Protein AF-0000000069858292 (afdb_homodimer)

Solvent-accessible surface area (backbone atoms only — not comparable to full-atom values): 51635 Å² total; per-residue (Å²): 132,75,70,82,75,73,60,80,64,52,21,39,35,37,36,52,39,58,29,68,84,41,36,52,58,47,51,30,44,48,51,55,44,29,73,72,59,24,36,29,40,39,49,46,26,59,63,60,42,61,64,43,40,60,60,53,51,46,33,58,73,68,63,44,52,60,44,76,43,60,45,82,69,55,29,65,83,53,72,40,57,83,78,71,71,43,58,78,78,53,87,52,68,69,56,50,53,32,47,54,51,30,57,48,64,42,48,61,64,49,53,56,51,49,69,68,40,92,68,57,70,38,30,36,40,27,22,59,84,40,41,56,53,54,57,51,22,61,74,70,70,34,51,34,31,33,31,40,74,37,40,46,58,47,46,38,50,50,47,44,39,62,76,63,45,64,55,75,86,50,87,55,44,77,48,73,38,73,51,75,87,51,95,56,96,44,73,47,25,62,59,52,34,56,70,65,59,76,50,91,85,26,59,67,59,37,51,43,32,55,50,38,63,70,66,35,64,30,37,38,30,57,26,32,45,83,80,45,49,69,36,42,53,49,37,22,62,72,73,70,35,57,64,46,31,50,6,59,40,67,72,71,65,58,63,48,53,23,34,37,32,53,47,60,55,35,89,73,50,42,62,66,37,45,30,20,49,52,50,6,49,58,69,44,73,48,33,31,37,37,32,37,32,62,54,82,71,74,63,88,76,69,58,81,62,57,56,85,65,46,64,70,76,31,55,73,39,44,36,75,42,73,31,74,70,66,54,63,50,58,49,55,24,69,40,37,39,30,35,35,33,40,29,46,49,72,58,44,53,42,36,38,48,42,23,33,23,32,38,39,48,40,37,47,42,56,9,45,45,43,38,45,43,36,41,69,72,63,44,26,43,46,76,60,72,71,86,61,62,46,52,92,82,51,51,74,87,68,42,84,65,61,49,28,67,45,48,20,50,50,49,45,50,58,69,37,85,47,69,68,24,48,51,17,39,52,47,14,42,51,42,16,53,42,38,52,38,15,53,73,73,29,52,11,27,43,42,61,70,38,63,49,49,60,44,62,48,64,52,75,80,73,80,67,76,76,66,71,78,70,69,82,74,78,81,83,77,78,82,81,125,130,74,68,82,75,74,60,79,63,52,20,39,35,38,36,51,39,60,29,67,84,39,35,52,59,46,50,30,44,46,51,53,42,28,73,73,59,24,36,29,42,38,50,45,27,59,64,58,42,62,63,42,40,60,60,54,49,47,33,58,73,69,64,43,53,59,44,77,44,58,45,82,70,56,27,64,83,52,73,40,55,83,80,70,69,44,57,78,77,54,87,52,69,68,56,50,53,34,45,54,52,29,57,48,63,41,48,62,63,49,52,55,52,49,70,69,41,91,66,58,68,37,29,35,39,27,22,58,83,40,42,56,52,54,56,50,23,61,73,70,71,35,50,34,32,34,30,41,75,38,40,45,58,46,47,38,50,50,48,43,38,62,76,65,45,66,55,75,87,50,87,56,42,77,47,74,38,76,51,74,88,50,96,56,96,45,74,48,24,62,58,51,34,55,69,65,59,76,51,89,86,26,61,68,57,38,51,44,32,56,51,38,62,69,66,35,62,28,35,37,31,58,26,31,46,85,79,44,49,69,37,43,53,50,36,22,62,71,72,70,36,57,64,46,31,51,5,59,40,67,71,73,65,56,63,48,52,24,35,36,31,53,48,60,57,35,90,72,49,42,64,68,36,44,31,20,50,52,51,8,47,58,67,45,72,48,32,30,38,37,32,38,31,61,55,84,69,72,62,89,76,68,57,81,62,57,56,86,63,45,64,70,76,30,54,73,40,44,34,75,42,73,32,76,69,68,54,64,50,56,49,54,24,68,40,38,39,31,37,34,34,40,29,47,49,70,58,43,52,42,36,37,49,43,22,33,23,31,37,38,49,42,37,47,42,55,10,46,44,42,39,45,43,36,42,68,72,66,45,26,43,45,75,60,72,72,86,60,63,45,53,93,83,52,52,74,86,68,44,85,66,62,51,29,68,45,47,19,49,49,50,45,50,58,68,37,85,46,69,70,24,48,52,17,38,52,47,14,42,50,44,17,52,43,39,51,38,16,53,72,72,31,53,11,27,42,41,64,68,63,70,45,51,66,45,61,46,62,52,74,80,73,80,69,75,73,64,70,75,66,66,76,67,73,79,83,72,78,84,87,126

Sequence (962 aa):
MNSLDDAPKPHFVLIPFMAQGHTIPMIDMAHLLAKHGAMVSFITTPVNAARIQSTIDRARELNIPIRFVPLRLPCAEVGLLDGCENVDEILEKDQVMKMTDAYGMLHKPLVLYLQEQSVPPSCIVSDLCQPWTGDVARELGIPRLMFNGFCAFASLCRYLIHQDKVFENVPDGDELVILPGFPHHLEVSKARSPGNFNSPGFEKFRAKILDEERRADSVVTNSFYELEPSYVDSYQKMIGKRVWTIGPMFLCNTDRSTIADRGAKRYQLIKSTLEEIALGLEASKRPFLWVIKSDNMPSETDKLFLPEGFEERTRGRGLIIQGWAPQALILSHPSVGGFVTHCGWNSKIEGVSAGLPMITWPHCAEQFLNEELIMNALKVGLAVGVQSITNRTMKAHEISVVKRDQIERAVVELMGDETGAEERRARAKELKEKARKAIDEGSSYNNIVLKNFRRCILRPLSKEKVGKIVGRKGTWKGNQGMNSLDDAPKPHFVLIPFMAQGHTIPMIDMAHLLAKHGAMVSFITTPVNAARIQSTIDRARELNIPIRFVPLRLPCAEVGLLDGCENVDEILEKDQVMKMTDAYGMLHKPLVLYLQEQSVPPSCIVSDLCQPWTGDVARELGIPRLMFNGFCAFASLCRYLIHQDKVFENVPDGDELVILPGFPHHLEVSKARSPGNFNSPGFEKFRAKILDEERRADSVVTNSFYELEPSYVDSYQKMIGKRVWTIGPMFLCNTDRSTIADRGAKRYQLIKSTLEEIALGLEASKRPFLWVIKSDNMPSETDKLFLPEGFEERTRGRGLIIQGWAPQALILSHPSVGGFVTHCGWNSKIEGVSAGLPMITWPHCAEQFLNEELIMNALKVGLAVGVQSITNRTMKAHEISVVKRDQIERAVVELMGDETGAEERRARAKELKEKARKAIDEGSSYNNIVLKNFRRCILRPLSKEKVGKIVGRKGTWKGNQG

pLDDT: mean 79.01, std 18.17, range [18.28, 98.25]

Organism: Oryza sativa subsp. indica (NCBI:txid39946)

Structure (mmCIF, N/CA/C/O backbone):
data_AF-0000000069858292-model_v1
#
loop_
_entity.id
_entity.type
_entity.pdbx_description
1 polymer Glycosyltransferase
#
loop_
_atom_site.group_PDB
_atom_site.id
_atom_site.type_symbol
_atom_site.label_atom_id
_atom_site.label_alt_id
_atom_site.label_comp_id
_atom_site.label_asym_id
_atom_site.label_entity_id
_atom_site.label_seq_id
_atom_site.pdbx_PDB_ins_code
_atom_site.Cartn_x
_atom_site.Cartn_y
_atom_site.Cartn_z
_atom_site.occupancy
_atom_site.B_iso_or_equiv
_atom_site.auth_seq_id
_atom_site.auth_comp_id
_atom_site.auth_asym_id
_atom_site.auth_atom_id
_atom_site.pdbx_PDB_model_num
ATOM 1 N N . MET A 1 1 ? 23.344 35.906 -19.219 1 25.48 1 MET A N 1
ATOM 2 C CA . MET A 1 1 ? 23.734 35.438 -17.891 1 25.48 1 MET A CA 1
ATOM 3 C C . MET A 1 1 ? 22.672 35.75 -16.859 1 25.48 1 MET A C 1
ATOM 5 O O . MET A 1 1 ? 22.516 36.906 -16.453 1 25.48 1 MET A O 1
ATOM 9 N N . ASN A 1 2 ? 21.453 35.188 -16.891 1 30.2 2 ASN A N 1
ATOM 10 C CA . ASN A 1 2 ? 20.156 35.656 -16.422 1 30.2 2 ASN A CA 1
ATOM 11 C C . ASN A 1 2 ? 20.156 35.906 -14.906 1 30.2 2 ASN A C 1
ATOM 13 O O . ASN A 1 2 ? 20.672 35.062 -14.148 1 30.2 2 ASN A O 1
ATOM 17 N N . SER A 1 3 ? 20.203 37.125 -14.5 1 34.78 3 SER A N 1
ATOM 18 C CA . SER A 1 3 ? 20.266 37.812 -13.227 1 34.78 3 SER A CA 1
ATOM 19 C C . SER A 1 3 ? 19.391 37.125 -12.18 1 34.78 3 SER A C 1
ATOM 21 O O . SER A 1 3 ? 19.312 37.594 -11.039 1 34.78 3 SER A O 1
ATOM 23 N N . LEU A 1 4 ? 18.422 36.469 -12.539 1 39.38 4 LEU A N 1
ATOM 24 C CA . LEU A 1 4 ? 17.547 35.781 -11.594 1 39.38 4 LEU A CA 1
ATOM 25 C C . LEU A 1 4 ? 18.328 34.781 -10.742 1 39.38 4 LEU A C 1
ATOM 27 O O . LEU A 1 4 ? 17.797 34.219 -9.789 1 39.38 4 LEU A O 1
ATOM 31 N N . ASP A 1 5 ? 19.5 34.344 -11.117 1 43.31 5 ASP A N 1
ATOM 32 C CA . ASP A 1 5 ? 20.438 33.406 -10.523 1 43.31 5 ASP A CA 1
ATOM 33 C C . ASP A 1 5 ? 21.094 34 -9.281 1 43.31 5 ASP A C 1
ATOM 35 O O . ASP A 1 5 ? 21.656 33.25 -8.469 1 43.31 5 ASP A O 1
ATOM 39 N N . ASP A 1 6 ? 21.344 35.344 -9.164 1 46.41 6 ASP A N 1
ATOM 40 C CA . ASP A 1 6 ? 22.172 36 -8.164 1 46.41 6 ASP A CA 1
ATOM 41 C C . ASP A 1 6 ? 21.344 36.375 -6.938 1 46.41 6 ASP A C 1
ATOM 43 O O . ASP A 1 6 ? 21.828 37.094 -6.055 1 46.41 6 ASP A O 1
ATOM 47 N N . ALA A 1 7 ? 20.047 36.375 -6.969 1 51.78 7 ALA A N 1
ATOM 48 C CA . ALA A 1 7 ? 19.266 36.812 -5.82 1 51.78 7 ALA A CA 1
ATOM 49 C C . ALA A 1 7 ? 19.438 35.906 -4.625 1 51.78 7 ALA A C 1
ATOM 51 O O . ALA A 1 7 ? 19.562 34.688 -4.793 1 51.78 7 ALA A O 1
ATOM 52 N N . PRO A 1 8 ? 19.844 36.469 -3.459 1 63.72 8 PRO A N 1
ATOM 53 C CA . PRO A 1 8 ? 20.047 35.656 -2.256 1 63.72 8 PRO A CA 1
ATOM 54 C C . PRO A 1 8 ? 18.922 34.656 -2.008 1 63.72 8 PRO A C 1
ATOM 56 O O . PRO A 1 8 ? 17.766 34.938 -2.334 1 63.72 8 PRO A O 1
ATOM 59 N N . LYS A 1 9 ? 19.172 33.438 -1.747 1 77.81 9 LYS A N 1
ATOM 60 C CA . LYS A 1 9 ? 18.203 32.375 -1.452 1 77.81 9 LYS A CA 1
ATOM 61 C C . LYS A 1 9 ? 17.312 32.75 -0.277 1 77.81 9 LYS A C 1
ATOM 63 O O . LYS A 1 9 ? 17.797 33.188 0.771 1 77.81 9 LYS A O 1
ATOM 68 N N . PRO A 1 10 ? 15.984 32.844 -0.57 1 87.69 10 PRO A N 1
ATOM 69 C CA . PRO A 1 10 ? 15.109 33.125 0.562 1 87.69 10 PRO A CA 1
ATOM 70 C C . PRO A 1 10 ? 15.258 32.125 1.701 1 87.69 10 PRO A C 1
ATOM 72 O O . PRO A 1 10 ? 15.508 30.938 1.456 1 87.69 10 PRO A O 1
ATOM 75 N N . HIS A 1 11 ? 15.258 32.656 2.895 1 92.38 11 HIS A N 1
ATOM 76 C CA . HIS A 1 11 ? 15.352 31.844 4.102 1 92.38 11 HIS A CA 1
ATOM 77 C C . HIS A 1 11 ? 14.023 31.812 4.848 1 92.38 11 HIS A C 1
ATOM 79 O O . HIS A 1 11 ? 13.641 32.781 5.492 1 92.38 11 HIS A O 1
ATOM 85 N N . PHE A 1 12 ? 13.32 30.688 4.766 1 94.19 12 PHE A N 1
ATOM 86 C CA . PHE A 1 12 ? 12.047 30.516 5.445 1 94.19 12 PHE A CA 1
ATOM 87 C C . PHE A 1 12 ? 12.234 29.844 6.801 1 94.19 12 PHE A C 1
ATOM 89 O O . PHE A 1 12 ? 13 28.891 6.926 1 94.19 12 PHE A O 1
ATOM 96 N N . VAL A 1 13 ? 11.586 30.422 7.773 1 96.88 13 VAL A N 1
ATOM 97 C CA . VAL A 1 13 ? 11.578 29.828 9.109 1 96.88 13 VAL A CA 1
ATOM 98 C C . VAL A 1 13 ? 10.211 29.203 9.391 1 96.88 13 VAL A C 1
ATOM 100 O O . VAL A 1 13 ? 9.203 29.922 9.484 1 96.88 13 VAL A O 1
ATOM 103 N N . LEU A 1 14 ? 10.156 27.875 9.547 1 97.81 14 LEU A N 1
ATOM 104 C CA . LEU A 1 14 ? 8.906 27.172 9.75 1 97.81 14 LEU A CA 1
ATOM 105 C C . LEU A 1 14 ? 8.75 26.734 11.203 1 97.81 14 LEU A C 1
ATOM 107 O O . LEU A 1 14 ? 9.656 26.125 11.773 1 97.81 14 LEU A O 1
ATOM 111 N N . ILE A 1 15 ? 7.609 27.078 11.812 1 98.25 15 ILE A N 1
ATOM 112 C CA . ILE A 1 15 ? 7.348 26.719 13.211 1 98.25 15 ILE A CA 1
ATOM 113 C C . ILE A 1 15 ? 6.004 26.016 13.32 1 98.25 15 ILE A C 1
ATOM 115 O O . ILE A 1 15 ? 4.957 26.656 13.445 1 98.25 15 ILE A O 1
ATOM 119 N N . PRO A 1 16 ? 6.027 24.672 13.406 1 96.88 16 PRO A N 1
ATOM 120 C CA . PRO A 1 16 ? 4.777 23.922 13.516 1 96.88 16 PRO A CA 1
ATOM 121 C C . PRO A 1 16 ? 4.223 23.906 14.938 1 96.88 16 PRO A C 1
ATOM 123 O O . PRO A 1 16 ? 4.957 24.172 15.898 1 96.88 16 PRO A O 1
ATOM 126 N N . PHE A 1 17 ? 2.83 23.766 15 1 94.56 17 PHE A N 1
ATOM 127 C CA . PHE A 1 17 ? 2.297 23.266 16.266 1 94.56 17 PHE A CA 1
ATOM 128 C C . PHE A 1 17 ? 2.779 21.844 16.531 1 94.56 17 PHE A C 1
ATOM 130 O O . PHE A 1 17 ? 2.725 20.984 15.641 1 94.56 17 PHE A O 1
ATOM 137 N N . MET A 1 18 ? 3.375 21.672 17.656 1 92.62 18 MET A N 1
ATOM 138 C CA . MET A 1 18 ? 4.094 20.422 17.875 1 92.62 18 MET A CA 1
ATOM 139 C C . MET A 1 18 ? 3.125 19.281 18.172 1 92.62 18 MET A C 1
ATOM 141 O O . MET A 1 18 ? 3.119 18.734 19.266 1 92.62 18 MET A O 1
ATOM 145 N N . ALA A 1 19 ? 2.359 18.953 17.25 1 88 19 ALA A N 1
ATOM 146 C CA . ALA A 1 19 ? 1.469 17.812 17.078 1 88 19 ALA A CA 1
ATOM 147 C C . ALA A 1 19 ? 1.664 17.156 15.719 1 88 19 ALA A C 1
ATOM 149 O O . ALA A 1 19 ? 1.962 17.828 14.734 1 88 19 ALA A O 1
ATOM 150 N N . GLN A 1 20 ? 1.508 15.938 15.664 1 81 20 GLN A N 1
ATOM 151 C CA . GLN A 1 20 ? 1.84 15.195 14.445 1 81 20 GLN A CA 1
ATOM 152 C C . GLN A 1 20 ? 1.023 15.695 13.258 1 81 20 GLN A C 1
ATOM 154 O O . GLN A 1 20 ? 1.55 15.836 12.156 1 81 20 GLN A O 1
ATOM 159 N N . GLY A 1 21 ? -0.236 15.93 13.477 1 83.25 21 GLY A N 1
ATOM 160 C CA . GLY A 1 21 ? -1.101 16.391 12.406 1 83.25 21 GLY A CA 1
ATOM 161 C C . GLY A 1 21 ? -0.678 17.734 11.836 1 83.25 21 GLY A C 1
ATOM 162 O O . GLY A 1 21 ? -0.989 18.047 10.688 1 83.25 21 GLY A O 1
ATOM 163 N N . HIS A 1 22 ? 0.044 18.453 12.602 1 90.62 22 HIS A N 1
ATOM 164 C CA . HIS A 1 22 ? 0.516 19.781 12.188 1 90.62 22 HIS A CA 1
ATOM 165 C C . HIS A 1 22 ? 1.953 19.719 11.68 1 90.62 22 HIS A C 1
ATOM 167 O O . HIS A 1 22 ? 2.326 20.453 10.766 1 90.62 22 HIS A O 1
ATOM 173 N N . THR A 1 23 ? 2.656 18.859 12.273 1 91.56 23 THR A N 1
ATOM 174 C CA . THR A 1 23 ? 4.078 18.75 11.961 1 91.56 23 THR A CA 1
ATOM 175 C C . THR A 1 23 ? 4.289 18.156 10.578 1 91.56 23 THR A C 1
ATOM 177 O O . THR A 1 23 ? 5.145 18.609 9.82 1 91.56 23 THR A O 1
ATOM 180 N N . ILE A 1 24 ? 3.467 17.25 10.195 1 84.94 24 ILE A N 1
ATOM 181 C CA . ILE A 1 24 ? 3.648 16.484 8.961 1 84.94 24 ILE A CA 1
ATOM 182 C C . ILE A 1 24 ? 3.492 17.422 7.758 1 84.94 24 ILE A C 1
ATOM 184 O O . ILE A 1 24 ? 4.383 17.484 6.906 1 84.94 24 ILE A O 1
ATOM 188 N N . PRO A 1 25 ? 2.41 18.141 7.715 1 90.44 25 PRO A N 1
ATOM 189 C CA . PRO A 1 25 ? 2.285 19.031 6.555 1 90.44 25 PRO A CA 1
ATOM 190 C C . PRO A 1 25 ? 3.373 20.109 6.512 1 90.44 25 PRO A C 1
ATOM 192 O O . PRO A 1 25 ? 3.791 20.516 5.426 1 90.44 25 PRO A O 1
ATOM 195 N N . MET A 1 26 ? 3.814 20.5 7.621 1 94.56 26 MET A N 1
ATOM 196 C CA . MET A 1 26 ? 4.863 21.516 7.625 1 94.56 26 MET A CA 1
ATOM 197 C C . MET A 1 26 ? 6.191 20.938 7.156 1 94.56 26 MET A C 1
ATOM 199 O O . MET A 1 26 ? 7.004 21.641 6.547 1 94.56 26 MET A O 1
ATOM 203 N N . ILE A 1 27 ? 6.41 19.688 7.492 1 90.88 27 ILE A N 1
ATOM 204 C CA . ILE A 1 27 ? 7.586 19.016 6.957 1 90.88 27 ILE A CA 1
ATOM 205 C C . ILE A 1 27 ? 7.496 18.953 5.434 1 90.88 27 ILE A C 1
ATOM 207 O O . ILE A 1 27 ? 8.477 19.219 4.734 1 90.88 27 ILE A O 1
ATOM 211 N N . ASP A 1 28 ? 6.34 18.609 4.961 1 87.69 28 ASP A N 1
ATOM 212 C CA . ASP A 1 28 ? 6.129 18.594 3.518 1 87.69 28 ASP A CA 1
ATOM 213 C C . ASP A 1 28 ? 6.406 19.969 2.912 1 87.69 28 ASP A C 1
ATOM 215 O O . ASP A 1 28 ? 6.977 20.078 1.823 1 87.69 28 ASP A O 1
ATOM 219 N N . MET A 1 29 ? 6 20.984 3.613 1 91.94 29 MET A N 1
ATOM 220 C CA . MET A 1 29 ? 6.23 22.344 3.156 1 91.94 29 MET A CA 1
ATOM 221 C C . MET A 1 29 ? 7.723 22.656 3.098 1 91.94 29 MET A C 1
ATOM 223 O O . MET A 1 29 ? 8.195 23.281 2.145 1 91.94 29 MET A O 1
ATOM 227 N N . ALA A 1 30 ? 8.422 22.234 4.141 1 92.94 30 ALA A N 1
ATOM 228 C CA . ALA A 1 30 ? 9.867 22.438 4.176 1 92.94 30 ALA A CA 1
ATOM 229 C C . ALA A 1 30 ? 10.539 21.844 2.945 1 92.94 30 ALA A C 1
ATOM 231 O O . ALA A 1 30 ? 11.359 22.5 2.297 1 92.94 30 ALA A O 1
ATOM 232 N N . HIS A 1 31 ? 10.117 20.672 2.627 1 86.81 31 HIS A N 1
ATOM 233 C CA . HIS A 1 31 ? 10.688 19.984 1.472 1 86.81 31 HIS A CA 1
ATOM 234 C C . HIS A 1 31 ? 10.32 20.703 0.174 1 86.81 31 HIS A C 1
ATOM 236 O O . HIS A 1 31 ? 11.148 20.828 -0.73 1 86.81 31 HIS A O 1
ATOM 242 N N . LEU A 1 32 ? 9.086 21.078 0.127 1 86.25 32 LEU A N 1
ATOM 243 C CA . LEU A 1 32 ? 8.594 21.781 -1.056 1 86.25 32 LEU A CA 1
ATOM 244 C C . LEU A 1 32 ? 9.375 23.062 -1.287 1 86.25 32 LEU A C 1
ATOM 246 O O . LEU A 1 32 ? 9.797 23.344 -2.41 1 86.25 32 LEU A O 1
ATOM 250 N N . LEU A 1 33 ? 9.578 23.859 -0.256 1 88.06 33 LEU A N 1
ATOM 251 C CA . LEU A 1 33 ? 10.297 25.125 -0.347 1 88.06 33 LEU A CA 1
ATOM 252 C C . LEU A 1 33 ? 11.758 24.906 -0.702 1 88.06 33 LEU A C 1
ATOM 254 O O . LEU A 1 33 ? 12.312 25.594 -1.553 1 88.06 33 LEU A O 1
ATOM 258 N N . ALA A 1 34 ? 12.328 23.906 -0.078 1 87.5 34 ALA A N 1
ATOM 259 C CA . ALA A 1 34 ? 13.727 23.578 -0.343 1 87.5 34 ALA A CA 1
ATOM 260 C C . ALA A 1 34 ? 13.922 23.141 -1.787 1 87.5 34 ALA A C 1
ATOM 262 O O . ALA A 1 34 ? 14.906 23.5 -2.434 1 87.5 34 ALA A O 1
ATOM 263 N N . LYS A 1 35 ? 13.016 22.359 -2.227 1 79.88 35 LYS A N 1
ATOM 264 C CA . LYS A 1 35 ? 13.062 21.859 -3.6 1 79.88 35 LYS A CA 1
ATOM 265 C C . LYS A 1 35 ? 13.055 23.016 -4.598 1 79.88 35 LYS A C 1
ATOM 267 O O . LYS A 1 35 ? 13.633 22.922 -5.68 1 79.88 35 LYS A O 1
ATOM 272 N N . HIS A 1 36 ? 12.5 24.062 -4.223 1 81.69 36 HIS A N 1
ATOM 273 C CA . HIS A 1 36 ? 12.391 25.203 -5.125 1 81.69 36 HIS A CA 1
ATOM 274 C C . HIS A 1 36 ? 13.422 26.266 -4.777 1 81.69 36 HIS A C 1
ATOM 276 O O . HIS A 1 36 ? 13.211 27.453 -5.055 1 81.69 36 HIS A O 1
ATOM 282 N N . GLY A 1 37 ? 14.453 25.938 -3.961 1 80.69 37 GLY A N 1
ATOM 283 C CA . GLY A 1 37 ? 15.656 26.766 -3.871 1 80.69 37 GLY A CA 1
ATOM 284 C C . GLY A 1 37 ? 15.719 27.594 -2.602 1 80.69 37 GLY A C 1
ATOM 285 O O . GLY A 1 37 ? 16.625 28.391 -2.428 1 80.69 37 GLY A O 1
ATOM 286 N N . ALA A 1 38 ? 14.828 27.438 -1.725 1 87.88 38 ALA A N 1
ATOM 287 C CA . ALA A 1 38 ? 14.859 28.203 -0.478 1 87.88 38 ALA A CA 1
ATOM 288 C C . ALA A 1 38 ? 15.648 27.453 0.598 1 87.88 38 ALA A C 1
ATOM 290 O O . ALA A 1 38 ? 15.812 26.234 0.532 1 87.88 38 ALA A O 1
ATOM 291 N N . MET A 1 39 ? 16.219 28.234 1.434 1 91.75 39 MET A N 1
ATOM 292 C CA . MET A 1 39 ? 16.719 27.672 2.686 1 91.75 39 MET A CA 1
ATOM 293 C C . MET A 1 39 ? 15.625 27.625 3.742 1 91.75 39 MET A C 1
ATOM 295 O O . MET A 1 39 ? 14.828 28.562 3.859 1 91.75 39 MET A O 1
ATOM 299 N N . VAL A 1 40 ? 15.594 26.547 4.48 1 94.88 40 VAL A N 1
ATOM 300 C CA . VAL A 1 40 ? 14.523 26.406 5.457 1 94.88 40 VAL A CA 1
ATOM 301 C C . VAL A 1 40 ? 15.117 26.094 6.828 1 94.88 40 VAL A C 1
ATOM 303 O O . VAL A 1 40 ? 15.992 25.234 6.953 1 94.88 40 VAL A O 1
ATOM 306 N N . SER A 1 41 ? 14.812 26.875 7.816 1 97.12 41 SER A N 1
ATOM 307 C CA . SER A 1 41 ? 14.992 26.5 9.211 1 97.12 41 SER A CA 1
ATOM 308 C C . SER A 1 41 ? 13.703 25.953 9.812 1 97.12 41 SER A C 1
ATOM 310 O O . SER A 1 41 ? 12.711 26.672 9.914 1 97.12 41 SER A O 1
ATOM 312 N N . PHE A 1 42 ? 13.68 24.703 10.125 1 97.94 42 PHE A N 1
ATOM 313 C CA . PHE A 1 42 ? 12.523 24.047 10.727 1 97.94 42 PHE A CA 1
ATOM 314 C C . PHE A 1 42 ? 12.68 23.969 12.242 1 97.94 42 PHE A C 1
ATOM 316 O O . PHE A 1 42 ? 13.477 23.172 12.75 1 97.94 42 PHE A O 1
ATOM 323 N N . ILE A 1 43 ? 11.906 24.75 12.93 1 98.25 43 ILE A N 1
ATOM 324 C CA . ILE A 1 43 ? 12.055 24.844 14.375 1 98.25 43 ILE A CA 1
ATOM 325 C C . ILE A 1 43 ? 11.297 23.703 15.055 1 98.25 43 ILE A C 1
ATOM 327 O O . ILE A 1 43 ? 10.125 23.469 14.75 1 98.25 43 ILE A O 1
ATOM 331 N N . THR A 1 44 ? 11.914 22.984 15.883 1 97.12 44 THR A N 1
ATOM 332 C CA . THR A 1 44 ? 11.352 21.875 16.641 1 97.12 44 THR A CA 1
ATOM 333 C C . THR A 1 44 ? 11.953 21.812 18.031 1 97.12 44 THR A C 1
ATOM 335 O O . THR A 1 44 ? 12.422 22.812 18.562 1 97.12 44 THR A O 1
ATOM 338 N N . THR A 1 45 ? 11.68 20.844 18.781 1 96.19 45 THR A N 1
ATOM 339 C CA . THR A 1 45 ? 12.234 20.562 20.109 1 96.19 45 THR A CA 1
ATOM 340 C C . THR A 1 45 ? 12.891 19.188 20.125 1 96.19 45 THR A C 1
ATOM 342 O O . THR A 1 45 ? 12.68 18.375 19.219 1 96.19 45 THR A O 1
ATOM 345 N N . PRO A 1 46 ? 13.695 18.922 21.109 1 93.5 46 PRO A N 1
ATOM 346 C CA . PRO A 1 46 ? 14.445 17.672 21.109 1 93.5 46 PRO A CA 1
ATOM 347 C C . PRO A 1 46 ? 13.547 16.438 21.031 1 93.5 46 PRO A C 1
ATOM 349 O O . PRO A 1 46 ? 13.797 15.539 20.219 1 93.5 46 PRO A O 1
ATOM 352 N N . VAL A 1 47 ? 12.508 16.406 21.797 1 90.19 47 VAL A N 1
ATOM 353 C CA . VAL A 1 47 ? 11.617 15.258 21.812 1 90.19 47 VAL A CA 1
ATOM 354 C C . VAL A 1 47 ? 10.914 15.133 20.469 1 90.19 47 VAL A C 1
ATOM 356 O O . VAL A 1 47 ? 10.805 14.039 19.906 1 90.19 47 VAL A O 1
ATOM 359 N N . ASN A 1 48 ? 10.453 16.234 19.969 1 91.5 48 ASN A N 1
ATOM 360 C CA . ASN A 1 48 ? 9.773 16.219 18.688 1 91.5 48 ASN A CA 1
ATOM 361 C C . ASN A 1 48 ? 10.742 15.898 17.547 1 91.5 48 ASN A C 1
ATOM 363 O O . ASN A 1 48 ? 10.359 15.242 16.562 1 91.5 48 ASN A O 1
ATOM 367 N N . ALA A 1 49 ? 11.984 16.328 17.656 1 91.19 49 ALA A N 1
ATOM 368 C CA . ALA A 1 49 ? 13.008 16 16.656 1 91.19 49 ALA A CA 1
ATOM 369 C C . ALA A 1 49 ? 13.258 14.492 16.625 1 91.19 49 ALA A C 1
ATOM 371 O O . ALA A 1 49 ? 13.445 13.914 15.547 1 91.19 49 ALA A O 1
ATOM 372 N N . ALA A 1 50 ? 13.242 13.93 17.766 1 80.69 50 ALA A N 1
ATOM 373 C CA . ALA A 1 50 ? 13.461 12.492 17.859 1 80.69 50 ALA A CA 1
ATOM 374 C C . ALA A 1 50 ? 12.352 11.727 17.141 1 80.69 50 ALA A C 1
ATOM 376 O O . ALA A 1 50 ? 12.594 10.672 16.547 1 80.69 50 ALA A O 1
ATOM 377 N N . ARG A 1 51 ? 11.211 12.281 17.141 1 75.88 51 ARG A N 1
ATOM 378 C CA . ARG A 1 51 ? 10.047 11.641 16.531 1 75.88 51 ARG A CA 1
ATOM 379 C C . ARG A 1 51 ? 10.148 11.664 15.016 1 75.88 51 ARG A C 1
ATOM 381 O O . ARG A 1 51 ? 9.555 10.82 14.336 1 75.88 51 ARG A O 1
ATOM 388 N N . ILE A 1 52 ? 10.883 12.656 14.531 1 79.88 52 ILE A N 1
ATOM 389 C CA . ILE A 1 52 ? 10.992 12.773 13.078 1 79.88 52 ILE A CA 1
ATOM 390 C C . ILE A 1 52 ? 12.445 12.586 12.656 1 79.88 52 ILE A C 1
ATOM 392 O O . ILE A 1 52 ? 12.891 13.188 11.68 1 79.88 52 ILE A O 1
ATOM 396 N N . GLN A 1 53 ? 13.172 11.852 13.375 1 77.56 53 GLN A N 1
ATOM 397 C CA . GLN A 1 53 ? 14.602 11.695 13.156 1 77.56 53 GLN A CA 1
ATOM 398 C C . GLN A 1 53 ? 14.891 11.148 11.758 1 77.56 53 GLN A C 1
ATOM 400 O O . GLN A 1 53 ? 15.859 11.562 11.117 1 77.56 53 GLN A O 1
ATOM 405 N N . SER A 1 54 ? 14.086 10.25 11.273 1 64.38 54 SER A N 1
ATOM 406 C CA . SER A 1 54 ? 14.281 9.688 9.945 1 64.38 54 SER A CA 1
ATOM 407 C C . SER A 1 54 ? 14.188 10.766 8.867 1 64.38 54 SER A C 1
ATOM 409 O O . SER A 1 54 ? 14.953 10.742 7.898 1 64.38 54 SER A O 1
ATOM 411 N N . THR A 1 55 ? 13.266 11.625 9.023 1 73.75 55 THR A N 1
ATOM 412 C CA . THR A 1 55 ? 13.102 12.742 8.102 1 73.75 55 THR A CA 1
ATOM 413 C C . THR A 1 55 ? 14.336 13.648 8.125 1 73.75 55 THR A C 1
ATOM 415 O O . THR A 1 55 ? 14.797 14.102 7.082 1 73.75 55 THR A O 1
ATOM 418 N N . ILE A 1 56 ? 14.812 13.859 9.32 1 81.25 56 ILE A N 1
ATOM 419 C CA . ILE A 1 56 ? 15.984 14.711 9.508 1 81.25 56 ILE A CA 1
ATOM 420 C C . ILE A 1 56 ? 17.203 14.078 8.844 1 81.25 56 ILE A C 1
ATOM 422 O O . ILE A 1 56 ? 17.922 14.734 8.102 1 81.25 56 ILE A O 1
ATOM 426 N N . ASP A 1 57 ? 17.328 12.867 9.078 1 73.44 57 ASP A N 1
ATOM 427 C CA . ASP A 1 57 ? 18.469 12.133 8.523 1 73.44 57 ASP A CA 1
ATOM 428 C C . ASP A 1 57 ? 18.422 12.117 6.996 1 73.44 57 ASP A C 1
ATOM 430 O O . ASP A 1 57 ? 19.438 12.297 6.336 1 73.44 57 ASP A O 1
ATOM 434 N N . ARG A 1 58 ? 17.297 11.984 6.496 1 68.31 58 ARG A N 1
ATOM 435 C CA . ARG A 1 58 ? 17.125 11.938 5.051 1 68.31 58 ARG A CA 1
ATOM 436 C C . ARG A 1 58 ? 17.469 13.281 4.414 1 68.31 58 ARG A C 1
ATOM 438 O O . ARG A 1 58 ? 18.109 13.328 3.363 1 68.31 58 ARG A O 1
ATOM 445 N N . ALA A 1 59 ? 16.969 14.25 4.977 1 78.06 59 ALA A N 1
ATOM 446 C CA . ALA A 1 59 ? 17.281 15.586 4.48 1 78.06 59 ALA A CA 1
ATOM 447 C C . ALA A 1 59 ? 18.781 15.828 4.477 1 78.06 59 ALA A C 1
ATOM 449 O O . ALA A 1 59 ? 19.328 16.422 3.541 1 78.06 59 ALA A O 1
ATOM 450 N N . ARG A 1 60 ? 19.406 15.312 5.504 1 78.88 60 ARG A N 1
ATOM 451 C CA . ARG A 1 60 ? 20.859 15.453 5.617 1 78.88 60 ARG A CA 1
ATOM 452 C C . ARG A 1 60 ? 21.578 14.633 4.547 1 78.88 60 ARG A C 1
ATOM 454 O O . ARG A 1 60 ? 22.516 15.125 3.91 1 78.88 60 ARG A O 1
ATOM 461 N N . GLU A 1 61 ? 21.094 13.461 4.395 1 65.25 61 GLU A N 1
ATOM 462 C CA . GLU A 1 61 ? 21.703 12.555 3.434 1 65.25 61 GLU A CA 1
ATOM 463 C C . GLU A 1 61 ? 21.578 13.086 2.01 1 65.25 61 GLU A C 1
ATOM 465 O O . GLU A 1 61 ? 22.5 12.945 1.208 1 65.25 61 GLU A O 1
ATOM 470 N N . LEU A 1 62 ? 20.469 13.641 1.714 1 66.81 62 LEU A N 1
ATOM 471 C CA . LEU A 1 62 ? 20.203 14.133 0.366 1 66.81 62 LEU A CA 1
ATOM 472 C C . LEU A 1 62 ? 20.672 15.578 0.216 1 66.81 62 LEU A C 1
ATOM 474 O O . LEU A 1 62 ? 20.5 16.188 -0.84 1 66.81 62 LEU A O 1
ATOM 478 N N . ASN A 1 63 ? 21.25 16.062 1.272 1 81.69 63 ASN A N 1
ATOM 479 C CA . ASN A 1 63 ? 21.766 17.438 1.293 1 81.69 63 ASN A CA 1
ATOM 480 C C . ASN A 1 63 ? 20.688 18.453 0.905 1 81.69 63 ASN A C 1
ATOM 482 O O . ASN A 1 63 ? 20.938 19.328 0.079 1 81.69 63 ASN A O 1
ATOM 486 N N . ILE A 1 64 ? 19.516 18.141 1.36 1 84.25 64 ILE A N 1
ATOM 487 C CA . ILE A 1 64 ? 18.438 19.109 1.176 1 84.25 64 ILE A CA 1
ATOM 488 C C . ILE A 1 64 ? 18.656 20.297 2.104 1 84.25 64 ILE A C 1
ATOM 490 O O . ILE A 1 64 ? 18.984 20.141 3.277 1 84.25 64 ILE A O 1
ATOM 494 N N . PRO A 1 65 ? 18.516 21.531 1.621 1 91.12 65 PRO A N 1
ATOM 495 C CA . PRO A 1 65 ? 18.797 22.703 2.432 1 91.12 65 PRO A CA 1
ATOM 496 C C . PRO A 1 65 ? 17.734 22.984 3.492 1 91.12 65 PRO A C 1
ATOM 498 O O . PRO A 1 65 ? 17.141 24.062 3.512 1 91.12 65 PRO A O 1
ATOM 501 N N . ILE A 1 66 ? 17.484 22.062 4.316 1 93.88 66 ILE A N 1
ATOM 502 C CA . ILE A 1 66 ? 16.609 22.172 5.473 1 93.88 66 ILE A CA 1
ATOM 503 C C . ILE A 1 66 ? 17.406 21.938 6.754 1 93.88 66 ILE A C 1
ATOM 505 O O . ILE A 1 66 ? 18.062 20.906 6.914 1 93.88 66 ILE A O 1
ATOM 509 N N . ARG A 1 67 ? 17.391 22.906 7.598 1 95.25 67 ARG A N 1
ATOM 510 C CA . ARG A 1 67 ? 18.016 22.781 8.906 1 95.25 67 ARG A CA 1
ATOM 511 C C . ARG A 1 67 ? 16.969 22.578 10 1 95.25 67 ARG A C 1
ATOM 513 O O . ARG A 1 67 ? 16.203 23.484 10.297 1 95.25 67 ARG A O 1
ATOM 520 N N . PHE A 1 68 ? 16.953 21.438 10.586 1 96.19 68 PHE A N 1
ATOM 521 C CA . PHE A 1 68 ? 16.078 21.188 11.734 1 96.19 68 PHE A CA 1
ATOM 522 C C . PHE A 1 68 ? 16.734 21.672 13.023 1 96.19 68 PHE A C 1
ATOM 524 O O . PHE A 1 68 ? 17.844 21.266 13.352 1 96.19 68 PHE A O 1
ATOM 531 N N . VAL A 1 69 ? 16.078 22.578 13.727 1 97.31 69 VAL A N 1
ATOM 532 C CA . VAL A 1 69 ? 16.641 23.266 14.875 1 97.31 69 VAL A CA 1
ATOM 533 C C . VAL A 1 69 ? 15.875 22.891 16.141 1 97.31 69 VAL A C 1
ATOM 535 O O . VAL A 1 69 ? 14.844 23.5 16.453 1 97.31 69 VAL A O 1
ATOM 538 N N . PRO A 1 70 ? 16.359 21.922 16.938 1 97.12 70 PRO A N 1
ATOM 539 C CA . PRO A 1 70 ? 15.703 21.562 18.203 1 97.12 70 PRO A CA 1
ATOM 540 C C . PRO A 1 70 ? 16 22.547 19.328 1 97.12 70 PRO A C 1
ATOM 542 O O . PRO A 1 70 ? 17.031 22.406 20.016 1 97.12 70 PRO A O 1
ATOM 545 N N . LEU A 1 71 ? 15.133 23.469 19.531 1 97.19 71 LEU A N 1
ATOM 546 C CA . LEU A 1 71 ? 15.273 24.406 20.656 1 97.19 71 LEU A CA 1
ATOM 547 C C . LEU A 1 71 ? 14.789 23.766 21.953 1 97.19 71 LEU A C 1
ATOM 549 O O . LEU A 1 71 ? 13.773 23.062 21.969 1 97.19 71 LEU A O 1
ATOM 553 N N . ARG A 1 72 ? 15.438 23.969 23 1 95.5 72 ARG A N 1
ATOM 554 C CA . ARG A 1 72 ? 15.07 23.391 24.297 1 95.5 72 ARG A CA 1
ATOM 555 C C . ARG A 1 72 ? 13.781 24.016 24.812 1 95.5 72 ARG A C 1
ATOM 557 O O . ARG A 1 72 ? 13.672 25.25 24.906 1 95.5 72 ARG A O 1
ATOM 564 N N . LEU A 1 73 ? 12.852 23.219 25.109 1 95.12 73 LEU A N 1
ATOM 565 C CA . LEU A 1 73 ? 11.594 23.688 25.672 1 95.12 73 LEU A CA 1
ATOM 566 C C . LEU A 1 73 ? 11.664 23.703 27.203 1 95.12 73 LEU A C 1
ATOM 568 O O . LEU A 1 73 ? 11.945 22.688 27.828 1 95.12 73 LEU A O 1
ATOM 572 N N . PRO A 1 74 ? 11.477 24.812 27.797 1 93.88 74 PRO A N 1
ATOM 573 C CA . PRO A 1 74 ? 11.57 24.891 29.266 1 93.88 74 PRO A CA 1
ATOM 574 C C . PRO A 1 74 ? 10.32 24.359 29.953 1 93.88 74 PRO A C 1
ATOM 576 O O . PRO A 1 74 ? 9.617 25.109 30.641 1 93.88 74 PRO A O 1
ATOM 579 N N . CYS A 1 75 ? 10.102 23.109 29.969 1 92.06 75 CYS A N 1
ATOM 580 C CA . CYS A 1 75 ? 8.922 22.453 30.516 1 92.06 75 CYS A CA 1
ATOM 581 C C . CYS A 1 75 ? 8.82 22.672 32.031 1 92.06 75 CYS A C 1
ATOM 583 O O . CYS A 1 75 ? 7.746 22.984 32.531 1 92.06 75 CYS A O 1
ATOM 585 N N . ALA A 1 76 ? 9.938 22.594 32.75 1 91.44 76 ALA A N 1
ATOM 586 C CA . ALA A 1 76 ? 9.961 22.688 34.219 1 91.44 76 ALA A CA 1
ATOM 587 C C . ALA A 1 76 ? 9.484 24.062 34.656 1 91.44 76 ALA A C 1
ATOM 589 O O . ALA A 1 76 ? 8.836 24.188 35.719 1 91.44 76 ALA A O 1
ATOM 590 N N . GLU A 1 77 ? 9.781 25.047 33.938 1 93.06 77 GLU A N 1
ATOM 591 C CA . GLU A 1 77 ? 9.445 26.422 34.312 1 93.06 77 GLU A CA 1
ATOM 592 C C . GLU A 1 77 ? 7.941 26.656 34.281 1 93.06 77 GLU A C 1
ATOM 594 O O . GLU A 1 77 ? 7.438 27.578 34.938 1 93.06 77 GLU A O 1
ATOM 599 N N . VAL A 1 78 ? 7.219 25.797 33.531 1 92.81 78 VAL A N 1
ATOM 600 C CA . VAL A 1 78 ? 5.777 26 33.406 1 92.81 78 VAL A CA 1
ATOM 601 C C . VAL A 1 78 ? 5.051 24.875 34.156 1 92.81 78 VAL A C 1
ATOM 603 O O . VAL A 1 78 ? 3.834 24.719 34 1 92.81 78 VAL A O 1
ATOM 606 N N . GLY A 1 79 ? 5.777 24 34.781 1 90.88 79 GLY A N 1
ATOM 607 C CA . GLY A 1 79 ? 5.172 22.953 35.594 1 90.88 79 GLY A CA 1
ATOM 608 C C . GLY A 1 79 ? 4.891 21.672 34.844 1 90.88 79 GLY A C 1
ATOM 609 O O . GLY A 1 79 ? 4.051 20.875 35.25 1 90.88 79 GLY A O 1
ATOM 610 N N . LEU A 1 80 ? 5.453 21.531 33.688 1 91.06 80 LEU A N 1
ATOM 611 C CA . LEU A 1 80 ? 5.324 20.312 32.938 1 91.06 80 LEU A CA 1
ATOM 612 C C . LEU A 1 80 ? 6.496 19.375 33.188 1 91.06 80 LEU A C 1
ATOM 614 O O . LEU A 1 80 ? 7.566 19.812 33.625 1 91.06 80 LEU A O 1
ATOM 618 N N . LEU A 1 81 ? 6.234 18.141 33.062 1 88.5 81 LEU A N 1
ATOM 619 C CA . LEU A 1 81 ? 7.297 17.156 33.219 1 88.5 81 LEU A CA 1
ATOM 620 C C . LEU A 1 81 ? 8.305 17.266 32.062 1 88.5 81 LEU A C 1
ATOM 622 O O . LEU A 1 81 ? 7.934 17.578 30.938 1 88.5 81 LEU A O 1
ATOM 626 N N . ASP A 1 82 ? 9.461 16.938 32.469 1 86.31 82 ASP A N 1
ATOM 627 C CA . ASP A 1 82 ? 10.484 16.938 31.422 1 86.31 82 ASP A CA 1
ATOM 628 C C . ASP A 1 82 ? 10.164 15.906 30.344 1 86.31 82 ASP A C 1
ATOM 630 O O . ASP A 1 82 ? 9.719 14.797 30.641 1 86.31 82 ASP A O 1
ATOM 634 N N . GLY A 1 83 ? 10.297 16.375 29.125 1 84.81 83 GLY A N 1
ATOM 635 C CA . GLY A 1 83 ? 10.039 15.461 28.031 1 84.81 83 GLY A CA 1
ATOM 636 C C . GLY A 1 83 ? 8.641 15.602 27.438 1 84.81 83 GLY A C 1
ATOM 637 O O . GLY A 1 83 ? 8.359 15.086 26.359 1 84.81 83 GLY A O 1
ATOM 638 N N . CYS A 1 84 ? 7.797 16.281 28.141 1 87.38 84 CYS A N 1
ATOM 639 C CA . CYS A 1 84 ? 6.449 16.516 27.641 1 87.38 84 CYS A CA 1
ATOM 640 C C . CYS A 1 84 ? 6.418 17.688 26.672 1 87.38 84 CYS A C 1
ATOM 642 O O . CYS A 1 84 ? 6.031 18.797 27.031 1 87.38 84 CYS A O 1
ATOM 644 N N . GLU A 1 85 ? 6.77 17.438 25.438 1 91.5 85 GLU A N 1
ATOM 645 C CA . GLU A 1 85 ? 6.961 18.516 24.484 1 91.5 85 GLU A CA 1
ATOM 646 C C . GLU A 1 85 ? 5.953 18.438 23.344 1 91.5 85 GLU A C 1
ATOM 648 O O . GLU A 1 85 ? 5.883 19.344 22.5 1 91.5 85 GLU A O 1
ATOM 653 N N . ASN A 1 86 ? 5.16 17.344 23.328 1 88.81 86 ASN A N 1
ATOM 654 C CA . ASN A 1 86 ? 4.227 17.109 22.234 1 88.81 86 ASN A CA 1
ATOM 655 C C . ASN A 1 86 ? 2.779 17.125 22.719 1 88.81 86 ASN A C 1
ATOM 657 O O . ASN A 1 86 ? 2.453 16.5 23.734 1 88.81 86 ASN A O 1
ATOM 661 N N . VAL A 1 87 ? 1.951 17.766 21.953 1 86.06 87 VAL A N 1
ATOM 662 C CA . VAL A 1 87 ? 0.567 17.984 22.359 1 86.06 87 VAL A CA 1
ATOM 663 C C . VAL A 1 87 ? -0.191 16.656 22.312 1 86.06 87 VAL A C 1
ATOM 665 O O . VAL A 1 87 ? -1.117 16.422 23.094 1 86.06 87 VAL A O 1
ATOM 668 N N . ASP A 1 88 ? 0.221 15.82 21.469 1 76.31 88 ASP A N 1
ATOM 669 C CA . ASP A 1 88 ? -0.475 14.547 21.312 1 76.31 88 ASP A CA 1
ATOM 670 C C . ASP A 1 88 ? -0.314 13.672 22.547 1 76.31 88 ASP A C 1
ATOM 672 O O . ASP A 1 88 ? -1.099 12.742 22.766 1 76.31 88 ASP A O 1
ATOM 676 N N . GLU A 1 89 ? 0.635 13.977 23.297 1 73.75 89 GLU A N 1
ATOM 677 C CA . GLU A 1 89 ? 0.948 13.133 24.453 1 73.75 89 GLU A CA 1
ATOM 678 C C . GLU A 1 89 ? 0.265 13.641 25.719 1 73.75 89 GLU A C 1
ATOM 680 O O . GLU A 1 89 ? 0.345 13.008 26.766 1 73.75 89 GLU A O 1
ATOM 685 N N . ILE A 1 90 ? -0.393 14.727 25.547 1 75.06 90 ILE A N 1
ATOM 686 C CA . ILE A 1 90 ? -0.999 15.352 26.719 1 75.06 90 ILE A CA 1
ATOM 687 C C . ILE A 1 90 ? -2.508 15.117 26.719 1 75.06 90 ILE A C 1
ATOM 689 O O . ILE A 1 90 ? -3.158 15.258 25.672 1 75.06 90 ILE A O 1
ATOM 693 N N . LEU A 1 91 ? -2.961 14.688 27.828 1 64.12 91 LEU A N 1
ATOM 694 C CA . LEU A 1 91 ? -4.379 14.344 27.906 1 64.12 91 LEU A CA 1
ATOM 695 C C . LEU A 1 91 ? -5.156 15.445 28.641 1 64.12 91 LEU A C 1
ATOM 697 O O . LEU A 1 91 ? -6.324 15.688 28.328 1 64.12 91 LEU A O 1
ATOM 701 N N . GLU A 1 92 ? -4.5 16.172 29.5 1 73.38 92 GLU A N 1
ATOM 702 C CA . GLU A 1 92 ? -5.223 17.109 30.359 1 73.38 92 GLU A CA 1
ATOM 703 C C . GLU A 1 92 ? -5.168 18.531 29.797 1 73.38 92 GLU A C 1
ATOM 705 O O . GLU A 1 92 ? -4.145 18.938 29.25 1 73.38 92 GLU A O 1
ATOM 710 N N . LYS A 1 93 ? -6.258 19.234 29.922 1 76.81 93 LYS A N 1
ATOM 711 C CA . LYS A 1 93 ? -6.406 20.594 29.422 1 76.81 93 LYS A CA 1
ATOM 712 C C . LYS A 1 93 ? -5.406 21.547 30.062 1 76.81 93 LYS A C 1
ATOM 714 O O . LYS A 1 93 ? -4.844 22.422 29.406 1 76.81 93 LYS A O 1
ATOM 719 N N . ASP A 1 94 ? -5.262 21.312 31.281 1 80.75 94 ASP A N 1
ATOM 720 C CA . ASP A 1 94 ? -4.352 22.188 32 1 80.75 94 ASP A CA 1
ATOM 721 C C . ASP A 1 94 ? -2.922 22.062 31.484 1 80.75 94 ASP A C 1
ATOM 723 O O . ASP A 1 94 ? -2.182 23.031 31.422 1 80.75 94 ASP A O 1
ATOM 727 N N . GLN A 1 95 ? -2.613 20.938 31.109 1 86.19 95 GLN A N 1
ATOM 728 C CA . GLN A 1 95 ? -1.271 20.672 30.594 1 86.19 95 GLN A CA 1
ATOM 729 C C . GLN A 1 95 ? -1.085 21.312 29.219 1 86.19 95 GLN A C 1
ATOM 731 O O . GLN A 1 95 ? 0.017 21.734 28.859 1 86.19 95 GLN A O 1
ATOM 736 N N . VAL A 1 96 ? -2.15 21.422 28.516 1 85.88 96 VAL A N 1
ATOM 737 C CA . VAL A 1 96 ? -2.078 22.047 27.203 1 85.88 96 VAL A CA 1
ATOM 738 C C . VAL A 1 96 ? -1.78 23.531 27.359 1 85.88 96 VAL A C 1
ATOM 740 O O . VAL A 1 96 ? -0.994 24.094 26.594 1 85.88 96 VAL A O 1
ATOM 743 N N . MET A 1 97 ? -2.375 24.109 28.312 1 87.31 97 MET A N 1
ATOM 744 C CA . MET A 1 97 ? -2.139 25.516 28.578 1 87.31 97 MET A CA 1
ATOM 745 C C . MET A 1 97 ? -0.683 25.766 28.953 1 87.31 97 MET A C 1
ATOM 747 O O . MET A 1 97 ? -0.066 26.719 28.469 1 87.31 97 MET A O 1
ATOM 751 N N . LYS A 1 98 ? -0.265 24.906 29.812 1 90.62 98 LYS A N 1
ATOM 752 C CA . LYS A 1 98 ? 1.132 25.016 30.219 1 90.62 98 LYS A CA 1
ATOM 753 C C . LYS A 1 98 ? 2.072 24.828 29.031 1 90.62 98 LYS A C 1
ATOM 755 O O . LYS A 1 98 ? 3.102 25.5 28.938 1 90.62 98 LYS A O 1
ATOM 760 N N . MET A 1 99 ? 1.729 24.078 28.203 1 91.62 99 MET A N 1
ATOM 761 C CA . MET A 1 99 ? 2.549 23.797 27.031 1 91.62 99 MET A CA 1
ATOM 762 C C . MET A 1 99 ? 2.592 25.016 26.094 1 91.62 99 MET A C 1
ATOM 764 O O . MET A 1 99 ? 3.645 25.344 25.547 1 91.62 99 MET A O 1
ATOM 768 N N . THR A 1 100 ? 1.441 25.625 25.922 1 91.19 100 THR A N 1
ATOM 769 C CA . THR A 1 100 ? 1.406 26.797 25.062 1 91.19 100 THR A CA 1
ATOM 770 C C . THR A 1 100 ? 2.244 27.922 25.672 1 91.19 100 THR A C 1
ATOM 772 O O . THR A 1 100 ? 2.865 28.703 24.938 1 91.19 100 THR A O 1
ATOM 775 N N . ASP A 1 101 ? 2.244 27.953 26.953 1 92.62 101 ASP A N 1
ATOM 776 C CA . ASP A 1 101 ? 3.109 28.922 27.625 1 92.62 101 ASP A CA 1
ATOM 777 C C . ASP A 1 101 ? 4.582 28.609 27.375 1 92.62 101 ASP A C 1
ATOM 779 O O . ASP A 1 101 ? 5.383 29.516 27.125 1 92.62 101 ASP A O 1
ATOM 783 N N . ALA A 1 102 ? 4.879 27.359 27.469 1 94.75 102 ALA A N 1
ATOM 784 C CA . ALA A 1 102 ? 6.254 26.938 27.219 1 94.75 102 ALA A CA 1
ATOM 785 C C . ALA A 1 102 ? 6.68 27.281 25.797 1 94.75 102 ALA A C 1
ATOM 787 O O . ALA A 1 102 ? 7.812 27.719 25.562 1 94.75 102 ALA A O 1
ATOM 788 N N . TYR A 1 103 ? 5.809 27.109 24.875 1 95.44 103 TYR A N 1
ATOM 789 C CA . TYR A 1 103 ? 6.102 27.453 23.5 1 95.44 103 TYR A CA 1
ATOM 790 C C . TYR A 1 103 ? 6.402 28.953 23.359 1 95.44 103 TYR A C 1
ATOM 792 O O . TYR A 1 103 ? 7.328 29.344 22.641 1 95.44 103 TYR A O 1
ATOM 800 N N . GLY A 1 104 ? 5.617 29.766 24.047 1 95.06 104 GLY A N 1
ATOM 801 C CA . GLY A 1 104 ? 5.852 31.203 24.031 1 95.06 104 GLY A CA 1
ATOM 802 C C . GLY A 1 104 ? 7.23 31.578 24.531 1 95.06 104 GLY A C 1
ATOM 803 O O . GLY A 1 104 ? 7.785 32.594 24.094 1 95.06 104 GLY A O 1
ATOM 804 N N . MET A 1 105 ? 7.781 30.734 25.359 1 96.38 105 MET A N 1
ATOM 805 C CA . MET A 1 105 ? 9.086 31.016 25.969 1 96.38 105 MET A CA 1
ATOM 806 C C . MET A 1 105 ? 10.211 30.734 24.969 1 96.38 105 MET A C 1
ATOM 808 O O . MET A 1 105 ? 11.359 31.094 25.219 1 96.38 105 MET A O 1
ATOM 812 N N . LEU A 1 106 ? 9.922 30.219 23.828 1 97.38 106 LEU A N 1
ATOM 813 C CA . LEU A 1 106 ? 10.922 29.969 22.797 1 97.38 106 LEU A CA 1
ATOM 814 C C . LEU A 1 106 ? 11.242 31.25 22.031 1 97.38 106 LEU A C 1
ATOM 816 O O . LEU A 1 106 ? 12.133 31.25 21.188 1 97.38 106 LEU A O 1
ATOM 820 N N . HIS A 1 107 ? 10.57 32.312 22.359 1 97.5 107 HIS A N 1
ATOM 821 C CA . HIS A 1 107 ? 10.742 33.594 21.688 1 97.5 107 HIS A CA 1
ATOM 822 C C . HIS A 1 107 ? 12.211 34.031 21.672 1 97.5 107 HIS A C 1
ATOM 824 O O . HIS A 1 107 ? 12.805 34.156 20.609 1 97.5 107 HIS A O 1
ATOM 830 N N . LYS A 1 108 ? 12.836 34.125 22.781 1 96.69 108 LYS A N 1
ATOM 831 C CA . LYS A 1 108 ? 14.203 34.625 22.891 1 96.69 108 LYS A CA 1
ATOM 832 C C . LYS A 1 108 ? 15.195 33.656 22.25 1 96.69 108 LYS A C 1
ATOM 834 O O . LYS A 1 108 ? 16.047 34.094 21.453 1 96.69 108 LYS A O 1
ATOM 839 N N . PRO A 1 109 ? 15.109 32.375 22.609 1 97.31 109 PRO A N 1
ATOM 840 C CA . PRO A 1 109 ? 16.031 31.422 21.953 1 97.31 109 PRO A CA 1
ATOM 841 C C . PRO A 1 109 ? 15.945 31.469 20.438 1 97.31 109 PRO A C 1
ATOM 843 O O . PRO A 1 109 ? 16.969 31.328 19.75 1 97.31 109 PRO A O 1
ATOM 846 N N . LEU A 1 110 ? 14.75 31.609 19.875 1 98 110 LEU A N 1
ATOM 847 C CA . LEU A 1 110 ? 14.57 31.641 18.422 1 98 110 LEU A CA 1
ATOM 848 C C . LEU A 1 110 ? 15.211 32.875 17.812 1 98 110 LEU A C 1
ATOM 850 O O . LEU A 1 110 ? 15.906 32.812 16.812 1 98 110 LEU A O 1
ATOM 854 N N . VAL A 1 111 ? 14.969 34.031 18.453 1 97.56 111 VAL A N 1
ATOM 855 C CA . VAL A 1 111 ? 15.531 35.281 17.953 1 97.56 111 VAL A CA 1
ATOM 856 C C . VAL A 1 111 ? 17.047 35.219 17.953 1 97.56 111 VAL A C 1
ATOM 858 O O . VAL A 1 111 ? 17.703 35.594 16.969 1 97.56 111 VAL A O 1
ATOM 861 N N . LEU A 1 112 ? 17.609 34.688 19.031 1 96.5 112 LEU A N 1
ATOM 862 C CA . LEU A 1 112 ? 19.062 34.531 19.141 1 96.5 112 LEU A CA 1
ATOM 863 C C . LEU A 1 112 ? 19.609 33.625 18.047 1 96.5 112 LEU A C 1
ATOM 865 O O . LEU A 1 112 ? 20.609 33.938 17.406 1 96.5 112 LEU A O 1
ATOM 869 N N . TYR A 1 113 ? 18.953 32.594 17.781 1 96.88 113 TYR A N 1
ATOM 870 C CA . TYR A 1 113 ? 19.375 31.641 16.75 1 96.88 113 TYR A CA 1
ATOM 871 C C . TYR A 1 113 ? 19.359 32.281 15.375 1 96.88 113 TYR A C 1
ATOM 873 O O . TYR A 1 113 ? 20.312 32.156 14.602 1 96.88 113 TYR A O 1
ATOM 881 N N . LEU A 1 114 ? 18.234 32.938 15.055 1 96.44 114 LEU A N 1
ATOM 882 C CA . LEU A 1 114 ? 18.047 33.5 13.719 1 96.44 114 LEU A CA 1
ATOM 883 C C . LEU A 1 114 ? 19.031 34.625 13.469 1 96.44 114 LEU A C 1
ATOM 885 O O . LEU A 1 114 ? 19.484 34.812 12.344 1 96.44 114 LEU A O 1
ATOM 889 N N . GLN A 1 115 ? 19.422 35.344 14.531 1 94.31 115 GLN A N 1
ATOM 890 C CA . GLN A 1 115 ? 20.375 36.469 14.406 1 94.31 115 GLN A CA 1
ATOM 891 C C . GLN A 1 115 ? 21.781 35.938 14.141 1 94.31 115 GLN A C 1
ATOM 893 O O . GLN A 1 115 ? 22.609 36.625 13.555 1 94.31 115 GLN A O 1
ATOM 898 N N . GLU A 1 116 ? 22.031 34.688 14.508 1 93.62 116 GLU A N 1
ATOM 899 C CA . GLU A 1 116 ? 23.359 34.094 14.359 1 93.62 116 GLU A CA 1
ATOM 900 C C . GLU A 1 116 ? 23.516 33.438 12.992 1 93.62 116 GLU A C 1
ATOM 902 O O . GLU A 1 116 ? 24.609 33.031 12.625 1 93.62 116 GLU A O 1
ATOM 907 N N . GLN A 1 117 ? 22.469 33.406 12.227 1 91.62 117 GLN A N 1
ATOM 908 C CA . GLN A 1 117 ? 22.531 32.719 10.938 1 91.62 117 GLN A CA 1
ATOM 909 C C . GLN A 1 117 ? 23.234 33.562 9.891 1 91.62 117 GLN A C 1
ATOM 911 O O . GLN A 1 117 ? 23.109 34.781 9.883 1 91.62 117 GLN A O 1
ATOM 916 N N . SER A 1 118 ? 24 32.938 9.016 1 89.12 118 SER A N 1
ATOM 917 C CA . SER A 1 118 ? 24.688 33.625 7.93 1 89.12 118 SER A CA 1
ATOM 918 C C . SER A 1 118 ? 23.703 34.188 6.918 1 89.12 118 SER A C 1
ATOM 920 O O . SER A 1 118 ? 23.906 35.281 6.379 1 89.12 118 SER A O 1
ATOM 922 N N . VAL A 1 119 ? 22.703 33.406 6.711 1 89.56 119 VAL A N 1
ATOM 923 C CA . VAL A 1 119 ? 21.625 33.875 5.859 1 89.56 119 VAL A CA 1
ATOM 924 C C . VAL A 1 119 ? 20.453 34.375 6.723 1 89.56 119 VAL A C 1
ATOM 926 O O . VAL A 1 119 ? 19.844 33.562 7.441 1 89.56 119 VAL A O 1
ATOM 929 N N . PRO A 1 120 ? 20.188 35.625 6.668 1 90.69 120 PRO A N 1
ATOM 930 C CA . PRO A 1 120 ? 19.094 36.156 7.5 1 90.69 120 PRO A CA 1
ATOM 931 C C . PRO A 1 120 ? 17.734 35.594 7.102 1 90.69 120 PRO A C 1
ATOM 933 O O . PRO A 1 120 ? 17.5 35.312 5.922 1 90.69 120 PRO A O 1
ATOM 936 N N . PRO A 1 121 ? 16.859 35.5 8.07 1 93.31 121 PRO A N 1
ATOM 937 C CA . PRO A 1 121 ? 15.516 35.031 7.742 1 93.31 121 PRO A CA 1
ATOM 938 C C . PRO A 1 121 ? 14.734 36 6.879 1 93.31 121 PRO A C 1
ATOM 940 O O . PRO A 1 121 ? 14.828 37.219 7.094 1 93.31 121 PRO A O 1
ATOM 943 N N . SER A 1 122 ? 14.07 35.469 5.93 1 90.56 122 SER A N 1
ATOM 944 C CA . SER A 1 122 ? 13.273 36.281 5.02 1 90.56 122 SER A CA 1
ATOM 945 C C . SER A 1 122 ? 11.812 36.312 5.441 1 90.56 122 SER A C 1
ATOM 947 O O . SER A 1 122 ? 11.109 37.312 5.195 1 90.56 122 SER A O 1
ATOM 949 N N . CYS A 1 123 ? 11.352 35.219 6.035 1 93.25 123 CYS A N 1
ATOM 950 C CA . CYS A 1 123 ? 9.938 35.062 6.359 1 93.25 123 CYS A CA 1
ATOM 951 C C . CYS A 1 123 ? 9.727 33.969 7.402 1 93.25 123 CYS A C 1
ATOM 953 O O . CYS A 1 123 ? 10.453 32.969 7.422 1 93.25 123 CYS A O 1
ATOM 955 N N . ILE A 1 124 ? 8.758 34.25 8.234 1 95.69 124 ILE A N 1
ATOM 956 C CA . ILE A 1 124 ? 8.344 33.219 9.188 1 95.69 124 ILE A CA 1
ATOM 957 C C . ILE A 1 124 ? 6.992 32.656 8.766 1 95.69 124 ILE A C 1
ATOM 959 O O . ILE A 1 124 ? 6.062 33.375 8.445 1 95.69 124 ILE A O 1
ATOM 963 N N . VAL A 1 125 ? 6.918 31.344 8.641 1 95.94 125 VAL A N 1
ATOM 964 C CA . VAL A 1 125 ? 5.652 30.641 8.461 1 95.94 125 VAL A CA 1
ATOM 965 C C . VAL A 1 125 ? 5.348 29.812 9.711 1 95.94 125 VAL A C 1
ATOM 967 O O . VAL A 1 125 ? 6.055 28.859 10.016 1 95.94 125 VAL A O 1
ATOM 970 N N . SER A 1 126 ? 4.387 30.172 10.391 1 97.56 126 SER A N 1
ATOM 971 C CA . SER A 1 126 ? 4.117 29.5 11.648 1 97.56 126 SER A CA 1
ATOM 972 C C . SER A 1 126 ? 2.656 29.062 11.742 1 97.56 126 SER A C 1
ATOM 974 O O . SER A 1 126 ? 1.781 29.672 11.125 1 97.56 126 SER A O 1
ATOM 976 N N . ASP A 1 127 ? 2.467 28.031 12.438 1 96.5 127 ASP A N 1
ATOM 977 C CA . ASP A 1 127 ? 1.139 27.484 12.68 1 96.5 127 ASP A CA 1
ATOM 978 C C . ASP A 1 127 ? 0.255 28.484 13.43 1 96.5 127 ASP A C 1
ATOM 980 O O . ASP A 1 127 ? 0.748 29.266 14.234 1 96.5 127 ASP A O 1
ATOM 984 N N . LEU A 1 128 ? -1.017 28.391 13.203 1 93 128 LEU A N 1
ATOM 985 C CA . LEU A 1 128 ? -2.012 29.234 13.852 1 93 128 LEU A CA 1
ATOM 986 C C . LEU A 1 128 ? -1.877 29.172 15.367 1 93 128 LEU A C 1
ATOM 988 O O . LEU A 1 128 ? -2.057 30.172 16.062 1 93 128 LEU A O 1
ATOM 992 N N . CYS A 1 129 ? -1.463 28.031 15.906 1 93 129 CYS A N 1
ATOM 993 C CA . CYS A 1 129 ? -1.409 27.797 17.344 1 93 129 CYS A CA 1
ATOM 994 C C . CYS A 1 129 ? -0.068 28.234 17.922 1 93 129 CYS A C 1
ATOM 996 O O . CYS A 1 129 ? 0.271 27.891 19.047 1 93 129 CYS A O 1
ATOM 998 N N . GLN A 1 130 ? 0.641 28.938 17.109 1 96.38 130 GLN A N 1
ATOM 999 C CA . GLN A 1 130 ? 1.896 29.531 17.578 1 96.38 130 GLN A CA 1
ATOM 1000 C C . GLN A 1 130 ? 1.88 31.047 17.438 1 96.38 130 GLN A C 1
ATOM 1002 O O . GLN A 1 130 ? 2.686 31.609 16.703 1 96.38 130 GLN A O 1
ATOM 1007 N N . PRO A 1 131 ? 1.044 31.688 18.234 1 95.06 131 PRO A N 1
ATOM 1008 C CA . PRO A 1 131 ? 0.861 33.125 18.047 1 95.06 131 PRO A CA 1
ATOM 1009 C C . PRO A 1 131 ? 2.072 33.938 18.484 1 95.06 131 PRO A C 1
ATOM 1011 O O . PRO A 1 131 ? 2.275 35.062 18.031 1 95.06 131 PRO A O 1
ATOM 1014 N N . TRP A 1 132 ? 2.938 33.438 19.328 1 96.75 132 TRP A N 1
ATOM 1015 C CA . TRP A 1 132 ? 4.113 34.125 19.828 1 96.75 132 TRP A CA 1
ATOM 1016 C C . TRP A 1 132 ? 5.082 34.469 18.703 1 96.75 132 TRP A C 1
ATOM 1018 O O . TRP A 1 132 ? 5.922 35.344 18.828 1 96.75 132 TRP A O 1
ATOM 1028 N N . THR A 1 133 ? 4.953 33.781 17.594 1 98.06 133 THR A N 1
ATOM 1029 C CA . THR A 1 133 ? 5.867 34 16.469 1 98.06 133 THR A CA 1
ATOM 1030 C C . THR A 1 133 ? 5.605 35.312 15.781 1 98.06 133 THR A C 1
ATOM 1032 O O . THR A 1 133 ? 6.457 35.844 15.047 1 98.06 133 THR A O 1
ATOM 1035 N N . GLY A 1 134 ? 4.359 35.844 15.969 1 97.06 134 GLY A N 1
ATOM 1036 C CA . GLY A 1 134 ? 4.09 37.188 15.492 1 97.06 134 GLY A CA 1
ATOM 1037 C C . GLY A 1 134 ? 5.012 38.25 16.094 1 97.06 134 GLY A C 1
ATOM 1038 O O . GLY A 1 134 ? 5.504 39.125 15.391 1 97.06 134 GLY A O 1
ATOM 1039 N N . ASP A 1 135 ? 5.262 38.125 17.375 1 97.19 135 ASP A N 1
ATOM 1040 C CA . ASP A 1 135 ? 6.168 39.031 18.078 1 97.19 135 ASP A CA 1
ATOM 1041 C C . ASP A 1 135 ? 7.594 38.875 17.547 1 97.19 135 ASP A C 1
ATOM 1043 O O . ASP A 1 135 ? 8.305 39.875 17.391 1 97.19 135 ASP A O 1
ATOM 1047 N N . VAL A 1 136 ? 7.992 37.688 17.25 1 97.38 136 VAL A N 1
ATOM 1048 C CA . VAL A 1 136 ? 9.328 37.406 16.734 1 97.38 136 VAL A CA 1
ATOM 1049 C C . VAL A 1 136 ? 9.484 38.094 15.359 1 97.38 136 VAL A C 1
ATOM 1051 O O . VAL A 1 136 ? 10.5 38.719 15.086 1 97.38 136 VAL A O 1
ATOM 1054 N N . ALA A 1 137 ? 8.508 37.875 14.57 1 96.25 137 ALA A N 1
ATOM 1055 C CA . ALA A 1 137 ? 8.539 38.469 13.227 1 96.25 137 ALA A CA 1
ATOM 1056 C C . ALA A 1 137 ? 8.641 39.969 13.281 1 96.25 137 ALA A C 1
ATOM 1058 O O . ALA A 1 137 ? 9.422 40.594 12.539 1 96.25 137 ALA A O 1
ATOM 1059 N N . ARG A 1 138 ? 7.883 40.594 14.156 1 95.69 138 ARG A N 1
ATOM 1060 C CA . ARG A 1 138 ? 7.902 42.062 14.305 1 95.69 138 ARG A CA 1
ATOM 1061 C C . ARG A 1 138 ? 9.258 42.531 14.828 1 95.69 138 ARG A C 1
ATOM 1063 O O . ARG A 1 138 ? 9.773 43.562 14.367 1 95.69 138 ARG A O 1
ATOM 1070 N N . GLU A 1 139 ? 9.766 41.75 15.727 1 95.81 139 GLU A N 1
ATOM 1071 C CA . GLU A 1 139 ? 11.07 42.094 16.281 1 95.81 139 GLU A CA 1
ATOM 1072 C C . GLU A 1 139 ? 12.156 42.031 15.219 1 95.81 139 GLU A C 1
ATOM 1074 O O . GLU A 1 139 ? 13.078 42.875 15.211 1 95.81 139 GLU A O 1
ATOM 1079 N N . LEU A 1 140 ? 12.109 41.125 14.281 1 94.69 140 LEU A N 1
ATOM 1080 C CA . LEU A 1 140 ? 13.125 40.906 13.25 1 94.69 140 LEU A CA 1
ATOM 1081 C C . LEU A 1 140 ? 12.797 41.719 12 1 94.69 140 LEU A C 1
ATOM 1083 O O . LEU A 1 140 ? 13.617 41.812 11.078 1 94.69 140 LEU A O 1
ATOM 1087 N N . GLY A 1 141 ? 11.594 42.312 11.938 1 92.5 141 GLY A N 1
ATOM 1088 C CA . GLY A 1 141 ? 11.188 43.125 10.797 1 92.5 141 GLY A CA 1
ATOM 1089 C C . GLY A 1 141 ? 10.938 42.281 9.547 1 92.5 141 GLY A C 1
ATOM 1090 O O . GLY A 1 141 ? 11.312 42.688 8.445 1 92.5 141 GLY A O 1
ATOM 1091 N N . ILE A 1 142 ? 10.523 41.156 9.68 1 92.19 142 ILE A N 1
ATOM 1092 C CA . ILE A 1 142 ? 10.242 40.281 8.539 1 92.19 142 ILE A CA 1
ATOM 1093 C C . ILE A 1 142 ? 8.773 39.875 8.562 1 92.19 142 ILE A C 1
ATOM 1095 O O . ILE A 1 142 ? 8.117 39.938 9.602 1 92.19 142 ILE A O 1
ATOM 1099 N N . PRO A 1 143 ? 8.188 39.438 7.438 1 93.12 143 PRO A N 1
ATOM 1100 C CA . PRO A 1 143 ? 6.781 39.031 7.398 1 93.12 143 PRO A CA 1
ATOM 1101 C C . PRO A 1 143 ? 6.527 37.688 8.086 1 93.12 143 PRO A C 1
ATOM 1103 O O . PRO A 1 143 ? 7.43 36.844 8.164 1 93.12 143 PRO A O 1
ATOM 1106 N N . ARG A 1 144 ? 5.316 37.562 8.539 1 95.12 144 ARG A N 1
ATOM 1107 C CA . ARG A 1 144 ? 4.844 36.281 9.086 1 95.12 144 ARG A CA 1
ATOM 1108 C C . ARG A 1 144 ? 3.635 35.781 8.312 1 95.12 144 ARG A C 1
ATOM 1110 O O . ARG A 1 144 ? 2.646 36.5 8.141 1 95.12 144 ARG A O 1
ATOM 1117 N N . LEU A 1 145 ? 3.756 34.656 7.84 1 94.56 145 LEU A N 1
ATOM 1118 C CA . LEU A 1 145 ? 2.633 33.938 7.227 1 94.56 145 LEU A CA 1
ATOM 1119 C C . LEU A 1 145 ? 2.043 32.938 8.188 1 94.56 145 LEU A C 1
ATOM 1121 O O . LEU A 1 145 ? 2.779 32.156 8.812 1 94.56 145 LEU A O 1
ATOM 1125 N N . MET A 1 146 ? 0.779 32.969 8.266 1 95.56 146 MET A N 1
ATOM 1126 C CA . MET A 1 146 ? 0.108 32 9.133 1 95.56 146 MET A CA 1
ATOM 1127 C C . MET A 1 146 ? -0.249 30.734 8.367 1 95.56 146 MET A C 1
ATOM 1129 O O . MET A 1 146 ? -0.828 30.812 7.281 1 95.56 146 MET A O 1
ATOM 1133 N N . PHE A 1 147 ? 0.159 29.656 8.93 1 95.12 147 PHE A N 1
ATOM 1134 C CA . PHE A 1 147 ? -0.183 28.375 8.336 1 95.12 147 PHE A CA 1
ATOM 1135 C C . PHE A 1 147 ? -1.37 27.734 9.055 1 95.12 147 PHE A C 1
ATOM 1137 O O . PHE A 1 147 ? -1.392 27.672 10.281 1 95.12 147 PHE A O 1
ATOM 1144 N N . ASN A 1 148 ? -2.273 27.375 8.227 1 85.5 148 ASN A N 1
ATOM 1145 C CA . ASN A 1 148 ? -3.426 26.594 8.688 1 85.5 148 ASN A CA 1
ATOM 1146 C C . ASN A 1 148 ? -3.512 25.25 7.98 1 85.5 148 ASN A C 1
ATOM 1148 O O . ASN A 1 148 ? -3.799 25.188 6.785 1 85.5 148 ASN A O 1
ATOM 1152 N N . GLY A 1 149 ? -3.283 24.219 8.711 1 83.12 149 GLY A N 1
ATOM 1153 C CA . GLY A 1 149 ? -3.266 22.891 8.125 1 83.12 149 GLY A CA 1
ATOM 1154 C C . GLY A 1 149 ? -4.629 22.438 7.645 1 83.12 149 GLY A C 1
ATOM 1155 O O . GLY A 1 149 ? -4.801 21.281 7.254 1 83.12 149 GLY A O 1
ATOM 1156 N N . PHE A 1 150 ? -5.621 23.375 7.598 1 85.62 150 PHE A N 1
ATOM 1157 C CA . PHE A 1 150 ? -6.969 23.078 7.121 1 85.62 150 PHE A CA 1
ATOM 1158 C C . PHE A 1 150 ? -7.129 23.5 5.664 1 85.62 150 PHE A C 1
ATOM 1160 O O . PHE A 1 150 ? -6.195 24.016 5.059 1 85.62 150 PHE A O 1
ATOM 1167 N N . CYS A 1 151 ? -8.266 23.188 5.164 1 90.94 151 CYS A N 1
ATOM 1168 C CA . CYS A 1 151 ? -8.641 23.703 3.85 1 90.94 151 CYS A CA 1
ATOM 1169 C C . CYS A 1 151 ? -9.258 25.094 3.959 1 90.94 151 CYS A C 1
ATOM 1171 O O . CYS A 1 151 ? -9.438 25.609 5.062 1 90.94 151 CYS A O 1
ATOM 1173 N N . ALA A 1 152 ? -9.445 25.719 2.855 1 92.19 152 ALA A N 1
ATOM 1174 C CA . ALA A 1 152 ? -10.008 27.062 2.836 1 92.19 152 ALA A CA 1
ATOM 1175 C C . ALA A 1 152 ? -11.43 27.078 3.398 1 92.19 152 ALA A C 1
ATOM 1177 O O . ALA A 1 152 ? -11.828 28.016 4.09 1 92.19 152 ALA A O 1
ATOM 1178 N N . PHE A 1 153 ? -12.148 26.062 3.154 1 92.25 153 PHE A N 1
ATOM 1179 C CA . PHE A 1 153 ? -13.516 25.953 3.654 1 92.25 153 PHE A CA 1
ATOM 1180 C C . PHE A 1 153 ? -13.539 26.016 5.176 1 92.25 153 PHE A C 1
ATOM 1182 O O . PHE A 1 153 ? -14.234 26.859 5.754 1 92.25 153 PHE A O 1
ATOM 1189 N N . ALA A 1 154 ? -12.812 25.125 5.73 1 90.81 154 ALA A N 1
ATOM 1190 C CA . ALA A 1 154 ? -12.781 25.062 7.188 1 90.81 154 ALA A CA 1
ATOM 1191 C C . ALA A 1 154 ? -12.172 26.312 7.789 1 90.81 154 ALA A C 1
ATOM 1193 O O . ALA A 1 154 ? -12.617 26.797 8.836 1 90.81 154 ALA A O 1
ATOM 1194 N N . SER A 1 155 ? -11.125 26.844 7.168 1 92.19 155 SER A N 1
ATOM 1195 C CA . SER A 1 155 ? -10.469 28.062 7.648 1 92.19 155 SER A CA 1
ATOM 1196 C C . SER A 1 155 ? -11.422 29.25 7.609 1 92.19 155 SER A C 1
ATOM 1198 O O . SER A 1 155 ? -11.445 30.062 8.539 1 92.19 155 SER A O 1
ATOM 1200 N N . LEU A 1 156 ? -12.141 29.375 6.562 1 92.19 156 LEU A N 1
ATOM 1201 C CA . LEU A 1 156 ? -13.125 30.453 6.438 1 92.19 156 LEU A CA 1
ATOM 1202 C C . LEU A 1 156 ? -14.195 30.328 7.52 1 92.19 156 LEU A C 1
ATOM 1204 O O . LEU A 1 156 ? -14.539 31.312 8.172 1 92.19 156 LEU A O 1
ATOM 1208 N N . CYS A 1 157 ? -14.672 29.125 7.711 1 91 157 CYS A N 1
ATOM 1209 C CA . CYS A 1 157 ? -15.68 28.906 8.742 1 91 157 CYS A CA 1
ATOM 1210 C C . CYS A 1 157 ? -15.141 29.312 10.117 1 91 157 CYS A C 1
ATOM 1212 O O . CYS A 1 157 ? -15.812 30.016 10.859 1 91 157 CYS A O 1
ATOM 1214 N N . ARG A 1 158 ? -14.008 28.797 10.383 1 89.44 158 ARG A N 1
ATOM 1215 C CA . ARG A 1 158 ? -13.398 29.109 11.672 1 89.44 158 ARG A CA 1
ATOM 1216 C C . ARG A 1 158 ? -13.25 30.609 11.859 1 89.44 158 ARG A C 1
ATOM 1218 O O . ARG A 1 158 ? -13.547 31.141 12.938 1 89.44 158 ARG A O 1
ATOM 1225 N N . TYR A 1 159 ? -12.711 31.281 10.867 1 90.56 159 TYR A N 1
ATOM 1226 C CA . TYR A 1 159 ? -12.508 32.719 10.922 1 90.56 159 TYR A CA 1
ATOM 1227 C C . TYR A 1 159 ? -13.82 33.438 11.227 1 90.56 159 TYR A C 1
ATOM 1229 O O . TYR A 1 159 ? -13.875 34.281 12.117 1 90.56 159 TYR A O 1
ATOM 1237 N N . LEU A 1 160 ? -14.891 33.062 10.547 1 89.88 160 LEU A N 1
ATOM 1238 C CA . LEU A 1 160 ? -16.188 33.688 10.711 1 89.88 160 LEU A CA 1
ATOM 1239 C C . LEU A 1 160 ? -16.766 33.406 12.102 1 89.88 160 LEU A C 1
ATOM 1241 O O . LEU A 1 160 ? -17.328 34.312 12.734 1 89.88 160 LEU A O 1
ATOM 1245 N N . ILE A 1 161 ? -16.594 32.25 12.531 1 88.44 161 ILE A N 1
ATOM 1246 C CA . ILE A 1 161 ? -17.156 31.828 13.812 1 88.44 161 ILE A CA 1
ATOM 1247 C C . ILE A 1 161 ? -16.469 32.594 14.945 1 88.44 161 ILE A C 1
ATOM 1249 O O . ILE A 1 161 ? -17.141 33.125 15.836 1 88.44 161 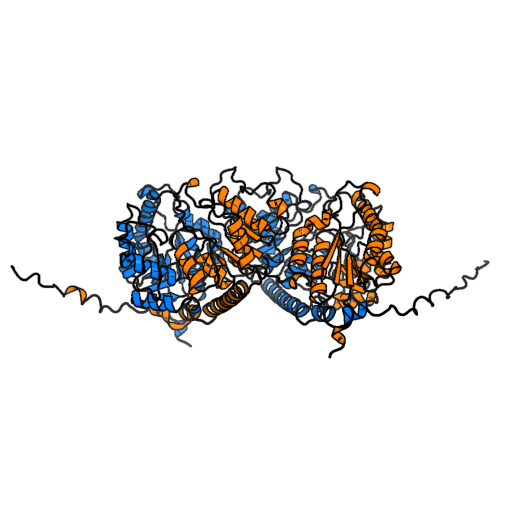ILE A O 1
ATOM 1253 N N . HIS A 1 162 ? -15.18 32.688 14.859 1 87.19 162 HIS A N 1
ATOM 1254 C CA . HIS A 1 162 ? -14.453 33.188 16.031 1 87.19 162 HIS A CA 1
ATOM 1255 C C . HIS A 1 162 ? -14.211 34.688 15.938 1 87.19 162 HIS A C 1
ATOM 1257 O O . HIS A 1 162 ? -14.25 35.375 16.953 1 87.19 162 HIS A O 1
ATOM 1263 N N . GLN A 1 163 ? -13.93 35.188 14.781 1 84.38 163 GLN A N 1
ATOM 1264 C CA . GLN A 1 163 ? -13.703 36.625 14.641 1 84.38 163 GLN A CA 1
ATOM 1265 C C . GLN A 1 163 ? -15.008 37.406 14.812 1 84.38 163 GLN A C 1
ATOM 1267 O O . GLN A 1 163 ? -15.016 38.5 15.398 1 84.38 163 GLN A O 1
ATOM 1272 N N . ASP A 1 164 ? -16.094 36.781 14.352 1 82.81 164 ASP A N 1
ATOM 1273 C CA . ASP A 1 164 ? -17.375 37.469 14.453 1 82.81 164 ASP A CA 1
ATOM 1274 C C . ASP A 1 164 ? -18.172 36.969 15.656 1 82.81 164 ASP A C 1
ATOM 1276 O O . ASP A 1 164 ? -19.328 37.344 15.844 1 82.81 164 ASP A O 1
ATOM 1280 N N . LYS A 1 165 ? -17.625 36.062 16.469 1 82.81 165 LYS A N 1
ATOM 1281 C CA . LYS A 1 165 ? -18.203 35.562 17.688 1 82.81 165 LYS A CA 1
ATOM 1282 C C . LYS A 1 165 ? -19.625 35.062 17.453 1 82.81 165 LYS A C 1
ATOM 1284 O O . LYS A 1 165 ? -20.547 35.469 18.172 1 82.81 165 LYS A O 1
ATOM 1289 N N . VAL A 1 166 ? -19.797 34.25 16.531 1 84.5 166 VAL A N 1
ATOM 1290 C CA . VAL A 1 166 ? -21.109 33.812 16.047 1 84.5 166 VAL A CA 1
ATOM 1291 C C . VAL A 1 166 ? -21.844 33.062 17.141 1 84.5 166 VAL A C 1
ATOM 1293 O O . VAL A 1 166 ? -23.062 33.156 17.25 1 84.5 166 VAL A O 1
ATOM 1296 N N . PHE A 1 167 ? -21.141 32.406 18.047 1 84.12 167 PHE A N 1
ATOM 1297 C CA . PHE A 1 167 ? -21.781 31.531 19.016 1 84.12 167 PHE A CA 1
ATOM 1298 C C . PHE A 1 167 ? -21.875 32.219 20.375 1 84.12 167 PHE A C 1
ATOM 1300 O O . PHE A 1 167 ? -22.234 31.594 21.375 1 84.12 167 PHE A O 1
ATOM 1307 N N . GLU A 1 168 ? -21.438 33.375 20.531 1 81.88 168 GLU A N 1
ATOM 1308 C CA . GLU A 1 168 ? -21.391 34.094 21.812 1 81.88 168 GLU A CA 1
ATOM 1309 C C . GLU A 1 168 ? -22.75 34.094 22.484 1 81.88 168 GLU A C 1
ATOM 1311 O O . GLU A 1 168 ? -22.844 33.938 23.703 1 81.88 168 GLU A O 1
ATOM 1316 N N . ASN A 1 169 ? -23.812 34.156 21.719 1 81.56 169 ASN A N 1
ATOM 1317 C CA . ASN A 1 169 ? -25.141 34.25 22.312 1 81.56 169 ASN A CA 1
ATOM 1318 C C . ASN A 1 169 ? -25.953 33 22.031 1 81.56 169 ASN A C 1
ATOM 1320 O O . ASN A 1 169 ? -27.188 33.062 22.031 1 81.56 169 ASN A O 1
ATOM 1324 N N . VAL A 1 170 ? -25.25 31.938 21.828 1 86.25 170 VAL A N 1
ATOM 1325 C CA . VAL A 1 170 ? -25.938 30.688 21.562 1 86.25 170 VAL A CA 1
ATOM 1326 C C . VAL A 1 170 ? -25.734 29.719 22.719 1 86.25 170 VAL A C 1
ATOM 1328 O O . VAL A 1 170 ? -24.672 29.109 22.844 1 86.25 170 VAL A O 1
ATOM 1331 N N . PRO A 1 171 ? -26.703 29.594 23.594 1 82.19 171 PRO A N 1
ATOM 1332 C CA . PRO A 1 171 ? -26.516 28.766 24.781 1 82.19 171 PRO A CA 1
ATOM 1333 C C . PRO A 1 171 ? -26.5 27.266 24.469 1 82.19 171 PRO A C 1
ATOM 1335 O O . PRO A 1 171 ? -25.719 26.516 25.047 1 82.19 171 PRO A O 1
ATOM 1338 N N . ASP A 1 172 ? -27.375 26.828 23.531 1 79.38 172 ASP A N 1
ATOM 1339 C CA . ASP A 1 172 ? -27.469 25.406 23.172 1 79.38 172 ASP A CA 1
ATOM 1340 C C . ASP A 1 172 ? -26.359 25.016 22.188 1 79.38 172 ASP A C 1
ATOM 1342 O O . ASP A 1 172 ? -26.312 25.531 21.062 1 79.38 172 ASP A O 1
ATOM 1346 N N . GLY A 1 173 ? -25.547 24.156 22.578 1 79.94 173 GLY A N 1
ATOM 1347 C CA . GLY A 1 173 ? -24.422 23.734 21.766 1 79.94 173 GLY A CA 1
ATOM 1348 C C . GLY A 1 173 ? -24.844 23.031 20.484 1 79.94 173 GLY A C 1
ATOM 1349 O O . GLY A 1 173 ? -24.109 23.047 19.5 1 79.94 173 GLY A O 1
ATOM 1350 N N . ASP A 1 174 ? -26.047 22.578 20.438 1 81.75 174 ASP A N 1
ATOM 1351 C CA . ASP A 1 174 ? -26.5 21.797 19.297 1 81.75 174 ASP A CA 1
ATOM 1352 C C . ASP A 1 174 ? -27.391 22.656 18.375 1 81.75 174 ASP A C 1
ATOM 1354 O O . ASP A 1 174 ? -27.781 22.219 17.297 1 81.75 174 ASP A O 1
ATOM 1358 N N . GLU A 1 175 ? -27.609 23.812 18.797 1 86.62 175 GLU A N 1
ATOM 1359 C CA . GLU A 1 175 ? -28.438 24.703 18 1 86.62 175 GLU A CA 1
ATOM 1360 C C . GLU A 1 175 ? -27.734 25.078 16.688 1 86.62 175 GLU A C 1
ATOM 1362 O O . GLU A 1 175 ? -26.547 25.375 16.688 1 86.62 175 GLU A O 1
ATOM 1367 N N . LEU A 1 176 ? -28.484 24.922 15.656 1 88.5 176 LEU A N 1
ATOM 1368 C CA . LEU A 1 176 ? -27.922 25.266 14.344 1 88.5 176 LEU A CA 1
ATOM 1369 C C . LEU A 1 176 ? -28.062 26.75 14.07 1 88.5 176 LEU A C 1
ATOM 1371 O O . LEU A 1 176 ? -29.125 27.344 14.312 1 88.5 176 LEU A O 1
ATOM 1375 N N . VAL A 1 177 ? -26.969 27.328 13.695 1 90.06 177 VAL A N 1
ATOM 1376 C CA . VAL A 1 177 ? -26.938 28.734 13.352 1 90.06 177 VAL A CA 1
ATOM 1377 C C . VAL A 1 177 ? -26.422 28.906 11.93 1 90.06 177 VAL A C 1
ATOM 1379 O O . VAL A 1 177 ? -25.5 28.203 11.5 1 90.06 177 VAL A O 1
ATOM 1382 N N . ILE A 1 178 ? -27.062 29.781 11.25 1 91.12 178 ILE A N 1
ATOM 1383 C CA . ILE A 1 178 ? -26.578 30.109 9.914 1 91.12 178 ILE A CA 1
ATOM 1384 C C . ILE A 1 178 ? -25.297 30.938 10.008 1 91.12 178 ILE A C 1
ATOM 1386 O O . ILE A 1 178 ? -25.25 31.922 10.75 1 91.12 178 ILE A O 1
ATOM 1390 N N . LEU A 1 179 ? -24.281 30.562 9.328 1 90.31 179 LEU A N 1
ATOM 1391 C CA . LEU A 1 179 ? -23 31.266 9.375 1 90.31 179 LEU A CA 1
ATOM 1392 C C . LEU A 1 179 ? -23.031 32.5 8.484 1 90.31 179 LEU A C 1
ATOM 1394 O O . LEU A 1 179 ? -23 32.375 7.254 1 90.31 179 LEU A O 1
ATOM 1398 N N . PRO A 1 180 ? -23 33.594 9.078 1 89.56 180 PRO A N 1
ATOM 1399 C CA . PRO A 1 180 ? -23.047 34.844 8.273 1 89.56 180 PRO A CA 1
ATOM 1400 C C . PRO A 1 180 ? -21.75 35.062 7.484 1 89.56 180 PRO A C 1
ATOM 1402 O O . PRO A 1 180 ? -20.656 34.812 7.988 1 89.56 180 PRO A O 1
ATOM 1405 N N . GLY A 1 181 ? -21.859 35.562 6.258 1 87.75 181 GLY A N 1
ATOM 1406 C CA . GLY A 1 181 ? -20.688 35.906 5.461 1 87.75 181 GLY A CA 1
ATOM 1407 C C . GLY A 1 181 ? -20.172 34.75 4.629 1 87.75 181 GLY A C 1
ATOM 1408 O O . GLY A 1 181 ? -19.281 34.938 3.793 1 87.75 181 GLY A O 1
ATOM 1409 N N . PHE A 1 182 ? -20.688 33.562 4.977 1 91.81 182 PHE A N 1
ATOM 1410 C CA . PHE A 1 182 ? -20.297 32.406 4.184 1 91.81 182 PHE A CA 1
ATOM 1411 C C . PHE A 1 182 ? -20.875 32.469 2.775 1 91.81 182 PHE A C 1
ATOM 1413 O O . PHE A 1 182 ? -21.953 33.062 2.572 1 91.81 182 PHE A O 1
ATOM 1420 N N . PRO A 1 183 ? -20.156 31.953 1.778 1 90.38 183 PRO A N 1
ATOM 1421 C CA . PRO A 1 183 ? -20.547 32.156 0.381 1 90.38 183 PRO A CA 1
ATOM 1422 C C . PRO A 1 183 ? -21.906 31.547 0.055 1 90.38 183 PRO A C 1
ATOM 1424 O O . PRO A 1 183 ? -22.562 31.984 -0.9 1 90.38 183 PRO A O 1
ATOM 1427 N N . HIS A 1 184 ? -22.359 30.531 0.715 1 90.81 184 HIS A N 1
ATOM 1428 C CA . HIS A 1 184 ? -23.672 29.906 0.543 1 90.81 184 HIS A CA 1
ATOM 1429 C C . HIS A 1 184 ? -24.266 29.516 1.888 1 90.81 184 HIS A C 1
ATOM 1431 O O . HIS A 1 184 ? -23.625 29.672 2.932 1 90.81 184 HIS A O 1
ATOM 1437 N N . HIS A 1 185 ? -25.5 29.047 1.78 1 90.56 185 HIS A N 1
ATOM 1438 C CA . HIS A 1 185 ? -26.203 28.672 2.998 1 90.56 185 HIS A CA 1
ATOM 1439 C C . HIS A 1 185 ? -25.5 27.516 3.707 1 90.56 185 HIS A C 1
ATOM 1441 O O . HIS A 1 185 ? -25.281 26.453 3.113 1 90.56 185 HIS A O 1
ATOM 1447 N N . LEU A 1 186 ? -25 27.859 4.93 1 90.69 186 LEU A N 1
ATOM 1448 C CA . LEU A 1 186 ? -24.344 26.844 5.75 1 90.69 186 LEU A CA 1
ATOM 1449 C C . LEU A 1 186 ? -24.781 26.969 7.207 1 90.69 186 LEU A C 1
ATOM 1451 O O . LEU A 1 186 ? -24.734 28.062 7.785 1 90.69 186 LEU A O 1
ATOM 1455 N N . GLU A 1 187 ? -25.234 25.875 7.727 1 89.06 187 GLU A N 1
ATOM 1456 C CA . GLU A 1 187 ? -25.609 25.812 9.141 1 89.06 187 GLU A CA 1
ATOM 1457 C C . GLU A 1 187 ? -24.562 25.062 9.953 1 89.06 187 GLU A C 1
ATOM 1459 O O . GLU A 1 187 ? -24.078 24 9.547 1 89.06 187 GLU A O 1
ATOM 1464 N N . VAL A 1 188 ? -24.203 25.719 11.047 1 86.94 188 VAL A N 1
ATOM 1465 C CA . VAL A 1 188 ? -23.219 25.109 11.922 1 86.94 188 VAL A CA 1
ATOM 1466 C C . VAL A 1 188 ? -23.703 25.172 13.375 1 86.94 188 VAL A C 1
ATOM 1468 O O . VAL A 1 188 ? -24.531 26.016 13.719 1 86.94 188 VAL A O 1
ATOM 1471 N N . SER A 1 189 ? -23.266 24.266 14.141 1 85.44 189 SER A N 1
ATOM 1472 C CA . SER A 1 189 ? -23.531 24.281 15.578 1 85.44 189 SER A CA 1
ATOM 1473 C C . SER A 1 189 ? -22.25 24.438 16.375 1 85.44 189 SER A C 1
ATOM 1475 O O . SER A 1 189 ? -21.156 24.109 15.898 1 85.44 189 SER A O 1
ATOM 1477 N N . LYS A 1 190 ? -22.406 25 17.547 1 82.25 190 LYS A N 1
ATOM 1478 C CA . LYS A 1 190 ? -21.25 25.203 18.422 1 82.25 190 LYS A CA 1
ATOM 1479 C C . LYS A 1 190 ? -20.578 23.875 18.75 1 82.25 190 LYS A C 1
ATOM 1481 O O . LYS A 1 190 ? -19.359 23.781 18.781 1 82.25 190 LYS A O 1
ATOM 1486 N N . ALA A 1 191 ? -21.312 22.859 18.859 1 77 191 ALA A N 1
ATOM 1487 C CA . ALA A 1 191 ? -20.828 21.547 19.25 1 77 191 ALA A CA 1
ATOM 1488 C C . ALA A 1 191 ? -20.016 20.906 18.109 1 77 191 ALA A C 1
ATOM 1490 O O . ALA A 1 191 ? -19.078 20.156 18.375 1 77 191 ALA A O 1
ATOM 1491 N N . ARG A 1 192 ? -20.312 21.297 16.906 1 79.06 192 ARG A N 1
ATOM 1492 C CA . ARG A 1 192 ? -19.688 20.656 15.766 1 79.06 192 ARG A CA 1
ATOM 1493 C C . ARG A 1 192 ? -18.688 21.594 15.078 1 79.06 192 ARG A C 1
ATOM 1495 O O . ARG A 1 192 ? -18.328 21.375 13.922 1 79.06 192 ARG A O 1
ATOM 1502 N N . SER A 1 193 ? -18.453 22.562 15.734 1 80.19 193 SER A N 1
ATOM 1503 C CA . SER A 1 193 ? -17.5 23.516 15.188 1 80.19 193 SER A CA 1
ATOM 1504 C C . SER A 1 193 ? -16.188 23.5 15.961 1 80.19 193 SER A C 1
ATOM 1506 O O . SER A 1 193 ? -16.156 23.094 17.125 1 80.19 193 SER A O 1
ATOM 1508 N N . PRO A 1 194 ? -15.148 23.734 15.109 1 72.06 194 PRO A N 1
ATOM 1509 C CA . PRO A 1 194 ? -13.852 23.703 15.789 1 72.06 194 PRO A CA 1
ATOM 1510 C C . PRO A 1 194 ? -13.797 24.641 16.984 1 72.06 194 PRO A C 1
ATOM 1512 O O . PRO A 1 194 ? -14.305 25.766 16.922 1 72.06 194 PRO A O 1
ATOM 1515 N N . GLY A 1 195 ? -13.383 24 18.062 1 65.06 195 GLY A N 1
ATOM 1516 C CA . GLY A 1 195 ? -13.125 24.859 19.188 1 65.06 195 GLY A CA 1
ATOM 1517 C C . GLY A 1 195 ? -11.883 25.719 19.031 1 65.06 195 GLY A C 1
ATOM 1518 O O . GLY A 1 195 ? -11.094 25.5 18.109 1 65.06 195 GLY A O 1
ATOM 1519 N N . ASN A 1 196 ? -11.891 26.766 19.5 1 60.28 196 ASN A N 1
ATOM 1520 C CA . ASN A 1 196 ? -10.727 27.641 19.594 1 60.28 196 ASN A CA 1
ATOM 1521 C C . ASN A 1 196 ? -10.266 27.812 21.047 1 60.28 196 ASN A C 1
ATOM 1523 O O . ASN A 1 196 ? -10.117 28.938 21.516 1 60.28 196 ASN A O 1
ATOM 1527 N N . PHE A 1 197 ? -9.938 26.578 21.625 1 64.44 197 PHE A N 1
ATOM 1528 C CA . PHE A 1 197 ? -9.445 26.625 23 1 64.44 197 PHE A CA 1
ATOM 1529 C C . PHE A 1 197 ? -10.453 27.328 23.906 1 64.44 197 PHE A C 1
ATOM 1531 O O . PHE A 1 197 ? -10.094 28.234 24.656 1 64.44 197 PHE A O 1
ATOM 1538 N N . ASN A 1 198 ? -11.703 26.938 23.766 1 66.31 198 ASN A N 1
ATOM 1539 C CA . ASN A 1 198 ? -12.805 27.594 24.453 1 66.31 198 ASN A CA 1
ATOM 1540 C C . ASN A 1 198 ? -12.883 27.172 25.922 1 66.31 198 ASN A C 1
ATOM 1542 O O . ASN A 1 198 ? -13.664 27.734 26.688 1 66.31 198 ASN A O 1
ATOM 1546 N N . SER A 1 199 ? -12.047 26.359 26.234 1 71.38 199 SER A N 1
ATOM 1547 C CA . SER A 1 199 ? -12.055 25.938 27.641 1 71.38 199 SER A CA 1
ATOM 1548 C C . SER A 1 199 ? -11.586 27.062 28.562 1 71.38 199 SER A C 1
ATOM 1550 O O . SER A 1 199 ? -10.781 27.891 28.172 1 71.38 199 SER A O 1
ATOM 1552 N N . PRO A 1 200 ? -12.211 27.016 29.734 1 75.06 200 PRO A N 1
ATOM 1553 C CA . PRO A 1 200 ? -11.781 28.047 30.688 1 75.06 200 PRO A CA 1
ATOM 1554 C C . PRO A 1 200 ? -10.266 28.031 30.922 1 75.06 200 PRO A C 1
ATOM 1556 O O . PRO A 1 200 ? -9.656 26.969 31 1 75.06 200 PRO A O 1
ATOM 1559 N N . GLY A 1 201 ? -9.68 29.172 30.906 1 77.88 201 GLY A N 1
ATOM 1560 C CA . GLY A 1 201 ? -8.25 29.297 31.125 1 77.88 201 GLY A CA 1
ATOM 1561 C C . GLY A 1 201 ? -7.488 29.625 29.859 1 77.88 201 GLY A C 1
ATOM 1562 O O . GLY A 1 201 ? -6.352 30.109 29.906 1 77.88 201 GLY A O 1
ATOM 1563 N N . PHE A 1 202 ? -8.25 29.484 28.781 1 84.25 202 PHE A N 1
ATOM 1564 C CA . PHE A 1 202 ? -7.59 29.703 27.5 1 84.25 202 PHE A CA 1
ATOM 1565 C C . PHE A 1 202 ? -7.93 31.062 26.922 1 84.25 202 PHE A C 1
ATOM 1567 O O . PHE A 1 202 ? -7.637 31.344 25.766 1 84.25 202 PHE A O 1
ATOM 1574 N N . GLU A 1 203 ? -8.453 31.891 27.719 1 83.5 203 GLU A N 1
ATOM 1575 C CA . GLU A 1 203 ? -8.977 33.156 27.219 1 83.5 203 GLU A CA 1
ATOM 1576 C C . GLU A 1 203 ? -7.867 34.031 26.641 1 83.5 203 GLU A C 1
ATOM 1578 O O . GLU A 1 203 ? -8.008 34.562 25.531 1 83.5 203 GLU A O 1
ATOM 1583 N N . LYS A 1 204 ? -6.797 34.156 27.391 1 86.19 204 LYS A N 1
ATOM 1584 C CA . LYS A 1 204 ? -5.688 34.969 26.906 1 86.19 204 LYS A CA 1
ATOM 1585 C C . LYS A 1 204 ? -5.066 34.406 25.641 1 86.19 204 LYS A C 1
ATOM 1587 O O . LYS A 1 204 ? -4.734 35.125 24.719 1 86.19 204 LYS A O 1
ATOM 1592 N N . PHE A 1 205 ? -4.938 33.188 25.672 1 89.69 205 PHE A N 1
ATOM 1593 C CA . PHE A 1 205 ? -4.359 32.5 24.531 1 89.69 205 PHE A CA 1
ATOM 1594 C C . PHE A 1 205 ? -5.25 32.656 23.297 1 89.69 205 PHE A C 1
ATOM 1596 O O . PHE A 1 205 ? -4.762 32.969 22.203 1 89.69 205 PHE A O 1
ATOM 1603 N N . ARG A 1 206 ? -6.461 32.469 23.547 1 88.62 206 ARG A N 1
ATOM 1604 C CA . ARG A 1 206 ? -7.438 32.625 22.469 1 88.62 206 ARG A CA 1
ATOM 1605 C C . ARG A 1 206 ? -7.402 34.031 21.891 1 88.62 206 ARG A C 1
ATOM 1607 O O . ARG A 1 206 ? -7.434 34.219 20.672 1 88.62 206 ARG A O 1
ATOM 1614 N N . ALA A 1 207 ? -7.348 34.969 22.719 1 90.12 207 ALA A N 1
ATOM 1615 C CA . ALA A 1 207 ? -7.297 36.344 22.281 1 90.12 207 ALA A CA 1
ATOM 1616 C C . ALA A 1 207 ? -6.043 36.625 21.453 1 90.12 207 ALA A C 1
ATOM 1618 O O . ALA A 1 207 ? -6.098 37.344 20.438 1 90.12 207 ALA A O 1
ATOM 1619 N N . LYS A 1 208 ? -5.004 36.062 21.875 1 92.69 208 LYS A N 1
ATOM 1620 C CA . LYS A 1 208 ? -3.746 36.281 21.172 1 92.69 208 LYS A CA 1
ATOM 1621 C C . LYS A 1 208 ? -3.785 35.625 19.797 1 92.69 208 LYS A C 1
ATOM 1623 O O . LYS A 1 208 ? -3.268 36.188 18.812 1 92.69 208 LYS A O 1
ATOM 1628 N N . ILE A 1 209 ? -4.359 34.438 19.719 1 92.31 209 ILE A N 1
ATOM 1629 C CA . ILE A 1 209 ? -4.496 33.75 18.453 1 92.31 209 ILE A CA 1
ATOM 1630 C C . ILE A 1 209 ? -5.305 34.594 17.469 1 92.31 209 ILE A C 1
ATOM 1632 O O . ILE A 1 209 ? -4.902 34.781 16.328 1 92.31 209 ILE A O 1
ATOM 1636 N N . LEU A 1 210 ? -6.375 35.125 17.953 1 91.44 210 LEU A N 1
ATOM 1637 C CA . LEU A 1 210 ? -7.254 35.938 17.109 1 91.44 210 LEU A CA 1
ATOM 1638 C C . LEU A 1 210 ? -6.559 37.219 16.656 1 91.44 210 LEU A C 1
ATOM 1640 O O . LEU A 1 210 ? -6.668 37.594 15.492 1 91.44 210 LEU A O 1
ATOM 1644 N N . ASP A 1 211 ? -5.844 37.812 17.562 1 94.19 211 ASP A N 1
ATOM 1645 C CA . ASP A 1 211 ? -5.117 39.031 17.234 1 94.19 211 ASP A CA 1
ATOM 1646 C C . ASP A 1 211 ? -4.043 38.781 16.188 1 94.19 211 ASP A C 1
ATOM 1648 O O . ASP A 1 211 ? -3.934 39.5 15.203 1 94.19 211 ASP A O 1
ATOM 1652 N N . GLU A 1 212 ? -3.334 37.719 16.391 1 94.19 212 GLU A N 1
ATOM 1653 C CA . GLU A 1 212 ? -2.221 37.406 15.492 1 94.19 212 GLU A CA 1
ATOM 1654 C C . GLU A 1 212 ? -2.719 36.906 14.141 1 94.19 212 GLU A C 1
ATOM 1656 O O . GLU A 1 212 ? -2.041 37.062 13.125 1 94.19 212 GLU A O 1
ATOM 1661 N N . GLU A 1 213 ? -3.838 36.281 14.18 1 92.25 213 GLU A N 1
ATOM 1662 C CA . GLU A 1 213 ? -4.469 35.875 12.922 1 92.25 213 GLU A CA 1
ATOM 1663 C C . GLU A 1 213 ? -4.805 37.094 12.07 1 92.25 213 GLU A C 1
ATOM 1665 O O . GLU A 1 213 ? -4.625 37.094 10.852 1 92.25 213 GLU A O 1
ATOM 1670 N N . ARG A 1 214 ? -5.203 38.156 12.688 1 92.56 214 ARG A N 1
ATOM 1671 C CA . ARG A 1 214 ? -5.531 39.375 11.992 1 92.56 214 ARG A CA 1
ATOM 1672 C C . ARG A 1 214 ? -4.27 40.094 11.539 1 92.56 214 ARG A C 1
ATOM 1674 O O . ARG A 1 214 ? -4.258 40.75 10.484 1 92.56 214 ARG A O 1
ATOM 1681 N N . ARG A 1 215 ? -3.24 39.969 12.281 1 93.75 215 ARG A N 1
ATOM 1682 C CA . ARG A 1 215 ? -2.021 40.719 12.031 1 93.75 215 ARG A CA 1
ATOM 1683 C C . ARG A 1 215 ? -1.14 40.031 11 1 93.75 215 ARG A C 1
ATOM 1685 O O . ARG A 1 215 ? -0.245 40.656 10.422 1 93.75 215 ARG A O 1
ATOM 1692 N N . ALA A 1 216 ? -1.319 38.656 10.797 1 93.38 216 ALA A N 1
ATOM 1693 C CA . ALA A 1 216 ? -0.491 37.906 9.852 1 93.38 216 ALA A CA 1
ATOM 1694 C C . ALA A 1 216 ? -0.51 38.562 8.477 1 93.38 216 ALA A C 1
ATOM 1696 O O . ALA A 1 216 ? -1.53 39.125 8.055 1 93.38 216 ALA A O 1
ATOM 1697 N N . ASP A 1 217 ? 0.589 38.531 7.754 1 92.38 217 ASP A N 1
ATOM 1698 C CA . ASP A 1 217 ? 0.707 39.156 6.441 1 92.38 217 ASP A CA 1
ATOM 1699 C C . ASP A 1 217 ? -0.105 38.406 5.391 1 92.38 217 ASP A C 1
ATOM 1701 O O . ASP A 1 217 ? -0.62 39 4.445 1 92.38 217 ASP A O 1
ATOM 1705 N N . SER A 1 218 ? -0.127 37.156 5.496 1 92.44 218 SER A N 1
ATOM 1706 C CA . SER A 1 218 ? -0.911 36.312 4.625 1 92.44 218 SER A CA 1
ATOM 1707 C C . SER A 1 218 ? -1.138 34.938 5.262 1 92.44 218 SER A C 1
ATOM 1709 O O . SER A 1 218 ? -0.703 34.688 6.391 1 92.44 218 SER A O 1
ATOM 1711 N N . VAL A 1 219 ? -1.902 34.156 4.543 1 93.75 219 VAL A N 1
ATOM 1712 C CA . VAL A 1 219 ? -2.23 32.812 5.055 1 93.75 219 VAL A CA 1
ATOM 1713 C C . VAL A 1 219 ? -1.784 31.75 4.051 1 93.75 219 VAL A C 1
ATOM 1715 O O . VAL A 1 219 ? -1.916 31.938 2.84 1 93.75 219 VAL A O 1
ATOM 1718 N N . VAL A 1 220 ? -1.172 30.672 4.539 1 93.19 220 VAL A N 1
ATOM 1719 C CA . VAL A 1 220 ? -0.775 29.531 3.73 1 93.19 220 VAL A CA 1
ATOM 1720 C C . VAL A 1 220 ? -1.636 28.312 4.09 1 93.19 220 VAL A C 1
ATOM 1722 O O . VAL A 1 220 ? -1.858 28.031 5.27 1 93.19 220 VAL A O 1
ATOM 1725 N N . THR A 1 221 ? -2.164 27.625 3.123 1 93.06 221 THR A N 1
ATOM 1726 C CA . THR A 1 221 ? -3.014 26.469 3.381 1 93.06 221 THR A CA 1
ATOM 1727 C C . THR A 1 221 ? -2.5 25.25 2.629 1 93.06 221 THR A C 1
ATOM 1729 O O . THR A 1 221 ? -1.881 25.375 1.571 1 93.06 221 THR A O 1
ATOM 1732 N N . ASN A 1 222 ? -2.729 24.062 3.254 1 91.94 222 ASN A N 1
ATOM 1733 C CA . ASN A 1 222 ? -2.436 22.797 2.596 1 91.94 222 ASN A CA 1
ATOM 1734 C C . ASN A 1 222 ? -3.605 22.328 1.734 1 91.94 222 ASN A C 1
ATOM 1736 O O . ASN A 1 222 ? -4.148 21.25 1.95 1 91.94 222 ASN A O 1
ATOM 1740 N N . SER A 1 223 ? -4.074 23.109 0.89 1 93.44 223 SER A N 1
ATOM 1741 C CA . SER A 1 223 ? -5.125 22.875 -0.097 1 93.44 223 SER A CA 1
ATOM 1742 C C . SER A 1 223 ? -4.73 23.438 -1.461 1 93.44 223 SER A C 1
ATOM 1744 O O . SER A 1 223 ? -3.574 23.812 -1.672 1 93.44 223 SER A O 1
ATOM 1746 N N . PHE A 1 224 ? -5.508 23.328 -2.465 1 91.88 224 PHE A N 1
ATOM 1747 C CA . PHE A 1 224 ? -5.215 23.875 -3.787 1 91.88 224 PHE A CA 1
ATOM 1748 C C . PHE A 1 224 ? -6.445 24.547 -4.379 1 91.88 224 PHE A C 1
ATOM 1750 O O . PHE A 1 224 ? -7.578 24.172 -4.07 1 91.88 224 PHE A O 1
ATOM 1757 N N . TYR A 1 225 ? -6.195 25.516 -5.094 1 92.12 225 TYR A N 1
ATOM 1758 C CA . TYR A 1 225 ? -7.25 26.391 -5.578 1 92.12 225 TYR A CA 1
ATOM 1759 C C . TYR A 1 225 ? -8.281 25.625 -6.387 1 92.12 225 TYR A C 1
ATOM 1761 O O . TYR A 1 225 ? -9.484 25.844 -6.246 1 92.12 225 TYR A O 1
ATOM 1769 N N . GLU A 1 226 ? -7.887 24.688 -7.188 1 90.06 226 GLU A N 1
ATOM 1770 C CA . GLU A 1 226 ? -8.766 23.938 -8.07 1 90.06 226 GLU A CA 1
ATOM 1771 C C . GLU A 1 226 ? -9.773 23.109 -7.277 1 90.06 226 GLU A C 1
ATOM 1773 O O . GLU A 1 226 ? -10.812 22.703 -7.805 1 90.06 226 GLU A O 1
ATOM 1778 N N . LEU A 1 227 ? -9.438 22.797 -6.039 1 91.25 227 LEU A N 1
ATOM 1779 C CA . LEU A 1 227 ? -10.312 22 -5.188 1 91.25 227 LEU A CA 1
ATOM 1780 C C . LEU A 1 227 ? -11.484 22.844 -4.68 1 91.25 227 LEU A C 1
ATOM 1782 O O . LEU A 1 227 ? -12.617 22.359 -4.621 1 91.25 227 LEU A O 1
ATOM 1786 N N . GLU A 1 228 ? -11.227 24.062 -4.246 1 92.69 228 GLU A N 1
ATOM 1787 C CA . GLU A 1 228 ? -12.234 24.875 -3.574 1 92.69 228 GLU A CA 1
ATOM 1788 C C . GLU A 1 228 ? -12.062 26.359 -3.9 1 92.69 228 GLU A C 1
ATOM 1790 O O . GLU A 1 228 ? -11.93 27.188 -2.998 1 92.69 228 GLU A O 1
ATOM 1795 N N . PRO A 1 229 ? -12.203 26.75 -5.129 1 91.88 229 PRO A N 1
ATOM 1796 C CA . PRO A 1 229 ? -11.922 28.125 -5.559 1 91.88 229 PRO A CA 1
ATOM 1797 C C . PRO A 1 229 ? -12.805 29.156 -4.852 1 91.88 229 PRO A C 1
ATOM 1799 O O . PRO A 1 229 ? -12.305 30.188 -4.406 1 91.88 229 PRO A O 1
ATOM 1802 N N . SER A 1 230 ? -14.094 28.891 -4.715 1 92.56 230 SER A N 1
ATOM 1803 C CA . SER A 1 230 ? -15.023 29.844 -4.129 1 92.56 230 SER A CA 1
ATOM 1804 C C . SER A 1 230 ? -14.672 30.141 -2.676 1 92.56 230 SER A C 1
ATOM 1806 O O . SER A 1 230 ? -14.805 31.281 -2.219 1 92.56 230 SER A O 1
ATOM 1808 N N . TYR A 1 231 ? -14.25 29.156 -2 1 94.62 231 TYR A N 1
ATOM 1809 C CA . TYR A 1 231 ? -13.938 29.344 -0.587 1 94.62 231 TYR A CA 1
ATOM 1810 C C . TYR A 1 231 ? -12.609 30.062 -0.409 1 94.62 231 TYR A C 1
ATOM 1812 O O . TYR A 1 231 ? -12.453 30.875 0.515 1 94.62 231 TYR A O 1
ATOM 1820 N N . VAL A 1 232 ? -11.625 29.766 -1.307 1 94.25 232 VAL A N 1
ATOM 1821 C CA . VAL A 1 232 ? -10.352 30.469 -1.272 1 94.25 232 VAL A CA 1
ATOM 1822 C C . VAL A 1 232 ? -10.586 31.953 -1.532 1 94.25 232 VAL A C 1
ATOM 1824 O O . VAL A 1 232 ? -10.086 32.812 -0.792 1 94.25 232 VAL A O 1
ATOM 1827 N N . ASP A 1 233 ? -11.391 32.25 -2.516 1 95.06 233 ASP A N 1
ATOM 1828 C CA . ASP A 1 233 ? -11.68 33.625 -2.883 1 95.06 233 ASP A CA 1
ATOM 1829 C C . ASP A 1 233 ? -12.414 34.344 -1.756 1 95.06 233 ASP A C 1
ATOM 1831 O O . ASP A 1 233 ? -12.094 35.5 -1.437 1 95.06 233 ASP A O 1
ATOM 1835 N N . SER A 1 234 ? -13.367 33.688 -1.202 1 95.31 234 SER A N 1
ATOM 1836 C CA . SER A 1 234 ? -14.148 34.281 -0.121 1 95.31 234 SER A CA 1
ATOM 1837 C C . SER A 1 234 ? -13.281 34.531 1.11 1 95.31 234 SER A C 1
ATOM 1839 O O . SER A 1 234 ? -13.43 35.531 1.789 1 95.31 234 SER A O 1
ATOM 1841 N N . TYR A 1 235 ? -12.477 33.594 1.393 1 94.69 235 TYR A N 1
ATOM 1842 C CA . TYR A 1 235 ? -11.57 33.719 2.533 1 94.69 235 TYR A CA 1
ATOM 1843 C C . TYR A 1 235 ? -10.625 34.906 2.334 1 94.69 235 TYR A C 1
ATOM 1845 O O . TYR A 1 235 ? -10.43 35.719 3.242 1 94.69 235 TYR A O 1
ATOM 1853 N N . GLN A 1 236 ? -10.07 35.062 1.177 1 94.19 236 GLN A N 1
ATOM 1854 C CA . GLN A 1 236 ? -9.188 36.188 0.836 1 94.19 236 GLN A CA 1
ATOM 1855 C C . GLN A 1 236 ? -9.906 37.5 0.995 1 94.19 236 GLN A C 1
ATOM 1857 O O . GLN A 1 236 ? -9.344 38.469 1.541 1 94.19 236 GLN A O 1
ATOM 1862 N N . LYS A 1 237 ? -11.047 37.531 0.509 1 93.88 237 LYS A N 1
ATOM 1863 C CA . LYS A 1 237 ? -11.836 38.75 0.604 1 93.88 237 LYS A CA 1
ATOM 1864 C C . LYS A 1 237 ? -12.117 39.125 2.059 1 93.88 237 LYS A C 1
ATOM 1866 O O . LYS A 1 237 ? -12.039 40.312 2.438 1 93.88 237 LYS A O 1
ATOM 1871 N N . MET A 1 238 ? -12.43 38.188 2.791 1 92.19 238 MET A N 1
ATOM 1872 C CA . MET A 1 238 ? -12.812 38.406 4.184 1 92.19 238 MET A CA 1
ATOM 1873 C C . MET A 1 238 ? -11.617 38.906 4.996 1 92.19 238 MET A C 1
ATOM 1875 O O . MET A 1 238 ? -11.766 39.812 5.832 1 92.19 238 MET A O 1
ATOM 1879 N N . ILE A 1 239 ? -10.469 38.281 4.852 1 92.19 239 ILE A N 1
ATOM 1880 C CA . ILE A 1 239 ? -9.32 38.625 5.68 1 92.19 239 ILE A CA 1
ATOM 1881 C C . ILE A 1 239 ? -8.57 39.812 5.055 1 92.19 239 ILE A C 1
ATOM 1883 O O . ILE A 1 239 ? -7.738 40.438 5.707 1 92.19 239 ILE A O 1
ATOM 1887 N N . GLY A 1 240 ? -8.789 40.062 3.779 1 91.81 240 GLY A N 1
ATOM 1888 C CA . GLY A 1 240 ? -8.156 41.188 3.082 1 91.81 240 GLY A CA 1
ATOM 1889 C C . GLY A 1 240 ? -6.699 40.906 2.754 1 91.81 240 GLY A C 1
ATOM 1890 O O . GLY A 1 240 ? -5.918 41.875 2.615 1 91.81 240 GLY A O 1
ATOM 1891 N N . LYS A 1 241 ? -6.285 39.75 2.85 1 92 241 LYS A N 1
ATOM 1892 C CA . LYS A 1 241 ? -4.918 39.312 2.572 1 92 241 LYS A CA 1
ATOM 1893 C C . LYS A 1 241 ? -4.902 38.094 1.635 1 92 241 LYS A C 1
ATOM 1895 O O . LYS A 1 241 ? -5.941 37.5 1.374 1 92 241 LYS A O 1
ATOM 1900 N N . ARG A 1 242 ? -3.758 37.781 1.144 1 89.75 242 ARG A N 1
ATOM 1901 C CA . ARG A 1 242 ? -3.619 36.656 0.224 1 89.75 242 ARG A CA 1
AT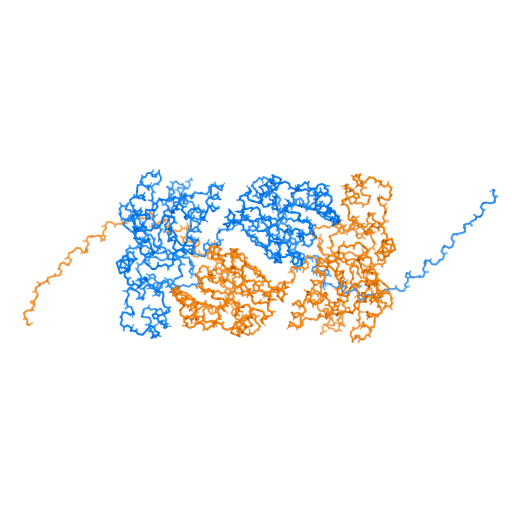OM 1902 C C . ARG A 1 242 ? -3.697 35.344 0.968 1 89.75 242 ARG A C 1
ATOM 1904 O O . ARG A 1 242 ? -3.158 35.219 2.068 1 89.75 242 ARG A O 1
ATOM 1911 N N . VAL A 1 243 ? -4.398 34.406 0.352 1 92.12 243 VAL A N 1
ATOM 1912 C CA . VAL A 1 243 ? -4.41 33.031 0.804 1 92.12 243 VAL A CA 1
ATOM 1913 C C . VAL A 1 243 ? -3.623 32.156 -0.176 1 92.12 243 VAL A C 1
ATOM 1915 O O . VAL A 1 243 ? -4.074 31.906 -1.296 1 92.12 243 VAL A O 1
ATOM 1918 N N . TRP A 1 244 ? -2.486 31.688 0.224 1 90.81 244 TRP A N 1
ATOM 1919 C CA . TRP A 1 244 ? -1.616 30.875 -0.61 1 90.81 244 TRP A CA 1
ATOM 1920 C C . TRP A 1 244 ? -1.99 29.391 -0.501 1 90.81 244 TRP A C 1
ATOM 1922 O O . TRP A 1 244 ? -1.775 28.766 0.539 1 90.81 244 TRP A O 1
ATOM 1932 N N . THR A 1 245 ? -2.557 28.875 -1.593 1 91.69 245 THR A N 1
ATOM 1933 C CA . THR A 1 245 ? -2.783 27.438 -1.66 1 91.69 245 THR A CA 1
ATOM 1934 C C . THR A 1 245 ? -1.577 26.734 -2.268 1 91.69 245 THR A C 1
ATOM 1936 O O . THR A 1 245 ? -1.219 26.984 -3.42 1 91.69 245 THR A O 1
ATOM 1939 N N . ILE A 1 246 ? -0.963 25.828 -1.518 1 89.5 246 ILE A N 1
ATOM 1940 C CA . ILE A 1 246 ? 0.25 25.203 -2.027 1 89.5 246 ILE A CA 1
ATOM 1941 C C . ILE A 1 246 ? 0.135 23.688 -1.9 1 89.5 246 ILE A C 1
ATOM 1943 O O . ILE A 1 246 ? 1.124 22.969 -2.061 1 89.5 246 ILE A O 1
ATOM 1947 N N . GLY A 1 247 ? -1.023 23.141 -1.534 1 89.5 247 GLY A N 1
ATOM 1948 C CA . GLY A 1 247 ? -1.25 21.719 -1.428 1 89.5 247 GLY A CA 1
ATOM 1949 C C . GLY A 1 247 ? -1.66 21.078 -2.74 1 89.5 247 GLY A C 1
ATOM 1950 O O . GLY A 1 247 ? -1.85 21.766 -3.742 1 89.5 247 GLY A O 1
ATOM 1951 N N . PRO A 1 248 ? -1.771 19.781 -2.781 1 89.19 248 PRO A N 1
ATOM 1952 C CA . PRO A 1 248 ? -1.402 18.875 -1.701 1 89.19 248 PRO A CA 1
ATOM 1953 C C . PRO A 1 248 ? 0.107 18.672 -1.585 1 89.19 248 PRO A C 1
ATOM 1955 O O . PRO A 1 248 ? 0.719 18.047 -2.453 1 89.19 248 PRO A O 1
ATOM 1958 N N . MET A 1 249 ? 0.646 19.062 -0.472 1 86.44 249 MET A N 1
ATOM 1959 C CA . MET A 1 249 ? 2.096 19.172 -0.364 1 86.44 249 MET A CA 1
ATOM 1960 C C . MET A 1 249 ? 2.752 17.797 -0.294 1 86.44 249 MET A C 1
ATOM 1962 O O . MET A 1 249 ? 3.902 17.641 -0.703 1 86.44 249 MET A O 1
ATOM 1966 N N . PHE A 1 250 ? 2.021 16.781 0.176 1 79.88 250 PHE A N 1
ATOM 1967 C CA . PHE A 1 250 ? 2.604 15.453 0.341 1 79.88 250 PHE A CA 1
ATOM 1968 C C . PHE A 1 250 ? 2.943 14.844 -1.013 1 79.88 250 PHE A C 1
ATOM 1970 O O . PHE A 1 250 ? 3.785 13.945 -1.1 1 79.88 250 PHE A O 1
ATOM 1977 N N . LEU A 1 251 ? 2.291 15.258 -2.059 1 74.12 251 LEU A N 1
ATOM 1978 C CA . LEU A 1 251 ? 2.502 14.711 -3.395 1 74.12 251 LEU A CA 1
ATOM 1979 C C . LEU A 1 251 ? 3.879 15.094 -3.926 1 74.12 251 LEU A C 1
ATOM 1981 O O . LEU A 1 251 ? 4.375 14.484 -4.875 1 74.12 251 LEU A O 1
ATOM 1985 N N . CYS A 1 252 ? 4.414 16.016 -3.365 1 66.25 252 CYS A N 1
ATOM 1986 C CA . CYS A 1 252 ? 5.707 16.484 -3.855 1 66.25 252 CYS A CA 1
ATOM 1987 C C . CYS A 1 252 ? 6.844 15.664 -3.262 1 66.25 252 CYS A C 1
ATOM 1989 O O . CYS A 1 252 ? 7.996 15.797 -3.678 1 66.25 252 CYS A O 1
ATOM 1991 N N . ASN A 1 253 ? 6.477 14.883 -2.279 1 59.06 253 ASN A N 1
ATOM 1992 C CA . ASN A 1 253 ? 7.508 14.078 -1.633 1 59.06 253 ASN A CA 1
ATOM 1993 C C . ASN A 1 253 ? 7.723 12.758 -2.363 1 59.06 253 ASN A C 1
ATOM 1995 O O . ASN A 1 253 ? 7.18 11.727 -1.964 1 59.06 253 ASN A O 1
ATOM 1999 N N . THR A 1 254 ? 7.785 12.656 -3.662 1 52.84 254 THR A N 1
ATOM 2000 C CA . THR A 1 254 ? 7.887 11.484 -4.527 1 52.84 254 THR A CA 1
ATOM 2001 C C . THR A 1 254 ? 9.195 10.742 -4.285 1 52.84 254 THR A C 1
ATOM 2003 O O . THR A 1 254 ? 9.539 9.812 -5.023 1 52.84 254 THR A O 1
ATOM 2006 N N . ASP A 1 255 ? 9.852 10.984 -3.277 1 53.12 255 ASP A N 1
ATOM 2007 C CA . ASP A 1 255 ? 11.148 10.32 -3.258 1 53.12 255 ASP A CA 1
ATOM 2008 C C . ASP A 1 255 ? 10.992 8.82 -3.035 1 53.12 255 ASP A C 1
ATOM 2010 O O . ASP A 1 255 ? 10.312 8.391 -2.096 1 53.12 255 ASP A O 1
ATOM 2014 N N . ARG A 1 256 ? 11.227 8.016 -4.125 1 52.22 256 ARG A N 1
ATOM 2015 C CA . ARG A 1 256 ? 11.266 6.559 -4.168 1 52.22 256 ARG A CA 1
ATOM 2016 C C . ARG A 1 256 ? 12.203 6.004 -3.102 1 52.22 256 ARG A C 1
ATOM 2018 O O . ARG A 1 256 ? 13.32 5.59 -3.406 1 52.22 256 ARG A O 1
ATOM 2025 N N . SER A 1 257 ? 11.695 6.102 -1.731 1 58.03 257 SER A N 1
ATOM 2026 C CA . SER A 1 257 ? 12.703 5.844 -0.709 1 58.03 257 SER A CA 1
ATOM 2027 C C . SER A 1 257 ? 12.383 4.578 0.079 1 58.03 257 SER A C 1
ATOM 2029 O O . SER A 1 257 ? 13.18 4.141 0.909 1 58.03 257 SER A O 1
ATOM 2031 N N . THR A 1 258 ? 11.32 3.891 -0.421 1 55.91 258 THR A N 1
ATOM 2032 C CA . THR A 1 258 ? 10.922 2.797 0.458 1 55.91 258 THR A CA 1
ATOM 2033 C C . THR A 1 258 ? 11.305 1.449 -0.149 1 55.91 258 THR A C 1
ATOM 2035 O O . THR A 1 258 ? 11.133 1.233 -1.351 1 55.91 258 THR A O 1
ATOM 2038 N N . ILE A 1 259 ? 12.008 0.602 0.645 1 65.38 259 ILE A N 1
ATOM 2039 C CA . ILE A 1 259 ? 12.289 -0.771 0.239 1 65.38 259 ILE A CA 1
ATOM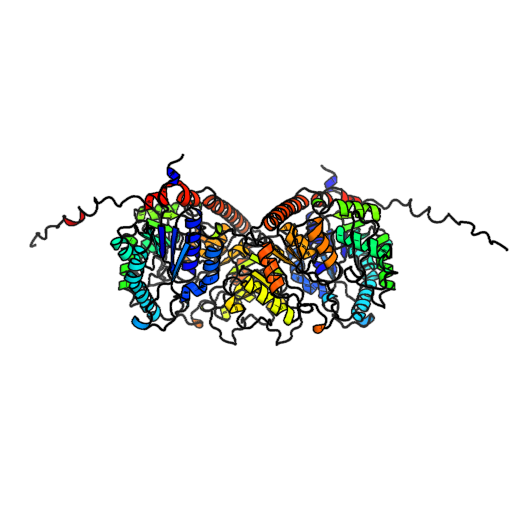 2040 C C . ILE A 1 259 ? 11.203 -1.702 0.765 1 65.38 259 ILE A C 1
ATOM 2042 O O . ILE A 1 259 ? 10.797 -1.604 1.927 1 65.38 259 ILE A O 1
ATOM 2046 N N . ALA A 1 260 ? 10.555 -2.332 -0.116 1 65.5 260 ALA A N 1
ATOM 2047 C CA . ALA A 1 260 ? 9.594 -3.354 0.278 1 65.5 260 ALA A CA 1
ATOM 2048 C C . ALA A 1 260 ? 10.242 -4.73 0.343 1 65.5 260 ALA A C 1
ATOM 2050 O O . ALA A 1 260 ? 11.047 -5.086 -0.52 1 65.5 260 ALA A O 1
ATOM 2051 N N . ASP A 1 261 ? 10.094 -5.422 1.437 1 69.81 261 ASP A N 1
ATOM 2052 C CA . ASP A 1 261 ? 10.68 -6.742 1.635 1 69.81 261 ASP A CA 1
ATOM 2053 C C . ASP A 1 261 ? 9.602 -7.797 1.859 1 69.81 261 ASP A C 1
ATOM 2055 O O . ASP A 1 261 ? 8.789 -7.676 2.777 1 69.81 261 ASP A O 1
ATOM 2059 N N . ARG A 1 262 ? 9.453 -8.578 0.928 1 61.69 262 ARG A N 1
ATOM 2060 C CA . ARG A 1 262 ? 8.578 -9.727 1.126 1 61.69 262 ARG A CA 1
ATOM 2061 C C . ARG A 1 262 ? 9.32 -10.883 1.778 1 61.69 262 ARG A C 1
ATOM 2063 O O . ARG A 1 262 ? 10.266 -11.43 1.196 1 61.69 262 ARG A O 1
ATOM 2070 N N . GLY A 1 263 ? 9.086 -11.008 3.172 1 57.88 263 GLY A N 1
ATOM 2071 C CA . GLY A 1 263 ? 9.727 -12.109 3.877 1 57.88 263 GLY A CA 1
ATOM 2072 C C . GLY A 1 263 ? 9.164 -13.469 3.494 1 57.88 263 GLY A C 1
ATOM 2073 O O . GLY A 1 263 ? 8.07 -13.555 2.939 1 57.88 263 GLY A O 1
ATOM 2074 N N . ALA A 1 264 ? 10.086 -14.422 3.396 1 53.47 264 ALA A N 1
ATOM 2075 C CA . ALA A 1 264 ? 9.773 -15.828 3.166 1 53.47 264 ALA A CA 1
ATOM 2076 C C . ALA A 1 264 ? 8.781 -16.344 4.207 1 53.47 264 ALA A C 1
ATOM 2078 O O . ALA A 1 264 ? 8.547 -15.695 5.227 1 53.47 264 ALA A O 1
ATOM 2079 N N . LYS A 1 265 ? 8.023 -17.359 3.811 1 52.25 265 LYS A N 1
ATOM 2080 C CA . LYS A 1 265 ? 7.195 -18.078 4.781 1 52.25 265 LYS A CA 1
ATOM 2081 C C . LYS A 1 265 ? 7.98 -18.375 6.059 1 52.25 265 LYS A C 1
ATOM 2083 O O . LYS A 1 265 ? 9.188 -18.625 6.008 1 52.25 265 LYS A O 1
ATOM 2088 N N . ARG A 1 266 ? 7.5 -17.969 7.27 1 47.91 266 ARG A N 1
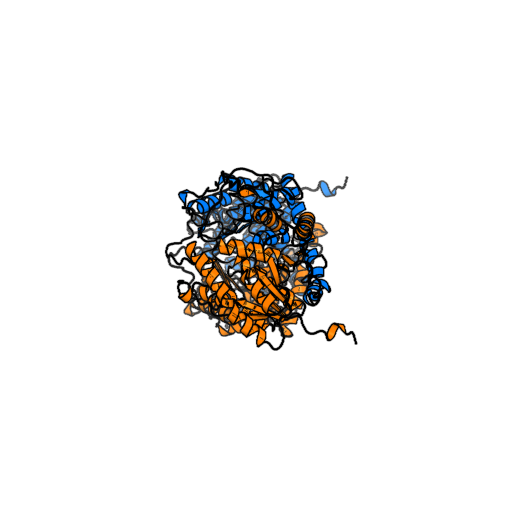ATOM 2089 C CA . ARG A 1 266 ? 8.094 -18.078 8.594 1 47.91 266 ARG A CA 1
ATOM 2090 C C . ARG A 1 266 ? 8.945 -19.344 8.703 1 47.91 266 ARG A C 1
ATOM 2092 O O . ARG A 1 266 ? 9.992 -19.344 9.359 1 47.91 266 ARG A O 1
ATOM 2099 N N . TYR A 1 267 ? 8.367 -20.453 8.211 1 45.34 267 TYR A N 1
ATOM 2100 C CA . TYR A 1 267 ? 9.086 -21.703 8.445 1 45.34 267 TYR A CA 1
ATOM 2101 C C . TYR A 1 267 ? 10.516 -21.609 7.922 1 45.34 267 TYR A C 1
ATOM 2103 O O . TYR A 1 267 ? 11.414 -22.297 8.414 1 45.34 267 TYR A O 1
ATOM 2111 N N . GLN A 1 268 ? 10.648 -20.656 6.984 1 52.44 268 GLN A N 1
ATOM 2112 C CA . GLN A 1 268 ? 11.969 -20.609 6.367 1 52.44 268 GLN A CA 1
ATOM 2113 C C . GLN A 1 268 ? 12.867 -19.609 7.074 1 52.44 268 GLN A C 1
ATOM 2115 O O . GLN A 1 268 ? 14.094 -19.719 7.023 1 52.44 268 GLN A O 1
ATOM 2120 N N . LEU A 1 269 ? 12.102 -18.75 7.836 1 54.59 269 LEU A N 1
ATOM 2121 C CA . LEU A 1 269 ? 12.969 -17.75 8.461 1 54.59 269 LEU A CA 1
ATOM 2122 C C . LEU A 1 269 ? 13.203 -18.078 9.93 1 54.59 269 LEU A C 1
ATOM 2124 O O . LEU A 1 269 ? 12.25 -18.266 10.688 1 54.59 269 LEU A O 1
ATOM 2128 N N . ILE A 1 270 ? 14.43 -18.609 10.148 1 61.59 270 ILE A N 1
ATOM 2129 C CA . ILE A 1 270 ? 14.875 -18.844 11.523 1 61.59 270 ILE A CA 1
ATOM 2130 C C . ILE A 1 270 ? 15.023 -17.5 12.242 1 61.59 270 ILE A C 1
ATOM 2132 O O . ILE A 1 270 ? 15.195 -16.453 11.602 1 61.59 270 ILE A O 1
ATOM 2136 N N . LYS A 1 271 ? 14.781 -17.578 13.508 1 69.19 271 LYS A N 1
ATOM 2137 C CA . LYS A 1 271 ? 14.891 -16.422 14.383 1 69.19 271 LYS A CA 1
ATOM 2138 C C . LYS A 1 271 ? 16.141 -15.602 14.055 1 69.19 271 LYS A C 1
ATOM 2140 O O . LYS A 1 271 ? 16.078 -14.375 13.969 1 69.19 271 LYS A O 1
ATOM 2145 N N . SER A 1 272 ? 17.156 -16.328 13.789 1 73.12 272 SER A N 1
ATOM 2146 C CA . SER A 1 272 ? 18.422 -15.656 13.531 1 73.12 272 SER A CA 1
ATOM 2147 C C . SER A 1 272 ? 18.375 -14.867 12.227 1 73.12 272 SER A C 1
ATOM 2149 O O . SER A 1 272 ? 18.922 -13.766 12.141 1 73.12 272 SER A O 1
ATOM 2151 N N . THR A 1 273 ? 17.703 -15.398 11.273 1 74.69 273 THR A N 1
ATOM 2152 C CA . THR A 1 273 ? 17.594 -14.734 9.977 1 74.69 273 THR A CA 1
ATOM 2153 C C . THR A 1 273 ? 16.75 -13.469 10.094 1 74.69 273 THR A C 1
ATOM 2155 O O . THR A 1 273 ? 17.094 -12.43 9.531 1 74.69 273 THR A O 1
ATOM 2158 N N . LEU A 1 274 ? 15.75 -13.578 10.875 1 76.5 274 LEU A N 1
ATOM 2159 C CA . LEU A 1 274 ? 14.859 -12.43 11.055 1 76.5 274 LEU A CA 1
ATOM 2160 C C . LEU A 1 274 ? 15.586 -11.289 11.766 1 76.5 274 LEU A C 1
ATOM 2162 O O . LEU A 1 274 ? 15.398 -10.125 11.422 1 76.5 274 LEU A O 1
ATOM 2166 N N . GLU A 1 275 ? 16.344 -11.727 12.648 1 81.88 275 GLU A N 1
ATOM 2167 C CA . GLU A 1 275 ? 17.125 -10.734 13.391 1 81.88 275 GLU A CA 1
ATOM 2168 C C . GLU A 1 275 ? 18.109 -10.008 12.477 1 81.88 275 GLU A C 1
ATOM 2170 O O . GLU A 1 275 ? 18.25 -8.789 12.547 1 81.88 275 GLU A O 1
ATOM 2175 N N . GLU A 1 276 ? 18.734 -10.797 11.656 1 82 276 GLU A N 1
ATOM 2176 C CA . GLU A 1 276 ? 19.719 -10.211 10.742 1 82 276 GLU A CA 1
ATOM 2177 C C . GLU A 1 276 ? 19.047 -9.281 9.734 1 82 276 GLU A C 1
ATOM 2179 O O . GLU A 1 276 ? 19.594 -8.219 9.406 1 82 276 GLU A O 1
ATOM 2184 N N . ILE A 1 277 ? 17.953 -9.641 9.328 1 80.69 277 ILE A N 1
ATOM 2185 C CA . ILE A 1 277 ? 17.219 -8.812 8.375 1 80.69 277 ILE A CA 1
ATOM 2186 C C . ILE A 1 277 ? 16.797 -7.504 9.047 1 80.69 277 ILE A C 1
ATOM 2188 O O . ILE A 1 277 ? 16.984 -6.426 8.477 1 80.69 277 ILE A O 1
ATOM 2192 N N . ALA A 1 278 ? 16.312 -7.664 10.227 1 83.75 278 ALA A N 1
ATOM 2193 C CA . ALA A 1 278 ? 15.875 -6.492 10.977 1 83.75 278 ALA A CA 1
ATOM 2194 C C . ALA A 1 278 ? 17.016 -5.504 11.18 1 83.75 278 ALA A C 1
ATOM 2196 O O . ALA A 1 278 ? 16.875 -4.312 10.898 1 83.75 278 ALA A O 1
ATOM 2197 N N . LEU A 1 279 ? 18.094 -6.047 11.562 1 87.12 279 LEU A N 1
ATOM 2198 C CA . LEU A 1 279 ? 19.25 -5.207 11.859 1 87.12 279 LEU A CA 1
ATOM 2199 C C . LEU A 1 279 ? 19.812 -4.59 10.578 1 87.12 279 LEU A C 1
ATOM 2201 O O . LEU A 1 279 ? 20.266 -3.445 10.586 1 87.12 279 LEU A O 1
ATOM 2205 N N . GLY A 1 280 ? 19.828 -5.359 9.547 1 86.81 280 GLY A N 1
ATOM 2206 C CA . GLY A 1 280 ? 20.281 -4.828 8.266 1 86.81 280 GLY A CA 1
ATOM 2207 C C . GLY A 1 280 ? 19.406 -3.707 7.746 1 86.81 280 GLY A C 1
ATOM 2208 O O . GLY A 1 280 ? 19.906 -2.695 7.254 1 86.81 280 GLY A O 1
ATOM 2209 N N . LEU A 1 281 ? 18.109 -3.865 7.887 1 83.44 281 LEU A N 1
ATOM 2210 C CA . LEU A 1 281 ? 17.156 -2.838 7.469 1 83.44 281 LEU A CA 1
ATOM 2211 C C . LEU A 1 281 ? 17.328 -1.577 8.312 1 83.44 281 LEU A C 1
ATOM 2213 O O . LEU A 1 281 ? 17.281 -0.463 7.781 1 83.44 281 LEU A O 1
ATOM 2217 N N . GLU A 1 282 ? 17.469 -1.844 9.555 1 83.81 282 GLU A N 1
ATOM 2218 C CA . GLU A 1 282 ? 17.688 -0.718 10.453 1 83.81 282 GLU A CA 1
ATOM 2219 C C . GLU A 1 282 ? 18.953 0.044 10.078 1 83.81 282 GLU A C 1
ATOM 2221 O O . GLU A 1 282 ? 18.953 1.275 10.023 1 83.81 282 GLU A O 1
ATOM 2226 N N . ALA A 1 283 ? 19.984 -0.74 9.836 1 84.44 283 ALA A N 1
ATOM 2227 C CA . ALA A 1 283 ? 21.297 -0.154 9.547 1 84.44 283 ALA A CA 1
ATOM 2228 C C . ALA A 1 283 ? 21.281 0.592 8.219 1 84.44 283 ALA A C 1
ATOM 2230 O O . ALA A 1 283 ? 22.047 1.532 8.023 1 84.44 283 ALA A O 1
ATOM 2231 N N . SER A 1 284 ? 20.453 0.214 7.312 1 83.38 284 SER A N 1
ATOM 2232 C CA . SER A 1 284 ? 20.391 0.848 6 1 83.38 284 SER A CA 1
ATOM 2233 C C . SER A 1 284 ? 19.891 2.283 6.102 1 83.38 284 SER A C 1
ATOM 2235 O O . SER A 1 284 ? 20.078 3.084 5.188 1 83.38 284 SER A O 1
ATOM 2237 N N . LYS A 1 285 ? 19.141 2.57 7.117 1 76.12 285 LYS A N 1
ATOM 2238 C CA . LYS A 1 285 ? 18.562 3.883 7.406 1 76.12 285 LYS A CA 1
ATOM 2239 C C . LYS A 1 285 ? 17.578 4.301 6.324 1 76.12 285 LYS A C 1
ATOM 2241 O O . LYS A 1 285 ? 17.266 5.484 6.18 1 76.12 285 LYS A O 1
ATOM 2246 N N . ARG A 1 286 ? 17.203 3.361 5.527 1 76.56 286 ARG A N 1
ATOM 2247 C CA . ARG A 1 286 ? 16.172 3.604 4.516 1 76.56 286 ARG A CA 1
ATOM 2248 C C . ARG A 1 286 ? 14.805 3.193 5.027 1 76.56 286 ARG A C 1
ATOM 2250 O O . ARG A 1 286 ? 14.68 2.246 5.805 1 76.56 286 ARG A O 1
ATOM 2257 N N . PRO A 1 287 ? 13.797 3.953 4.605 1 76.44 287 PRO A N 1
ATOM 2258 C CA . PRO A 1 287 ? 12.461 3.477 4.941 1 76.44 287 PRO A CA 1
ATOM 2259 C C . PRO A 1 287 ? 12.156 2.096 4.359 1 76.44 287 PRO A C 1
ATOM 2261 O O . PRO A 1 287 ? 12.586 1.785 3.246 1 76.44 287 PRO A O 1
ATOM 2264 N N . PHE A 1 288 ? 11.477 1.307 5.176 1 80.19 288 PHE A N 1
ATOM 2265 C CA . PHE A 1 288 ? 11.227 -0.04 4.68 1 80.19 288 PHE A CA 1
ATOM 2266 C C . PHE A 1 288 ? 9.828 -0.511 5.082 1 80.19 288 PHE A C 1
ATOM 2268 O O . PHE A 1 288 ? 9.266 -0.024 6.062 1 80.19 288 PHE A O 1
ATOM 2275 N N . LEU A 1 289 ? 9.289 -1.249 4.25 1 77.69 289 LEU A N 1
ATOM 2276 C CA . LEU A 1 289 ? 8.102 -2.055 4.52 1 77.69 289 LEU A CA 1
ATOM 2277 C C . LEU A 1 289 ? 8.438 -3.541 4.508 1 77.69 289 LEU A C 1
ATOM 2279 O O . LEU A 1 289 ? 8.93 -4.062 3.502 1 77.69 289 LEU A O 1
ATOM 2283 N N . TRP A 1 290 ? 8.305 -4.156 5.641 1 79.56 290 TRP A N 1
ATOM 2284 C CA . TRP A 1 290 ? 8.695 -5.551 5.801 1 79.56 290 TRP A CA 1
ATOM 2285 C C . TRP A 1 290 ? 7.477 -6.43 6.078 1 79.56 290 TRP A C 1
ATOM 2287 O O . TRP A 1 290 ? 6.812 -6.27 7.105 1 79.56 290 TRP A O 1
ATOM 2297 N N . VAL A 1 291 ? 7.211 -7.297 5.121 1 75.69 291 VAL A N 1
ATOM 2298 C CA . VAL A 1 291 ? 6.086 -8.219 5.262 1 75.69 291 VAL A CA 1
ATOM 2299 C C . VAL A 1 291 ? 6.582 -9.57 5.758 1 75.69 291 VAL A C 1
ATOM 2301 O O . VAL A 1 291 ? 7.422 -10.203 5.113 1 75.69 291 VAL A O 1
ATOM 2304 N N . ILE A 1 292 ? 6.125 -9.922 6.898 1 69.75 292 ILE A N 1
ATOM 2305 C CA . ILE A 1 292 ? 6.477 -11.211 7.469 1 69.75 292 ILE A CA 1
ATOM 2306 C C . ILE A 1 292 ? 5.273 -12.148 7.402 1 69.75 292 ILE A C 1
ATOM 2308 O O . ILE A 1 292 ? 4.23 -11.875 8 1 69.75 292 ILE A O 1
ATOM 2312 N N . LYS A 1 293 ? 5.336 -13.109 6.512 1 60.69 293 LYS A N 1
ATOM 2313 C CA . LYS A 1 293 ? 4.23 -14.047 6.363 1 60.69 293 LYS A CA 1
ATOM 2314 C C . LYS A 1 293 ? 4.129 -14.969 7.574 1 60.69 293 LYS A C 1
ATOM 2316 O O . LYS A 1 293 ? 5.145 -15.453 8.086 1 60.69 293 LYS A O 1
ATOM 2321 N N . SER A 1 294 ? 2.99 -14.781 8.422 1 50.78 294 SER A N 1
ATOM 2322 C CA . SER A 1 294 ? 2.77 -15.656 9.562 1 50.78 294 SER A CA 1
ATOM 2323 C C . SER A 1 294 ? 2.305 -17.047 9.109 1 50.78 294 SER A C 1
ATOM 2325 O O . SER A 1 294 ? 1.416 -17.156 8.266 1 50.78 294 SER A O 1
ATOM 2327 N N . ASP A 1 295 ? 3.082 -17.953 9.023 1 47.47 295 ASP A N 1
ATOM 2328 C CA . ASP A 1 295 ? 2.535 -19.297 8.867 1 47.47 295 ASP A CA 1
ATOM 2329 C C . ASP A 1 295 ? 1.556 -19.625 9.992 1 47.47 295 ASP A C 1
ATOM 2331 O O . ASP A 1 295 ? 1.598 -19.016 11.055 1 47.47 295 ASP A O 1
ATOM 2335 N N . ASN A 1 296 ? 0.354 -20.281 9.648 1 41.62 296 ASN A N 1
ATOM 2336 C CA . ASN A 1 296 ? -0.666 -20.844 10.531 1 41.62 296 ASN A CA 1
ATOM 2337 C C . ASN A 1 296 ? -0.068 -21.312 11.859 1 41.62 296 ASN A C 1
ATOM 2339 O O . ASN A 1 296 ? -0.701 -22.062 12.602 1 41.62 296 ASN A O 1
ATOM 2343 N N . MET A 1 297 ? 1.164 -21.609 11.992 1 38.19 297 MET A N 1
ATOM 2344 C CA . MET A 1 297 ? 1.28 -22.281 13.281 1 38.19 297 MET A CA 1
ATOM 2345 C C . MET A 1 297 ? 0.945 -21.328 14.422 1 38.19 297 MET A C 1
ATOM 2347 O O . MET A 1 297 ? 1.539 -20.25 14.531 1 38.19 297 MET A O 1
ATOM 2351 N N . PRO A 1 298 ? -0.26 -21.453 14.93 1 37 298 PRO A N 1
ATOM 2352 C CA . PRO A 1 298 ? -0.824 -20.812 16.125 1 37 298 PRO A CA 1
ATOM 2353 C C . PRO A 1 298 ? 0.224 -20.547 17.203 1 37 298 PRO A C 1
ATOM 2355 O O . PRO A 1 298 ? -0.119 -20.406 18.375 1 37 298 PRO A O 1
ATOM 2358 N N . SER A 1 299 ? 1.444 -21.094 17.266 1 37.22 299 SER A N 1
ATOM 2359 C CA . SER A 1 299 ? 1.914 -21.109 18.641 1 37.22 299 SER A CA 1
ATOM 2360 C C . SER A 1 299 ? 1.946 -19.719 19.25 1 37.22 299 SER A C 1
ATOM 2362 O O . SER A 1 299 ? 2.17 -18.734 18.531 1 37.22 299 SER A O 1
ATOM 2364 N N . GLU A 1 300 ? 1.29 -19.594 20.375 1 37.47 300 GLU A N 1
ATOM 2365 C CA . GLU A 1 300 ? 1.195 -18.578 21.422 1 37.47 300 GLU A CA 1
ATOM 2366 C C . GLU A 1 300 ? 2.33 -17.562 21.297 1 37.47 300 GLU A C 1
ATOM 2368 O O . GLU A 1 300 ? 2.15 -16.391 21.609 1 37.47 300 GLU A O 1
ATOM 2373 N N . THR A 1 301 ? 3.553 -18.109 21.391 1 37.34 301 THR A N 1
ATOM 2374 C CA . THR A 1 301 ? 4.785 -17.391 21.672 1 37.34 301 THR A CA 1
ATOM 2375 C C . THR A 1 301 ? 5.277 -16.641 20.453 1 37.34 301 THR A C 1
ATOM 2377 O O . THR A 1 301 ? 6.418 -16.172 20.422 1 37.34 301 THR A O 1
ATOM 2380 N N . ASP A 1 302 ? 4.715 -16.766 19.359 1 42.81 302 ASP A N 1
ATOM 2381 C CA . ASP A 1 302 ? 5.391 -16.406 18.109 1 42.81 302 ASP A CA 1
ATOM 2382 C C . ASP A 1 302 ? 5.414 -14.891 17.938 1 42.81 302 ASP A C 1
ATOM 2384 O O . ASP A 1 302 ? 4.625 -14.336 17.156 1 42.81 302 ASP A O 1
ATOM 2388 N N . LYS A 1 303 ? 5.531 -14.305 18.953 1 47.53 303 LYS A N 1
ATOM 2389 C CA . LYS A 1 303 ? 5.957 -12.906 18.938 1 47.53 303 LYS A CA 1
ATOM 2390 C C . LYS A 1 303 ? 7.047 -12.672 17.891 1 47.53 303 LYS A C 1
ATOM 2392 O O . LYS A 1 303 ? 7.957 -13.492 17.75 1 47.53 303 LYS A O 1
ATOM 2397 N N . LEU A 1 304 ? 6.758 -12.039 16.844 1 54.47 304 LEU A N 1
ATOM 2398 C CA . LEU A 1 304 ? 7.809 -11.617 15.914 1 54.47 304 LEU A CA 1
ATOM 2399 C C . LEU A 1 304 ? 9.125 -11.391 16.656 1 54.47 304 LEU A C 1
ATOM 2401 O O . LEU A 1 304 ? 9.172 -10.625 17.625 1 54.47 304 LEU A O 1
ATOM 2405 N N . PHE A 1 305 ? 10.055 -12.398 16.688 1 61.31 305 PHE A N 1
ATOM 2406 C CA . PHE A 1 305 ? 11.359 -12.242 17.312 1 61.31 305 PHE A CA 1
ATOM 2407 C C . PHE A 1 305 ? 12.164 -11.141 16.641 1 61.31 305 PHE A C 1
ATOM 2409 O O . PHE A 1 305 ? 12.984 -11.414 15.766 1 61.31 305 PHE A O 1
ATOM 2416 N N . LEU A 1 306 ? 11.656 -10.023 16.766 1 73.88 306 LEU A N 1
ATOM 2417 C CA . LEU A 1 306 ? 12.461 -8.891 16.328 1 73.88 306 LEU A CA 1
ATOM 2418 C C . LEU A 1 306 ? 13.398 -8.422 17.438 1 73.88 306 LEU A C 1
ATOM 2420 O O . LEU A 1 306 ? 13.125 -8.641 18.625 1 73.88 306 LEU A O 1
ATOM 2424 N N . PRO A 1 307 ? 14.617 -8.039 17.016 1 79.81 307 PRO A N 1
ATOM 2425 C CA . PRO A 1 307 ? 15.531 -7.535 18.047 1 79.81 307 PRO A CA 1
ATOM 2426 C C . PRO A 1 307 ? 14.859 -6.547 18.984 1 79.81 307 PRO A C 1
ATOM 2428 O O . PRO A 1 307 ? 13.977 -5.793 18.578 1 79.81 307 PRO A O 1
ATOM 2431 N N . GLU A 1 308 ? 15.227 -6.625 20.156 1 77.62 308 GLU A N 1
ATOM 2432 C CA . GLU A 1 308 ? 14.664 -5.754 21.172 1 77.62 308 GLU A CA 1
ATOM 2433 C C . GLU A 1 308 ? 14.75 -4.285 20.781 1 77.62 308 GLU A C 1
ATOM 2435 O O . GLU A 1 308 ? 15.812 -3.816 20.359 1 77.62 308 GLU A O 1
ATOM 2440 N N . GLY A 1 309 ? 13.648 -3.541 20.875 1 74 309 GLY A N 1
ATOM 2441 C CA . GLY A 1 309 ? 13.609 -2.111 20.625 1 74 309 GLY A CA 1
ATOM 2442 C C . GLY A 1 309 ? 13.609 -1.772 19.141 1 74 309 GLY A C 1
ATOM 2443 O O . GLY A 1 309 ? 13.617 -0.598 18.766 1 74 309 GLY A O 1
ATOM 2444 N N . PHE A 1 310 ? 13.625 -2.787 18.328 1 81.56 310 PHE A N 1
ATOM 2445 C CA . PHE A 1 310 ? 13.719 -2.584 16.891 1 81.56 310 PHE A CA 1
ATOM 2446 C C . PHE A 1 310 ? 12.547 -1.747 16.391 1 81.56 310 PHE A C 1
ATOM 2448 O O . PHE A 1 310 ? 12.742 -0.769 15.664 1 81.56 310 PHE A O 1
ATOM 2455 N N . GLU A 1 311 ? 11.406 -2.102 16.828 1 71 311 GLU A N 1
ATOM 2456 C CA . GLU A 1 311 ? 10.211 -1.412 16.344 1 71 311 GLU A CA 1
ATOM 2457 C C . GLU A 1 311 ? 10.195 0.044 16.797 1 71 311 GLU A C 1
ATOM 2459 O O . GLU A 1 311 ? 9.797 0.932 16.047 1 71 311 GLU A O 1
ATOM 2464 N N . GLU A 1 312 ? 10.664 0.216 17.922 1 65.5 312 GLU A N 1
ATOM 2465 C CA . GLU A 1 312 ? 10.711 1.575 18.453 1 65.5 312 GLU A CA 1
ATOM 2466 C C . GLU A 1 312 ? 11.742 2.418 17.719 1 65.5 312 GLU A C 1
ATOM 2468 O O . GLU A 1 312 ? 11.477 3.572 17.375 1 65.5 312 GLU A O 1
ATOM 2473 N N . ARG A 1 313 ? 12.867 1.78 17.484 1 70.75 313 ARG A N 1
ATOM 2474 C CA . ARG A 1 313 ? 13.961 2.496 16.844 1 70.75 313 ARG A CA 1
ATOM 2475 C C . ARG A 1 313 ? 13.633 2.795 15.383 1 70.75 313 ARG A C 1
ATOM 2477 O O . ARG A 1 313 ? 14.172 3.736 14.797 1 70.75 313 ARG A O 1
ATOM 2484 N N . THR A 1 314 ? 12.656 1.993 14.812 1 71.88 314 THR A N 1
ATOM 2485 C CA . THR A 1 314 ? 12.383 2.148 13.391 1 71.88 314 THR A CA 1
ATOM 2486 C C . THR A 1 314 ? 10.969 2.695 13.172 1 71.88 314 THR A C 1
ATOM 2488 O O . THR A 1 314 ? 10.477 2.719 12.039 1 71.88 314 THR A O 1
ATOM 2491 N N . ARG A 1 315 ? 10.25 2.977 14.133 1 59.56 315 ARG A N 1
ATOM 2492 C CA . ARG A 1 315 ? 8.852 3.395 14.102 1 59.56 315 ARG A CA 1
ATOM 2493 C C . ARG A 1 315 ? 8.633 4.488 13.062 1 59.56 315 ARG A C 1
ATOM 2495 O O . ARG A 1 315 ? 7.609 4.504 12.375 1 59.56 315 ARG A O 1
ATOM 2502 N N . GLY A 1 316 ? 9.484 5.352 12.742 1 54.38 316 GLY A N 1
ATOM 2503 C CA . GLY A 1 316 ? 9.305 6.465 11.828 1 54.38 316 GLY A CA 1
ATOM 2504 C C . GLY A 1 316 ? 9.68 6.121 10.398 1 54.38 316 GLY A C 1
ATOM 2505 O O . GLY A 1 316 ? 9.391 6.883 9.469 1 54.38 316 GLY A O 1
ATOM 2506 N N . ARG A 1 317 ? 10.18 4.941 10.219 1 66 317 ARG A N 1
ATOM 2507 C CA . ARG A 1 317 ? 10.664 4.676 8.867 1 66 317 ARG A CA 1
ATOM 2508 C C . ARG A 1 317 ? 10.352 3.244 8.438 1 66 317 ARG A C 1
ATOM 2510 O O . ARG A 1 317 ? 10.516 2.887 7.273 1 66 317 ARG A O 1
ATOM 2517 N N . GLY A 1 318 ? 9.984 2.461 9.391 1 70.31 318 GLY A N 1
ATOM 2518 C CA . GLY A 1 318 ? 9.75 1.065 9.047 1 70.31 318 GLY A CA 1
ATOM 2519 C C . GLY A 1 318 ? 8.344 0.6 9.375 1 70.31 318 GLY A C 1
ATOM 2520 O O . GLY A 1 318 ? 7.766 1.011 10.383 1 70.31 318 GLY A O 1
ATOM 2521 N N . LEU A 1 319 ? 7.777 -0.111 8.469 1 69.62 319 LEU A N 1
ATOM 2522 C CA . LEU A 1 319 ? 6.496 -0.774 8.688 1 69.62 319 LEU A CA 1
ATOM 2523 C C . LEU A 1 319 ? 6.641 -2.287 8.57 1 69.62 319 LEU A C 1
ATOM 2525 O O . LEU A 1 319 ? 7.215 -2.791 7.605 1 69.62 319 LEU A O 1
ATOM 2529 N N . ILE A 1 320 ? 6.219 -2.908 9.648 1 72.06 320 ILE A N 1
ATOM 2530 C CA . ILE A 1 320 ? 6.238 -4.367 9.633 1 72.06 320 ILE A CA 1
ATOM 2531 C C . ILE A 1 320 ? 4.812 -4.906 9.562 1 72.06 320 ILE A C 1
ATOM 2533 O O . ILE A 1 320 ? 3.963 -4.547 10.375 1 72.06 320 ILE A O 1
ATOM 2537 N N . ILE A 1 321 ? 4.598 -5.598 8.508 1 66.81 321 ILE A N 1
ATOM 2538 C CA . ILE A 1 321 ? 3.293 -6.23 8.336 1 66.81 321 ILE A CA 1
ATOM 2539 C C . ILE A 1 321 ? 3.406 -7.727 8.617 1 66.81 321 ILE A C 1
ATOM 2541 O O . ILE A 1 321 ? 4.242 -8.414 8.031 1 66.81 321 ILE A O 1
ATOM 2545 N N . GLN A 1 322 ? 2.646 -8.109 9.578 1 63 322 GLN A N 1
ATOM 2546 C CA . GLN A 1 322 ? 2.594 -9.547 9.852 1 63 322 GLN A CA 1
ATOM 2547 C C . GLN A 1 322 ? 1.376 -10.188 9.195 1 63 322 GLN A C 1
ATOM 2549 O O . GLN A 1 322 ? 0.264 -9.664 9.289 1 63 322 GLN A O 1
ATOM 2554 N N . GLY A 1 323 ? 1.723 -11.234 8.461 1 60.31 323 GLY A N 1
ATOM 2555 C CA . GLY A 1 323 ? 0.63 -11.93 7.793 1 60.31 323 GLY A CA 1
ATOM 2556 C C . GLY A 1 323 ? 0.511 -11.578 6.324 1 60.31 323 GLY A C 1
ATOM 2557 O O . GLY A 1 323 ? 1.52 -11.461 5.625 1 60.31 323 GLY A O 1
ATOM 2558 N N . TRP A 1 324 ? -0.674 -11.539 5.953 1 61 324 TRP A N 1
ATOM 2559 C CA . TRP A 1 324 ? -0.925 -11.273 4.539 1 61 324 TRP A CA 1
ATOM 2560 C C . TRP A 1 324 ? -0.825 -9.781 4.238 1 61 324 TRP A C 1
ATOM 2562 O O . TRP A 1 324 ? -1.281 -8.953 5.027 1 61 324 TRP A O 1
ATOM 2572 N N . ALA A 1 325 ? -0.155 -9.414 3.168 1 65.38 325 ALA A N 1
ATOM 2573 C CA . ALA A 1 325 ? -0.068 -8.047 2.666 1 65.38 325 ALA A CA 1
ATOM 2574 C C . ALA A 1 325 ? -0.322 -7.992 1.162 1 65.38 325 ALA A C 1
ATOM 2576 O O . ALA A 1 325 ? 0.08 -8.898 0.428 1 65.38 325 ALA A O 1
ATOM 2577 N N . PRO A 1 326 ? -1.086 -7 0.724 1 67.5 326 PRO A N 1
ATOM 2578 C CA . PRO A 1 326 ? -1.253 -6.824 -0.72 1 67.5 326 PRO A CA 1
ATOM 2579 C C . PRO A 1 326 ? 0.04 -6.406 -1.418 1 67.5 326 PRO A C 1
ATOM 2581 O O . PRO A 1 326 ? 0.223 -5.23 -1.736 1 67.5 326 PRO A O 1
ATOM 2584 N N . GLN A 1 327 ? 0.799 -7.352 -1.715 1 73.38 327 GLN A N 1
ATOM 2585 C CA . GLN A 1 327 ? 2.154 -7.121 -2.205 1 73.38 327 GLN A CA 1
ATOM 2586 C C . GLN A 1 327 ? 2.143 -6.262 -3.467 1 73.38 327 GLN A C 1
ATOM 2588 O O . GLN A 1 327 ? 2.885 -5.285 -3.566 1 73.38 327 GLN A O 1
ATOM 2593 N N . ALA A 1 328 ? 1.292 -6.68 -4.441 1 74.12 328 ALA A N 1
ATOM 2594 C CA . ALA A 1 328 ? 1.255 -5.945 -5.703 1 74.12 328 ALA A CA 1
ATOM 2595 C C . ALA A 1 328 ? 0.933 -4.473 -5.469 1 74.12 328 ALA A C 1
ATOM 2597 O O . ALA A 1 328 ? 1.521 -3.596 -6.105 1 74.12 328 ALA A O 1
ATOM 2598 N N . LEU A 1 329 ? 0.111 -4.266 -4.496 1 68 329 LEU A N 1
ATOM 2599 C CA . LEU A 1 329 ? -0.279 -2.902 -4.156 1 68 329 LEU A CA 1
ATOM 2600 C C . LEU A 1 329 ? 0.888 -2.143 -3.533 1 68 329 LEU A C 1
ATOM 2602 O O . LEU A 1 329 ? 1.147 -0.992 -3.893 1 68 329 LEU A O 1
ATOM 2606 N N . ILE A 1 330 ? 1.546 -2.754 -2.674 1 73.19 330 ILE A N 1
ATOM 2607 C CA . ILE A 1 330 ? 2.676 -2.152 -1.976 1 73.19 330 ILE A CA 1
ATOM 2608 C C . ILE A 1 330 ? 3.781 -1.815 -2.975 1 73.19 330 ILE A C 1
ATOM 2610 O O . ILE A 1 330 ? 4.316 -0.705 -2.967 1 73.19 330 ILE A O 1
ATOM 2614 N N . LEU A 1 331 ? 4.031 -2.74 -3.885 1 80.5 331 LEU A N 1
ATOM 2615 C CA . LEU A 1 331 ? 5.152 -2.596 -4.805 1 80.5 331 LEU A CA 1
ATOM 2616 C C . LEU A 1 331 ? 4.875 -1.511 -5.84 1 80.5 331 LEU A C 1
ATOM 2618 O O . LEU A 1 331 ? 5.801 -0.868 -6.34 1 80.5 331 LEU A O 1
ATOM 2622 N N . SER A 1 332 ? 3.682 -1.259 -6.172 1 73.69 332 SER A N 1
ATOM 2623 C CA . SER A 1 332 ? 3.33 -0.314 -7.227 1 73.69 332 SER A CA 1
ATOM 2624 C C . SER A 1 332 ? 3.379 1.123 -6.719 1 73.69 332 SER A C 1
ATOM 2626 O O . SER A 1 332 ? 3.291 2.068 -7.508 1 73.69 332 SER A O 1
ATOM 2628 N N . HIS A 1 333 ? 3.602 1.257 -5.477 1 65.31 333 HIS A N 1
ATOM 2629 C CA . HIS A 1 333 ? 3.611 2.6 -4.91 1 65.31 333 HIS A CA 1
ATOM 2630 C C . HIS A 1 333 ? 4.855 3.371 -5.34 1 65.31 333 HIS A C 1
ATOM 2632 O O . HIS A 1 333 ? 5.961 2.828 -5.336 1 65.31 333 HIS A O 1
ATOM 2638 N N . PRO A 1 334 ? 4.66 4.578 -5.684 1 63.72 334 PRO A N 1
ATOM 2639 C CA . PRO A 1 334 ? 5.773 5.371 -6.211 1 63.72 334 PRO A CA 1
ATOM 2640 C C . PRO A 1 334 ? 6.895 5.566 -5.191 1 63.72 334 PRO A C 1
ATOM 2642 O O . PRO A 1 334 ? 8.039 5.82 -5.574 1 63.72 334 PRO A O 1
ATOM 2645 N N . SER A 1 335 ? 6.551 5.48 -3.951 1 66.62 335 SER A N 1
ATOM 2646 C CA . SER A 1 335 ? 7.57 5.684 -2.928 1 66.62 335 SER A CA 1
ATOM 2647 C C . SER A 1 335 ? 8.461 4.457 -2.783 1 66.62 335 SER A C 1
ATOM 2649 O O . SER A 1 335 ? 9.523 4.527 -2.16 1 66.62 335 SER A O 1
ATOM 2651 N N . VAL A 1 336 ? 7.969 3.35 -3.314 1 78.31 336 VAL A N 1
ATOM 2652 C CA . VAL A 1 336 ? 8.781 2.139 -3.229 1 78.31 336 VAL A CA 1
ATOM 2653 C C . VAL A 1 336 ? 9.859 2.16 -4.309 1 78.31 336 VAL A C 1
ATOM 2655 O O . VAL A 1 336 ? 9.555 2.293 -5.496 1 78.31 336 VAL A O 1
ATOM 2658 N N . GLY A 1 337 ? 11.039 2.1 -3.82 1 83.5 337 GLY A N 1
ATOM 2659 C CA . GLY A 1 337 ? 12.148 2.217 -4.758 1 83.5 337 GLY A CA 1
ATOM 2660 C C . GLY A 1 337 ? 12.891 0.911 -4.973 1 83.5 337 GLY A C 1
ATOM 2661 O O . GLY A 1 337 ? 13.734 0.81 -5.863 1 83.5 337 GLY A O 1
ATOM 2662 N N . GLY A 1 338 ? 12.602 -0.05 -4.23 1 89.75 338 GLY A N 1
ATOM 2663 C CA . GLY A 1 338 ? 13.258 -1.342 -4.316 1 89.75 338 GLY A CA 1
ATOM 2664 C C . GLY A 1 338 ? 12.461 -2.467 -3.688 1 89.75 338 GLY A C 1
ATOM 2665 O O . GLY A 1 338 ? 11.594 -2.221 -2.846 1 89.75 338 GLY A O 1
ATOM 2666 N N . PHE A 1 339 ? 12.742 -3.68 -4.082 1 91.62 339 PHE A N 1
ATOM 2667 C CA . PHE A 1 339 ? 11.992 -4.848 -3.629 1 91.62 339 PHE A CA 1
ATOM 2668 C C . PHE A 1 339 ? 12.938 -5.988 -3.273 1 91.62 339 PHE A C 1
ATOM 2670 O O . PHE A 1 339 ? 13.766 -6.395 -4.094 1 91.62 339 PHE A O 1
ATOM 2677 N N . VAL A 1 340 ? 12.844 -6.418 -2.043 1 87.81 340 VAL A N 1
ATOM 2678 C CA . VAL A 1 340 ? 13.578 -7.609 -1.628 1 87.81 340 VAL A CA 1
ATOM 2679 C C . VAL A 1 340 ? 12.695 -8.844 -1.778 1 87.81 340 VAL A C 1
ATOM 2681 O O . VAL A 1 340 ? 11.57 -8.875 -1.264 1 87.81 340 VAL A O 1
ATOM 2684 N N . THR A 1 341 ? 13.188 -9.859 -2.418 1 86.94 341 THR A N 1
ATOM 2685 C CA . THR A 1 341 ? 12.352 -11.016 -2.719 1 86.94 341 THR A CA 1
ATOM 2686 C C . THR A 1 341 ? 13.164 -12.312 -2.635 1 86.94 341 THR A C 1
ATOM 2688 O O . THR A 1 341 ? 14.367 -12.312 -2.887 1 86.94 341 THR A O 1
ATOM 2691 N N . HIS A 1 342 ? 12.477 -13.359 -2.377 1 82.06 342 HIS A N 1
ATOM 2692 C CA . HIS A 1 342 ? 13.078 -14.695 -2.408 1 82.06 342 HIS A CA 1
ATOM 2693 C C . HIS A 1 342 ? 13.016 -15.289 -3.811 1 82.06 342 HIS A C 1
ATOM 2695 O O . HIS A 1 342 ? 13.359 -16.453 -4.008 1 82.06 342 HIS A O 1
ATOM 2701 N N . CYS A 1 343 ? 12.516 -14.578 -4.699 1 86.12 343 CYS A N 1
ATOM 2702 C CA . CYS A 1 343 ? 12.625 -14.867 -6.121 1 86.12 343 CYS A CA 1
ATOM 2703 C C . CYS A 1 343 ? 11.578 -15.891 -6.551 1 86.12 343 CYS A C 1
ATOM 2705 O O . CYS A 1 343 ? 11.812 -16.688 -7.465 1 86.12 343 CYS A O 1
ATOM 2707 N N . GLY A 1 344 ? 10.508 -15.977 -5.793 1 86 344 GLY A N 1
ATOM 2708 C CA . GLY A 1 344 ? 9.352 -16.641 -6.387 1 86 344 GLY A CA 1
ATOM 2709 C C . GLY A 1 344 ? 8.828 -15.922 -7.617 1 86 344 GLY A C 1
ATOM 2710 O O . GLY A 1 344 ? 8.867 -14.695 -7.695 1 86 344 GLY A O 1
ATOM 2711 N N . TRP A 1 345 ? 8.344 -16.656 -8.461 1 88.44 345 TRP A N 1
ATOM 2712 C CA . TRP A 1 345 ? 7.98 -16.031 -9.727 1 88.44 345 TRP A CA 1
ATOM 2713 C C . TRP A 1 345 ? 6.863 -15.008 -9.539 1 88.44 345 TRP A C 1
ATOM 2715 O O . TRP A 1 345 ? 6.867 -13.945 -10.164 1 88.44 345 TRP A O 1
ATOM 2725 N N . ASN A 1 346 ? 5.855 -15.344 -8.75 1 86.25 346 ASN A N 1
ATOM 2726 C CA . ASN A 1 346 ? 4.777 -14.391 -8.516 1 86.25 346 ASN A CA 1
ATOM 2727 C C . ASN A 1 346 ? 5.309 -13.055 -8 1 86.25 346 ASN A C 1
ATOM 2729 O O . ASN A 1 346 ? 4.879 -11.992 -8.453 1 86.25 346 ASN A O 1
ATOM 2733 N N . SER A 1 347 ? 6.227 -13.148 -7.109 1 86.81 347 SER A N 1
ATOM 2734 C CA . SER A 1 347 ? 6.828 -11.938 -6.559 1 86.81 347 SER A CA 1
ATOM 2735 C C . SER A 1 347 ? 7.656 -11.203 -7.605 1 86.81 347 SER A C 1
ATOM 2737 O O . SER A 1 347 ? 7.621 -9.977 -7.68 1 86.81 347 SER A O 1
ATOM 2739 N N . LYS A 1 348 ? 8.336 -11.953 -8.422 1 89.88 348 LYS A N 1
ATOM 2740 C CA . LYS A 1 348 ? 9.211 -11.359 -9.43 1 89.88 348 LYS A CA 1
ATOM 2741 C C . LYS A 1 348 ? 8.406 -10.602 -10.484 1 89.88 348 LYS A C 1
ATOM 2743 O O . LYS A 1 348 ? 8.766 -9.492 -10.867 1 89.88 348 LYS A O 1
ATOM 2748 N N . ILE A 1 349 ? 7.359 -11.273 -10.891 1 91.62 349 ILE A N 1
ATOM 2749 C CA . ILE A 1 349 ? 6.574 -10.656 -11.953 1 91.62 349 ILE A CA 1
ATOM 2750 C C . ILE A 1 349 ? 5.871 -9.414 -11.422 1 91.62 349 ILE A C 1
ATOM 2752 O O . ILE A 1 349 ? 5.695 -8.43 -12.148 1 91.62 349 ILE A O 1
ATOM 2756 N N . GLU A 1 350 ? 5.5 -9.453 -10.156 1 87.38 350 GLU A N 1
ATOM 2757 C CA . GLU A 1 350 ? 4.953 -8.258 -9.523 1 87.38 350 GLU A CA 1
ATOM 2758 C C . GLU A 1 350 ? 6 -7.152 -9.438 1 87.38 350 GLU A C 1
ATOM 2760 O O . GLU A 1 350 ? 5.703 -5.988 -9.711 1 87.38 350 GLU A O 1
ATOM 2765 N N . GLY A 1 351 ? 7.223 -7.492 -9.023 1 90.81 351 GLY A N 1
ATOM 2766 C CA . GLY A 1 351 ? 8.312 -6.531 -8.953 1 90.81 351 GLY A CA 1
ATOM 2767 C C . GLY A 1 351 ? 8.656 -5.926 -10.305 1 90.81 351 GLY A C 1
ATOM 2768 O O . GLY A 1 351 ? 8.836 -4.711 -10.414 1 90.81 351 GLY A O 1
ATOM 2769 N N . VAL A 1 352 ? 8.695 -6.758 -11.328 1 92.25 352 VAL A N 1
ATOM 2770 C CA . VAL A 1 352 ? 8.984 -6.324 -12.695 1 92.25 352 VAL A CA 1
ATOM 2771 C C . VAL A 1 352 ? 7.887 -5.371 -13.172 1 92.25 352 VAL A C 1
ATOM 2773 O O . VAL A 1 352 ? 8.18 -4.324 -13.758 1 92.25 352 VAL A O 1
ATOM 2776 N N . SER A 1 353 ? 6.664 -5.762 -12.906 1 90.25 353 SER A N 1
ATOM 2777 C CA . SER A 1 353 ? 5.527 -4.969 -13.367 1 90.25 353 SER A CA 1
ATOM 2778 C C . SER A 1 353 ? 5.469 -3.621 -12.656 1 90.25 353 SER A C 1
ATOM 2780 O O . SER A 1 353 ? 4.891 -2.664 -13.172 1 90.25 353 SER A O 1
ATOM 2782 N N . ALA A 1 354 ? 6.031 -3.586 -11.492 1 85.81 354 ALA A N 1
ATOM 2783 C CA . ALA A 1 354 ? 6.062 -2.346 -10.727 1 85.81 354 ALA A CA 1
ATOM 2784 C C . ALA A 1 354 ? 7.273 -1.495 -11.102 1 85.81 354 ALA A C 1
ATOM 2786 O O . ALA A 1 354 ? 7.387 -0.344 -10.68 1 85.81 354 ALA A O 1
ATOM 2787 N N . GLY A 1 355 ? 8.156 -2.031 -11.914 1 91.62 355 GLY A N 1
ATOM 2788 C CA . GLY A 1 355 ? 9.344 -1.313 -12.352 1 91.62 355 GLY A CA 1
ATOM 2789 C C . GLY A 1 355 ? 10.375 -1.142 -11.25 1 91.62 355 GLY A C 1
ATOM 2790 O O . GLY A 1 355 ? 11.023 -0.096 -11.164 1 91.62 355 GLY A O 1
ATOM 2791 N N . LEU A 1 356 ? 10.531 -2.082 -10.43 1 92.69 356 LEU A N 1
ATOM 2792 C CA . LEU A 1 356 ? 11.398 -1.948 -9.266 1 92.69 356 LEU A CA 1
ATOM 2793 C C . LEU A 1 356 ? 12.672 -2.771 -9.438 1 92.69 356 LEU A C 1
ATOM 2795 O O . LEU A 1 356 ? 12.617 -3.916 -9.898 1 92.69 356 LEU A O 1
ATOM 2799 N N . PRO A 1 357 ? 13.828 -2.166 -9.172 1 94.38 357 PRO A N 1
ATOM 2800 C CA . PRO A 1 357 ? 14.984 -3.037 -8.953 1 94.38 357 PRO A CA 1
ATOM 2801 C C . PRO A 1 357 ? 14.812 -3.969 -7.762 1 94.38 357 PRO A C 1
ATOM 2803 O O . PRO A 1 357 ? 14.047 -3.666 -6.844 1 94.38 357 PRO A O 1
ATOM 2806 N N . MET A 1 358 ? 15.547 -5.121 -7.785 1 94.25 358 MET A N 1
ATOM 2807 C CA . MET A 1 358 ? 15.242 -6.137 -6.781 1 94.25 358 MET A CA 1
ATOM 2808 C C . MET A 1 358 ? 16.516 -6.633 -6.105 1 94.25 358 MET A C 1
ATOM 2810 O O . MET A 1 358 ? 17.562 -6.734 -6.746 1 94.25 358 MET A O 1
ATOM 2814 N N . ILE A 1 359 ? 16.375 -6.848 -4.836 1 91.19 359 ILE A N 1
ATOM 2815 C CA . ILE A 1 359 ? 17.375 -7.633 -4.113 1 91.19 359 ILE A CA 1
ATOM 2816 C C . ILE A 1 359 ? 16.922 -9.086 -4.02 1 91.19 359 ILE A C 1
ATOM 2818 O O . ILE A 1 359 ? 15.805 -9.359 -3.562 1 91.19 359 ILE A O 1
ATOM 2822 N N . THR A 1 360 ? 17.766 -9.977 -4.504 1 88.88 360 THR A N 1
ATOM 2823 C CA . THR A 1 360 ? 17.359 -11.375 -4.605 1 88.88 360 THR A CA 1
ATOM 2824 C C . THR A 1 360 ? 17.969 -12.195 -3.471 1 88.88 360 THR A C 1
ATOM 2826 O O . THR A 1 360 ? 19.141 -12.023 -3.129 1 88.88 360 THR A O 1
ATOM 2829 N N . TRP A 1 361 ? 17.078 -13 -2.916 1 83.19 361 TRP A N 1
ATOM 2830 C CA . TRP A 1 361 ? 17.438 -13.906 -1.834 1 83.19 361 TRP A CA 1
ATOM 2831 C C . TRP A 1 361 ? 16.719 -15.242 -1.979 1 83.19 361 TRP A C 1
ATOM 2833 O O . TRP A 1 361 ? 15.836 -15.57 -1.177 1 83.19 361 TRP A O 1
ATOM 2843 N N . PRO A 1 362 ? 17.188 -16.062 -2.91 1 81.75 362 PRO A N 1
ATOM 2844 C CA . PRO A 1 362 ? 16.516 -17.328 -3.152 1 81.75 362 PRO A CA 1
ATOM 2845 C C . PRO A 1 362 ? 16.781 -18.359 -2.062 1 81.75 362 PRO A C 1
ATOM 2847 O O . PRO A 1 362 ? 17.828 -18.312 -1.403 1 81.75 362 PRO A O 1
ATOM 2850 N N . HIS A 1 363 ? 15.828 -19.297 -1.905 1 74.31 363 HIS A N 1
ATOM 2851 C CA . HIS A 1 363 ? 15.977 -20.359 -0.913 1 74.31 363 HIS A CA 1
ATOM 2852 C C . HIS A 1 363 ? 15.859 -21.734 -1.554 1 74.31 363 HIS A C 1
ATOM 2854 O O . HIS A 1 363 ? 16.531 -22.688 -1.135 1 74.31 363 HIS A O 1
ATOM 2860 N N . CYS A 1 364 ? 14.93 -21.828 -2.424 1 71.19 364 CYS A N 1
ATOM 2861 C CA . CYS A 1 364 ? 14.695 -23.188 -2.916 1 71.19 364 CYS A CA 1
ATOM 2862 C C . CYS A 1 364 ? 14.188 -23.156 -4.352 1 71.19 364 CYS A C 1
ATOM 2864 O O . CYS A 1 364 ? 13.883 -22.094 -4.891 1 71.19 364 CYS A O 1
ATOM 2866 N N . ALA A 1 365 ? 14.305 -24.344 -4.906 1 67.25 365 ALA A N 1
ATOM 2867 C CA . ALA A 1 365 ? 13.609 -24.703 -6.141 1 67.25 365 ALA A CA 1
ATOM 2868 C C . ALA A 1 365 ? 14.023 -23.797 -7.289 1 67.25 365 ALA A C 1
ATOM 2870 O O . ALA A 1 365 ? 15.211 -23.656 -7.586 1 67.25 365 ALA A O 1
ATOM 2871 N N . GLU A 1 366 ? 13.031 -23.234 -7.938 1 77.94 366 GLU A N 1
ATOM 2872 C CA . GLU A 1 366 ? 13.219 -22.453 -9.156 1 77.94 366 GLU A CA 1
ATOM 2873 C C . GLU A 1 366 ? 13.664 -21.031 -8.836 1 77.94 366 GLU A C 1
ATOM 2875 O O . GLU A 1 366 ? 13.992 -20.25 -9.734 1 77.94 366 GLU A O 1
ATOM 2880 N N . GLN A 1 367 ? 13.875 -20.797 -7.598 1 81.25 367 GLN A N 1
ATOM 2881 C CA . GLN A 1 367 ? 14.18 -19.438 -7.176 1 81.25 367 GLN A CA 1
ATOM 2882 C C . GLN A 1 367 ? 15.57 -19.016 -7.645 1 81.25 367 GLN A C 1
ATOM 2884 O O . GLN A 1 367 ? 15.781 -17.859 -7.996 1 81.25 367 GLN A O 1
ATOM 2889 N N . PHE A 1 368 ? 16.453 -20 -7.68 1 82.81 368 PHE A N 1
ATOM 2890 C CA . PHE A 1 368 ? 17.797 -19.672 -8.117 1 82.81 368 PHE A CA 1
ATOM 2891 C C . PHE A 1 368 ? 17.828 -19.375 -9.609 1 82.81 368 PHE A C 1
ATOM 2893 O O . PHE A 1 368 ? 18.594 -18.516 -10.062 1 82.81 368 PHE A O 1
ATOM 2900 N N . LEU A 1 369 ? 17.031 -20.109 -10.336 1 86.06 369 LEU A N 1
ATOM 2901 C CA . LEU A 1 369 ? 16.922 -19.812 -11.766 1 86.06 369 LEU A CA 1
ATOM 2902 C C . LEU A 1 369 ? 16.281 -18.453 -11.992 1 86.06 369 LEU A C 1
ATOM 2904 O O . LEU A 1 369 ? 16.719 -17.703 -12.875 1 86.06 369 LEU A O 1
ATOM 2908 N N . ASN A 1 370 ? 15.273 -18.188 -11.195 1 88.44 370 ASN A N 1
ATOM 2909 C CA . ASN A 1 370 ? 14.648 -16.859 -11.289 1 88.44 370 ASN A CA 1
ATOM 2910 C C . ASN A 1 370 ? 15.633 -15.75 -10.961 1 88.44 370 ASN A C 1
ATOM 2912 O O . ASN A 1 370 ? 15.578 -14.672 -11.562 1 88.44 370 ASN A O 1
ATOM 2916 N N . GLU A 1 371 ? 16.453 -16.016 -10.008 1 88.5 371 GLU A N 1
ATOM 2917 C CA . GLU A 1 371 ? 17.5 -15.062 -9.688 1 88.5 371 GLU A CA 1
ATOM 2918 C C . GLU A 1 371 ? 18.406 -14.805 -10.891 1 88.5 371 GLU A C 1
ATOM 2920 O O . GLU A 1 371 ? 18.766 -13.664 -11.18 1 88.5 371 GLU A O 1
ATOM 2925 N N . GLU A 1 372 ? 18.781 -15.883 -11.523 1 87.69 372 GLU A N 1
ATOM 2926 C CA . GLU A 1 372 ? 19.625 -15.773 -12.703 1 87.69 372 GLU A CA 1
ATOM 2927 C C . GLU A 1 372 ? 18.984 -14.883 -13.766 1 87.69 372 GLU A C 1
ATOM 2929 O O . GLU A 1 372 ? 19.656 -14.062 -14.391 1 87.69 372 GLU A O 1
ATOM 2934 N N . LEU A 1 373 ? 17.75 -15.031 -13.992 1 89.5 373 LEU A N 1
ATOM 2935 C CA . LEU A 1 373 ? 17.031 -14.211 -14.953 1 89.5 373 LEU A CA 1
ATOM 2936 C C . LEU A 1 373 ? 17.109 -12.734 -14.578 1 89.5 373 LEU A C 1
ATOM 2938 O O . LEU A 1 373 ? 17.438 -11.891 -15.414 1 89.5 373 LEU A O 1
ATOM 2942 N N . ILE A 1 374 ? 16.859 -12.406 -13.344 1 90.62 374 ILE A N 1
ATOM 2943 C CA . ILE A 1 374 ? 16.781 -11.031 -12.852 1 90.62 374 ILE A CA 1
ATOM 2944 C C . ILE A 1 374 ? 18.156 -10.398 -12.859 1 90.62 374 ILE A C 1
ATOM 2946 O O . ILE A 1 374 ? 18.312 -9.227 -13.219 1 90.62 374 ILE A O 1
ATOM 2950 N N . MET A 1 375 ? 19.172 -11.203 -12.508 1 89.62 375 MET A N 1
ATOM 2951 C CA . MET A 1 375 ? 20.531 -10.68 -12.297 1 89.62 375 MET A CA 1
ATOM 2952 C C . MET A 1 375 ? 21.266 -10.547 -13.625 1 89.62 375 MET A C 1
ATOM 2954 O O . MET A 1 375 ? 21.875 -9.508 -13.898 1 89.62 375 MET A O 1
ATOM 2958 N N . ASN A 1 376 ? 21.156 -11.531 -14.406 1 88.5 376 ASN A N 1
ATOM 2959 C CA . ASN A 1 376 ? 22.094 -11.594 -15.531 1 88.5 376 ASN A CA 1
ATOM 2960 C C . ASN A 1 376 ? 21.391 -11.328 -16.859 1 88.5 376 ASN A C 1
ATOM 2962 O O . ASN A 1 376 ? 21.984 -10.773 -17.781 1 88.5 376 ASN A O 1
ATOM 2966 N N . ALA A 1 377 ? 20.188 -11.797 -16.938 1 88.81 377 ALA A N 1
ATOM 2967 C CA . ALA A 1 377 ? 19.484 -11.586 -18.203 1 88.81 377 ALA A CA 1
ATOM 2968 C C . ALA A 1 377 ? 18.844 -10.195 -18.25 1 88.81 377 ALA A C 1
ATOM 2970 O O . ALA A 1 377 ? 19.031 -9.461 -19.234 1 88.81 377 ALA A O 1
ATOM 2971 N N . LEU A 1 378 ? 18.125 -9.844 -17.203 1 91.69 378 LEU A N 1
ATOM 2972 C CA . LEU A 1 378 ? 17.406 -8.57 -17.188 1 91.69 378 LEU A CA 1
ATOM 2973 C C . LEU A 1 378 ? 18.25 -7.477 -16.547 1 91.69 378 LEU A C 1
ATOM 2975 O O . LEU A 1 378 ? 18.031 -6.289 -16.797 1 91.69 378 LEU A O 1
ATOM 2979 N N . LYS A 1 379 ? 19.172 -7.844 -15.672 1 93.38 379 LYS A N 1
ATOM 2980 C CA . LYS A 1 379 ? 20.141 -6.965 -15.016 1 93.38 379 LYS A CA 1
ATOM 2981 C C . LYS A 1 379 ? 19.438 -5.879 -14.203 1 93.38 379 LYS A C 1
ATOM 2983 O O . LYS A 1 379 ? 19.797 -4.703 -14.297 1 93.38 379 LYS A O 1
ATOM 2988 N N . VAL A 1 380 ? 18.438 -6.246 -13.477 1 94.06 380 VAL A N 1
ATOM 2989 C CA . VAL A 1 380 ? 17.688 -5.32 -12.633 1 94.06 380 VAL A CA 1
ATOM 2990 C C . VAL A 1 380 ? 17.812 -5.75 -11.172 1 94.06 380 VAL A C 1
ATOM 2992 O O . VAL A 1 380 ? 17.031 -5.312 -10.32 1 94.06 380 VAL A O 1
ATOM 2995 N N . GLY A 1 381 ? 18.688 -6.656 -10.891 1 93.19 381 GLY A N 1
ATOM 2996 C CA . GLY A 1 381 ? 18.75 -7.188 -9.539 1 93.19 381 GLY A CA 1
ATOM 2997 C C . GLY A 1 381 ? 20.125 -7.082 -8.922 1 93.19 381 GLY A C 1
ATOM 2998 O O . GLY A 1 381 ? 21.109 -6.793 -9.617 1 93.19 381 GLY A O 1
ATOM 2999 N N . LEU A 1 382 ? 20.188 -7.164 -7.582 1 91.19 382 LEU A N 1
ATOM 3000 C CA . LEU A 1 382 ? 21.375 -7.332 -6.758 1 91.19 382 LEU A CA 1
ATOM 3001 C C . LEU A 1 382 ? 21.25 -8.57 -5.875 1 91.19 382 LEU A C 1
ATOM 3003 O O . LEU A 1 382 ? 20.219 -8.781 -5.234 1 91.19 382 LEU A O 1
ATOM 3007 N N . ALA A 1 383 ? 22.234 -9.438 -5.91 1 87.25 383 ALA A N 1
ATOM 3008 C CA . ALA A 1 383 ? 22.172 -10.664 -5.125 1 87.25 383 ALA A CA 1
ATOM 3009 C C . ALA A 1 383 ? 22.781 -10.469 -3.74 1 87.25 383 ALA A C 1
ATOM 3011 O O . ALA A 1 383 ? 23.812 -9.789 -3.598 1 87.25 383 ALA A O 1
ATOM 3012 N N . VAL A 1 384 ? 22.078 -10.969 -2.59 1 78.25 384 VAL A N 1
ATOM 3013 C CA . VAL A 1 384 ? 22.625 -10.898 -1.242 1 78.25 384 VAL A CA 1
ATOM 3014 C C . VAL A 1 384 ? 23.422 -12.164 -0.938 1 78.25 384 VAL A C 1
ATOM 3016 O O . VAL A 1 384 ? 24.031 -12.289 0.13 1 78.25 384 VAL A O 1
ATOM 3019 N N . GLY A 1 385 ? 23.844 -12.93 -1.831 1 64 385 GLY A N 1
ATOM 3020 C CA . GLY A 1 385 ? 24.938 -13.883 -1.766 1 64 385 GLY A CA 1
ATOM 3021 C C . GLY A 1 385 ? 24.547 -15.211 -1.139 1 64 385 GLY A C 1
ATOM 3022 O O . GLY A 1 385 ? 25.375 -15.875 -0.517 1 64 385 GLY A O 1
ATOM 3023 N N . VAL A 1 386 ? 23.25 -15.609 -1.046 1 61.84 386 VAL A N 1
ATOM 3024 C CA . VAL A 1 386 ? 23.016 -16.938 -0.484 1 61.84 386 VAL A CA 1
ATOM 3025 C C . VAL A 1 386 ? 23.375 -18 -1.517 1 61.84 386 VAL A C 1
ATOM 3027 O O . VAL A 1 386 ? 22.969 -17.906 -2.678 1 61.84 386 VAL A O 1
ATOM 3030 N N . GLN A 1 387 ? 24.375 -18.797 -1.082 1 60.56 387 GLN A N 1
ATOM 3031 C CA . GLN A 1 387 ? 24.875 -19.766 -2.041 1 60.56 387 GLN A CA 1
ATOM 3032 C C . GLN A 1 387 ? 24.297 -21.156 -1.774 1 60.56 387 GLN A C 1
ATOM 3034 O O . GLN A 1 387 ? 24.406 -22.047 -2.609 1 60.56 387 GLN A O 1
ATOM 3039 N N . SER A 1 388 ? 23.594 -21.219 -0.563 1 61.28 388 SER A N 1
ATOM 3040 C CA . SER A 1 388 ? 23.141 -22.594 -0.298 1 61.28 388 SER A CA 1
ATOM 3041 C C . SER A 1 388 ? 21.625 -22.656 -0.215 1 61.28 388 SER A C 1
ATOM 3043 O O . SER A 1 388 ? 20.969 -21.688 0.149 1 61.28 388 SER A O 1
ATOM 3045 N N . ILE A 1 389 ? 21.078 -23.797 -0.663 1 62.19 389 ILE A N 1
ATOM 3046 C CA . ILE A 1 389 ? 19.656 -24.062 -0.694 1 62.19 389 ILE A CA 1
ATOM 3047 C C . ILE A 1 389 ? 19.141 -24.312 0.724 1 62.19 389 ILE A C 1
ATOM 3049 O O . ILE A 1 389 ? 19.875 -24.844 1.569 1 62.19 389 ILE A O 1
ATOM 3053 N N . THR A 1 390 ? 18.094 -23.703 0.993 1 61.44 390 THR A N 1
ATOM 3054 C CA . THR A 1 390 ? 17.359 -24.031 2.217 1 61.44 390 THR A CA 1
ATOM 3055 C C . THR A 1 390 ? 16.203 -24.969 1.92 1 61.44 390 THR A C 1
ATOM 3057 O O . THR A 1 390 ? 15.391 -24.703 1.029 1 61.44 390 THR A O 1
ATOM 3060 N N . ASN A 1 391 ? 16.453 -26.203 2.4 1 58 391 ASN A N 1
ATOM 3061 C CA . ASN A 1 391 ? 15.352 -27.156 2.238 1 58 391 ASN A CA 1
ATOM 3062 C C . ASN A 1 391 ? 14.406 -27.125 3.434 1 58 391 ASN A C 1
ATOM 3064 O O . ASN A 1 391 ? 14.805 -26.766 4.543 1 58 391 ASN A O 1
ATOM 3068 N N . ARG A 1 392 ? 13.188 -27.328 3.168 1 57.09 392 ARG A N 1
ATOM 3069 C CA . ARG A 1 392 ? 12.148 -27.328 4.191 1 57.09 392 ARG A CA 1
ATOM 3070 C C . ARG A 1 392 ? 12.508 -28.25 5.348 1 57.09 392 ARG A C 1
ATOM 3072 O O . ARG A 1 392 ? 12.055 -28.047 6.477 1 57.09 392 ARG A O 1
ATOM 3079 N N . THR A 1 393 ? 13.297 -29.219 5.035 1 52.75 393 THR A N 1
ATOM 3080 C CA . THR A 1 393 ? 13.602 -30.219 6.051 1 52.75 393 THR A CA 1
ATOM 3081 C C . THR A 1 393 ? 14.883 -29.859 6.801 1 52.75 393 THR A C 1
ATOM 3083 O O . THR A 1 393 ? 15.289 -30.562 7.73 1 52.75 393 THR A O 1
ATOM 3086 N N . MET A 1 394 ? 15.391 -28.812 6.34 1 61.34 394 MET A N 1
ATOM 3087 C CA . MET A 1 394 ? 16.656 -28.453 6.957 1 61.34 394 MET A CA 1
ATOM 3088 C C . MET A 1 394 ? 16.438 -27.859 8.344 1 61.34 394 MET A C 1
ATOM 3090 O O . MET A 1 394 ? 15.461 -27.156 8.578 1 61.34 394 MET A O 1
ATOM 3094 N N . LYS A 1 395 ? 17.328 -28.312 9.172 1 59.09 395 LYS A N 1
ATOM 3095 C CA . LYS A 1 395 ? 17.312 -27.75 10.523 1 59.09 395 LYS A CA 1
ATOM 3096 C C . LYS A 1 395 ? 17.875 -26.328 10.539 1 59.09 395 LYS A C 1
ATOM 3098 O O . LYS A 1 395 ? 18.625 -25.938 9.641 1 59.09 395 LYS A O 1
ATOM 3103 N N . ALA A 1 396 ? 17.453 -25.578 11.469 1 61.16 396 ALA A N 1
ATOM 3104 C CA . ALA A 1 396 ? 17.781 -24.156 11.633 1 61.16 396 ALA A CA 1
ATOM 3105 C C . ALA A 1 396 ? 19.281 -23.922 11.5 1 61.16 396 ALA A C 1
ATOM 3107 O O . ALA A 1 396 ? 19.703 -22.922 10.906 1 61.16 396 ALA A O 1
ATOM 3108 N N . HIS A 1 397 ? 19.984 -24.906 12.031 1 59.66 397 HIS A N 1
ATOM 3109 C CA . HIS A 1 397 ? 21.422 -24.703 12.07 1 59.66 397 HIS A CA 1
ATOM 3110 C C . HIS A 1 397 ? 22.062 -24.938 10.703 1 59.66 397 HIS A C 1
ATOM 3112 O O . HIS A 1 397 ? 23.203 -24.531 10.461 1 59.66 397 HIS A O 1
ATOM 3118 N N . GLU A 1 398 ? 21.312 -25.531 9.82 1 61.06 398 GLU A N 1
ATOM 3119 C CA . GLU A 1 398 ? 21.828 -25.859 8.492 1 61.06 398 GLU A CA 1
ATOM 3120 C C . GLU A 1 398 ? 21.562 -24.75 7.496 1 61.06 398 GLU A C 1
ATOM 3122 O O . GLU A 1 398 ? 22.141 -24.719 6.41 1 61.06 398 GLU A O 1
ATOM 3127 N N . ILE A 1 399 ? 20.828 -23.859 7.977 1 62.94 399 ILE A N 1
ATOM 3128 C CA . ILE A 1 399 ? 20.391 -22.828 7.051 1 62.94 399 ILE A CA 1
ATOM 3129 C C . ILE A 1 399 ? 21.391 -21.672 7.047 1 62.94 399 ILE A C 1
ATOM 3131 O O . ILE A 1 399 ? 21.812 -21.203 8.109 1 62.94 399 ILE A O 1
ATOM 3135 N N . SER A 1 400 ? 21.953 -21.375 5.863 1 64.88 400 SER A N 1
ATOM 3136 C CA . SER A 1 400 ? 22.828 -20.219 5.73 1 64.88 400 SER A CA 1
ATOM 3137 C C . SER A 1 400 ? 22.062 -18.922 6 1 64.88 400 SER A C 1
ATOM 3139 O O . SER A 1 400 ? 21 -18.688 5.426 1 64.88 400 SER A O 1
ATOM 3141 N N . VAL A 1 401 ? 22.562 -18.234 7.074 1 69.06 401 VAL A N 1
ATOM 3142 C CA . VAL A 1 401 ? 21.922 -17 7.484 1 69.06 401 VAL A CA 1
ATOM 3143 C C . VAL A 1 401 ? 22.609 -15.812 6.809 1 69.06 401 VAL A C 1
ATOM 3145 O O . VAL A 1 401 ? 23.828 -15.742 6.762 1 69.06 401 VAL A O 1
ATOM 3148 N N . VAL A 1 402 ? 21.844 -15.016 6.141 1 73.88 402 VAL A N 1
ATOM 3149 C CA . VAL A 1 402 ? 22.359 -13.781 5.574 1 73.88 402 VAL A CA 1
ATOM 3150 C C . VAL A 1 402 ? 22.703 -12.797 6.695 1 73.88 402 VAL A C 1
ATOM 3152 O O . VAL A 1 402 ? 21.938 -12.641 7.641 1 73.88 402 VAL A O 1
ATOM 3155 N N . LYS A 1 403 ? 23.859 -12.219 6.539 1 81.75 403 LYS A N 1
ATOM 3156 C CA . LYS A 1 403 ? 24.328 -11.305 7.582 1 81.75 403 LYS A CA 1
ATOM 3157 C C . LYS A 1 403 ? 23.781 -9.898 7.363 1 81.75 403 LYS A C 1
ATOM 3159 O O . LYS A 1 403 ? 23.531 -9.5 6.227 1 81.75 403 LYS A O 1
ATOM 3164 N N . ARG A 1 404 ? 23.734 -9.258 8.469 1 85.75 404 ARG A N 1
ATOM 3165 C CA . ARG A 1 404 ? 23.172 -7.914 8.461 1 85.75 404 ARG A CA 1
ATOM 3166 C C . ARG A 1 404 ? 23.953 -6.996 7.527 1 85.75 404 ARG A C 1
ATOM 3168 O O . ARG A 1 404 ? 23.375 -6.16 6.836 1 85.75 404 ARG A O 1
ATOM 3175 N N . ASP A 1 405 ? 25.219 -7.148 7.469 1 87.94 405 ASP A N 1
ATOM 3176 C CA . ASP A 1 405 ? 26.062 -6.281 6.648 1 87.94 405 ASP A CA 1
ATOM 3177 C C . ASP A 1 405 ? 25.75 -6.461 5.164 1 87.94 405 ASP A C 1
ATOM 3179 O O . ASP A 1 405 ? 25.812 -5.504 4.391 1 87.94 405 ASP A O 1
ATOM 3183 N N . GLN A 1 406 ? 25.484 -7.633 4.812 1 86.69 406 GLN A N 1
ATOM 3184 C CA . GLN A 1 406 ? 25.156 -7.918 3.42 1 86.69 406 GLN A CA 1
ATOM 3185 C C . GLN A 1 406 ? 23.828 -7.277 3.023 1 86.69 406 GLN A C 1
ATOM 3187 O O . GLN A 1 406 ? 23.703 -6.715 1.935 1 86.69 406 GLN A O 1
ATOM 3192 N N . ILE A 1 407 ? 22.938 -7.348 3.934 1 85.38 407 ILE A N 1
ATOM 3193 C CA . ILE A 1 407 ? 21.625 -6.77 3.684 1 85.38 407 ILE A CA 1
ATOM 3194 C C . ILE A 1 407 ? 21.734 -5.25 3.592 1 85.38 407 ILE A C 1
ATOM 3196 O O . ILE A 1 407 ? 21.203 -4.637 2.664 1 85.38 407 ILE A O 1
ATOM 3200 N N . GLU A 1 408 ? 22.438 -4.75 4.551 1 88.44 408 GLU A N 1
ATOM 3201 C CA . GLU A 1 408 ? 22.641 -3.307 4.562 1 88.44 408 GLU A CA 1
ATOM 3202 C C . GLU A 1 408 ? 23.297 -2.836 3.266 1 88.44 408 GLU A C 1
ATOM 3204 O O . GLU A 1 408 ? 22.828 -1.882 2.639 1 88.44 408 GLU A O 1
ATOM 3209 N N . ARG A 1 409 ? 24.297 -3.484 2.865 1 87.88 409 ARG A N 1
ATOM 3210 C CA . ARG A 1 409 ? 25.031 -3.113 1.664 1 87.88 409 ARG A CA 1
ATOM 3211 C C . ARG A 1 409 ? 24.156 -3.211 0.423 1 87.88 409 ARG A C 1
ATOM 3213 O O . ARG A 1 409 ? 24.188 -2.334 -0.442 1 87.88 409 ARG A O 1
ATOM 3220 N N . ALA A 1 410 ? 23.422 -4.266 0.345 1 88.94 410 ALA A N 1
ATOM 3221 C CA . ALA A 1 410 ? 22.562 -4.48 -0.813 1 88.94 410 ALA A CA 1
ATOM 3222 C C . ALA A 1 410 ? 21.5 -3.387 -0.916 1 88.94 410 ALA A C 1
ATOM 3224 O O . ALA A 1 410 ? 21.234 -2.865 -2.004 1 88.94 410 ALA A O 1
ATOM 3225 N N . VAL A 1 411 ? 20.953 -3.006 0.213 1 88.19 411 VAL A N 1
ATOM 3226 C CA . VAL A 1 411 ? 19.891 -2.002 0.234 1 88.19 411 VAL A CA 1
ATOM 3227 C C . VAL A 1 411 ? 20.469 -0.637 -0.141 1 88.19 411 VAL A C 1
ATOM 3229 O O . VAL A 1 411 ? 19.891 0.08 -0.964 1 88.19 411 VAL A O 1
ATOM 3232 N N . VAL A 1 412 ? 21.562 -0.351 0.428 1 87.19 412 VAL A N 1
ATOM 3233 C CA . VAL A 1 412 ? 22.203 0.938 0.17 1 87.19 412 VAL A CA 1
ATOM 3234 C C . VAL A 1 412 ? 22.609 1.025 -1.296 1 87.19 412 VAL A C 1
ATOM 3236 O O . VAL A 1 412 ? 22.422 2.061 -1.939 1 87.19 412 VAL A O 1
ATOM 3239 N N . GLU A 1 413 ? 23.141 -0.066 -1.806 1 89.94 413 GLU A N 1
ATOM 3240 C CA . GLU A 1 413 ? 23.578 -0.095 -3.199 1 89.94 413 GLU A CA 1
ATOM 3241 C C . GLU A 1 413 ? 22.391 0.017 -4.152 1 89.94 413 GLU A C 1
ATOM 3243 O O . GLU A 1 413 ? 22.453 0.748 -5.145 1 89.94 413 GLU A O 1
ATOM 3248 N N . LEU A 1 414 ? 21.359 -0.683 -3.861 1 91 414 LEU A N 1
ATOM 3249 C CA . LEU A 1 414 ? 20.188 -0.708 -4.73 1 91 414 LEU A CA 1
ATOM 3250 C C . LEU A 1 414 ? 19.516 0.657 -4.766 1 91 414 LEU A C 1
ATOM 3252 O O . LEU A 1 414 ? 19.078 1.111 -5.828 1 91 414 LEU A O 1
ATOM 3256 N N . MET A 1 415 ? 19.453 1.289 -3.609 1 86.06 415 MET A N 1
ATOM 3257 C CA . MET A 1 415 ? 18.688 2.527 -3.463 1 86.06 415 MET A CA 1
ATOM 3258 C C . MET A 1 415 ? 19.578 3.742 -3.709 1 86.06 415 MET A C 1
ATOM 3260 O O . MET A 1 415 ? 19.109 4.879 -3.668 1 86.06 415 MET A O 1
ATOM 3264 N N . GLY A 1 416 ? 20.797 3.453 -3.912 1 81.75 416 GLY A N 1
ATOM 3265 C CA . GLY A 1 416 ? 21.75 4.547 -4.039 1 81.75 416 GLY A CA 1
ATOM 3266 C C . GLY A 1 416 ? 21.672 5.25 -5.383 1 81.75 416 GLY A C 1
ATOM 3267 O O . GLY A 1 416 ? 20.797 4.949 -6.195 1 81.75 416 GLY A O 1
ATOM 3268 N N . ASP A 1 417 ? 22.547 6.227 -5.633 1 79.25 417 ASP A N 1
ATOM 3269 C CA . ASP A 1 417 ? 22.531 7.059 -6.832 1 79.25 417 ASP A CA 1
ATOM 3270 C C . ASP A 1 417 ? 23.75 6.754 -7.715 1 79.25 417 ASP A C 1
ATOM 3272 O O . ASP A 1 417 ? 24.031 7.496 -8.656 1 79.25 417 ASP A O 1
ATOM 3276 N N . GLU A 1 418 ? 24.344 5.676 -7.41 1 83.69 418 GLU A N 1
ATOM 3277 C CA . GLU A 1 418 ? 25.484 5.297 -8.25 1 83.69 418 GLU A CA 1
ATOM 3278 C C . GLU A 1 418 ? 25.016 4.895 -9.648 1 83.69 418 GLU A C 1
ATOM 3280 O O . GLU A 1 418 ? 23.844 4.605 -9.859 1 83.69 418 GLU A O 1
ATOM 3285 N N . THR A 1 419 ? 25.922 4.918 -10.578 1 85.56 419 THR A N 1
ATOM 3286 C CA . THR A 1 419 ? 25.625 4.652 -11.977 1 85.56 419 THR A CA 1
ATOM 3287 C C . THR A 1 419 ? 24.953 3.293 -12.141 1 85.56 419 THR A C 1
ATOM 3289 O O . THR A 1 419 ? 23.984 3.162 -12.883 1 85.56 419 THR A O 1
ATOM 3292 N N . GLY A 1 420 ? 25.516 2.367 -11.422 1 89.44 420 GLY A N 1
ATOM 3293 C CA . GLY A 1 420 ? 24.922 1.041 -11.492 1 89.44 420 GLY A CA 1
ATOM 3294 C C . GLY A 1 420 ? 23.484 1.007 -11.016 1 89.44 420 GLY A C 1
ATOM 3295 O O . GLY A 1 420 ? 22.641 0.336 -11.617 1 89.44 420 GLY A O 1
ATOM 3296 N N . ALA A 1 421 ? 23.234 1.706 -10 1 89.75 421 ALA A N 1
ATOM 3297 C CA . ALA A 1 421 ? 21.891 1.773 -9.445 1 89.75 421 ALA A CA 1
ATOM 3298 C C . ALA A 1 421 ? 20.938 2.496 -10.391 1 89.75 421 ALA A C 1
ATOM 3300 O O . ALA A 1 421 ? 19.812 2.059 -10.594 1 89.75 421 ALA A O 1
ATOM 3301 N N . GLU A 1 422 ? 21.375 3.51 -10.969 1 89.44 422 GLU A N 1
ATOM 3302 C CA . GLU A 1 422 ? 20.562 4.273 -11.906 1 89.44 422 GLU A CA 1
ATOM 3303 C C . GLU A 1 422 ? 20.219 3.447 -13.148 1 89.44 422 GLU A C 1
ATOM 3305 O O . GLU A 1 422 ? 19.094 3.504 -13.656 1 89.44 422 GLU A O 1
ATOM 3310 N N . GLU A 1 423 ? 21.203 2.734 -13.586 1 92.94 423 GLU A N 1
ATOM 3311 C CA . GLU A 1 423 ? 20.984 1.878 -14.742 1 92.94 423 GLU A CA 1
ATOM 3312 C C . GLU A 1 423 ? 19.953 0.786 -14.438 1 92.94 423 GLU A C 1
ATOM 3314 O O . GLU A 1 423 ? 19.094 0.488 -15.266 1 92.94 423 GLU A O 1
ATOM 3319 N N . ARG A 1 424 ? 20.094 0.194 -13.312 1 93.81 424 ARG A N 1
ATOM 3320 C CA . ARG A 1 424 ? 19.141 -0.831 -12.906 1 93.81 424 ARG A CA 1
ATOM 3321 C C . ARG A 1 424 ? 17.719 -0.262 -12.828 1 93.81 424 ARG A C 1
ATOM 3323 O O . ARG A 1 424 ? 16.766 -0.897 -13.281 1 93.81 424 ARG A O 1
ATOM 3330 N N . ARG A 1 425 ? 17.641 0.926 -12.305 1 91.44 425 ARG A N 1
ATOM 3331 C CA . ARG A 1 425 ? 16.344 1.574 -12.172 1 91.44 425 ARG A CA 1
ATOM 3332 C C . ARG A 1 425 ? 15.75 1.899 -13.547 1 91.44 425 ARG A C 1
ATOM 3334 O O . ARG A 1 425 ? 14.547 1.723 -13.766 1 91.44 425 ARG A O 1
ATOM 3341 N N . ALA A 1 426 ? 16.562 2.334 -14.367 1 91.62 426 ALA A N 1
ATOM 3342 C CA . ALA A 1 426 ? 16.109 2.654 -15.711 1 91.62 426 ALA A CA 1
ATOM 3343 C C . ALA A 1 426 ? 15.602 1.406 -16.438 1 91.62 426 ALA A C 1
ATOM 3345 O O . ALA A 1 426 ? 14.555 1.438 -17.078 1 91.62 426 ALA A O 1
ATOM 3346 N N . ARG A 1 427 ? 16.328 0.359 -16.312 1 93.69 427 ARG A N 1
ATOM 3347 C CA . ARG A 1 427 ? 15.922 -0.896 -16.938 1 93.69 427 ARG A CA 1
ATOM 3348 C C . ARG A 1 427 ? 14.617 -1.401 -16.328 1 93.69 427 ARG A C 1
ATOM 3350 O O . ARG A 1 427 ? 13.75 -1.911 -17.047 1 93.69 427 ARG A O 1
ATOM 3357 N N . ALA A 1 428 ? 14.523 -1.308 -15.016 1 93.81 428 ALA A N 1
ATOM 3358 C CA . ALA A 1 428 ? 13.312 -1.737 -14.328 1 93.81 428 ALA A CA 1
ATOM 3359 C C . ALA A 1 428 ? 12.102 -0.937 -14.805 1 93.81 428 ALA A C 1
ATOM 3361 O O . ALA A 1 428 ? 11.023 -1.495 -15.016 1 93.81 428 ALA A O 1
ATOM 3362 N N . LYS A 1 429 ? 12.281 0.287 -14.984 1 90.25 429 LYS A N 1
ATOM 3363 C CA . LYS A 1 429 ? 11.203 1.144 -15.484 1 90.25 429 LYS A CA 1
ATOM 3364 C C . LYS A 1 429 ? 10.781 0.733 -16.891 1 90.25 429 LYS A C 1
ATOM 3366 O O . LYS A 1 429 ? 9.586 0.737 -17.203 1 90.25 429 LYS A O 1
ATOM 3371 N N . GLU A 1 430 ? 11.734 0.405 -17.656 1 90.81 430 GLU A N 1
ATOM 3372 C CA . GLU A 1 430 ? 11.438 -0.073 -19 1 90.81 430 GLU A CA 1
ATOM 3373 C C . GLU A 1 430 ? 10.617 -1.361 -18.953 1 90.81 430 GLU A C 1
ATOM 3375 O O . GLU A 1 430 ? 9.695 -1.543 -19.75 1 90.81 430 GLU A O 1
ATOM 3380 N N . LEU A 1 431 ? 11.008 -2.215 -18.094 1 93 431 LEU A N 1
ATOM 3381 C CA . LEU A 1 431 ? 10.297 -3.48 -17.953 1 93 431 LEU A CA 1
ATOM 3382 C C . LEU A 1 431 ? 8.859 -3.246 -17.5 1 93 431 LEU A C 1
ATOM 3384 O O . LEU A 1 431 ? 7.945 -3.963 -17.922 1 93 431 LEU A O 1
ATOM 3388 N N . LYS A 1 432 ? 8.672 -2.289 -16.609 1 90.75 432 LYS A N 1
ATOM 3389 C CA . LYS A 1 432 ? 7.328 -1.906 -16.188 1 90.75 432 LYS A CA 1
ATOM 3390 C C . LYS A 1 432 ? 6.469 -1.514 -17.391 1 90.75 432 LYS A C 1
ATOM 3392 O O . LYS A 1 432 ? 5.32 -1.951 -17.5 1 90.75 432 LYS A O 1
ATOM 3397 N N . GLU A 1 433 ? 7.008 -0.744 -18.219 1 87.25 433 GLU A N 1
ATOM 3398 C CA . GLU A 1 433 ? 6.293 -0.309 -19.422 1 87.25 433 GLU A CA 1
ATOM 3399 C C . GLU A 1 433 ? 5.98 -1.488 -20.328 1 87.25 433 GLU A C 1
ATOM 3401 O O . GLU A 1 433 ? 4.883 -1.571 -20.891 1 87.25 433 GLU A O 1
ATOM 3406 N N . LYS A 1 434 ? 6.891 -2.373 -20.453 1 89.94 434 LYS A N 1
ATOM 3407 C CA . LYS A 1 434 ? 6.684 -3.559 -21.281 1 89.94 434 LYS A CA 1
ATOM 3408 C C . LYS A 1 434 ? 5.574 -4.438 -20.719 1 89.94 434 LYS A C 1
ATOM 3410 O O . LYS A 1 434 ? 4.773 -5 -21.469 1 89.94 434 LYS A O 1
ATOM 3415 N N . ALA A 1 435 ? 5.594 -4.598 -19.391 1 90.44 435 ALA A N 1
ATOM 3416 C CA . ALA A 1 435 ? 4.57 -5.406 -18.734 1 90.44 435 ALA A CA 1
ATOM 3417 C C . ALA A 1 435 ? 3.176 -4.836 -18.984 1 90.44 435 ALA A C 1
ATOM 3419 O O . ALA A 1 435 ? 2.248 -5.574 -19.328 1 90.44 435 ALA A O 1
ATOM 3420 N N . ARG A 1 436 ? 3.076 -3.562 -18.859 1 83.31 436 ARG A N 1
ATOM 3421 C CA . ARG A 1 436 ? 1.8 -2.896 -19.094 1 83.31 436 ARG A CA 1
ATOM 3422 C C . ARG A 1 436 ? 1.379 -3.023 -20.547 1 83.31 436 ARG A C 1
ATOM 3424 O O . ARG A 1 436 ? 0.218 -3.312 -20.844 1 83.31 436 ARG A O 1
ATOM 3431 N N . LYS A 1 437 ? 2.287 -2.865 -21.375 1 84.56 437 LYS A N 1
ATOM 3432 C CA . LYS A 1 437 ? 2.014 -2.984 -22.797 1 84.56 437 LYS A CA 1
ATOM 3433 C C . LYS A 1 437 ? 1.579 -4.402 -23.156 1 84.56 437 LYS A C 1
ATOM 3435 O O . LYS A 1 437 ? 0.685 -4.59 -23.984 1 84.56 437 LYS A O 1
ATOM 3440 N N . ALA A 1 438 ? 2.184 -5.336 -22.562 1 88.25 438 ALA A N 1
ATOM 3441 C CA . ALA A 1 438 ? 1.866 -6.734 -22.844 1 88.25 438 ALA A CA 1
ATOM 3442 C C . ALA A 1 438 ? 0.401 -7.035 -22.547 1 88.25 438 ALA A C 1
ATOM 3444 O O . ALA A 1 438 ? -0.27 -7.723 -23.312 1 88.25 438 ALA A O 1
ATOM 3445 N N . ILE A 1 439 ? -0.116 -6.508 -21.484 1 82.38 439 ILE A N 1
ATOM 3446 C CA . ILE A 1 439 ? -1.465 -6.82 -21.031 1 82.38 439 ILE A CA 1
ATOM 3447 C C . ILE A 1 439 ? -2.479 -5.961 -21.781 1 82.38 439 ILE A C 1
ATOM 3449 O O . ILE A 1 439 ? -3.592 -6.406 -22.062 1 82.38 439 ILE A O 1
ATOM 3453 N N . ASP A 1 440 ? -2.102 -4.762 -22.109 1 79.94 440 ASP A N 1
ATOM 3454 C CA . ASP A 1 440 ? -3.055 -3.82 -22.688 1 79.94 440 ASP A CA 1
ATOM 3455 C C . ASP A 1 440 ? -3.176 -4.02 -24.203 1 79.94 440 ASP A C 1
ATOM 3457 O O . ASP A 1 440 ? -4.277 -3.977 -24.75 1 79.94 440 ASP A O 1
ATOM 3461 N N . GLU A 1 441 ? -2.066 -4.246 -24.906 1 83.25 441 GLU A N 1
ATOM 3462 C CA . GLU A 1 441 ? -2.117 -4.301 -26.359 1 83.25 441 GLU A CA 1
ATOM 3463 C C . GLU A 1 441 ? -1.022 -5.207 -26.922 1 83.25 441 GLU A C 1
ATOM 3465 O O . GLU A 1 441 ? -0.937 -5.414 -28.125 1 83.25 441 GLU A O 1
ATOM 3470 N N . GLY A 1 442 ? -0.245 -5.754 -26.078 1 84.12 442 GLY A N 1
ATOM 3471 C CA . GLY A 1 442 ? 0.903 -6.508 -26.562 1 84.12 442 GLY A CA 1
ATOM 3472 C C . GLY A 1 442 ? 0.636 -8 -26.672 1 84.12 442 GLY A C 1
ATOM 3473 O O . GLY A 1 442 ? -0.451 -8.414 -27.078 1 84.12 442 GLY A O 1
ATOM 3474 N N . SER A 1 443 ? 1.688 -8.734 -26.391 1 84.88 443 SER A N 1
ATOM 3475 C CA . SER A 1 443 ? 1.682 -10.172 -26.641 1 84.88 443 SER A CA 1
ATOM 3476 C C . SER A 1 443 ? 0.619 -10.867 -25.797 1 84.88 443 SER A C 1
ATOM 3478 O O . SER A 1 443 ? -0.134 -11.703 -26.297 1 84.88 443 SER A O 1
ATOM 3480 N N . SER A 1 444 ? 0.598 -10.531 -24.5 1 85.44 444 SER A N 1
ATOM 3481 C CA . SER A 1 444 ? -0.344 -11.195 -23.609 1 85.44 444 SER A CA 1
ATOM 3482 C C . SER A 1 444 ? -1.786 -10.922 -24.016 1 85.44 444 SER A C 1
ATOM 3484 O O . SER A 1 444 ? -2.621 -11.828 -24.016 1 85.44 444 SER A O 1
ATOM 3486 N N . TYR A 1 445 ? -2.08 -9.719 -24.359 1 79.81 445 TYR A N 1
ATOM 3487 C CA . TYR A 1 445 ? -3.404 -9.344 -24.828 1 79.81 445 TYR A CA 1
ATOM 3488 C C . TYR A 1 445 ? -3.766 -10.109 -26.094 1 79.81 445 TYR A C 1
ATOM 3490 O O . TYR A 1 445 ? -4.855 -10.68 -26.203 1 79.81 445 TYR A O 1
ATOM 3498 N N . ASN A 1 446 ? -2.861 -10.188 -27.047 1 80.62 446 ASN A N 1
ATOM 3499 C CA . ASN A 1 446 ? -3.088 -10.867 -28.312 1 80.62 446 ASN A CA 1
ATOM 3500 C C . ASN A 1 446 ? -3.303 -12.367 -28.109 1 80.62 446 ASN A C 1
ATOM 3502 O O . ASN A 1 446 ? -4.121 -12.977 -28.812 1 80.62 446 ASN A O 1
ATOM 3506 N N . ASN A 1 447 ? -2.578 -12.891 -27.203 1 83.56 447 ASN A N 1
ATOM 3507 C CA . ASN A 1 447 ? -2.686 -14.328 -26.953 1 83.56 447 ASN A CA 1
ATOM 3508 C C . ASN A 1 447 ? -4.039 -14.688 -26.344 1 83.56 447 ASN A C 1
ATOM 3510 O O . ASN A 1 447 ? -4.57 -15.773 -26.609 1 83.56 447 ASN A O 1
ATOM 3514 N N . ILE A 1 448 ? -4.648 -13.766 -25.594 1 78.06 448 ILE A N 1
ATOM 3515 C CA . ILE A 1 448 ? -5.914 -14.055 -24.938 1 78.06 448 ILE A CA 1
ATOM 3516 C C . ILE A 1 448 ? -7.074 -13.688 -25.859 1 78.06 448 ILE A C 1
ATOM 3518 O O . ILE A 1 448 ? -8.055 -14.43 -25.953 1 78.06 448 ILE A O 1
ATOM 3522 N N . VAL A 1 449 ? -7.109 -12.43 -26.281 1 69.06 449 VAL A N 1
ATOM 3523 C CA . VAL A 1 449 ? -8.242 -11.867 -27.016 1 69.06 449 VAL A CA 1
ATOM 3524 C C . VAL A 1 449 ? -8.266 -12.414 -28.438 1 69.06 449 VAL A C 1
ATOM 3526 O O . VAL A 1 449 ? -9.328 -12.773 -28.953 1 69.06 449 VAL A O 1
ATOM 3529 N N . LEU A 1 450 ? -7.086 -12.094 -28.891 1 57.91 450 LEU A N 1
ATOM 3530 C CA . LEU A 1 450 ? -7.16 -12.391 -30.312 1 57.91 450 LEU A CA 1
ATOM 3531 C C . LEU A 1 450 ? -7.32 -13.891 -30.547 1 57.91 450 LEU A C 1
ATOM 3533 O O . LEU A 1 450 ? -6.969 -14.703 -29.688 1 57.91 450 LEU A O 1
ATOM 3537 N N . LYS A 1 451 ? -7.863 -14.422 -31.469 1 53.47 451 LYS A N 1
ATOM 3538 C CA . LYS A 1 451 ? -8.391 -15.672 -32.031 1 53.47 451 LYS A CA 1
ATOM 3539 C C . LYS A 1 451 ? -7.543 -16.859 -31.578 1 53.47 451 LYS A C 1
ATOM 3541 O O . LYS A 1 451 ? -8.062 -17.969 -31.406 1 53.47 451 LYS A O 1
ATOM 3546 N N . ASN A 1 452 ? -6.461 -16.641 -30.969 1 52.62 452 ASN A N 1
ATOM 3547 C CA . ASN A 1 452 ? -5.629 -17.828 -31.141 1 52.62 452 ASN A CA 1
ATOM 3548 C C . ASN A 1 452 ? -5.766 -18.797 -29.969 1 52.62 452 ASN A C 1
ATOM 3550 O O . ASN A 1 452 ? -5.875 -20 -30.156 1 52.62 452 ASN A O 1
ATOM 3554 N N . PHE A 1 453 ? -5.793 -18.172 -28.688 1 58.66 453 PHE A N 1
ATOM 3555 C CA . PHE A 1 453 ? -5.93 -19.156 -27.609 1 58.66 453 PHE A CA 1
ATOM 3556 C C . PHE A 1 453 ? -7.277 -19.859 -27.672 1 58.66 453 PHE A C 1
ATOM 3558 O O . PHE A 1 453 ? -7.355 -21.078 -27.547 1 58.66 453 PHE A O 1
ATOM 3565 N N . ARG A 1 454 ? -8.227 -19.094 -28 1 55.88 454 ARG A N 1
ATOM 3566 C CA . ARG A 1 454 ? -9.578 -19.609 -28.156 1 55.88 454 ARG A CA 1
ATOM 3567 C C . ARG A 1 454 ? -9.656 -20.547 -29.359 1 55.88 454 ARG A C 1
ATOM 3569 O O . ARG A 1 454 ? -10.305 -21.594 -29.297 1 55.88 454 ARG A O 1
ATOM 3576 N N . ARG A 1 455 ? -9.023 -20.094 -30.422 1 54.72 455 ARG A N 1
ATOM 3577 C CA . ARG A 1 455 ? -9.078 -20.906 -31.625 1 54.72 455 ARG A CA 1
ATOM 3578 C C . ARG A 1 455 ? -8.273 -22.188 -31.469 1 54.72 455 ARG A C 1
ATOM 3580 O O . ARG A 1 455 ? -8.633 -23.234 -32.031 1 54.72 455 ARG A O 1
ATOM 3587 N N . CYS A 1 456 ? -7.16 -22 -30.859 1 51.81 456 CYS A N 1
ATOM 3588 C CA . CYS A 1 456 ? -6.297 -23.172 -30.688 1 51.81 456 CYS A CA 1
ATOM 3589 C C . CYS A 1 456 ? -6.977 -24.234 -29.844 1 51.81 456 CYS A C 1
ATOM 3591 O O . CYS A 1 456 ? -6.75 -25.422 -30.047 1 51.81 456 CYS A O 1
ATOM 3593 N N . ILE A 1 457 ? -7.789 -23.719 -28.953 1 51.91 457 ILE A N 1
ATOM 3594 C CA . ILE A 1 457 ? -8.516 -24.656 -28.109 1 51.91 457 ILE A CA 1
ATOM 3595 C C . ILE A 1 457 ? -9.633 -25.312 -28.922 1 51.91 457 ILE A C 1
ATOM 3597 O O . ILE A 1 457 ? -9.945 -26.484 -28.703 1 51.91 457 ILE A O 1
ATOM 3601 N N . LEU A 1 458 ? -10.219 -24.547 -29.844 1 48.41 458 LEU A N 1
ATOM 3602 C CA . LEU A 1 458 ? -11.391 -25.062 -30.547 1 48.41 458 LEU A CA 1
ATOM 3603 C C . LEU A 1 458 ? -10.969 -25.906 -31.75 1 48.41 458 LEU A C 1
ATOM 3605 O O . LEU A 1 458 ? -11.812 -26.531 -32.406 1 48.41 458 LEU A O 1
ATOM 3609 N N . ARG A 1 459 ? -9.727 -25.859 -32.219 1 46.28 459 ARG A N 1
ATOM 3610 C CA . ARG A 1 459 ? -9.492 -26.672 -33.406 1 46.28 459 ARG A CA 1
ATOM 3611 C C . ARG A 1 459 ? -9.461 -28.156 -33.062 1 46.28 459 ARG A C 1
ATOM 3613 O O . ARG A 1 459 ? -8.758 -28.562 -32.125 1 46.28 459 ARG A O 1
ATOM 3620 N N . PRO A 1 460 ? -10.375 -28.969 -33.531 1 41.16 460 PRO A N 1
ATOM 3621 C CA . PRO A 1 460 ? -10.383 -30.438 -33.469 1 41.16 460 PRO A CA 1
ATOM 3622 C C . PRO A 1 460 ? -9.016 -31.047 -33.75 1 41.16 460 PRO A C 1
ATOM 3624 O O . PRO A 1 460 ? -8.305 -30.562 -34.656 1 41.16 460 PRO A O 1
ATOM 3627 N N . LEU A 1 461 ? -8.242 -31.641 -32.781 1 38.03 461 LEU A N 1
ATOM 3628 C CA . LEU A 1 461 ? -7.094 -32.469 -33.094 1 38.03 461 LEU A CA 1
ATOM 3629 C C . LEU A 1 461 ? -7.293 -33.188 -34.438 1 38.03 461 LEU A C 1
ATOM 3631 O O . LEU A 1 461 ? -8.289 -33.906 -34.625 1 38.03 461 LEU A O 1
ATOM 3635 N N . SER A 1 462 ? -6.855 -32.875 -35.5 1 34.38 462 SER A N 1
ATOM 3636 C CA . SER A 1 462 ? -6.891 -33.688 -36.688 1 34.38 462 SER A CA 1
ATOM 3637 C C . SER A 1 462 ? -6.441 -35.125 -36.406 1 34.38 462 SER A C 1
ATOM 3639 O O . SER A 1 462 ? -5.473 -35.344 -35.688 1 34.38 462 SER A O 1
ATOM 3641 N N . LYS A 1 463 ? -7.18 -36.375 -36.562 1 37.06 463 LYS A N 1
ATOM 3642 C CA . LYS A 1 463 ? -7.043 -37.812 -36.688 1 37.06 463 LYS A CA 1
ATOM 3643 C C . LYS A 1 463 ? -5.719 -38.188 -37.344 1 37.06 463 LYS A C 1
ATOM 3645 O O . LYS A 1 463 ? -5.379 -39.375 -37.438 1 37.06 463 LYS A O 1
ATOM 3650 N N . GLU A 1 464 ? -5.027 -37.469 -38.062 1 34.56 464 GLU A N 1
ATOM 3651 C CA . GLU A 1 464 ? -3.969 -38.062 -38.875 1 34.56 464 GLU A CA 1
ATOM 3652 C C . GLU A 1 464 ? -2.74 -38.375 -38.031 1 34.56 464 GLU A C 1
ATOM 3654 O O . GLU A 1 464 ? -1.924 -39.219 -38.406 1 34.56 464 GLU A O 1
ATOM 3659 N N . LYS A 1 465 ? -2.336 -37.875 -36.938 1 34.88 465 LYS A N 1
ATOM 3660 C CA . LYS A 1 465 ? -1.039 -38.281 -36.406 1 34.88 465 LYS A CA 1
ATOM 3661 C C . LYS A 1 465 ? -1.165 -39.531 -35.531 1 34.88 465 LYS A C 1
ATOM 3663 O O . LYS A 1 465 ? -0.171 -40.031 -35 1 34.88 465 LYS A O 1
ATOM 3668 N N . VAL A 1 466 ? -2.25 -40.25 -35.188 1 31.64 466 VAL A N 1
ATOM 3669 C CA . VAL A 1 466 ? -2.186 -41.531 -34.531 1 31.64 466 VAL A CA 1
ATOM 3670 C C . VAL A 1 466 ? -1.771 -42.594 -35.531 1 31.64 466 VAL A C 1
ATOM 3672 O O . VAL A 1 466 ? -1.32 -43.688 -35.156 1 31.64 466 VAL A O 1
ATOM 3675 N N . GLY A 1 467 ? -1.979 -42.562 -36.781 1 29.05 467 GLY A N 1
ATOM 3676 C CA . GLY A 1 467 ? -1.756 -43.719 -37.656 1 29.05 467 GLY A CA 1
ATOM 3677 C C . GLY A 1 467 ? -0.287 -44.031 -37.844 1 29.05 467 GLY A C 1
ATOM 3678 O O . GLY A 1 467 ? 0.069 -45.188 -38.094 1 29.05 467 GLY A O 1
ATOM 3679 N N . LYS A 1 468 ? 0.737 -43.188 -38 1 32.44 468 LYS A N 1
ATOM 3680 C CA . LYS A 1 468 ? 1.999 -43.656 -38.562 1 32.44 468 LYS A CA 1
ATOM 3681 C C . LYS A 1 468 ? 2.93 -44.188 -37.469 1 32.44 468 LYS A C 1
ATOM 3683 O O . LYS A 1 468 ? 4.062 -44.594 -37.75 1 32.44 468 LYS A O 1
ATOM 3688 N N . ILE A 1 469 ? 2.672 -44.156 -36.156 1 28.98 469 ILE A N 1
ATOM 3689 C CA . ILE A 1 469 ? 3.764 -44.656 -35.344 1 28.98 469 ILE A CA 1
ATOM 3690 C C . ILE A 1 469 ? 3.656 -46.188 -35.25 1 28.98 469 ILE A C 1
ATOM 3692 O O . ILE A 1 469 ? 4.453 -46.844 -34.562 1 28.98 469 ILE A O 1
ATOM 3696 N N . VAL A 1 470 ? 2.729 -46.938 -35.844 1 26.09 470 VAL A N 1
ATOM 3697 C CA . VAL A 1 470 ? 2.775 -48.406 -35.688 1 26.09 470 VAL A CA 1
ATOM 3698 C C . VAL A 1 470 ? 3.922 -48.969 -36.531 1 26.09 470 VAL A C 1
ATOM 3700 O O . VAL A 1 470 ? 4.5 -50 -36.188 1 26.09 470 VAL A O 1
ATOM 3703 N N . GLY A 1 471 ? 4.195 -48.625 -37.812 1 24.42 471 GLY A N 1
ATOM 3704 C CA . GLY A 1 471 ? 4.77 -49.625 -38.688 1 24.42 471 GLY A CA 1
ATOM 3705 C C . GLY A 1 471 ? 6.27 -49.781 -38.531 1 24.42 471 GLY A C 1
ATOM 3706 O O . GLY A 1 471 ? 6.902 -50.562 -39.25 1 24.42 471 GLY A O 1
ATOM 3707 N N . ARG A 1 472 ? 7.125 -48.906 -38.094 1 22.3 472 ARG A N 1
ATOM 3708 C CA . ARG A 1 472 ? 8.484 -49.281 -38.438 1 22.3 472 ARG A CA 1
ATOM 3709 C C . ARG A 1 472 ? 8.992 -50.375 -37.469 1 22.3 472 ARG A C 1
ATOM 3711 O O . ARG A 1 472 ? 9.266 -50.094 -36.312 1 22.3 472 ARG A O 1
ATOM 3718 N N . LYS A 1 473 ? 8.5 -51.625 -37.594 1 28.92 473 LYS A N 1
ATOM 3719 C CA . LYS A 1 473 ? 9.156 -52.875 -37.219 1 28.92 473 LYS A CA 1
ATOM 3720 C C . LYS A 1 473 ? 10.602 -52.906 -37.719 1 28.92 473 LYS A C 1
ATOM 3722 O O . LYS A 1 473 ? 10.852 -52.938 -38.906 1 28.92 473 LYS A O 1
ATOM 3727 N N . GLY A 1 474 ? 11.703 -52.125 -37.312 1 21.56 474 GLY A N 1
ATOM 3728 C CA . GLY A 1 474 ? 13.055 -52.531 -37.656 1 21.56 474 GLY A CA 1
ATOM 3729 C C . GLY A 1 474 ? 13.367 -53.938 -37.25 1 21.56 474 GLY A C 1
ATOM 3730 O O . GLY A 1 474 ? 12.828 -54.469 -36.281 1 21.56 474 GLY A O 1
ATOM 3731 N N . THR A 1 475 ? 13.672 -54.906 -38.156 1 24.36 475 THR A N 1
ATOM 3732 C CA . THR A 1 475 ? 14.25 -56.219 -38.344 1 24.36 475 THR A CA 1
ATOM 3733 C C . THR A 1 475 ? 15.539 -56.344 -37.531 1 24.36 475 THR A C 1
ATOM 3735 O O . THR A 1 475 ? 16.516 -55.656 -37.781 1 24.36 475 THR A O 1
ATOM 3738 N N . TRP A 1 476 ? 15.508 -56.406 -36.156 1 21.62 476 TRP A N 1
ATOM 3739 C CA . TRP A 1 476 ? 16.672 -56.906 -35.406 1 21.62 476 TRP A CA 1
ATOM 3740 C C . TRP A 1 476 ? 17.062 -58.312 -35.906 1 21.62 476 TRP A C 1
ATOM 3742 O O . TRP A 1 476 ? 16.297 -59.25 -35.781 1 21.62 476 TRP A O 1
ATOM 3752 N N . LYS A 1 477 ? 17.844 -58.5 -37.062 1 25.81 477 LYS A N 1
ATOM 3753 C CA . LYS A 1 477 ? 18.594 -59.688 -37.469 1 25.81 477 LYS A CA 1
ATOM 3754 C C . LYS A 1 477 ? 19.516 -60.156 -36.344 1 25.81 477 LYS A C 1
ATOM 3756 O O . LYS A 1 477 ? 20.078 -59.344 -35.625 1 25.81 477 LYS A O 1
ATOM 3761 N N . GLY A 1 478 ? 19.438 -61.438 -35.844 1 25.17 478 GLY A N 1
ATOM 3762 C CA . GLY A 1 478 ? 20.172 -62.406 -35.062 1 25.17 478 GLY A CA 1
ATOM 3763 C C . GLY A 1 478 ? 21.625 -62.531 -35.438 1 25.17 478 GLY A C 1
ATOM 3764 O O . GLY A 1 478 ? 21.938 -62.781 -36.625 1 25.17 478 GLY A O 1
ATOM 3765 N N . ASN A 1 479 ? 22.656 -61.594 -35.312 1 21.58 479 ASN A N 1
ATOM 3766 C CA . ASN A 1 479 ? 23.984 -62.156 -35.531 1 21.58 479 ASN A CA 1
ATOM 3767 C C . ASN A 1 479 ? 24.203 -63.438 -34.719 1 21.58 479 ASN A C 1
ATOM 3769 O O . ASN A 1 479 ? 23.969 -63.438 -33.5 1 21.58 479 ASN A O 1
ATOM 3773 N N . GLN A 1 480 ? 24.094 -64.75 -35.312 1 22.59 480 GLN A N 1
ATOM 3774 C CA . GLN A 1 480 ? 24.594 -66.125 -35.188 1 22.59 480 GLN A CA 1
ATOM 3775 C C . GLN A 1 480 ? 26.078 -66.125 -34.875 1 22.59 480 GLN A C 1
ATOM 3777 O O . GLN A 1 480 ? 26.609 -67.125 -34.375 1 22.59 480 GLN A O 1
ATOM 3782 N N . GLY A 1 481 ? 27.141 -65.312 -35 1 20.95 481 GLY A N 1
ATOM 3783 C CA . GLY A 1 481 ? 28.375 -65.812 -34.469 1 20.95 481 GLY A CA 1
ATOM 3784 C C . GLY A 1 481 ? 28.422 -65.875 -32.938 1 20.95 481 GLY A C 1
ATOM 3785 O O . GLY A 1 481 ? 27.703 -65.125 -32.281 1 20.95 481 GLY A O 1
ATOM 3786 N N . MET B 1 1 ? -24.578 -8.492 -39.281 1 25.62 1 MET B N 1
ATOM 3787 C CA . MET B 1 1 ? -24.938 -9.227 -38.062 1 25.62 1 MET B CA 1
ATOM 3788 C C . MET B 1 1 ? -23.797 -10.164 -37.656 1 25.62 1 MET B C 1
ATOM 3790 O O . MET B 1 1 ? -23.578 -11.195 -38.281 1 25.62 1 MET B O 1
ATOM 3794 N N . ASN B 1 2 ? -22.594 -9.695 -37.219 1 30.14 2 ASN B N 1
ATOM 3795 C CA . ASN B 1 2 ? -21.281 -10.305 -37.281 1 30.14 2 ASN B CA 1
ATOM 3796 C C . ASN B 1 2 ? -21.234 -11.617 -36.531 1 30.14 2 ASN B C 1
ATOM 3798 O O . ASN B 1 2 ? -21.703 -11.695 -35.375 1 30.14 2 ASN B O 1
ATOM 3802 N N . SER B 1 3 ? -21.266 -12.719 -37.188 1 35.12 3 SER B N 1
ATOM 3803 C CA . SER B 1 3 ? -21.297 -14.156 -36.906 1 35.12 3 SER B CA 1
ATOM 3804 C C . SER B 1 3 ? -20.359 -14.516 -35.75 1 35.12 3 SER B C 1
ATOM 3806 O O . SER B 1 3 ? -20.234 -15.68 -35.375 1 35.12 3 SER B O 1
ATOM 3808 N N . LEU B 1 4 ? -19.391 -13.781 -35.531 1 39.66 4 LEU B N 1
ATOM 3809 C CA . LEU B 1 4 ? -18.453 -14.07 -34.438 1 39.66 4 LEU B CA 1
ATOM 3810 C C . LEU B 1 4 ? -19.172 -14.094 -33.094 1 39.66 4 LEU B C 1
ATOM 3812 O O . LEU B 1 4 ? -18.578 -14.453 -32.062 1 39.66 4 LEU B O 1
ATOM 3816 N N . ASP B 1 5 ? -20.328 -13.523 -32.938 1 43.69 5 ASP B N 1
ATOM 3817 C CA . ASP B 1 5 ? -21.219 -13.383 -31.781 1 43.69 5 ASP B CA 1
ATOM 3818 C C . ASP B 1 5 ? -21.859 -14.719 -31.406 1 43.69 5 ASP B C 1
ATOM 3820 O O . ASP B 1 5 ? -22.312 -14.906 -30.266 1 43.69 5 ASP B O 1
ATOM 3824 N N . ASP B 1 6 ? -22.109 -15.672 -32.375 1 47.16 6 ASP B N 1
ATOM 3825 C CA . ASP B 1 6 ? -22.922 -16.875 -32.219 1 47.16 6 ASP B CA 1
ATOM 3826 C C . ASP B 1 6 ? -22.062 -18.062 -31.75 1 47.16 6 ASP B C 1
ATOM 3828 O O . ASP B 1 6 ? -22.531 -19.188 -31.703 1 47.16 6 ASP B O 1
ATOM 3832 N N . ALA B 1 7 ? -20.781 -18.016 -31.812 1 53.59 7 ALA B N 1
ATOM 3833 C CA . ALA B 1 7 ? -19.969 -19.188 -31.469 1 53.59 7 ALA B CA 1
ATOM 3834 C C . ALA B 1 7 ? -20.078 -19.5 -29.984 1 53.59 7 ALA B C 1
ATOM 3836 O O . ALA B 1 7 ? -20.172 -18.609 -29.156 1 53.59 7 ALA B O 1
ATOM 3837 N N . PRO B 1 8 ? -20.406 -20.781 -29.656 1 64.12 8 PRO B N 1
ATOM 3838 C CA . PRO B 1 8 ? -20.531 -21.203 -28.266 1 64.12 8 PRO B CA 1
ATOM 3839 C C . PRO B 1 8 ? -19.375 -20.75 -27.391 1 64.12 8 PRO B C 1
ATOM 3841 O O . PRO B 1 8 ? -18.234 -20.672 -27.875 1 64.12 8 PRO B O 1
ATOM 3844 N N . LYS B 1 9 ? -19.562 -20.219 -26.266 1 77.81 9 LYS B N 1
ATOM 3845 C CA . LYS B 1 9 ? -18.578 -19.75 -25.297 1 77.81 9 LYS B CA 1
ATOM 3846 C C . LYS B 1 9 ? -17.641 -20.891 -24.891 1 77.81 9 LYS B C 1
ATOM 3848 O O . LYS B 1 9 ? -18.094 -21.984 -24.547 1 77.81 9 LYS B O 1
ATOM 3853 N N . PRO B 1 10 ? -16.328 -20.672 -25.188 1 87.38 10 PRO B N 1
ATOM 3854 C CA . PRO B 1 10 ? -15.398 -21.719 -24.734 1 87.38 10 PRO B CA 1
ATOM 3855 C C . PRO B 1 10 ? -15.484 -21.969 -23.234 1 87.38 10 PRO B C 1
ATOM 3857 O O . PRO B 1 10 ? -15.734 -21.031 -22.453 1 87.38 10 PRO B O 1
ATOM 3860 N N . HIS B 1 11 ? -15.445 -23.234 -22.891 1 92.31 11 HIS B N 1
ATOM 3861 C CA . HIS B 1 11 ? -15.469 -23.656 -21.5 1 92.31 11 HIS B CA 1
ATOM 3862 C C . HIS B 1 11 ? -14.102 -24.188 -21.062 1 92.31 11 HIS B C 1
ATOM 3864 O O . HIS B 1 11 ? -13.719 -25.297 -21.438 1 92.31 11 HIS B O 1
ATOM 3870 N N . PHE B 1 12 ? -13.383 -23.406 -20.266 1 94.19 12 PHE B N 1
ATOM 3871 C CA . PHE B 1 12 ? -12.07 -23.797 -19.766 1 94.19 12 PHE B CA 1
ATOM 3872 C C . PHE B 1 12 ? -12.188 -24.438 -18.391 1 94.19 12 PHE B C 1
ATOM 3874 O O . PHE B 1 12 ? -12.922 -23.938 -17.531 1 94.19 12 PHE B O 1
ATOM 3881 N N . VAL B 1 13 ? -11.516 -25.531 -18.25 1 96.88 13 VAL B N 1
ATOM 3882 C CA . VAL B 1 13 ? -11.438 -26.203 -16.953 1 96.88 13 VAL B CA 1
ATOM 3883 C C . VAL B 1 13 ? -10.047 -26.016 -16.359 1 96.88 13 VAL B C 1
ATOM 3885 O O . VAL B 1 13 ? -9.055 -26.516 -16.906 1 96.88 13 VAL B O 1
ATOM 3888 N N . LEU B 1 14 ? -9.945 -25.297 -15.242 1 97.75 14 LEU B N 1
ATOM 3889 C CA . LEU B 1 14 ? -8.664 -24.969 -14.625 1 97.75 14 LEU B CA 1
ATOM 3890 C C . LEU B 1 14 ? -8.438 -25.828 -13.383 1 97.75 14 LEU B C 1
ATOM 3892 O O . LEU B 1 14 ? -9.305 -25.891 -12.5 1 97.75 14 LEU B O 1
ATOM 3896 N N . ILE B 1 15 ? -7.281 -26.484 -13.297 1 98.25 15 ILE B N 1
ATOM 3897 C CA . ILE B 1 15 ? -6.953 -27.344 -12.164 1 98.25 15 ILE B CA 1
ATOM 3898 C C . ILE B 1 15 ? -5.59 -26.953 -11.602 1 98.25 15 ILE B C 1
ATOM 3900 O O . ILE B 1 15 ? -4.555 -27.438 -12.07 1 98.25 15 ILE B O 1
ATOM 3904 N N . PRO B 1 16 ? -5.574 -26.172 -10.523 1 96.88 16 PRO B N 1
ATOM 3905 C CA . PRO B 1 16 ? -4.305 -25.766 -9.922 1 96.88 16 PRO B CA 1
ATOM 3906 C C . PRO B 1 16 ? -3.688 -26.844 -9.039 1 96.88 16 PRO B C 1
ATOM 3908 O O . PRO B 1 16 ? -4.387 -27.766 -8.609 1 96.88 16 PRO B O 1
ATOM 3911 N N . PHE B 1 17 ? -2.287 -26.781 -8.953 1 94.44 17 PHE B N 1
ATOM 3912 C CA . PHE B 1 17 ? -1.687 -27.438 -7.797 1 94.44 17 PHE B CA 1
ATOM 3913 C C . PHE B 1 17 ? -2.125 -26.75 -6.504 1 94.44 17 PHE B C 1
ATOM 3915 O O . PHE B 1 17 ? -2.092 -25.531 -6.402 1 94.44 17 PHE B O 1
ATOM 3922 N N . MET B 1 18 ? -2.666 -27.531 -5.637 1 92.56 18 MET B N 1
ATOM 3923 C CA . MET B 1 18 ? -3.346 -26.922 -4.492 1 92.56 18 MET B CA 1
ATOM 3924 C C . MET B 1 18 ? -2.34 -26.422 -3.465 1 92.56 18 MET B C 1
ATOM 3926 O O . MET B 1 18 ? -2.277 -26.922 -2.344 1 92.56 18 MET B O 1
ATOM 3930 N N . ALA B 1 19 ? -1.594 -25.5 -3.822 1 88 19 ALA B N 1
ATOM 3931 C CA . ALA B 1 19 ? -0.684 -24.625 -3.078 1 88 19 ALA B CA 1
ATOM 3932 C C . ALA B 1 19 ? -0.924 -23.156 -3.418 1 88 19 ALA B C 1
ATOM 3934 O O . ALA B 1 19 ? -1.282 -22.828 -4.551 1 88 19 ALA B O 1
ATOM 3935 N N . GLN B 1 20 ? -0.742 -22.344 -2.518 1 81.06 20 GLN B N 1
ATOM 3936 C CA . GLN B 1 20 ? -1.116 -20.953 -2.695 1 81.06 20 GLN B CA 1
ATOM 3937 C C . GLN B 1 20 ? -0.366 -20.328 -3.867 1 81.06 20 GLN B C 1
ATOM 3939 O O . GLN B 1 20 ? -0.947 -19.562 -4.652 1 81.06 20 GLN B O 1
ATOM 3944 N N . GLY B 1 21 ? 0.896 -20.609 -3.967 1 83.38 21 GLY B N 1
ATOM 3945 C CA . GLY B 1 21 ? 1.7 -20.047 -5.043 1 83.38 21 GLY B CA 1
ATOM 3946 C C . GLY B 1 21 ? 1.219 -20.453 -6.422 1 83.38 21 GLY B C 1
ATOM 3947 O O . GLY B 1 21 ? 1.471 -19.766 -7.406 1 83.38 21 GLY B O 1
ATOM 3948 N N . HIS B 1 22 ? 0.512 -21.531 -6.473 1 90.69 22 HIS B N 1
ATOM 3949 C CA . HIS B 1 22 ? -0.009 -22.047 -7.734 1 90.69 22 HIS B CA 1
ATOM 3950 C C . HIS B 1 22 ? -1.466 -21.641 -7.938 1 90.69 22 HIS B C 1
ATOM 3952 O O . HIS B 1 22 ? -1.895 -21.391 -9.062 1 90.69 22 HIS B O 1
ATOM 3958 N N . THR B 1 23 ? -2.117 -21.578 -6.863 1 91.5 23 THR B N 1
ATOM 3959 C CA . THR B 1 23 ? -3.549 -21.297 -6.914 1 91.5 23 THR B CA 1
ATOM 3960 C C . THR B 1 23 ? -3.803 -19.844 -7.305 1 91.5 23 THR B C 1
ATOM 3962 O O . THR B 1 23 ? -4.699 -19.562 -8.102 1 91.5 23 THR B O 1
ATOM 3965 N N . ILE B 1 24 ? -2.973 -18.969 -6.883 1 85 24 ILE B N 1
ATOM 3966 C CA . ILE B 1 24 ? -3.188 -17.531 -7.059 1 85 24 ILE B CA 1
ATOM 3967 C C . ILE B 1 24 ? -3.109 -17.188 -8.539 1 85 24 ILE B C 1
ATOM 3969 O O . ILE B 1 24 ? -4.039 -16.578 -9.094 1 85 24 ILE B O 1
ATOM 3973 N N . PRO B 1 25 ? -2.047 -17.578 -9.188 1 90.56 25 PRO B N 1
ATOM 3974 C CA . PRO B 1 25 ? -1.997 -17.234 -10.609 1 90.56 25 PRO B CA 1
ATOM 3975 C C . PRO B 1 25 ? -3.109 -17.906 -11.422 1 90.56 25 PRO B C 1
ATOM 3977 O O . PRO B 1 25 ? -3.584 -17.328 -12.406 1 90.56 25 PRO B O 1
ATOM 3980 N N . MET B 1 26 ? -3.521 -19.031 -11.008 1 94.56 26 MET B N 1
ATOM 3981 C CA . MET B 1 26 ? -4.59 -19.688 -11.75 1 94.56 26 MET B CA 1
ATOM 3982 C C . MET B 1 26 ? -5.926 -18.984 -11.531 1 94.56 26 MET B C 1
ATOM 3984 O O . MET B 1 26 ? -6.777 -18.969 -12.422 1 94.56 26 MET B O 1
ATOM 3988 N N . ILE B 1 27 ? -6.102 -18.469 -10.336 1 90.88 27 ILE B N 1
ATOM 3989 C CA . ILE B 1 27 ? -7.285 -17.641 -10.094 1 90.88 27 ILE B CA 1
ATOM 3990 C C . ILE B 1 27 ? -7.258 -16.422 -11.008 1 90.88 27 ILE B C 1
ATOM 3992 O O . ILE B 1 27 ? -8.273 -16.062 -11.617 1 90.88 27 ILE B O 1
ATOM 3996 N N . ASP B 1 28 ? -6.113 -15.812 -11.102 1 87.75 28 ASP B N 1
ATOM 3997 C CA . ASP B 1 28 ? -5.965 -14.68 -12.008 1 87.75 28 ASP B CA 1
ATOM 3998 C C . ASP B 1 28 ? -6.301 -15.078 -13.445 1 87.75 28 ASP B C 1
ATOM 4000 O O . ASP B 1 28 ? -6.926 -14.312 -14.18 1 87.75 28 ASP B O 1
ATOM 4004 N N . MET B 1 29 ? -5.883 -16.25 -13.805 1 91.81 29 MET B N 1
ATOM 4005 C CA . MET B 1 29 ? -6.164 -16.766 -15.141 1 91.81 29 MET B CA 1
ATOM 4006 C C . MET B 1 29 ? -7.664 -16.938 -15.352 1 91.81 29 MET B C 1
ATOM 4008 O O . MET B 1 29 ? -8.195 -16.609 -16.406 1 91.81 29 MET B O 1
ATOM 4012 N N . ALA B 1 30 ? -8.305 -17.516 -14.328 1 92.81 30 ALA B N 1
ATOM 4013 C CA . ALA B 1 30 ? -9.758 -17.703 -14.398 1 92.81 30 ALA B CA 1
ATOM 4014 C C . ALA B 1 30 ? -10.469 -16.375 -14.672 1 92.81 30 ALA B C 1
ATOM 4016 O O . ALA B 1 30 ? -11.328 -16.297 -15.555 1 92.81 30 ALA B O 1
ATOM 4017 N N . HIS B 1 31 ? -10.039 -15.383 -13.984 1 86.81 31 HIS B N 1
ATOM 4018 C CA . HIS B 1 31 ? -10.648 -14.062 -14.156 1 86.81 31 HIS B CA 1
ATOM 4019 C C . HIS B 1 31 ? -10.352 -13.5 -15.539 1 86.81 31 HIS B C 1
ATOM 4021 O O . HIS B 1 31 ? -11.227 -12.898 -16.172 1 86.81 31 HIS B O 1
ATOM 4027 N N . LEU B 1 32 ? -9.125 -13.672 -15.922 1 86.12 32 LEU B N 1
ATOM 4028 C CA . LEU B 1 32 ? -8.703 -13.188 -17.234 1 86.12 32 LEU B CA 1
ATOM 4029 C C . LEU B 1 32 ? -9.523 -13.836 -18.344 1 86.12 32 LEU B C 1
ATOM 4031 O O . LEU B 1 32 ? -10.008 -13.148 -19.25 1 86.12 32 LEU B O 1
ATOM 4035 N N . LEU B 1 33 ? -9.703 -15.141 -18.297 1 87.94 33 LEU B N 1
ATOM 4036 C CA . LEU B 1 33 ? -10.461 -15.883 -19.312 1 87.94 33 LEU B CA 1
ATOM 4037 C C . LEU B 1 33 ? -11.93 -15.492 -19.281 1 87.94 33 LEU B C 1
ATOM 4039 O O . LEU B 1 33 ? -12.539 -15.281 -20.328 1 87.94 33 LEU B O 1
ATOM 4043 N N . ALA B 1 34 ? -12.438 -15.359 -18.094 1 87.44 34 ALA B N 1
ATOM 4044 C CA . ALA B 1 34 ? -13.844 -14.977 -17.938 1 87.44 34 ALA B CA 1
ATOM 4045 C C . ALA B 1 34 ? -14.086 -13.57 -18.5 1 87.44 34 ALA B C 1
ATOM 4047 O O . ALA B 1 34 ? -15.102 -13.328 -19.156 1 87.4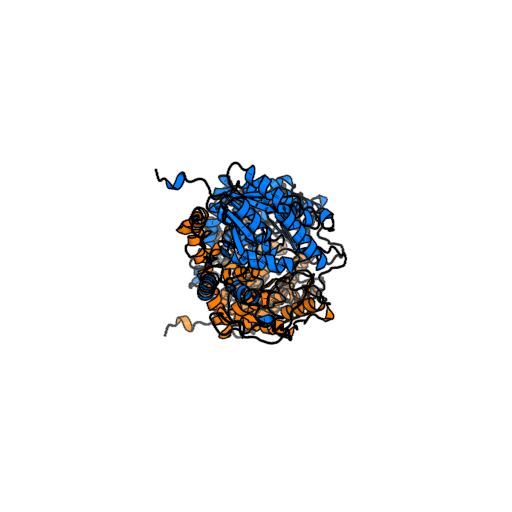4 34 ALA B O 1
ATOM 4048 N N . LYS B 1 35 ? -13.18 -12.727 -18.203 1 79.69 35 LYS B N 1
ATOM 4049 C CA . LYS B 1 35 ? -13.281 -11.352 -18.688 1 79.69 35 LYS B CA 1
ATOM 4050 C C . LYS B 1 35 ? -13.344 -11.312 -20.219 1 79.69 35 LYS B C 1
ATOM 4052 O O . LYS B 1 35 ? -13.969 -10.414 -20.781 1 79.69 35 LYS B O 1
ATOM 4057 N N . HIS B 1 36 ? -12.789 -12.234 -20.812 1 81.44 36 HIS B N 1
ATOM 4058 C CA . HIS B 1 36 ? -12.75 -12.258 -22.266 1 81.44 36 HIS B CA 1
ATOM 4059 C C . HIS B 1 36 ? -13.781 -13.219 -22.828 1 81.44 36 HIS B C 1
ATOM 4061 O O . HIS B 1 36 ? -13.609 -13.742 -23.938 1 81.44 36 HIS B O 1
ATOM 4067 N N . GLY B 1 37 ? -14.781 -13.656 -22.031 1 80.5 37 GLY B N 1
ATOM 4068 C CA . GLY B 1 37 ? -15.992 -14.266 -22.547 1 80.5 37 GLY B CA 1
ATOM 4069 C C . GLY B 1 37 ? -16.031 -15.773 -22.391 1 80.5 37 GLY B C 1
ATOM 4070 O O . GLY B 1 37 ? -16.953 -16.438 -22.859 1 80.5 37 GLY B O 1
ATOM 4071 N N . ALA B 1 38 ? -15.094 -16.344 -21.766 1 87.75 38 ALA B N 1
ATOM 4072 C CA . ALA B 1 38 ? -15.086 -17.797 -21.562 1 87.75 38 ALA B CA 1
ATOM 4073 C C . ALA B 1 38 ? -15.812 -18.172 -20.281 1 87.75 38 ALA B C 1
ATOM 4075 O O . ALA B 1 38 ? -15.945 -17.359 -19.375 1 87.75 38 ALA B O 1
ATOM 4076 N N . MET B 1 39 ? -16.359 -19.328 -20.344 1 91.62 39 MET B N 1
ATOM 4077 C CA . MET B 1 39 ? -16.797 -19.953 -19.094 1 91.62 39 MET B CA 1
ATOM 4078 C C . MET B 1 39 ? -15.656 -20.719 -18.438 1 91.62 39 MET B C 1
ATOM 4080 O O . MET B 1 39 ? -14.875 -21.391 -19.125 1 91.62 39 MET B O 1
ATOM 4084 N N . VAL B 1 40 ? -15.562 -20.625 -17.141 1 94.81 40 VAL B N 1
ATOM 4085 C CA . VAL B 1 40 ? -14.445 -21.281 -16.469 1 94.81 40 VAL B CA 1
ATOM 4086 C C . VAL B 1 40 ? -14.969 -22.156 -15.328 1 94.81 40 VAL B C 1
ATOM 4088 O O . VAL B 1 40 ? -15.82 -21.719 -14.547 1 94.81 40 VAL B O 1
ATOM 4091 N N . SER B 1 41 ? -14.641 -23.406 -15.328 1 97 41 SER B N 1
ATOM 4092 C CA . SER B 1 41 ? -14.758 -24.25 -14.148 1 97 41 SER B CA 1
ATOM 4093 C C . SER B 1 41 ? -13.43 -24.344 -13.406 1 97 41 SER B C 1
ATOM 4095 O O . SER B 1 41 ? -12.445 -24.859 -13.945 1 97 41 SER B O 1
ATOM 4097 N N . PHE B 1 42 ? -13.359 -23.797 -12.25 1 97.94 42 PHE B N 1
ATOM 4098 C CA . PHE B 1 42 ? -12.164 -23.844 -11.422 1 97.94 42 PHE B CA 1
ATOM 4099 C C . PHE B 1 42 ? -12.25 -24.969 -10.391 1 97.94 42 PHE B C 1
ATOM 4101 O O . PHE B 1 42 ? -13.008 -24.875 -9.43 1 97.94 42 PHE B O 1
ATOM 4108 N N . ILE B 1 43 ? -11.477 -25.969 -10.594 1 98.25 43 ILE B N 1
ATOM 4109 C CA . ILE B 1 43 ? -11.555 -27.156 -9.75 1 98.25 43 ILE B CA 1
ATOM 4110 C C . ILE B 1 43 ? -10.734 -26.953 -8.484 1 98.25 43 ILE B C 1
ATOM 4112 O O . ILE B 1 43 ? -9.578 -26.531 -8.539 1 98.25 43 ILE B O 1
ATOM 4116 N N . THR B 1 44 ? -11.305 -27.156 -7.371 1 97.06 44 THR B N 1
ATOM 4117 C CA . THR B 1 44 ? -10.68 -27.031 -6.059 1 97.06 44 THR B CA 1
ATOM 4118 C C . THR B 1 44 ? -11.211 -28.078 -5.094 1 97.06 44 THR B C 1
ATOM 4120 O O . THR B 1 44 ? -11.68 -29.141 -5.52 1 97.06 44 THR B O 1
ATOM 4123 N N . THR B 1 45 ? -10.883 -28.047 -3.887 1 96.12 45 THR B N 1
ATOM 4124 C CA . THR B 1 45 ? -11.383 -28.906 -2.812 1 96.12 45 THR B CA 1
ATOM 4125 C C . THR B 1 45 ? -12 -28.062 -1.697 1 96.12 45 THR B C 1
ATOM 4127 O O . THR B 1 45 ? -11.805 -26.844 -1.652 1 96.12 45 THR B O 1
ATOM 4130 N N . PRO B 1 46 ? -12.758 -28.672 -0.855 1 93.44 46 PRO B N 1
ATOM 4131 C CA . PRO B 1 46 ? -13.477 -27.891 0.153 1 93.44 46 PRO B CA 1
ATOM 4132 C C . PRO B 1 46 ? -12.547 -27.047 1.017 1 93.44 46 PRO B C 1
ATOM 4134 O O . PRO B 1 46 ? -12.812 -25.859 1.219 1 93.44 46 PRO B O 1
ATOM 4137 N N . VAL B 1 47 ? -11.477 -27.609 1.488 1 90.19 47 VAL B N 1
ATOM 4138 C CA . VAL B 1 47 ? -10.562 -26.875 2.352 1 90.19 47 VAL B CA 1
ATOM 4139 C C . VAL B 1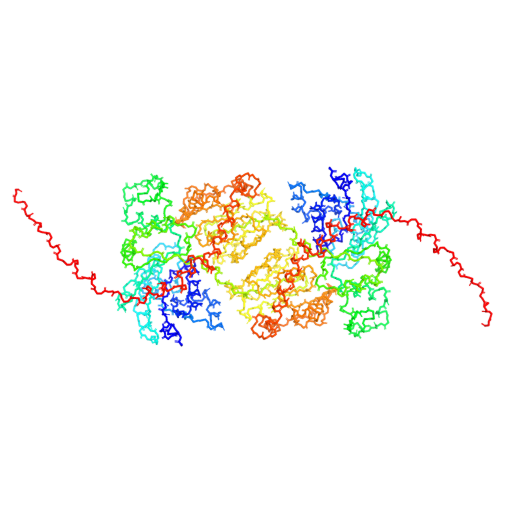 47 ? -9.914 -25.75 1.568 1 90.19 47 VAL B C 1
ATOM 4141 O O . VAL B 1 47 ? -9.812 -24.625 2.062 1 90.19 47 VAL B O 1
ATOM 4144 N N . ASN B 1 48 ? -9.508 -26.047 0.378 1 91.44 48 ASN B N 1
ATOM 4145 C CA . ASN B 1 48 ? -8.883 -25.031 -0.457 1 91.44 48 ASN B CA 1
ATOM 4146 C C . ASN B 1 48 ? -9.891 -23.953 -0.877 1 91.44 48 ASN B C 1
ATOM 4148 O O . ASN B 1 48 ? -9.539 -22.781 -1.002 1 91.44 48 ASN B O 1
ATOM 4152 N N . ALA B 1 49 ? -11.133 -24.344 -1.087 1 91.12 49 ALA B N 1
ATOM 4153 C CA . ALA B 1 49 ? -12.188 -23.375 -1.403 1 91.12 49 ALA B CA 1
ATOM 4154 C C . ALA B 1 49 ? -12.414 -22.406 -0.249 1 91.12 49 ALA B C 1
ATOM 4156 O O . ALA B 1 49 ? -12.633 -21.203 -0.468 1 91.12 49 ALA B O 1
ATOM 4157 N N . ALA B 1 50 ? -12.328 -22.938 0.906 1 80.81 50 ALA B N 1
ATOM 4158 C CA . ALA B 1 50 ? -12.508 -22.094 2.088 1 80.81 50 ALA B CA 1
ATOM 4159 C C . ALA B 1 50 ? -11.406 -21.047 2.188 1 80.81 50 ALA B C 1
ATOM 4161 O O . ALA B 1 50 ? -11.656 -19.922 2.637 1 80.81 50 ALA B O 1
ATOM 4162 N N . ARG B 1 51 ? -10.281 -21.375 1.699 1 76 51 ARG B N 1
ATOM 4163 C CA . ARG B 1 51 ? -9.133 -20.469 1.755 1 76 51 ARG B CA 1
ATOM 4164 C C . ARG B 1 51 ? -9.297 -19.312 0.784 1 76 51 ARG B C 1
ATOM 4166 O O . ARG B 1 51 ? -8.719 -18.234 0.982 1 76 51 ARG B O 1
ATOM 4173 N N . ILE B 1 52 ? -10.094 -19.578 -0.25 1 79.88 52 ILE B N 1
ATOM 4174 C CA . ILE B 1 52 ? -10.266 -18.531 -1.249 1 79.88 52 ILE B CA 1
ATOM 4175 C C . ILE B 1 52 ? -11.734 -18.109 -1.307 1 79.88 52 ILE B C 1
ATOM 4177 O O . ILE B 1 52 ? -12.242 -17.734 -2.367 1 79.88 52 ILE B O 1
ATOM 4181 N N . GLN B 1 53 ? -12.398 -18.219 -0.251 1 77.81 53 GLN B N 1
ATOM 4182 C CA . GLN B 1 53 ? -13.836 -17.984 -0.193 1 77.81 53 GLN B CA 1
ATOM 4183 C C . GLN B 1 53 ? -14.18 -16.562 -0.636 1 77.81 53 GLN B C 1
ATOM 4185 O O . GLN B 1 53 ? -15.18 -16.344 -1.322 1 77.81 53 GLN B O 1
ATOM 4190 N N . SER B 1 54 ? -13.367 -15.602 -0.282 1 64.38 54 SER B N 1
ATOM 4191 C CA . SER B 1 54 ? -13.609 -14.219 -0.669 1 64.38 54 SER B CA 1
ATOM 4192 C C . SER B 1 54 ? -13.594 -14.055 -2.186 1 64.38 54 SER B C 1
ATOM 4194 O O . SER B 1 54 ? -14.398 -13.305 -2.742 1 64.38 54 SER B O 1
ATOM 4196 N N . THR B 1 55 ? -12.688 -14.703 -2.803 1 73.81 55 THR B N 1
ATOM 4197 C CA . THR B 1 55 ? -12.594 -14.688 -4.258 1 73.81 55 THR B CA 1
ATOM 4198 C C . THR B 1 55 ? -13.844 -15.305 -4.887 1 73.81 55 THR B C 1
ATOM 4200 O O . THR B 1 55 ? -14.367 -14.781 -5.875 1 73.81 55 THR B O 1
ATOM 4203 N N . ILE B 1 56 ? -14.273 -16.375 -4.277 1 81.19 56 ILE B N 1
ATOM 4204 C CA . ILE B 1 56 ? -15.453 -17.078 -4.77 1 81.19 56 ILE B CA 1
ATOM 4205 C C . ILE B 1 56 ? -16.688 -16.188 -4.637 1 81.19 56 ILE B C 1
ATOM 4207 O O . ILE B 1 56 ? -17.453 -16.047 -5.586 1 81.19 56 ILE B O 1
ATOM 4211 N N . ASP B 1 57 ? -16.766 -15.609 -3.539 1 73.5 57 ASP B N 1
ATOM 4212 C CA . ASP B 1 57 ? -17.906 -14.742 -3.27 1 73.5 57 ASP B CA 1
ATOM 4213 C C . ASP B 1 57 ? -17.922 -13.539 -4.215 1 73.5 57 ASP B C 1
ATOM 4215 O O . ASP B 1 57 ? -18.984 -13.156 -4.727 1 73.5 57 ASP B O 1
ATOM 4219 N N . ARG B 1 58 ? -16.828 -13.047 -4.488 1 68.44 58 ARG B N 1
ATOM 4220 C CA . ARG B 1 58 ? -16.719 -11.891 -5.375 1 68.44 58 ARG B CA 1
ATOM 4221 C C . ARG B 1 58 ? -17.125 -12.258 -6.801 1 68.44 58 ARG B C 1
ATOM 4223 O O . ARG B 1 58 ? -17.812 -11.484 -7.465 1 68.44 58 ARG B O 1
ATOM 4230 N N . ALA B 1 59 ? -16.625 -13.289 -7.207 1 78.12 59 ALA B N 1
ATOM 4231 C CA . ALA B 1 59 ? -17 -13.75 -8.539 1 78.12 59 ALA B CA 1
ATOM 4232 C C . ALA B 1 59 ? -18.5 -13.93 -8.664 1 78.12 59 ALA B C 1
ATOM 4234 O O . ALA B 1 59 ? -19.094 -13.594 -9.688 1 78.12 59 ALA B O 1
ATOM 4235 N N . ARG B 1 60 ? -19.062 -14.422 -7.598 1 78.94 60 ARG B N 1
ATOM 4236 C CA . ARG B 1 60 ? -20.5 -14.625 -7.566 1 78.94 60 ARG B CA 1
ATOM 4237 C C . ARG B 1 60 ? -21.25 -13.297 -7.574 1 78.94 60 ARG B C 1
ATOM 4239 O O . ARG B 1 60 ? -22.219 -13.133 -8.312 1 78.94 60 ARG B O 1
ATOM 4246 N N . GLU B 1 61 ? -20.75 -12.43 -6.77 1 65.25 61 GLU B N 1
ATOM 4247 C CA . GLU B 1 61 ? -21.375 -11.117 -6.641 1 65.25 61 GLU B CA 1
ATOM 4248 C C . GLU B 1 61 ? -21.328 -10.352 -7.957 1 65.25 61 GLU B C 1
ATOM 4250 O O . GLU B 1 61 ? -22.297 -9.664 -8.312 1 65.25 61 GLU B O 1
ATOM 4255 N N . LEU B 1 62 ? -20.25 -10.453 -8.625 1 67.12 62 LEU B N 1
ATOM 4256 C CA . LEU B 1 62 ? -20.047 -9.711 -9.875 1 67.12 62 LEU B CA 1
ATOM 4257 C C . LEU B 1 62 ? -20.562 -10.516 -11.062 1 67.12 62 LEU B C 1
ATOM 4259 O O . LEU B 1 62 ? -20.438 -10.07 -12.211 1 67.12 62 LEU B O 1
ATOM 4263 N N . ASN B 1 63 ? -21.094 -11.641 -10.758 1 81.81 63 ASN B N 1
ATOM 4264 C CA . ASN B 1 63 ? -21.641 -12.531 -11.781 1 81.81 63 ASN B CA 1
ATOM 4265 C C . ASN B 1 63 ? -20.609 -12.844 -12.859 1 81.81 63 ASN B C 1
ATOM 4267 O O . ASN B 1 63 ? -20.906 -12.766 -14.055 1 81.81 63 ASN B O 1
ATOM 4271 N N . ILE B 1 64 ? -19.406 -12.992 -12.391 1 84.31 64 ILE B N 1
ATOM 4272 C CA . ILE B 1 64 ? -18.359 -13.438 -13.305 1 84.31 64 ILE B CA 1
ATOM 4273 C C . ILE B 1 64 ? -18.562 -14.914 -13.641 1 84.31 64 ILE B C 1
ATOM 4275 O O . ILE B 1 64 ? -18.844 -15.727 -12.758 1 84.31 64 ILE B O 1
ATOM 4279 N N . PRO B 1 65 ? -18.484 -15.297 -14.891 1 90.94 65 PRO B N 1
ATOM 4280 C CA . PRO B 1 65 ? -18.766 -16.672 -15.289 1 90.94 65 PRO B CA 1
ATOM 4281 C C . PRO B 1 65 ? -17.672 -17.656 -14.883 1 90.94 65 PRO B C 1
ATOM 4283 O O . PRO B 1 65 ? -17.078 -18.328 -15.734 1 90.94 65 PRO B O 1
ATOM 4286 N N . ILE B 1 66 ? -17.359 -17.719 -13.672 1 93.75 66 ILE B N 1
ATOM 4287 C CA . ILE B 1 66 ? -16.422 -18.656 -13.07 1 93.75 66 ILE B CA 1
ATOM 4288 C C . ILE B 1 66 ? -17.156 -19.531 -12.055 1 93.75 66 ILE B C 1
ATOM 4290 O O . ILE B 1 66 ? -17.781 -19.016 -11.117 1 93.75 66 ILE B O 1
ATOM 4294 N N . ARG B 1 67 ? -17.141 -20.781 -12.273 1 95.25 67 ARG B N 1
ATOM 4295 C CA . ARG B 1 67 ? -17.703 -21.734 -11.32 1 95.25 67 ARG B CA 1
ATOM 4296 C C . ARG B 1 67 ? -16.609 -22.438 -10.531 1 95.25 67 ARG B C 1
ATOM 4298 O O . ARG B 1 67 ? -15.836 -23.219 -11.086 1 95.25 67 ARG B O 1
ATOM 4305 N N . PHE B 1 68 ? -16.531 -22.172 -9.273 1 96.06 68 PHE B N 1
ATOM 4306 C CA . PHE B 1 68 ? -15.609 -22.891 -8.398 1 96.06 68 PHE B CA 1
ATOM 4307 C C . PHE B 1 68 ? -16.203 -24.203 -7.938 1 96.06 68 PHE B C 1
ATOM 4309 O O . PHE B 1 68 ? -17.312 -24.234 -7.379 1 96.06 68 PHE B O 1
ATOM 4316 N N . VAL B 1 69 ? -15.539 -25.312 -8.219 1 97.31 69 VAL B N 1
ATOM 4317 C CA . VAL B 1 69 ? -16.078 -26.656 -8.008 1 97.31 69 VAL B CA 1
ATOM 4318 C C . VAL B 1 69 ? -15.234 -27.375 -6.957 1 97.31 69 VAL B C 1
ATOM 4320 O O . VAL B 1 69 ? -14.203 -27.969 -7.273 1 97.31 69 VAL B O 1
ATOM 4323 N N . PRO B 1 70 ? -15.672 -27.391 -5.68 1 97.12 70 PRO B N 1
ATOM 4324 C CA . PRO B 1 70 ? -14.953 -28.125 -4.633 1 97.12 70 PRO B CA 1
ATOM 4325 C C . PRO B 1 70 ? -15.219 -29.625 -4.664 1 97.12 70 PRO B C 1
ATOM 4327 O O . PRO B 1 70 ? -16.203 -30.094 -4.086 1 97.12 70 PRO B O 1
ATOM 4330 N N . LEU B 1 71 ? -14.359 -30.359 -5.305 1 97.12 71 LEU B N 1
ATOM 4331 C CA . LEU B 1 71 ? -14.469 -31.828 -5.316 1 97.12 71 LEU B CA 1
ATOM 4332 C C . LEU B 1 71 ? -13.922 -32.406 -4.027 1 97.12 71 LEU B C 1
ATOM 4334 O O . LEU B 1 71 ? -12.891 -31.969 -3.52 1 97.12 71 LEU B O 1
ATOM 4338 N N . ARG B 1 72 ? -14.531 -33.375 -3.488 1 95.44 72 ARG B N 1
ATOM 4339 C CA . ARG B 1 72 ? -14.086 -34 -2.25 1 95.44 72 ARG B CA 1
ATOM 4340 C C . ARG B 1 72 ? -12.797 -34.781 -2.467 1 95.44 72 ARG B C 1
ATOM 4342 O O . ARG B 1 72 ? -12.719 -35.625 -3.365 1 95.44 72 ARG B O 1
ATOM 4349 N N . LEU B 1 73 ? -11.836 -34.469 -1.712 1 95.12 73 LEU B N 1
ATOM 4350 C CA . LEU B 1 73 ? -10.562 -35.188 -1.774 1 95.12 73 LEU B CA 1
ATOM 4351 C C . LEU B 1 73 ? -10.562 -36.406 -0.832 1 95.12 73 LEU B C 1
ATOM 4353 O O . LEU B 1 73 ? -10.797 -36.25 0.37 1 95.12 73 LEU B O 1
ATOM 4357 N N . PRO B 1 74 ? -10.383 -37.562 -1.312 1 93.88 74 PRO B N 1
ATOM 4358 C CA . PRO B 1 74 ? -10.406 -38.75 -0.461 1 93.88 74 PRO B CA 1
ATOM 4359 C C . PRO B 1 74 ? -9.117 -38.906 0.341 1 93.88 74 PRO B C 1
ATOM 4361 O O . PRO B 1 74 ? -8.398 -39.906 0.148 1 93.88 74 PRO B O 1
ATOM 4364 N N . CYS B 1 75 ? -8.883 -38.156 1.296 1 91.94 75 CYS B N 1
ATOM 4365 C CA . CYS B 1 75 ? -7.664 -38.125 2.1 1 91.94 75 CYS B CA 1
ATOM 4366 C C . CYS B 1 75 ? -7.504 -39.438 2.873 1 91.94 75 CYS B C 1
ATOM 4368 O O . CYS B 1 75 ? -6.414 -40.031 2.906 1 91.94 75 CYS B O 1
ATOM 4370 N N . ALA B 1 76 ? -8.578 -39.969 3.445 1 91.31 76 ALA B N 1
ATOM 4371 C CA . ALA B 1 76 ? -8.547 -41.156 4.285 1 91.31 76 ALA B CA 1
ATOM 4372 C C . ALA B 1 76 ? -8.086 -42.375 3.486 1 91.31 76 ALA B C 1
ATOM 4374 O O . ALA B 1 76 ? -7.387 -43.25 4.016 1 91.31 76 ALA B O 1
ATOM 4375 N N . GLU B 1 77 ? -8.43 -42.438 2.271 1 92.94 77 GLU B N 1
ATOM 4376 C CA . GLU B 1 77 ? -8.117 -43.562 1.422 1 92.94 77 GLU B CA 1
ATOM 4377 C C . GLU B 1 77 ? -6.617 -43.656 1.157 1 92.94 77 GLU B C 1
ATOM 4379 O O . GLU B 1 77 ? -6.105 -44.75 0.828 1 92.94 77 GLU B O 1
ATOM 4384 N N . VAL B 1 78 ? -5.902 -42.531 1.312 1 92.75 78 VAL B N 1
ATOM 4385 C CA . VAL B 1 78 ? -4.473 -42.531 1.027 1 92.75 78 VAL B CA 1
ATOM 4386 C C . VAL B 1 78 ? -3.684 -42.375 2.326 1 92.75 78 VAL B C 1
ATOM 4388 O O . VAL B 1 78 ? -2.473 -42.156 2.303 1 92.75 78 VAL B O 1
ATOM 4391 N N . GLY B 1 79 ? -4.363 -42.344 3.449 1 90.81 79 GLY B N 1
ATOM 4392 C CA . GLY B 1 79 ? -3.699 -42.312 4.742 1 90.81 79 GLY B CA 1
ATOM 4393 C C . GLY B 1 79 ? -3.42 -40.906 5.23 1 90.81 79 GLY B C 1
ATOM 4394 O O . GLY B 1 79 ? -2.541 -40.688 6.07 1 90.81 79 GLY B O 1
ATOM 4395 N N . LEU B 1 80 ? -4.023 -39.938 4.652 1 90.88 80 LEU B N 1
ATOM 4396 C CA . LEU B 1 80 ? -3.898 -38.562 5.113 1 90.88 80 LEU B CA 1
ATOM 4397 C C . LEU B 1 80 ? -5.031 -38.219 6.066 1 90.88 80 LEU B C 1
ATOM 4399 O O . LEU B 1 80 ? -6.102 -38.812 6.027 1 90.88 80 LEU B O 1
ATOM 4403 N N . LEU B 1 81 ? -4.746 -37.344 6.926 1 88.5 81 LEU B N 1
ATOM 4404 C CA . LEU B 1 81 ? -5.773 -36.844 7.836 1 88.5 81 LEU B CA 1
ATOM 4405 C C . LEU B 1 81 ? -6.832 -36.031 7.082 1 88.5 81 LEU B C 1
ATOM 4407 O O . LEU B 1 81 ? -6.523 -35.375 6.105 1 88.5 81 LEU B O 1
ATOM 4411 N N . ASP B 1 82 ? -7.965 -36.156 7.645 1 86.12 82 ASP B N 1
ATOM 4412 C CA . ASP B 1 82 ? -9.039 -35.375 7.051 1 86.12 82 ASP B CA 1
ATOM 4413 C C . ASP B 1 82 ? -8.734 -33.875 7.145 1 86.12 82 ASP B C 1
ATOM 4415 O O . ASP B 1 82 ? -8.242 -33.406 8.172 1 86.12 82 ASP B O 1
ATOM 4419 N N . GLY B 1 83 ? -8.938 -33.219 6.031 1 84.75 83 GLY B N 1
ATOM 4420 C CA . GLY B 1 83 ? -8.703 -31.797 6.031 1 84.75 83 GLY B CA 1
ATOM 4421 C C . GLY B 1 83 ? -7.34 -31.406 5.488 1 84.75 83 GLY B C 1
ATOM 4422 O O . GLY B 1 83 ? -7.09 -30.234 5.199 1 84.75 83 GLY B O 1
ATOM 4423 N N . CYS B 1 84 ? -6.492 -32.344 5.348 1 87.38 84 CYS B N 1
ATOM 4424 C CA . CYS B 1 84 ? -5.168 -32.094 4.793 1 87.38 84 CYS B CA 1
ATOM 4425 C C . CYS B 1 84 ? -5.211 -32.094 3.27 1 87.38 84 CYS B C 1
ATOM 4427 O O . CYS B 1 84 ? -4.852 -33.062 2.627 1 87.38 84 CYS B O 1
ATOM 4429 N N . GLU B 1 85 ? -5.609 -30.969 2.721 1 91.44 85 GLU B N 1
ATOM 4430 C CA . GLU B 1 85 ? -5.867 -30.922 1.284 1 91.44 85 GLU B CA 1
ATOM 4431 C C . GLU B 1 85 ? -4.906 -29.969 0.583 1 91.44 85 GLU B C 1
ATOM 4433 O O . GLU B 1 85 ? -4.891 -29.875 -0.646 1 91.44 85 GLU B O 1
ATOM 4438 N N . ASN B 1 86 ? -4.094 -29.25 1.374 1 88.94 86 ASN B N 1
ATOM 4439 C CA . ASN B 1 86 ? -3.205 -28.219 0.828 1 88.94 86 ASN B CA 1
ATOM 4440 C C . ASN B 1 86 ? -1.739 -28.578 1.053 1 88.94 86 ASN B C 1
ATOM 4442 O O . ASN B 1 86 ? -1.352 -28.969 2.158 1 88.94 86 ASN B O 1
ATOM 4446 N N . VAL B 1 87 ? -0.965 -28.391 0.034 1 86.12 87 VAL B N 1
ATOM 4447 C CA . VAL B 1 87 ? 0.43 -28.812 0.064 1 86.12 87 VAL B CA 1
ATOM 4448 C C . VAL B 1 87 ? 1.22 -27.922 1.024 1 86.12 87 VAL B C 1
ATOM 4450 O O . VAL B 1 87 ? 2.184 -28.375 1.647 1 86.12 87 VAL B O 1
ATOM 4453 N N . ASP B 1 88 ? 0.797 -26.75 1.161 1 76.5 88 ASP B N 1
ATOM 4454 C CA . ASP B 1 88 ? 1.519 -25.797 2.012 1 76.5 88 ASP B CA 1
ATOM 4455 C C . ASP B 1 88 ? 1.433 -26.219 3.48 1 76.5 88 ASP B C 1
ATOM 4457 O O . ASP B 1 88 ? 2.25 -25.781 4.297 1 76.5 88 ASP B O 1
ATOM 4461 N N . GLU B 1 89 ? 0.512 -27 3.764 1 73.75 89 GLU B N 1
ATOM 4462 C CA . GLU B 1 89 ? 0.27 -27.359 5.156 1 73.75 89 GLU B CA 1
ATOM 4463 C C . GLU B 1 89 ? 0.996 -28.656 5.527 1 73.75 89 GLU B C 1
ATOM 4465 O O . GLU B 1 89 ? 0.98 -29.078 6.688 1 73.75 89 GLU B O 1
ATOM 4470 N N . ILE B 1 90 ? 1.614 -29.203 4.547 1 75.06 90 ILE B N 1
ATOM 4471 C CA . ILE B 1 90 ? 2.254 -30.5 4.77 1 75.06 90 ILE B CA 1
ATOM 4472 C C . ILE B 1 90 ? 3.766 -30.312 4.867 1 75.06 90 ILE B C 1
ATOM 4474 O O . ILE B 1 90 ? 4.363 -29.578 4.066 1 75.06 90 ILE B O 1
ATOM 4478 N N . LEU B 1 91 ? 4.289 -30.906 5.887 1 63.94 91 LEU B N 1
ATOM 4479 C CA . LEU B 1 91 ? 5.715 -30.734 6.129 1 63.94 91 LEU B CA 1
ATOM 4480 C C . LEU B 1 91 ? 6.496 -31.969 5.688 1 63.94 91 LEU B C 1
ATOM 4482 O O . LEU B 1 91 ? 7.641 -31.844 5.238 1 63.94 91 LEU B O 1
ATOM 4486 N N . GLU B 1 92 ? 5.859 -33.094 5.703 1 73.25 92 GLU B N 1
ATOM 4487 C CA . GLU B 1 92 ? 6.598 -34.344 5.477 1 73.25 92 GLU B CA 1
ATOM 4488 C C . GLU B 1 92 ? 6.484 -34.812 4.023 1 73.25 92 GLU B C 1
ATOM 4490 O O . GLU B 1 92 ? 5.426 -34.656 3.406 1 73.25 92 GLU B O 1
ATOM 4495 N N . LYS B 1 93 ? 7.555 -35.344 3.508 1 76.81 93 LYS B N 1
ATOM 4496 C CA . LYS B 1 93 ? 7.652 -35.812 2.123 1 76.81 93 LYS B CA 1
ATOM 4497 C C . LYS B 1 93 ? 6.656 -36.938 1.847 1 76.81 93 LYS B C 1
ATOM 4499 O O . LYS B 1 93 ? 6.043 -36.969 0.779 1 76.81 93 LYS B O 1
ATOM 4504 N N . ASP B 1 94 ? 6.574 -37.719 2.793 1 80.81 94 ASP B N 1
ATOM 4505 C CA . ASP B 1 94 ? 5.672 -38.844 2.619 1 80.81 94 ASP B CA 1
ATOM 4506 C C . ASP B 1 94 ? 4.227 -38.406 2.467 1 80.81 94 ASP B C 1
ATOM 4508 O O . ASP B 1 94 ? 3.459 -38.969 1.7 1 80.81 94 ASP B O 1
ATOM 4512 N N . GLN B 1 95 ? 3.926 -37.406 3.115 1 86.12 95 GLN B N 1
ATOM 4513 C CA . GLN B 1 95 ? 2.57 -36.844 3.051 1 86.12 95 GLN B CA 1
ATOM 4514 C C . GLN B 1 95 ? 2.307 -36.188 1.706 1 86.12 95 GLN B C 1
ATOM 4516 O O . GLN B 1 95 ? 1.18 -36.219 1.206 1 86.12 95 GLN B O 1
ATOM 4521 N N . VAL B 1 96 ? 3.34 -35.688 1.143 1 85.88 96 VAL B N 1
ATOM 4522 C CA . VAL B 1 96 ? 3.191 -35.062 -0.167 1 85.88 96 VAL B CA 1
ATOM 4523 C C . VAL B 1 96 ? 2.865 -36.125 -1.214 1 85.88 96 VAL B C 1
ATOM 4525 O O . VAL B 1 96 ? 2.025 -35.906 -2.09 1 85.88 96 VAL B O 1
ATOM 4528 N N . MET B 1 97 ? 3.486 -37.219 -1.076 1 87.25 97 MET B N 1
ATOM 4529 C CA . MET B 1 97 ? 3.229 -38.312 -2 1 87.25 97 MET B CA 1
ATOM 4530 C C . MET B 1 97 ? 1.785 -38.812 -1.887 1 87.25 97 MET B C 1
ATOM 4532 O O . MET B 1 97 ? 1.124 -39.031 -2.898 1 87.25 97 MET B O 1
ATOM 4536 N N . LYS B 1 98 ? 1.434 -38.938 -0.673 1 90.62 98 LYS B N 1
ATOM 4537 C CA . LYS B 1 98 ? 0.054 -39.344 -0.432 1 90.62 98 LYS B CA 1
ATOM 4538 C C . LYS B 1 98 ? -0.933 -38.312 -0.993 1 90.62 98 LYS B C 1
ATOM 4540 O O . LYS B 1 98 ? -1.98 -38.688 -1.526 1 90.62 98 LYS B O 1
ATOM 4545 N N . MET B 1 99 ? -0.612 -37.188 -0.926 1 91.5 99 MET B N 1
ATOM 4546 C CA . MET B 1 99 ? -1.478 -36.125 -1.415 1 91.5 99 MET B CA 1
ATOM 4547 C C . MET B 1 99 ? -1.59 -36.188 -2.936 1 91.5 99 MET B C 1
ATOM 4549 O O . MET B 1 99 ? -2.674 -35.969 -3.488 1 91.5 99 MET B O 1
ATOM 4553 N N . THR B 1 100 ? -0.466 -36.406 -3.582 1 91.06 100 THR B N 1
ATOM 4554 C CA . THR B 1 100 ? -0.497 -36.469 -5.039 1 91.06 100 THR B CA 1
ATOM 4555 C C . THR B 1 100 ? -1.335 -37.656 -5.496 1 91.06 100 THR B C 1
ATOM 4557 O O . THR B 1 100 ? -2.01 -37.594 -6.523 1 91.06 100 THR B O 1
ATOM 4560 N N . ASP B 1 101 ? -1.273 -38.688 -4.703 1 92.75 101 ASP B N 1
ATOM 4561 C CA . ASP B 1 101 ? -2.131 -39.844 -4.992 1 92.75 101 ASP B CA 1
ATOM 4562 C C . ASP B 1 101 ? -3.605 -39.469 -4.836 1 92.75 101 ASP B C 1
ATOM 4564 O O . ASP B 1 101 ? -4.438 -39.875 -5.656 1 92.75 101 ASP B O 1
ATOM 4568 N N . ALA B 1 102 ? -3.867 -38.75 -3.809 1 94.75 102 ALA B N 1
ATOM 4569 C CA . ALA B 1 102 ? -5.238 -38.312 -3.57 1 94.75 102 ALA B CA 1
ATOM 4570 C C . ALA B 1 102 ? -5.738 -37.438 -4.711 1 94.75 102 ALA B C 1
ATOM 4572 O O . ALA B 1 102 ? -6.887 -37.562 -5.141 1 94.75 102 ALA B O 1
ATOM 4573 N N . TYR B 1 103 ? -4.902 -36.594 -5.184 1 95.5 103 TYR B N 1
ATOM 4574 C CA . TYR B 1 103 ? -5.262 -35.75 -6.316 1 95.5 103 TYR B CA 1
ATOM 4575 C C . TYR B 1 103 ? -5.605 -36.594 -7.539 1 95.5 103 TYR B C 1
ATOM 4577 O O . TYR B 1 103 ? -6.57 -36.312 -8.25 1 95.5 103 TYR B O 1
ATOM 4585 N N . GLY B 1 104 ? -4.809 -37.625 -7.773 1 95.06 104 GLY B N 1
ATOM 4586 C CA . GLY B 1 104 ? -5.074 -38.531 -8.891 1 95.06 104 GLY B CA 1
ATOM 4587 C C . GLY B 1 104 ? -6.438 -39.188 -8.82 1 95.06 104 GLY B C 1
ATOM 4588 O O . GLY B 1 104 ? -7.035 -39.5 -9.852 1 95.06 104 GLY B O 1
ATOM 4589 N N . MET B 1 105 ? -6.934 -39.312 -7.613 1 96.44 105 MET B N 1
ATOM 4590 C CA . MET B 1 105 ? -8.211 -40 -7.391 1 96.44 105 MET B CA 1
ATOM 4591 C C . MET B 1 105 ? -9.375 -39.062 -7.746 1 96.44 105 MET B C 1
ATOM 4593 O O . MET B 1 105 ? -10.523 -39.5 -7.797 1 96.44 105 MET B O 1
ATOM 4597 N N . LEU B 1 106 ? -9.125 -37.844 -8.062 1 97.31 106 LEU B N 1
ATOM 4598 C CA . LEU B 1 106 ? -10.164 -36.906 -8.469 1 97.31 106 LEU B CA 1
ATOM 4599 C C . LEU B 1 106 ? -10.547 -37.125 -9.93 1 97.31 106 LEU B C 1
ATOM 4601 O O . LEU B 1 106 ? -11.477 -36.5 -10.43 1 97.31 106 LEU B O 1
ATOM 4605 N N . HIS B 1 107 ? -9.883 -38.031 -10.594 1 97.5 107 HIS B N 1
ATOM 4606 C CA . HIS B 1 107 ? -10.117 -38.344 -12 1 97.5 107 HIS B CA 1
ATOM 4607 C C . HIS B 1 107 ? -11.594 -38.625 -12.266 1 97.5 107 HIS B C 1
ATOM 4609 O O . HIS B 1 107 ? -12.242 -37.875 -13.031 1 97.5 107 HIS B O 1
ATOM 4615 N N . LYS B 1 108 ? -12.164 -39.562 -11.625 1 96.69 108 LYS B N 1
ATOM 4616 C CA . LYS B 1 108 ? -13.531 -40 -11.891 1 96.69 108 LYS B CA 1
ATOM 4617 C C . LYS B 1 108 ? -14.539 -38.906 -11.5 1 96.69 108 LYS B C 1
ATOM 4619 O O . LYS B 1 108 ? -15.422 -38.562 -12.281 1 96.69 108 LYS B O 1
ATOM 4624 N N . PRO B 1 109 ? -14.398 -38.344 -10.273 1 97.31 109 PRO B N 1
ATOM 4625 C CA . PRO B 1 109 ? -15.328 -37.281 -9.914 1 97.31 109 PRO B CA 1
ATOM 4626 C C . PRO B 1 109 ? -15.305 -36.125 -10.906 1 97.31 109 PRO B C 1
ATOM 4628 O O . PRO B 1 109 ? -16.344 -35.531 -11.188 1 97.31 109 PRO B O 1
ATOM 4631 N N . LEU B 1 110 ? -14.141 -35.75 -11.422 1 98 110 LEU B N 1
ATOM 4632 C CA . LEU B 1 110 ? -14.031 -34.625 -12.359 1 98 110 LEU B CA 1
ATOM 4633 C C . LEU B 1 110 ? -14.727 -34.969 -13.68 1 98 110 LEU B C 1
ATOM 4635 O O . LEU B 1 110 ? -15.469 -34.125 -14.211 1 98 110 LEU B O 1
ATOM 4639 N N . VAL B 1 111 ? -14.492 -36.188 -14.188 1 97.56 111 VAL B N 1
ATOM 4640 C CA . VAL B 1 111 ? -15.102 -36.594 -15.445 1 97.56 111 VAL B CA 1
ATOM 4641 C C . VAL B 1 111 ? -16.625 -36.562 -15.312 1 97.56 111 VAL B C 1
ATOM 4643 O O . VAL B 1 111 ? -17.328 -36.062 -16.188 1 97.56 111 VAL B O 1
ATOM 4646 N N . LEU B 1 112 ? -17.125 -37.094 -14.195 1 96.5 112 LEU B N 1
ATOM 4647 C CA . LEU B 1 112 ? -18.562 -37.094 -13.953 1 96.5 112 LEU B CA 1
ATOM 4648 C C . LEU B 1 112 ? -19.125 -35.688 -13.914 1 96.5 112 LEU B C 1
ATOM 4650 O O . LEU B 1 112 ? -20.172 -35.438 -14.516 1 96.5 112 LEU B O 1
ATOM 4654 N N . TYR B 1 113 ? -18.453 -34.812 -13.305 1 96.75 113 TYR B N 1
ATOM 4655 C CA . TYR B 1 113 ? -18.906 -33.438 -13.195 1 96.75 113 TYR B CA 1
ATOM 4656 C C . TYR B 1 113 ? -18.969 -32.781 -14.562 1 96.75 113 TYR B C 1
ATOM 4658 O O . TYR B 1 113 ? -19.953 -32.125 -14.898 1 96.75 113 TYR B O 1
ATOM 4666 N N . LEU B 1 114 ? -17.875 -32.906 -15.312 1 96.38 114 LEU B N 1
ATOM 4667 C CA . LEU B 1 114 ? -17.766 -32.219 -16.594 1 96.38 114 LEU B CA 1
ATOM 4668 C C . LEU B 1 114 ? -18.781 -32.781 -17.594 1 96.38 114 LEU B C 1
ATOM 4670 O O . LEU B 1 114 ? -19.281 -32.031 -18.438 1 96.38 114 LEU B O 1
ATOM 4674 N N . GLN B 1 115 ? -19.141 -34.062 -17.469 1 94.31 115 GLN B N 1
ATOM 4675 C CA . GLN B 1 115 ? -20.125 -34.656 -18.359 1 94.31 115 GLN B CA 1
ATOM 4676 C C . GLN B 1 115 ? -21.531 -34.156 -18.047 1 94.31 115 GLN B C 1
ATOM 4678 O O . GLN B 1 115 ? -22.391 -34.156 -18.922 1 94.31 115 GLN B O 1
ATOM 4683 N N . GLU B 1 116 ? -21.734 -33.688 -16.844 1 93.62 116 GLU B N 1
ATOM 4684 C CA . GLU B 1 116 ? -23.047 -33.219 -16.422 1 93.62 116 GLU B CA 1
ATOM 4685 C C . GLU B 1 116 ? -23.25 -31.734 -16.75 1 93.62 116 GLU B C 1
ATOM 4687 O O . GLU B 1 116 ? -24.359 -31.219 -16.625 1 93.62 116 GLU B O 1
ATOM 4692 N N . GLN B 1 117 ? -22.234 -31.094 -17.25 1 91.62 117 GLN B N 1
ATOM 4693 C CA . GLN B 1 117 ? -22.344 -29.656 -17.516 1 91.62 117 GLN B CA 1
ATOM 4694 C C . GLN B 1 117 ? -23.125 -29.391 -18.797 1 91.62 117 GLN B C 1
ATOM 4696 O O . GLN B 1 117 ? -23.016 -30.156 -19.766 1 91.62 117 GLN B O 1
ATOM 4701 N N . SER B 1 118 ? -23.906 -28.328 -18.844 1 89.06 118 SER B N 1
ATOM 4702 C CA . SER B 1 118 ? -24.656 -27.938 -20.031 1 89.06 118 SER B CA 1
ATOM 4703 C C . SER B 1 118 ? -23.734 -27.484 -21.156 1 89.06 118 SER B C 1
ATOM 4705 O O . SER B 1 118 ? -23.984 -27.75 -22.328 1 89.06 118 SER B O 1
ATOM 4707 N N . VAL B 1 119 ? -22.734 -26.812 -20.734 1 89.44 119 VAL B N 1
ATOM 4708 C CA . VAL B 1 119 ? -21.688 -26.422 -21.672 1 89.44 119 VAL B CA 1
ATOM 4709 C C . VAL B 1 119 ? -20.5 -27.359 -21.562 1 89.44 119 VAL B C 1
ATOM 4711 O O . VAL B 1 119 ? -19.828 -27.406 -20.516 1 89.44 119 VAL B O 1
ATOM 4714 N N . PRO B 1 120 ? -20.266 -28.109 -22.578 1 90.44 120 PRO B N 1
ATOM 4715 C CA . PRO B 1 120 ? -19.156 -29.062 -22.5 1 90.44 120 PRO B CA 1
ATOM 4716 C C . PRO B 1 120 ? -17.797 -28.391 -22.391 1 90.44 120 PRO B C 1
ATOM 4718 O O . PRO B 1 120 ? -17.609 -27.297 -22.938 1 90.44 120 PRO B O 1
ATOM 4721 N N . PRO B 1 121 ? -16.891 -29.078 -21.734 1 93.25 121 PRO B N 1
ATOM 4722 C CA . PRO B 1 121 ? -15.547 -28.5 -21.641 1 93.25 121 PRO B CA 1
ATOM 4723 C C . PRO B 1 121 ? -14.836 -28.438 -22.984 1 93.25 121 PRO B C 1
ATOM 4725 O O . PRO B 1 121 ? -14.945 -29.375 -23.781 1 93.25 121 PRO B O 1
ATOM 4728 N N . SER B 1 122 ? -14.203 -27.344 -23.219 1 90.56 122 SER B N 1
ATOM 4729 C CA . SER B 1 122 ? -13.469 -27.141 -24.469 1 90.56 122 SER B CA 1
ATOM 4730 C C . SER B 1 122 ? -11.984 -27.469 -24.281 1 90.56 122 SER B C 1
ATOM 4732 O O . SER B 1 122 ? -11.32 -27.891 -25.234 1 90.56 122 SER B O 1
ATOM 4734 N N . CYS B 1 123 ? -11.477 -27.203 -23.062 1 93.25 123 CYS B N 1
ATOM 4735 C CA . CYS B 1 123 ? -10.047 -27.344 -22.812 1 93.25 123 CYS B CA 1
ATOM 4736 C C . CYS B 1 123 ? -9.758 -27.453 -21.328 1 93.25 123 CYS B C 1
ATOM 4738 O O . CYS B 1 123 ? -10.461 -26.859 -20.5 1 93.25 123 CYS B O 1
ATOM 4740 N N . ILE B 1 124 ? -8.758 -28.25 -21.062 1 95.69 124 ILE B N 1
ATOM 4741 C CA . ILE B 1 124 ? -8.273 -28.344 -19.688 1 95.69 124 ILE B CA 1
ATOM 4742 C C . ILE B 1 124 ? -6.934 -27.625 -19.562 1 95.69 124 ILE B C 1
ATOM 4744 O O . ILE B 1 124 ? -6.039 -27.812 -20.391 1 95.69 124 ILE B O 1
ATOM 4748 N N . VAL B 1 125 ? -6.828 -26.703 -18.641 1 95.94 125 VAL B N 1
ATOM 4749 C CA . VAL B 1 125 ? -5.559 -26.094 -18.266 1 95.94 125 VAL B CA 1
ATOM 4750 C C . VAL B 1 125 ? -5.176 -26.547 -16.844 1 95.94 125 VAL B C 1
ATOM 4752 O O . VAL B 1 125 ? -5.852 -26.188 -15.883 1 95.94 125 VAL B O 1
ATOM 4755 N N . SER B 1 126 ? -4.207 -27.281 -16.75 1 97.5 126 SER B N 1
ATOM 4756 C CA . SER B 1 126 ? -3.859 -27.828 -15.438 1 97.5 126 SER B CA 1
ATOM 4757 C C . SER B 1 126 ? -2.389 -27.594 -15.109 1 97.5 126 SER B C 1
ATOM 4759 O O . SER B 1 126 ? -1.559 -27.484 -16.016 1 97.5 126 SER B O 1
ATOM 4761 N N . ASP B 1 127 ? -2.145 -27.484 -13.891 1 96.5 127 ASP B N 1
ATOM 4762 C CA . ASP B 1 127 ? -0.793 -27.297 -13.367 1 96.5 127 ASP B CA 1
ATOM 4763 C C . ASP B 1 127 ? 0.099 -28.484 -13.711 1 96.5 127 ASP B C 1
ATOM 4765 O O . ASP B 1 127 ? -0.376 -29.625 -13.797 1 96.5 127 ASP B O 1
ATOM 4769 N N . LEU B 1 128 ? 1.364 -28.234 -13.836 1 93.06 128 LEU B N 1
ATOM 4770 C CA . LEU B 1 128 ? 2.365 -29.25 -14.133 1 93.06 128 LEU B CA 1
ATOM 4771 C C . LEU B 1 128 ? 2.301 -30.391 -13.117 1 93.06 128 LEU B C 1
ATOM 4773 O O . LEU B 1 128 ? 2.486 -31.547 -13.477 1 93.06 128 LEU B O 1
ATOM 4777 N N . CYS B 1 129 ? 1.933 -30.109 -11.891 1 93 129 CYS B N 1
ATOM 4778 C CA . CYS B 1 129 ? 1.947 -31.078 -10.797 1 93 129 CYS B CA 1
ATOM 4779 C C . CYS B 1 129 ? 0.622 -31.828 -10.719 1 93 129 CYS B C 1
ATOM 4781 O O . CYS B 1 129 ? 0.337 -32.469 -9.711 1 93 129 CYS B O 1
ATOM 4783 N N . GLN B 1 130 ? -0.136 -31.641 -11.727 1 96.31 130 GLN B N 1
ATOM 4784 C CA . GLN B 1 130 ? -1.384 -32.406 -11.828 1 96.31 130 GLN B CA 1
ATOM 4785 C C . GLN B 1 130 ? -1.412 -33.25 -13.094 1 96.31 130 GLN B C 1
ATOM 4787 O O . GLN B 1 130 ? -2.27 -33.062 -13.961 1 96.31 130 GLN B O 1
ATOM 4792 N N . PRO B 1 131 ? -0.547 -34.25 -13.133 1 95.06 131 PRO B N 1
ATOM 4793 C CA . PRO B 1 131 ? -0.406 -35 -14.383 1 95.06 131 PRO B CA 1
ATOM 4794 C C . PRO B 1 131 ? -1.615 -35.875 -14.68 1 95.06 131 PRO B C 1
ATOM 4796 O O . PRO B 1 131 ? -1.862 -36.25 -15.836 1 95.06 131 PRO B O 1
ATOM 4799 N N . TRP B 1 132 ? -2.434 -36.25 -13.719 1 96.75 132 TRP B N 1
ATOM 4800 C CA . TRP B 1 132 ? -3.604 -37.094 -13.898 1 96.75 132 TRP B CA 1
ATOM 4801 C C . TRP B 1 132 ? -4.629 -36.438 -14.812 1 96.75 132 TRP B C 1
ATOM 4803 O O . TRP B 1 132 ? -5.484 -37.125 -15.391 1 96.75 132 TRP B O 1
ATOM 4813 N N . THR B 1 133 ? -4.539 -35.156 -14.992 1 98.06 133 THR B N 1
ATOM 4814 C CA . THR B 1 133 ? -5.504 -34.438 -15.805 1 98.06 133 THR B CA 1
ATOM 4815 C C . THR B 1 133 ? -5.305 -34.719 -17.281 1 98.06 133 THR B C 1
ATOM 4817 O O . THR B 1 133 ? -6.195 -34.5 -18.109 1 98.06 133 THR B O 1
ATOM 4820 N N . GLY B 1 134 ? -4.066 -35.188 -17.641 1 97 134 GLY B N 1
ATOM 4821 C CA . GLY B 1 134 ? -3.85 -35.656 -19 1 97 134 GLY B CA 1
ATOM 4822 C C . GLY B 1 134 ? -4.766 -36.812 -19.391 1 97 134 GLY B C 1
ATOM 4823 O O . GLY B 1 134 ? -5.312 -36.812 -20.5 1 97 134 GLY B O 1
ATOM 4824 N N . ASP B 1 135 ? -4.945 -37.719 -18.469 1 97.12 135 ASP B N 1
ATOM 4825 C CA . ASP B 1 135 ? -5.844 -38.844 -18.703 1 97.12 135 ASP B CA 1
ATOM 4826 C C . ASP B 1 135 ? -7.289 -38.375 -18.859 1 97.12 135 ASP B C 1
ATOM 4828 O O . ASP B 1 135 ? -8.023 -38.906 -19.703 1 97.12 135 ASP B O 1
ATOM 4832 N N . VAL B 1 136 ? -7.664 -37.406 -18.078 1 97.38 136 VAL B N 1
ATOM 4833 C CA . VAL B 1 136 ? -9.016 -36.875 -18.156 1 97.38 136 VAL B CA 1
ATOM 4834 C C . VAL B 1 136 ? -9.25 -36.219 -19.516 1 97.38 136 VAL B C 1
ATOM 4836 O O . VAL B 1 136 ? -10.281 -36.438 -20.156 1 97.38 136 VAL B O 1
ATOM 4839 N N . ALA B 1 137 ? -8.312 -35.469 -19.906 1 96.19 137 ALA B N 1
ATOM 4840 C CA . ALA B 1 137 ? -8.414 -34.781 -21.203 1 96.19 137 ALA B CA 1
ATOM 4841 C C . ALA B 1 137 ? -8.555 -35.781 -22.344 1 96.19 137 ALA B C 1
ATOM 4843 O O . ALA B 1 137 ? -9.383 -35.594 -23.234 1 96.19 137 ALA B O 1
ATOM 4844 N N . ARG B 1 138 ? -7.773 -36.844 -22.312 1 95.62 138 ARG B N 1
ATOM 4845 C CA . ARG B 1 138 ? -7.82 -37.875 -23.344 1 95.62 138 ARG B CA 1
ATOM 4846 C C . ARG B 1 138 ? -9.156 -38.594 -23.328 1 95.62 138 ARG B C 1
ATOM 4848 O O . ARG B 1 138 ? -9.727 -38.906 -24.375 1 95.62 138 ARG B O 1
ATOM 4855 N N . GLU B 1 139 ? -9.609 -38.844 -22.125 1 95.75 139 GLU B N 1
ATOM 4856 C CA . GLU B 1 139 ? -10.898 -39.5 -21.984 1 95.75 139 GLU B CA 1
ATOM 4857 C C . GLU B 1 139 ? -12.031 -38.656 -22.547 1 95.75 139 GLU B C 1
ATOM 4859 O O . GLU B 1 139 ? -12.961 -39.188 -23.156 1 95.75 139 GLU B O 1
ATOM 4864 N N . LEU B 1 140 ? -11.984 -37.375 -22.438 1 94.62 140 LEU B N 1
ATOM 4865 C CA . LEU B 1 140 ? -13.039 -36.469 -22.875 1 94.62 140 LEU B CA 1
ATOM 4866 C C . LEU B 1 140 ? -12.789 -36 -24.297 1 94.62 140 LEU B C 1
ATOM 4868 O O . LEU B 1 140 ? -13.656 -35.375 -24.906 1 94.62 140 LEU B O 1
ATOM 4872 N N . GLY B 1 141 ? -11.617 -36.281 -24.859 1 92.38 141 GLY B N 1
ATOM 4873 C CA . GLY B 1 141 ? -11.273 -35.906 -26.219 1 92.38 141 GLY B CA 1
ATOM 4874 C C . GLY B 1 141 ? -11.062 -34.406 -26.375 1 92.38 141 GLY B C 1
ATOM 4875 O O . GLY B 1 141 ? -11.5 -33.812 -27.359 1 92.38 141 GLY B O 1
ATOM 4876 N N . ILE B 1 142 ? -10.617 -33.781 -25.422 1 92.44 142 ILE B N 1
ATOM 4877 C CA . ILE B 1 142 ? -10.359 -32.344 -25.484 1 92.44 142 ILE B CA 1
ATOM 4878 C C . ILE B 1 142 ? -8.883 -32.062 -25.219 1 92.44 142 ILE B C 1
ATOM 4880 O O . ILE B 1 142 ? -8.18 -32.906 -24.641 1 92.44 142 ILE B O 1
ATOM 4884 N N . PRO B 1 143 ? -8.352 -30.906 -25.609 1 93.19 143 PRO B N 1
ATOM 4885 C CA . PRO B 1 143 ? -6.938 -30.578 -25.391 1 93.19 143 PRO B CA 1
ATOM 4886 C C . PRO B 1 143 ? -6.625 -30.266 -23.938 1 93.19 143 PRO B C 1
ATOM 4888 O O . PRO B 1 143 ? -7.504 -29.828 -23.188 1 93.19 143 PRO B O 1
ATOM 4891 N N . ARG B 1 144 ? -5.391 -30.5 -23.594 1 95.12 144 ARG B N 1
ATOM 4892 C CA . ARG B 1 144 ? -4.867 -30.125 -22.297 1 95.12 144 ARG B CA 1
ATOM 4893 C C . ARG B 1 144 ? -3.68 -29.172 -22.422 1 95.12 144 ARG B C 1
ATOM 4895 O O . ARG B 1 144 ? -2.715 -29.484 -23.141 1 95.12 144 ARG B O 1
ATOM 4902 N N . LEU B 1 145 ? -3.789 -28.109 -21.859 1 94.56 145 LEU B N 1
ATOM 4903 C CA . LEU B 1 145 ? -2.68 -27.156 -21.75 1 94.56 145 LEU B CA 1
ATOM 4904 C C . LEU B 1 145 ? -2.021 -27.25 -20.375 1 94.56 145 LEU B C 1
ATOM 4906 O O . LEU B 1 145 ? -2.711 -27.266 -19.359 1 94.56 145 LEU B O 1
ATOM 4910 N N . MET B 1 146 ? -0.759 -27.312 -20.422 1 95.56 146 MET B N 1
ATOM 4911 C CA . MET B 1 146 ? -0.025 -27.375 -19.156 1 95.56 146 MET B CA 1
ATOM 4912 C C . MET B 1 146 ? 0.332 -25.969 -18.672 1 95.56 146 MET B C 1
ATOM 4914 O O . MET B 1 146 ? 0.857 -25.156 -19.438 1 95.56 146 MET B O 1
ATOM 4918 N N . PHE B 1 147 ? -0.019 -25.75 -17.453 1 95.06 147 PHE B N 1
ATOM 4919 C CA . PHE B 1 147 ? 0.331 -24.469 -16.844 1 95.06 147 PHE B CA 1
ATOM 4920 C C . PHE B 1 147 ? 1.562 -24.609 -15.961 1 95.06 147 PHE B C 1
ATOM 4922 O O . PHE B 1 147 ? 1.644 -25.531 -15.148 1 95.06 147 PHE B O 1
ATOM 4929 N N . ASN B 1 148 ? 2.438 -23.703 -16.219 1 85.19 148 ASN B N 1
ATOM 4930 C CA . ASN B 1 148 ? 3.621 -23.562 -15.383 1 85.19 148 ASN B CA 1
ATOM 4931 C C . ASN B 1 148 ? 3.711 -22.156 -14.773 1 85.19 148 ASN B C 1
ATOM 4933 O O . ASN B 1 148 ? 3.928 -21.188 -15.492 1 85.19 148 ASN B O 1
ATOM 4937 N N . GLY B 1 149 ? 3.535 -22.094 -13.516 1 82.81 149 GLY B N 1
ATOM 4938 C CA . GLY B 1 149 ? 3.529 -20.812 -12.844 1 82.81 149 GLY B CA 1
ATOM 4939 C C . GLY B 1 149 ? 4.883 -20.125 -12.859 1 82.81 149 GLY B C 1
ATOM 4940 O O . GLY B 1 149 ? 5.07 -19.094 -12.211 1 82.81 149 GLY B O 1
ATOM 4941 N N . PHE B 1 150 ? 5.852 -20.656 -13.664 1 85.5 150 PHE B N 1
ATOM 4942 C CA . PHE B 1 150 ? 7.18 -20.062 -13.805 1 85.5 150 PHE B CA 1
ATOM 4943 C C . PHE B 1 150 ? 7.262 -19.203 -15.055 1 85.5 150 PHE B C 1
ATOM 4945 O O . PHE B 1 150 ? 6.281 -19.062 -15.789 1 85.5 150 PHE B O 1
ATOM 4952 N N . CYS B 1 151 ? 8.383 -18.578 -15.18 1 90.94 151 CYS B N 1
ATOM 4953 C CA . CYS B 1 151 ? 8.68 -17.875 -16.422 1 90.94 151 CYS B CA 1
ATOM 4954 C C . CYS B 1 151 ? 9.266 -18.828 -17.469 1 90.94 151 CYS B C 1
ATOM 4956 O O . CYS B 1 151 ? 9.477 -20.016 -17.188 1 90.94 151 CYS B O 1
ATOM 4958 N N . ALA B 1 152 ? 9.383 -18.359 -18.656 1 92.19 152 ALA B N 1
ATOM 4959 C CA . ALA B 1 152 ? 9.914 -19.188 -19.75 1 92.19 152 ALA B CA 1
ATOM 4960 C C . ALA B 1 152 ? 11.352 -19.609 -19.469 1 92.19 152 ALA B C 1
ATOM 4962 O O . ALA B 1 152 ? 11.75 -20.719 -19.781 1 92.19 152 ALA B O 1
ATOM 4963 N N . PHE B 1 153 ? 12.094 -18.766 -18.875 1 92.25 153 PHE B N 1
ATOM 4964 C CA . PHE B 1 153 ? 13.484 -19.047 -18.531 1 92.25 153 PHE B CA 1
ATOM 4965 C C . PHE B 1 153 ? 13.578 -20.281 -17.641 1 92.25 153 PHE B C 1
ATOM 4967 O O . PHE B 1 153 ? 14.273 -21.234 -17.953 1 92.25 153 PHE B O 1
ATOM 4974 N N . ALA B 1 154 ? 12.891 -20.156 -16.547 1 90.81 154 ALA B N 1
ATOM 4975 C CA . ALA B 1 154 ? 12.93 -21.25 -15.578 1 90.81 154 ALA B CA 1
ATOM 4976 C C . ALA B 1 154 ? 12.32 -22.516 -16.156 1 90.81 154 ALA B C 1
ATOM 4978 O O . ALA B 1 154 ? 12.805 -23.625 -15.883 1 90.81 154 ALA B O 1
ATOM 4979 N N . SER B 1 155 ? 11.242 -22.391 -16.906 1 92.19 155 SER B N 1
ATOM 4980 C CA . SER B 1 155 ? 10.578 -23.531 -17.516 1 92.19 155 SER B CA 1
ATOM 4981 C C . SER B 1 155 ? 11.492 -24.234 -18.5 1 92.19 155 SER B C 1
ATOM 4983 O O . SER B 1 155 ? 11.555 -25.469 -18.547 1 92.19 155 SER B O 1
ATOM 4985 N N . LEU B 1 156 ? 12.164 -23.484 -19.297 1 92.25 156 LEU B N 1
ATOM 4986 C CA . LEU B 1 156 ? 13.109 -24.047 -20.25 1 92.25 156 LEU B CA 1
ATOM 4987 C C . LEU B 1 156 ? 14.234 -24.797 -19.531 1 92.25 156 LEU B C 1
ATOM 4989 O O . LEU B 1 156 ? 14.57 -25.922 -19.906 1 92.25 156 LEU B O 1
ATOM 4993 N N . CYS B 1 157 ? 14.75 -24.172 -18.5 1 91.06 157 CYS B N 1
ATOM 4994 C CA . CYS B 1 157 ? 15.805 -24.828 -17.719 1 91.06 157 CYS B CA 1
ATOM 4995 C C . CYS B 1 157 ? 15.32 -26.141 -17.156 1 91.06 157 CYS B C 1
ATOM 4997 O O . CYS B 1 157 ? 16 -27.172 -17.266 1 91.06 157 CYS B O 1
ATOM 4999 N N . ARG B 1 158 ? 14.203 -26.047 -16.531 1 89.5 158 ARG B N 1
ATOM 5000 C CA . ARG B 1 158 ? 13.648 -27.266 -15.93 1 89.5 158 ARG B CA 1
ATOM 5001 C C . ARG B 1 158 ? 13.477 -28.359 -16.969 1 89.5 158 ARG B C 1
ATOM 5003 O O . ARG B 1 158 ? 13.805 -29.516 -16.719 1 89.5 158 ARG B O 1
ATOM 5010 N N . TYR B 1 159 ? 12.875 -28.016 -18.094 1 90.5 159 TYR B N 1
ATOM 5011 C CA . TYR B 1 159 ? 12.641 -28.969 -19.172 1 90.5 159 TYR B CA 1
ATOM 5012 C C . TYR B 1 159 ? 13.945 -29.641 -19.594 1 90.5 159 TYR B C 1
ATOM 5014 O O . TYR B 1 159 ? 14.016 -30.859 -19.703 1 90.5 159 TYR B O 1
ATOM 5022 N N . LEU B 1 160 ? 14.984 -28.844 -19.797 1 89.88 160 LEU B N 1
ATOM 5023 C CA . LEU B 1 160 ? 16.281 -29.359 -20.25 1 89.88 160 LEU B CA 1
ATOM 5024 C C . LEU B 1 160 ? 16.922 -30.25 -19.172 1 89.88 160 LEU B C 1
ATOM 5026 O O . LEU B 1 160 ? 17.484 -31.281 -19.5 1 89.88 160 LEU B O 1
ATOM 5030 N N . ILE B 1 161 ? 16.797 -29.844 -17.984 1 88.44 161 ILE B N 1
ATOM 5031 C CA . ILE B 1 161 ? 17.422 -30.562 -16.891 1 88.44 161 ILE B CA 1
ATOM 5032 C C . ILE B 1 161 ? 16.781 -31.953 -16.734 1 88.44 161 ILE B C 1
ATOM 5034 O O . ILE B 1 161 ? 17.484 -32.969 -16.609 1 88.44 161 ILE B O 1
ATOM 5038 N N . HIS B 1 162 ? 15.477 -31.969 -16.812 1 87.25 162 HIS B N 1
ATOM 5039 C CA . HIS B 1 162 ? 14.789 -33.188 -16.422 1 87.25 162 HIS B CA 1
ATOM 5040 C C . HIS B 1 162 ? 14.516 -34.094 -17.625 1 87.25 162 HIS B C 1
ATOM 5042 O O . HIS B 1 162 ? 14.586 -35.312 -17.547 1 87.25 162 HIS B O 1
ATOM 5048 N N . GLN B 1 163 ? 14.172 -33.5 -18.75 1 84.56 163 GLN B N 1
ATOM 5049 C CA . GLN B 1 163 ? 13.906 -34.312 -19.938 1 84.56 163 GLN B CA 1
ATOM 5050 C C . GLN B 1 163 ? 15.195 -34.906 -20.5 1 84.56 163 GLN B C 1
ATOM 5052 O O . GLN B 1 163 ? 15.211 -36.062 -20.953 1 84.56 163 GLN B O 1
ATOM 5057 N N . ASP B 1 164 ? 16.266 -34.125 -20.344 1 83.06 164 ASP B N 1
ATOM 5058 C CA . ASP B 1 164 ? 17.547 -34.625 -20.859 1 83.06 164 ASP B CA 1
ATOM 5059 C C . ASP B 1 164 ? 18.406 -35.219 -19.75 1 83.06 164 ASP B C 1
ATOM 5061 O O . ASP B 1 164 ? 19.562 -35.594 -19.969 1 83.06 164 ASP B O 1
ATOM 5065 N N . LYS B 1 165 ? 17.891 -35.312 -18.547 1 83.06 165 LYS B N 1
ATOM 5066 C CA . LYS B 1 165 ? 18.547 -35.906 -17.391 1 83.06 165 LYS B CA 1
ATOM 5067 C C . LYS B 1 165 ? 19.969 -35.406 -17.219 1 83.06 165 LYS B C 1
ATOM 5069 O O . LYS B 1 165 ? 20.922 -36.188 -17.125 1 83.06 165 LYS B O 1
ATOM 5074 N N . VAL B 1 166 ? 20.141 -34.156 -17.172 1 84.69 166 VAL B N 1
ATOM 5075 C CA . VAL B 1 166 ? 21.422 -33.469 -17.203 1 84.69 166 VAL B CA 1
ATOM 5076 C C . VAL B 1 166 ? 22.234 -33.844 -15.961 1 84.69 166 VAL B C 1
ATOM 5078 O O . VAL B 1 166 ? 23.453 -33.969 -16.031 1 84.69 166 VAL B O 1
ATOM 5081 N N . PHE B 1 167 ? 21.562 -34.125 -14.867 1 84.06 167 PHE B N 1
ATOM 5082 C CA . PHE B 1 167 ? 22.281 -34.344 -13.609 1 84.06 167 PHE B CA 1
ATOM 5083 C C . PHE B 1 167 ? 22.406 -35.812 -13.289 1 84.06 167 PHE B C 1
ATOM 5085 O O . PHE B 1 167 ? 22.844 -36.188 -12.195 1 84.06 167 PHE B O 1
ATOM 5092 N N . GLU B 1 168 ? 21.938 -36.688 -14.07 1 82 168 GLU B N 1
ATOM 5093 C CA . GLU B 1 168 ? 21.938 -38.125 -13.812 1 82 168 GLU B CA 1
ATOM 5094 C C . GLU B 1 168 ? 23.328 -38.625 -13.445 1 82 168 GLU B C 1
ATOM 5096 O O . GLU B 1 168 ? 23.484 -39.469 -12.547 1 82 168 GLU B O 1
ATOM 5101 N N . ASN B 1 169 ? 24.344 -38.062 -14.047 1 81.62 169 ASN B N 1
ATOM 5102 C CA . ASN B 1 169 ? 25.703 -38.562 -13.805 1 81.62 169 ASN B CA 1
ATOM 5103 C C . ASN B 1 169 ? 26.547 -37.531 -13.047 1 81.62 169 ASN B C 1
ATOM 5105 O O . ASN B 1 169 ? 27.766 -37.531 -13.164 1 81.62 169 ASN B O 1
ATOM 5109 N N . VAL B 1 170 ? 25.859 -36.719 -12.312 1 86.25 170 VAL B N 1
ATOM 5110 C CA . VAL B 1 170 ? 26.578 -35.688 -11.547 1 86.25 170 VAL B CA 1
ATOM 5111 C C . VAL B 1 170 ? 26.438 -36 -10.055 1 86.25 170 VAL B C 1
ATOM 5113 O O . VAL B 1 170 ? 25.406 -35.719 -9.453 1 86.25 170 VAL B O 1
ATOM 5116 N N . PRO B 1 171 ? 27.453 -36.562 -9.461 1 82.12 171 PRO B N 1
ATOM 5117 C CA . PRO B 1 171 ? 27.344 -36.969 -8.055 1 82.12 171 PRO B CA 1
ATOM 5118 C C . PRO B 1 171 ? 27.344 -35.781 -7.094 1 82.12 171 PRO B C 1
ATOM 5120 O O . PRO B 1 171 ? 26.609 -35.781 -6.105 1 82.12 171 PRO B O 1
ATOM 5123 N N . ASP B 1 172 ? 28.172 -34.75 -7.395 1 79.5 172 ASP B N 1
ATOM 5124 C CA . ASP B 1 172 ? 28.297 -33.594 -6.527 1 79.5 172 ASP B CA 1
ATOM 5125 C C . ASP B 1 172 ? 27.156 -32.594 -6.781 1 79.5 172 ASP B C 1
ATOM 5127 O O . ASP B 1 172 ? 27.047 -32.031 -7.879 1 79.5 172 ASP B O 1
ATOM 5131 N N . GLY B 1 173 ? 26.375 -32.375 -5.824 1 80.19 173 GLY B N 1
ATOM 5132 C CA . GLY B 1 173 ? 25.234 -31.5 -5.945 1 80.19 173 GLY B CA 1
ATOM 5133 C C . GLY B 1 173 ? 25.625 -30.062 -6.23 1 80.19 173 GLY B C 1
ATOM 5134 O O . GLY B 1 173 ? 24.844 -29.297 -6.816 1 80.19 173 GLY B O 1
ATOM 5135 N N . ASP B 1 174 ? 26.828 -29.719 -5.953 1 81.94 174 ASP B N 1
ATOM 5136 C CA . ASP B 1 174 ? 27.266 -28.328 -6.105 1 81.94 174 ASP B CA 1
ATOM 5137 C C . ASP B 1 174 ? 28.078 -28.141 -7.383 1 81.94 174 ASP B C 1
ATOM 5139 O O . ASP B 1 174 ? 28.438 -27.016 -7.738 1 81.94 174 ASP B O 1
ATOM 5143 N N . GLU B 1 175 ? 28.281 -29.188 -8.039 1 86.81 175 GLU B N 1
ATOM 5144 C CA . GLU B 1 175 ? 29.047 -29.109 -9.281 1 86.81 175 GLU B CA 1
ATOM 5145 C C . GLU B 1 175 ? 28.281 -28.344 -10.352 1 86.81 175 GLU B C 1
ATOM 5147 O O . GLU B 1 175 ? 27.078 -28.547 -10.531 1 86.81 175 GLU B O 1
ATOM 5152 N N . LEU B 1 176 ? 28.969 -27.422 -10.922 1 88.5 176 LEU B N 1
ATOM 5153 C CA . LEU B 1 176 ? 28.359 -26.625 -11.977 1 88.5 176 LEU B CA 1
ATOM 5154 C C . LEU B 1 176 ? 28.438 -27.359 -13.32 1 88.5 176 LEU B C 1
ATOM 5156 O O . LEU B 1 176 ? 29.5 -27.891 -13.68 1 88.5 176 LEU B O 1
ATOM 5160 N N . VAL B 1 177 ? 27.312 -27.438 -13.93 1 90.25 177 VAL B N 1
ATOM 5161 C CA . VAL B 1 177 ? 27.234 -28.062 -15.242 1 90.25 177 VAL B CA 1
ATOM 5162 C C . VAL B 1 177 ? 26.656 -27.078 -16.25 1 90.25 177 VAL B C 1
ATOM 5164 O O . VAL B 1 177 ? 25.734 -26.328 -15.93 1 90.25 177 VAL B O 1
ATOM 5167 N N . ILE B 1 178 ? 27.234 -27.109 -17.391 1 91.31 178 ILE B N 1
ATOM 5168 C CA . ILE B 1 178 ? 26.688 -26.281 -18.469 1 91.31 178 ILE B CA 1
ATOM 5169 C C . ILE B 1 178 ? 25.391 -26.906 -18.984 1 91.31 178 ILE B C 1
ATOM 5171 O O . ILE B 1 178 ? 25.344 -28.109 -19.281 1 91.31 178 ILE B O 1
ATOM 5175 N N . LEU B 1 179 ? 24.359 -26.156 -19.047 1 90.38 179 LEU B N 1
ATOM 5176 C CA . LEU B 1 179 ? 23.062 -26.656 -19.5 1 90.38 179 LEU B CA 1
ATOM 5177 C C . LEU B 1 179 ? 23.016 -26.734 -21.031 1 90.38 179 LEU B C 1
ATOM 5179 O O . LEU B 1 179 ? 22.969 -25.719 -21.703 1 90.38 179 LEU B O 1
ATOM 5183 N N . PRO B 1 180 ? 22.984 -27.906 -21.516 1 89.75 180 PRO B N 1
ATOM 5184 C CA . PRO B 1 180 ? 22.969 -28.047 -22.969 1 89.75 180 PRO B CA 1
ATOM 5185 C C . PRO B 1 180 ? 21.641 -27.609 -23.594 1 89.75 180 PRO B C 1
ATOM 5187 O O . PRO B 1 180 ? 20.578 -27.859 -23.031 1 89.75 180 PRO B O 1
ATOM 5190 N N . GLY B 1 181 ? 21.688 -26.969 -24.75 1 87.62 181 GLY B N 1
ATOM 5191 C CA . GLY B 1 181 ? 20.469 -26.594 -25.469 1 87.62 181 GLY B CA 1
ATOM 5192 C C . GLY B 1 181 ? 19.953 -25.219 -25.078 1 87.62 181 GLY B C 1
ATOM 5193 O O . GLY B 1 181 ? 19.016 -24.703 -25.688 1 87.62 181 GLY B O 1
ATOM 5194 N N . PHE B 1 182 ? 20.516 -24.734 -23.969 1 91.81 182 PHE B N 1
ATOM 5195 C CA . PHE B 1 182 ? 20.125 -23.406 -23.547 1 91.81 182 PHE B CA 1
ATOM 5196 C C . PHE B 1 182 ? 20.625 -22.344 -24.531 1 91.81 182 PHE B C 1
ATOM 5198 O O . PHE B 1 182 ? 21.672 -22.531 -25.141 1 91.81 182 PHE B O 1
ATOM 5205 N N . PRO B 1 183 ? 19.875 -21.25 -24.703 1 90.38 183 PRO B N 1
ATOM 5206 C CA . PRO B 1 183 ? 20.188 -20.281 -25.766 1 90.38 183 PRO B CA 1
ATOM 5207 C C . PRO B 1 183 ? 21.562 -19.625 -25.562 1 90.38 183 PRO B C 1
ATOM 5209 O O . PRO B 1 183 ? 22.156 -19.141 -26.531 1 90.38 183 PRO B O 1
ATOM 5212 N N . HIS B 1 184 ? 22.062 -19.484 -24.375 1 91 184 HIS B N 1
ATOM 5213 C CA . HIS B 1 184 ? 23.375 -18.953 -24.062 1 91 184 HIS B CA 1
ATOM 5214 C C . HIS B 1 184 ? 24.047 -19.734 -22.938 1 91 184 HIS B C 1
ATOM 5216 O O . HIS B 1 184 ? 23.453 -20.656 -22.391 1 91 184 HIS B O 1
ATOM 5222 N N . HIS B 1 185 ? 25.281 -19.328 -22.703 1 90.75 185 HIS B N 1
ATOM 5223 C CA . HIS B 1 185 ? 26.047 -20.016 -21.672 1 90.75 185 HIS B CA 1
ATOM 5224 C C . HIS B 1 185 ? 25.406 -19.859 -20.297 1 90.75 185 HIS B C 1
ATOM 5226 O O . HIS B 1 185 ? 25.188 -18.734 -19.844 1 90.75 185 HIS B O 1
ATOM 5232 N N . LEU B 1 186 ? 24.953 -21.016 -19.766 1 90.81 186 LEU B N 1
ATOM 5233 C CA . LEU B 1 186 ? 24.359 -21.031 -18.438 1 90.81 186 LEU B CA 1
ATOM 5234 C C . LEU B 1 186 ? 24.859 -22.234 -17.641 1 90.81 186 LEU B C 1
ATOM 5236 O O . LEU B 1 186 ? 24.812 -23.359 -18.109 1 90.81 186 LEU B O 1
ATOM 5240 N N . GLU B 1 187 ? 25.359 -21.938 -16.469 1 89.25 187 GLU B N 1
ATOM 5241 C CA . GLU B 1 187 ? 25.797 -22.984 -15.562 1 89.25 187 GLU B CA 1
ATOM 5242 C C . GLU B 1 187 ? 24.812 -23.172 -14.414 1 89.25 187 GLU B C 1
ATOM 5244 O O . GLU B 1 187 ? 24.344 -22.188 -13.828 1 89.25 187 GLU B O 1
ATOM 5249 N N . VAL B 1 188 ? 24.484 -24.438 -14.227 1 87.12 188 VAL B N 1
ATOM 5250 C CA . VAL B 1 188 ? 23.547 -24.75 -13.148 1 87.12 188 VAL B CA 1
ATOM 5251 C C . VAL B 1 188 ? 24.078 -25.906 -12.32 1 87.12 188 VAL B C 1
ATOM 5253 O O . VAL B 1 188 ? 24.906 -26.688 -12.797 1 87.12 188 VAL B O 1
ATOM 5256 N N . SER B 1 189 ? 23.719 -25.922 -11.102 1 85.62 189 SER B N 1
ATOM 5257 C CA . SER B 1 189 ? 24.047 -27.047 -10.227 1 85.62 189 SER B CA 1
ATOM 5258 C C . SER B 1 189 ? 22.797 -27.797 -9.789 1 85.62 189 SER B C 1
ATOM 5260 O O . SER B 1 189 ? 21.703 -27.219 -9.781 1 85.62 189 SER B O 1
ATOM 5262 N N . LYS B 1 190 ? 23 -29.047 -9.5 1 82.5 190 LYS B N 1
ATOM 5263 C CA . LYS B 1 190 ? 21.875 -29.875 -9.047 1 82.5 190 LYS B CA 1
ATOM 5264 C C . LYS B 1 190 ? 21.25 -29.297 -7.773 1 82.5 190 LYS B C 1
ATOM 5266 O O . LYS B 1 190 ? 20.031 -29.297 -7.625 1 82.5 190 LYS B O 1
ATOM 5271 N N . ALA B 1 191 ? 22.016 -28.734 -6.949 1 77.06 191 ALA B N 1
ATOM 5272 C CA . ALA B 1 191 ? 21.578 -28.203 -5.66 1 77.06 191 ALA B CA 1
ATOM 5273 C C . ALA B 1 191 ? 20.75 -26.938 -5.84 1 77.06 191 ALA B C 1
ATOM 5275 O O . ALA B 1 191 ? 19.828 -26.672 -5.051 1 77.06 191 ALA B O 1
ATOM 5276 N N . ARG B 1 192 ? 20.969 -26.25 -6.914 1 79.12 192 ARG B N 1
ATOM 5277 C CA . ARG B 1 192 ? 20.312 -24.953 -7.109 1 79.12 192 ARG B CA 1
ATOM 5278 C C . ARG B 1 192 ? 19.281 -25.031 -8.227 1 79.12 192 ARG B C 1
ATOM 5280 O O . ARG B 1 192 ? 18.875 -24 -8.773 1 79.12 192 ARG B O 1
ATOM 5287 N N . SER B 1 193 ? 19.031 -26.172 -8.547 1 80.31 193 SER B N 1
ATOM 5288 C CA . SER B 1 193 ? 18.031 -26.375 -9.586 1 80.31 193 SER B CA 1
ATOM 5289 C C . SER B 1 193 ? 16.75 -26.969 -9.016 1 80.31 193 SER B C 1
ATOM 5291 O O . SER B 1 193 ? 16.781 -27.625 -7.973 1 80.31 193 SER B O 1
ATOM 5293 N N . PRO B 1 194 ? 15.672 -26.484 -9.711 1 72.5 194 PRO B N 1
ATOM 5294 C CA . PRO B 1 194 ? 14.414 -27.016 -9.195 1 72.5 194 PRO B CA 1
ATOM 5295 C C . PRO B 1 194 ? 14.383 -28.547 -9.172 1 72.5 194 PRO B C 1
ATOM 5297 O O . PRO B 1 194 ? 14.867 -29.188 -10.102 1 72.5 194 PRO B O 1
ATOM 5300 N N . GLY B 1 195 ? 14.008 -28.969 -7.969 1 65.12 195 GLY B N 1
ATOM 5301 C CA . GLY B 1 195 ? 13.789 -30.406 -7.918 1 65.12 195 GLY B CA 1
ATOM 5302 C C . GLY B 1 195 ? 12.516 -30.828 -8.617 1 65.12 195 GLY B C 1
ATOM 5303 O O . GLY B 1 195 ? 11.688 -30 -8.984 1 65.12 195 GLY B O 1
ATOM 5304 N N . ASN B 1 196 ? 12.531 -31.875 -9.148 1 60.38 196 ASN B N 1
ATOM 5305 C CA . ASN B 1 196 ? 11.352 -32.531 -9.711 1 60.38 196 ASN B CA 1
ATOM 5306 C C . ASN B 1 196 ? 10.953 -33.75 -8.906 1 60.38 196 ASN B C 1
ATOM 5308 O O . ASN B 1 196 ? 10.805 -34.844 -9.469 1 60.38 196 ASN B O 1
ATOM 5312 N N . PHE B 1 197 ? 10.68 -33.438 -7.57 1 64.56 197 PHE B N 1
ATOM 5313 C CA . PHE B 1 197 ? 10.258 -34.562 -6.723 1 64.56 197 PHE B CA 1
ATOM 5314 C C . PHE B 1 197 ? 11.289 -35.688 -6.738 1 64.56 197 PHE B C 1
ATOM 5316 O O . PHE B 1 197 ? 10.945 -36.844 -6.953 1 64.56 197 PHE B O 1
ATOM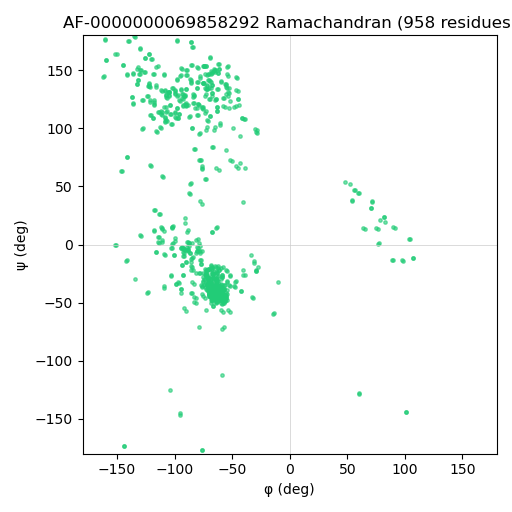 5323 N N . ASN B 1 198 ? 12.539 -35.281 -6.574 1 66.06 198 ASN B N 1
ATOM 5324 C CA . ASN B 1 198 ? 13.656 -36.219 -6.707 1 66.06 198 ASN B CA 1
ATOM 5325 C C . ASN B 1 198 ? 13.812 -37.062 -5.465 1 66.06 198 ASN B C 1
ATOM 5327 O O . ASN B 1 198 ? 14.617 -38 -5.453 1 66.06 198 ASN B O 1
ATOM 5331 N N . SER B 1 199 ? 13 -36.844 -4.594 1 71.06 199 SER B N 1
ATOM 5332 C CA . SER B 1 199 ? 13.086 -37.656 -3.385 1 71.06 199 SER B CA 1
ATOM 5333 C C . SER B 1 199 ? 12.633 -39.094 -3.65 1 71.06 199 SER B C 1
ATOM 5335 O O . SER B 1 199 ? 11.781 -39.312 -4.512 1 71.06 199 SER B O 1
ATOM 5337 N N . PRO B 1 200 ? 13.312 -39.969 -2.926 1 74.88 200 PRO B N 1
ATOM 5338 C CA . PRO B 1 200 ? 12.898 -41.375 -3.092 1 74.88 200 PRO B CA 1
ATOM 5339 C C . PRO B 1 200 ? 11.398 -41.562 -2.869 1 74.88 200 PRO B C 1
ATOM 5341 O O . PRO B 1 200 ? 10.82 -40.969 -1.965 1 74.88 200 PRO B O 1
ATOM 5344 N N . GLY B 1 201 ? 10.789 -42.281 -3.725 1 77.81 201 GLY B N 1
ATOM 5345 C CA . GLY B 1 201 ? 9.367 -42.562 -3.623 1 77.81 201 GLY B CA 1
ATOM 5346 C C . GLY B 1 201 ? 8.539 -41.812 -4.645 1 77.81 201 GLY B C 1
ATOM 5347 O O . GLY B 1 201 ? 7.395 -42.156 -4.914 1 77.81 201 GLY B O 1
ATOM 5348 N N . PHE B 1 202 ? 9.25 -40.875 -5.242 1 84 202 PHE B N 1
ATOM 5349 C CA . PHE B 1 202 ? 8.531 -40 -6.176 1 84 202 PHE B CA 1
ATOM 5350 C C . PHE B 1 202 ? 8.812 -40.406 -7.617 1 84 202 PHE B C 1
ATOM 5352 O O . PHE B 1 202 ? 8.469 -39.688 -8.555 1 84 202 PHE B O 1
ATOM 5359 N N . GLU B 1 203 ? 9.352 -41.562 -7.789 1 83.31 203 GLU B N 1
ATOM 5360 C CA . GLU B 1 203 ? 9.828 -41.969 -9.109 1 83.31 203 GLU B CA 1
ATOM 5361 C C . GLU B 1 203 ? 8.672 -42.062 -10.102 1 83.31 203 GLU B C 1
ATOM 5363 O O . GLU B 1 203 ? 8.75 -41.531 -11.219 1 83.31 203 GLU B O 1
ATOM 5368 N N . LYS B 1 204 ? 7.633 -42.75 -9.68 1 86.12 204 LYS B N 1
ATOM 5369 C CA . LYS B 1 204 ? 6.484 -42.938 -10.562 1 86.12 204 LYS B CA 1
ATOM 5370 C C . LYS B 1 204 ? 5.82 -41.594 -10.875 1 86.12 204 LYS B C 1
ATOM 5372 O O . LYS B 1 204 ? 5.434 -41.344 -12.023 1 86.12 204 LYS B O 1
ATOM 5377 N N . PHE B 1 205 ? 5.723 -40.875 -9.914 1 89.75 205 PHE B N 1
ATOM 5378 C CA . PHE B 1 205 ? 5.109 -39.562 -10.078 1 89.75 205 PHE B CA 1
ATOM 5379 C C . PHE B 1 205 ? 5.938 -38.688 -11.008 1 89.75 205 PHE B C 1
ATOM 5381 O O . PHE B 1 205 ? 5.395 -38.031 -11.906 1 89.75 205 PHE B O 1
ATOM 5388 N N . ARG B 1 206 ? 7.168 -38.719 -10.766 1 88.5 206 ARG B N 1
ATOM 5389 C CA . ARG B 1 206 ? 8.094 -37.969 -11.609 1 88.5 206 ARG B CA 1
ATOM 5390 C C . ARG B 1 206 ? 7.992 -38.406 -13.062 1 88.5 206 ARG B C 1
ATOM 5392 O O . ARG B 1 206 ? 7.965 -37.562 -13.969 1 88.5 206 ARG B O 1
ATOM 5399 N N . ALA B 1 207 ? 7.957 -39.625 -13.25 1 89.94 207 ALA B N 1
ATOM 5400 C CA . ALA B 1 207 ? 7.855 -40.156 -14.602 1 89.94 207 ALA B CA 1
ATOM 5401 C C . ALA B 1 207 ? 6.559 -39.719 -15.273 1 89.94 207 ALA B C 1
ATOM 5403 O O . ALA B 1 207 ? 6.551 -39.375 -16.453 1 89.94 207 ALA B O 1
ATOM 5404 N N . LYS B 1 208 ? 5.547 -39.719 -14.531 1 92.69 208 LYS B N 1
ATOM 5405 C CA . LYS B 1 208 ? 4.254 -39.312 -15.07 1 92.69 208 LYS B CA 1
ATOM 5406 C C . LYS B 1 208 ? 4.246 -37.844 -15.438 1 92.69 208 LYS B C 1
ATOM 5408 O O . LYS B 1 208 ? 3.676 -37.469 -16.453 1 92.69 208 LYS B O 1
ATOM 5413 N N . ILE B 1 209 ? 4.848 -37.062 -14.602 1 92.25 209 ILE B N 1
ATOM 5414 C CA . ILE B 1 209 ? 4.941 -35.625 -14.859 1 92.25 209 ILE B CA 1
ATOM 5415 C C . ILE B 1 209 ? 5.684 -35.375 -16.172 1 92.25 209 ILE B C 1
ATOM 5417 O O . ILE B 1 209 ? 5.227 -34.594 -17.016 1 92.25 209 ILE B O 1
ATOM 5421 N N . LEU B 1 210 ? 6.766 -36.062 -16.344 1 91.31 210 LEU B N 1
ATOM 5422 C CA . LEU B 1 210 ? 7.582 -35.875 -17.531 1 91.31 210 LEU B CA 1
ATOM 5423 C C . LEU B 1 210 ? 6.84 -36.344 -18.781 1 91.31 210 LEU B C 1
ATOM 5425 O O . LEU B 1 210 ? 6.883 -35.688 -19.812 1 91.31 210 LEU B O 1
ATOM 5429 N N . ASP B 1 211 ? 6.156 -37.438 -18.625 1 94.12 211 ASP B N 1
ATOM 5430 C CA . ASP B 1 211 ? 5.383 -38 -19.75 1 94.12 211 ASP B CA 1
ATOM 5431 C C . ASP B 1 211 ? 4.27 -37.031 -20.156 1 94.12 211 ASP B C 1
ATOM 5433 O O . ASP B 1 211 ? 4.105 -36.719 -21.344 1 94.12 211 ASP B O 1
ATOM 5437 N N . GLU B 1 212 ? 3.596 -36.531 -19.172 1 94.19 212 GLU B N 1
ATOM 5438 C CA . GLU B 1 212 ? 2.451 -35.688 -19.453 1 94.19 212 GLU B CA 1
ATOM 5439 C C . GLU B 1 212 ? 2.9 -34.312 -19.938 1 94.19 212 GLU B C 1
ATOM 5441 O O . GLU B 1 212 ? 2.174 -33.625 -20.656 1 94.19 212 GLU B O 1
ATOM 5446 N N . GLU B 1 213 ? 4.043 -33.906 -19.469 1 92.25 213 GLU B N 1
ATOM 5447 C CA . GLU B 1 213 ? 4.629 -32.656 -19.984 1 92.25 213 GLU B CA 1
ATOM 5448 C C . GLU B 1 213 ? 4.891 -32.781 -21.484 1 92.25 213 GLU B C 1
ATOM 5450 O O . GLU B 1 213 ? 4.656 -31.812 -22.234 1 92.25 213 GLU B O 1
ATOM 5455 N N . ARG B 1 214 ? 5.289 -33.906 -21.922 1 92.44 214 ARG B N 1
ATOM 5456 C CA . ARG B 1 214 ? 5.555 -34.125 -23.344 1 92.44 214 ARG B CA 1
ATOM 5457 C C . ARG B 1 214 ? 4.254 -34.25 -24.125 1 92.44 214 ARG B C 1
ATOM 5459 O O . ARG B 1 214 ? 4.184 -33.844 -25.297 1 92.44 214 ARG B O 1
ATOM 5466 N N . ARG B 1 215 ? 3.268 -34.75 -23.5 1 93.62 215 ARG B N 1
ATOM 5467 C CA . ARG B 1 215 ? 2.02 -35.062 -24.188 1 93.62 215 ARG B CA 1
ATOM 5468 C C . ARG B 1 215 ? 1.111 -33.844 -24.266 1 93.62 215 ARG B C 1
ATOM 5470 O O . ARG B 1 215 ? 0.172 -33.812 -25.062 1 93.62 215 ARG B O 1
ATOM 5477 N N . ALA B 1 216 ? 1.327 -32.844 -23.359 1 93.44 216 ALA B N 1
ATOM 5478 C CA . ALA B 1 216 ? 0.473 -31.672 -23.328 1 93.44 216 ALA B CA 1
ATOM 5479 C C . ALA B 1 216 ? 0.413 -31.016 -24.703 1 93.44 216 ALA B C 1
ATOM 5481 O O . ALA B 1 216 ? 1.401 -31 -25.453 1 93.44 216 ALA B O 1
ATOM 5482 N N . ASP B 1 217 ? -0.725 -30.422 -25.062 1 92.44 217 ASP B N 1
ATOM 5483 C CA . ASP B 1 217 ? -0.918 -29.812 -26.375 1 92.44 217 ASP B CA 1
ATOM 5484 C C . ASP B 1 217 ? -0.141 -28.5 -26.484 1 92.44 217 ASP B C 1
ATOM 5486 O O . ASP B 1 217 ? 0.321 -28.141 -27.562 1 92.44 217 ASP B O 1
ATOM 5490 N N . SER B 1 218 ? -0.081 -27.812 -25.469 1 92.31 218 SER B N 1
ATOM 5491 C CA . SER B 1 218 ? 0.68 -26.562 -25.375 1 92.31 218 SER B CA 1
ATOM 5492 C C . SER B 1 218 ? 0.968 -26.203 -23.922 1 92.31 218 SER B C 1
ATOM 5494 O O . SER B 1 218 ? 0.588 -26.922 -23 1 92.31 218 SER B O 1
ATOM 5496 N N . VAL B 1 219 ? 1.723 -25.125 -23.797 1 93.62 219 VAL B N 1
ATOM 5497 C CA . VAL B 1 219 ? 2.109 -24.672 -22.453 1 93.62 219 VAL B CA 1
ATOM 5498 C C . VAL B 1 219 ? 1.647 -23.234 -22.25 1 93.62 219 VAL B C 1
ATOM 5500 O O . VAL B 1 219 ? 1.731 -22.406 -23.156 1 93.62 219 VAL B O 1
ATOM 5503 N N . VAL B 1 220 ? 1.085 -22.953 -21.062 1 93.06 220 VAL B N 1
ATOM 5504 C CA . VAL B 1 220 ? 0.68 -21.609 -20.672 1 93.06 220 VAL B CA 1
ATOM 5505 C C . VAL B 1 220 ? 1.582 -21.109 -19.547 1 93.06 220 VAL B C 1
ATOM 5507 O O . VAL B 1 220 ? 1.859 -21.828 -18.594 1 93.06 220 VAL B O 1
ATOM 5510 N N . THR B 1 221 ? 2.084 -19.906 -19.641 1 92.88 221 THR B N 1
ATOM 5511 C CA . THR B 1 221 ? 2.971 -19.359 -18.625 1 92.88 221 THR B CA 1
ATOM 5512 C C . THR B 1 221 ? 2.453 -18.016 -18.125 1 92.88 221 THR B C 1
ATOM 5514 O O . THR B 1 221 ? 1.79 -17.281 -18.859 1 92.88 221 THR B O 1
ATOM 5517 N N . ASN B 1 222 ? 2.746 -17.75 -16.812 1 92.06 222 ASN B N 1
ATOM 5518 C CA . ASN B 1 222 ? 2.457 -16.453 -16.234 1 92.06 222 ASN B CA 1
ATOM 5519 C C . ASN B 1 222 ? 3.6 -15.461 -16.469 1 92.06 222 ASN B C 1
ATOM 5521 O O . ASN B 1 222 ? 4.172 -14.93 -15.516 1 92.06 222 ASN B O 1
ATOM 5525 N N . SER B 1 223 ? 4.02 -15.297 -17.625 1 93.44 223 SER B N 1
ATOM 5526 C CA . SER B 1 223 ? 5.035 -14.367 -18.125 1 93.44 223 SER B CA 1
ATOM 5527 C C . SER B 1 223 ? 4.566 -13.664 -19.391 1 93.44 223 SER B C 1
ATOM 5529 O O . SER B 1 223 ? 3.395 -13.766 -19.766 1 93.44 223 SER B O 1
ATOM 5531 N N . PHE B 1 224 ? 5.293 -12.797 -19.969 1 91.94 224 PHE B N 1
ATOM 5532 C CA . PHE B 1 224 ? 4.93 -12.117 -21.219 1 91.94 224 PHE B CA 1
ATOM 5533 C C . PHE B 1 224 ? 6.113 -12.062 -22.172 1 91.94 224 PHE B C 1
ATOM 5535 O O . PHE B 1 224 ? 7.27 -12.047 -21.734 1 91.94 224 PHE B O 1
ATOM 5542 N N . TYR B 1 225 ? 5.805 -12.125 -23.359 1 92.19 225 TYR B N 1
ATOM 5543 C CA . TYR B 1 225 ? 6.816 -12.289 -24.391 1 92.19 225 TYR B CA 1
ATOM 5544 C C . TYR B 1 225 ? 7.828 -11.156 -24.344 1 92.19 225 TYR B C 1
ATOM 5546 O O . TYR B 1 225 ? 9.031 -11.383 -24.484 1 92.19 225 TYR B O 1
ATOM 5554 N N . GLU B 1 226 ? 7.418 -9.953 -24.109 1 90.38 226 GLU B N 1
ATOM 5555 C CA . GLU B 1 226 ? 8.281 -8.773 -24.125 1 90.38 226 GLU B CA 1
ATOM 5556 C C . GLU B 1 226 ? 9.336 -8.844 -23.031 1 90.38 226 GLU B C 1
ATOM 5558 O O . GLU B 1 226 ? 10.359 -8.164 -23.109 1 90.38 226 GLU B O 1
ATOM 5563 N N . LEU B 1 227 ? 9.062 -9.617 -22 1 91.5 227 LEU B N 1
ATOM 5564 C CA . LEU B 1 227 ? 10 -9.758 -20.891 1 91.5 227 LEU B CA 1
ATOM 5565 C C . LEU B 1 227 ? 11.164 -10.664 -21.266 1 91.5 227 LEU B C 1
ATOM 5567 O O . LEU B 1 227 ? 12.312 -10.383 -20.922 1 91.5 227 LEU B O 1
ATOM 5571 N N . GLU B 1 228 ? 10.898 -11.773 -21.938 1 92.88 228 GLU B N 1
ATOM 5572 C CA . GLU B 1 228 ? 11.914 -12.789 -22.188 1 92.88 228 GLU B CA 1
ATOM 5573 C C . GLU B 1 228 ? 11.688 -13.469 -23.531 1 92.88 228 GLU B C 1
ATOM 5575 O O . GLU B 1 228 ? 11.586 -14.695 -23.609 1 92.88 228 GLU B O 1
ATOM 5580 N N . PRO B 1 229 ? 11.773 -12.773 -24.625 1 91.88 229 PRO B N 1
ATOM 5581 C CA . PRO B 1 229 ? 11.438 -13.305 -25.953 1 91.88 229 PRO B CA 1
ATOM 5582 C C . PRO B 1 229 ? 12.32 -14.484 -26.344 1 91.88 229 PRO B C 1
ATOM 5584 O O . PRO B 1 229 ? 11.82 -15.5 -26.844 1 91.88 229 PRO B O 1
ATOM 5587 N N . SER B 1 230 ? 13.625 -14.391 -26.109 1 92.62 230 SER B N 1
ATOM 5588 C CA . SER B 1 230 ? 14.555 -15.43 -26.531 1 92.62 230 SER B CA 1
ATOM 5589 C C . SER B 1 230 ? 14.258 -16.75 -25.828 1 92.62 230 SER B C 1
ATOM 5591 O O . SER B 1 230 ? 14.375 -17.828 -26.438 1 92.62 230 SER B O 1
ATOM 5593 N N . TYR B 1 231 ? 13.898 -16.672 -24.625 1 94.75 231 TYR B N 1
ATOM 5594 C CA . TYR B 1 231 ? 13.641 -17.891 -23.859 1 94.75 231 TYR B CA 1
ATOM 5595 C C . TYR B 1 231 ? 12.305 -18.5 -24.25 1 94.75 231 TYR B C 1
ATOM 5597 O O . TYR B 1 231 ? 12.172 -19.734 -24.297 1 94.75 231 TYR B O 1
ATOM 5605 N N . VAL B 1 232 ? 11.289 -17.641 -24.531 1 94.25 232 VAL B N 1
ATOM 5606 C CA . VAL B 1 232 ? 10 -18.141 -25 1 94.25 232 VAL B CA 1
ATOM 5607 C C . VAL B 1 232 ? 10.18 -18.875 -26.328 1 94.25 232 VAL B C 1
ATOM 5609 O O . VAL B 1 232 ? 9.695 -19.984 -26.5 1 94.25 232 VAL B O 1
ATOM 5612 N N . ASP B 1 233 ? 10.938 -18.266 -27.203 1 95 233 ASP B N 1
ATOM 5613 C CA . ASP B 1 233 ? 11.18 -18.844 -28.516 1 95 233 ASP B CA 1
ATOM 5614 C C . ASP B 1 233 ? 11.945 -20.156 -28.406 1 95 233 ASP B C 1
ATOM 5616 O O . ASP B 1 233 ? 11.602 -21.141 -29.078 1 95 233 ASP B O 1
ATOM 5620 N N . SER B 1 234 ? 12.938 -20.156 -27.594 1 95.25 234 SER B N 1
ATOM 5621 C CA . SER B 1 234 ? 13.75 -21.359 -27.406 1 95.25 234 SER B CA 1
ATOM 5622 C C . SER B 1 234 ? 12.93 -22.484 -26.781 1 95.25 234 SER B C 1
ATOM 5624 O O . SER B 1 234 ? 13.078 -23.641 -27.172 1 95.25 234 SER B O 1
ATOM 5626 N N . TYR B 1 235 ? 12.156 -22.125 -25.844 1 94.69 235 TYR B N 1
ATOM 5627 C CA . TYR B 1 235 ? 11.305 -23.109 -25.188 1 94.69 235 TYR B CA 1
ATOM 5628 C C . TYR B 1 235 ? 10.312 -23.719 -26.188 1 94.69 235 TYR B C 1
ATOM 5630 O O . TYR B 1 235 ? 10.148 -24.938 -26.25 1 94.69 235 TYR B O 1
ATOM 5638 N N . GLN B 1 236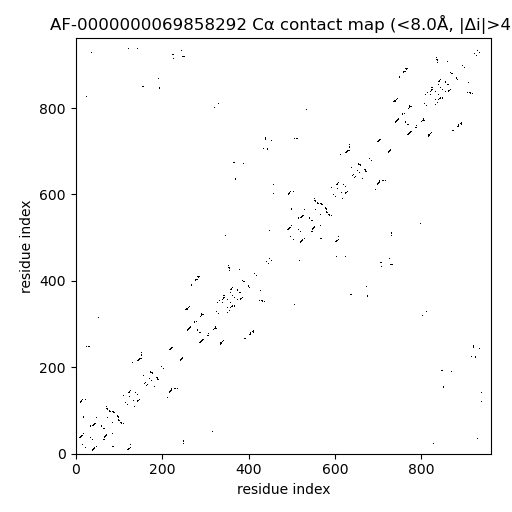 ? 9.703 -22.938 -27.016 1 94.06 236 GLN B N 1
ATOM 5639 C CA . GLN B 1 236 ? 8.781 -23.391 -28.047 1 94.06 236 GLN B CA 1
ATOM 5640 C C . GLN B 1 236 ? 9.477 -24.344 -29.016 1 94.06 236 GLN B C 1
ATOM 5642 O O . GLN B 1 236 ? 8.914 -25.375 -29.391 1 94.06 236 GLN B O 1
ATOM 5647 N N . LYS B 1 237 ? 10.594 -23.953 -29.406 1 93.81 237 LYS B N 1
ATOM 5648 C CA . LYS B 1 237 ? 11.359 -24.781 -30.328 1 93.81 237 LYS B CA 1
ATOM 5649 C C . LYS B 1 237 ? 11.688 -26.141 -29.703 1 93.81 237 LYS B C 1
ATOM 5651 O O . LYS B 1 237 ? 11.594 -27.172 -30.375 1 93.81 237 LYS B O 1
ATOM 5656 N N . MET B 1 238 ? 12.062 -26.125 -28.531 1 92.12 238 MET B N 1
ATOM 5657 C CA . MET B 1 238 ? 12.5 -27.344 -27.859 1 92.12 238 MET B CA 1
ATOM 5658 C C . MET B 1 238 ? 11.336 -28.297 -27.672 1 92.12 238 MET B C 1
ATOM 5660 O O . MET B 1 238 ? 11.492 -29.516 -27.859 1 92.12 238 MET B O 1
ATOM 5664 N N . ILE B 1 239 ? 10.188 -27.812 -27.219 1 92.19 239 ILE B N 1
ATOM 5665 C CA . ILE B 1 239 ? 9.07 -28.703 -26.906 1 92.19 239 ILE B CA 1
ATOM 5666 C C . ILE B 1 239 ? 8.266 -28.969 -28.188 1 92.19 239 ILE B C 1
ATOM 5668 O O . ILE B 1 239 ? 7.453 -29.891 -28.234 1 92.19 239 ILE B O 1
ATOM 5672 N N . GLY B 1 240 ? 8.422 -28.125 -29.203 1 91.81 240 GLY B N 1
ATOM 5673 C CA . GLY B 1 240 ? 7.738 -28.297 -30.469 1 91.81 240 GLY B CA 1
ATOM 5674 C C . GLY B 1 240 ? 6.27 -27.922 -30.406 1 91.81 240 GLY B C 1
ATOM 5675 O O . GLY B 1 240 ? 5.461 -28.406 -31.188 1 91.81 240 GLY B O 1
ATOM 5676 N N . LYS B 1 241 ? 5.887 -27.266 -29.406 1 91.94 241 LYS B N 1
ATOM 5677 C CA . LYS B 1 241 ? 4.52 -26.812 -29.188 1 91.94 241 LYS B CA 1
ATOM 5678 C C . LYS B 1 241 ? 4.492 -25.328 -28.844 1 91.94 241 LYS B C 1
ATOM 5680 O O . LYS B 1 241 ? 5.535 -24.719 -28.578 1 91.94 241 LYS B O 1
ATOM 5685 N N . ARG B 1 242 ? 3.332 -24.75 -28.844 1 89.56 242 ARG B N 1
ATOM 5686 C CA . ARG B 1 242 ? 3.182 -23.328 -28.547 1 89.56 242 ARG B CA 1
ATOM 5687 C C . ARG B 1 242 ? 3.328 -23.078 -27.047 1 89.56 242 ARG B C 1
ATOM 5689 O O . ARG B 1 242 ? 2.838 -23.844 -26.234 1 89.56 242 ARG B O 1
ATOM 5696 N N . VAL B 1 243 ? 4.023 -22 -26.75 1 91.81 243 VAL B N 1
ATOM 5697 C CA . VAL B 1 243 ? 4.094 -21.484 -25.391 1 91.81 243 VAL B CA 1
ATOM 5698 C C . VAL B 1 243 ? 3.291 -20.188 -25.297 1 91.81 243 VAL B C 1
ATOM 5700 O O . VAL B 1 243 ? 3.701 -19.156 -25.828 1 91.81 243 VAL B O 1
ATOM 5703 N N . TRP B 1 244 ? 2.184 -20.219 -24.641 1 90.69 244 TRP B N 1
ATOM 5704 C CA . TRP B 1 244 ? 1.302 -19.062 -24.484 1 90.69 244 TRP B CA 1
ATOM 5705 C C . TRP B 1 244 ? 1.718 -18.219 -23.297 1 90.69 244 TRP B C 1
ATOM 5707 O O . TRP B 1 244 ? 1.585 -18.641 -22.141 1 90.69 244 TRP B O 1
ATOM 5717 N N . THR B 1 245 ? 2.24 -17.031 -23.594 1 91.56 245 THR B N 1
ATOM 5718 C CA . THR B 1 245 ? 2.5 -16.062 -22.531 1 91.56 245 THR B CA 1
ATOM 5719 C C . THR B 1 245 ? 1.286 -15.164 -22.312 1 91.56 245 THR B C 1
ATOM 5721 O O . THR B 1 245 ? 0.868 -14.438 -23.203 1 91.56 245 THR B O 1
ATOM 5724 N N . ILE B 1 246 ? 0.726 -15.195 -21.109 1 89.62 246 ILE B N 1
ATOM 5725 C CA . ILE B 1 246 ? -0.491 -14.422 -20.875 1 89.62 246 ILE B CA 1
ATOM 5726 C C . ILE B 1 246 ? -0.332 -13.562 -19.625 1 89.62 246 ILE B C 1
ATOM 5728 O O . ILE B 1 246 ? -1.307 -13 -19.125 1 89.62 246 ILE B O 1
ATOM 5732 N N . GLY B 1 247 ? 0.861 -13.5 -19.031 1 89.5 247 GLY B N 1
ATOM 5733 C CA . GLY B 1 247 ? 1.131 -12.672 -17.859 1 89.5 247 GLY B CA 1
ATOM 5734 C C . GLY B 1 247 ? 1.501 -11.242 -18.203 1 89.5 247 GLY B C 1
ATOM 5735 O O . GLY B 1 247 ? 1.635 -10.906 -19.391 1 89.5 247 GLY B O 1
ATOM 5736 N N . PRO B 1 248 ? 1.646 -10.398 -17.25 1 89.31 248 PRO B N 1
ATOM 5737 C CA . PRO B 1 248 ? 1.346 -10.656 -15.836 1 89.31 248 PRO B CA 1
ATOM 5738 C C . PRO B 1 248 ? -0.152 -10.648 -15.539 1 89.31 248 PRO B C 1
ATOM 5740 O O . PRO B 1 248 ? -0.781 -9.586 -15.57 1 89.31 248 PRO B O 1
ATOM 5743 N N . MET B 1 249 ? -0.659 -11.766 -15.117 1 86.62 249 MET B N 1
ATOM 5744 C CA . MET B 1 249 ? -2.105 -11.945 -15.078 1 86.62 249 MET B CA 1
ATOM 5745 C C . MET B 1 249 ? -2.727 -11.148 -13.938 1 86.62 249 MET B C 1
ATOM 5747 O O . MET B 1 249 ? -3.891 -10.75 -14.016 1 86.62 249 MET B O 1
ATOM 5751 N N . PHE B 1 250 ? -1.957 -10.859 -12.883 1 80.06 250 PHE B N 1
ATOM 5752 C CA . PHE B 1 250 ? -2.5 -10.164 -11.719 1 80.06 250 PHE B CA 1
ATOM 5753 C C . PHE B 1 250 ? -2.881 -8.734 -12.078 1 80.06 250 PHE B C 1
ATOM 5755 O O . PHE B 1 250 ? -3.707 -8.117 -11.398 1 80.06 250 PHE B O 1
ATOM 5762 N N . LEU B 1 251 ? -2.277 -8.164 -13.086 1 74.06 251 LEU B N 1
ATOM 5763 C CA . LEU B 1 251 ? -2.531 -6.785 -13.492 1 74.06 251 LEU B CA 1
ATOM 5764 C C . LEU B 1 251 ? -3.938 -6.637 -14.062 1 74.06 251 LEU B C 1
ATOM 5766 O O . LEU B 1 251 ? -4.461 -5.523 -14.164 1 74.06 251 LEU B O 1
ATOM 5770 N N . CYS B 1 252 ? -4.465 -7.676 -14.414 1 66.44 252 CYS B N 1
ATOM 5771 C CA . CYS B 1 252 ? -5.785 -7.613 -15.023 1 66.44 252 CYS B CA 1
ATOM 5772 C C . CYS B 1 252 ? -6.879 -7.582 -13.961 1 66.44 252 CYS B C 1
ATOM 5774 O O . CYS B 1 252 ? -8.047 -7.363 -14.273 1 66.44 252 CYS B O 1
ATOM 5776 N N . ASN B 1 253 ? -6.453 -7.84 -12.766 1 59.22 253 ASN B N 1
ATOM 5777 C CA . ASN B 1 253 ? -7.434 -7.859 -11.688 1 59.22 253 ASN B CA 1
ATOM 5778 C C . ASN B 1 253 ? -7.641 -6.465 -11.094 1 59.22 253 ASN B C 1
ATOM 5780 O O . ASN B 1 253 ? -7.047 -6.125 -10.07 1 59.22 253 ASN B O 1
ATOM 5784 N N . THR B 1 254 ? -7.777 -5.395 -11.828 1 52.94 254 THR B N 1
ATOM 5785 C CA . THR B 1 254 ? -7.887 -3.99 -11.453 1 52.94 254 THR B CA 1
ATOM 5786 C C . THR B 1 254 ? -9.164 -3.74 -10.648 1 52.94 254 THR B C 1
ATOM 5788 O O . THR B 1 254 ? -9.508 -2.592 -10.367 1 52.94 254 THR B O 1
ATOM 5791 N N . ASP B 1 255 ? -9.773 -4.699 -10.188 1 53.38 255 ASP B N 1
ATOM 5792 C CA . ASP B 1 255 ? -11.055 -4.32 -9.594 1 53.38 255 ASP B CA 1
ATOM 5793 C C . ASP B 1 255 ? -10.852 -3.547 -8.297 1 53.38 255 ASP B C 1
ATOM 5795 O O . ASP B 1 255 ? -10.125 -3.996 -7.406 1 53.38 255 ASP B O 1
ATOM 5799 N N . ARG B 1 256 ? -11.102 -2.201 -8.359 1 52.5 256 ARG B N 1
ATOM 5800 C CA . ARG B 1 256 ? -11.117 -1.251 -7.25 1 52.5 256 ARG B CA 1
ATOM 5801 C C . ARG B 1 256 ? -11.992 -1.755 -6.105 1 52.5 256 ARG B C 1
ATOM 5803 O O . ARG B 1 256 ? -13.109 -1.271 -5.91 1 52.5 256 ARG B O 1
ATOM 5810 N N . SER B 1 257 ? -11.406 -2.881 -5.359 1 57.97 257 SER B N 1
ATOM 5811 C CA . SER B 1 257 ? -12.359 -3.537 -4.469 1 57.97 257 SER B CA 1
ATOM 5812 C C . SER B 1 257 ? -11.977 -3.346 -3.008 1 57.97 257 SER B C 1
ATOM 5814 O O . SER B 1 257 ? -12.727 -3.73 -2.107 1 57.97 257 SER B O 1
ATOM 5816 N N . THR B 1 258 ? -10.922 -2.508 -2.842 1 56 258 THR B N 1
ATOM 5817 C CA . THR B 1 258 ? -10.469 -2.49 -1.457 1 56 258 THR B CA 1
ATOM 5818 C C . THR B 1 258 ? -10.852 -1.179 -0.776 1 56 258 THR B C 1
ATOM 5820 O O . THR B 1 258 ? -10.727 -0.106 -1.369 1 56 258 THR B O 1
ATOM 5823 N N . ILE B 1 259 ? -11.508 -1.279 0.408 1 66.06 259 ILE B N 1
ATOM 5824 C CA . ILE B 1 259 ? -11.789 -0.104 1.227 1 66.06 259 ILE B CA 1
ATOM 5825 C C . ILE B 1 259 ? -10.664 0.101 2.236 1 66.06 259 ILE B C 1
ATOM 5827 O O . ILE B 1 259 ? -10.211 -0.852 2.877 1 66.06 259 ILE B O 1
ATOM 5831 N N . ALA B 1 260 ? -10.047 1.198 2.145 1 65.75 260 ALA B N 1
ATOM 5832 C CA . ALA B 1 260 ? -9.039 1.558 3.141 1 65.75 260 ALA B CA 1
ATOM 5833 C C . ALA B 1 260 ? -9.656 2.357 4.281 1 65.75 260 ALA B C 1
ATOM 5835 O O . ALA B 1 260 ? -10.492 3.236 4.051 1 65.75 260 ALA B O 1
ATOM 5836 N N . ASP B 1 261 ? -9.445 1.948 5.492 1 70.12 261 ASP B N 1
ATOM 5837 C CA . ASP B 1 261 ? -10 2.609 6.672 1 70.12 261 ASP B CA 1
ATOM 5838 C C . ASP B 1 261 ? -8.891 3.125 7.586 1 70.12 261 ASP B C 1
ATOM 5840 O O . ASP B 1 261 ? -8.047 2.352 8.039 1 70.12 261 ASP B O 1
ATOM 5844 N N . ARG B 1 262 ? -8.773 4.352 7.594 1 62.25 262 ARG B N 1
ATOM 5845 C CA . ARG B 1 262 ? -7.859 4.941 8.57 1 62.25 262 ARG B CA 1
ATOM 5846 C C . ARG B 1 262 ? -8.547 5.133 9.914 1 62.25 262 ARG B C 1
ATOM 5848 O O . ARG B 1 262 ? -9.508 5.902 10.023 1 62.25 262 ARG B O 1
ATOM 5855 N N . GLY B 1 263 ? -8.25 4.133 10.867 1 58.16 263 GLY B N 1
ATOM 5856 C CA . GLY B 1 263 ? -8.828 4.25 12.195 1 58.16 263 GLY B CA 1
ATOM 5857 C C . GLY B 1 263 ? -8.266 5.414 12.992 1 58.16 263 GLY B C 1
ATOM 5858 O O . GLY B 1 263 ? -7.207 5.945 12.656 1 58.16 263 GLY B O 1
ATOM 5859 N N . ALA B 1 264 ? -9.172 6.074 13.711 1 53.81 264 ALA B N 1
ATOM 5860 C CA . ALA B 1 264 ? -8.844 7.148 14.641 1 53.81 264 ALA B CA 1
ATOM 5861 C C . ALA B 1 264 ? -7.805 6.695 15.656 1 53.81 264 ALA B C 1
ATOM 5863 O O . ALA B 1 264 ? -7.543 5.5 15.797 1 53.81 264 ALA B O 1
ATOM 5864 N N . LYS B 1 265 ? -7.043 7.652 16.156 1 52.53 265 LYS B N 1
ATOM 5865 C CA . LYS B 1 265 ? -6.16 7.367 17.281 1 52.53 265 LYS B CA 1
ATOM 5866 C C . LYS B 1 265 ? -6.879 6.547 18.359 1 52.53 265 LYS B C 1
ATOM 5868 O O . LYS B 1 265 ? -8.078 6.719 18.578 1 52.53 265 LYS B O 1
ATOM 5873 N N . ARG B 1 266 ? -6.352 5.367 18.781 1 48.03 266 ARG B N 1
ATOM 5874 C CA . ARG B 1 266 ? -6.883 4.406 19.734 1 48.03 266 ARG B CA 1
ATOM 5875 C C . ARG B 1 266 ? -7.691 5.105 20.828 1 48.03 266 ARG B C 1
ATOM 5877 O O . ARG B 1 266 ? -8.711 4.582 21.281 1 48.03 266 ARG B O 1
ATOM 5884 N N . TYR B 1 267 ? -7.105 6.207 21.344 1 45.62 267 TYR B N 1
ATOM 5885 C CA . TYR B 1 267 ? -7.789 6.805 22.469 1 45.62 267 TYR B CA 1
ATOM 5886 C C . TYR B 1 267 ? -9.242 7.121 22.141 1 45.62 267 TYR B C 1
ATOM 5888 O O . TYR B 1 267 ? -10.094 7.172 23.016 1 45.62 267 TYR B O 1
ATOM 5896 N N . GLN B 1 268 ? -9.438 7.238 20.812 1 52.56 268 GLN B N 1
ATOM 5897 C CA . GLN B 1 268 ? -10.789 7.652 20.438 1 52.56 268 GLN B CA 1
ATOM 5898 C C . GLN B 1 268 ? -11.672 6.445 20.156 1 52.56 268 GLN B C 1
ATOM 5900 O O . GLN B 1 268 ? -12.898 6.531 20.25 1 52.56 268 GLN B O 1
ATOM 5905 N N . LEU B 1 269 ? -10.891 5.336 19.938 1 54.84 269 LEU B N 1
ATOM 5906 C CA . LEU B 1 269 ? -11.734 4.199 19.609 1 54.84 269 LEU B CA 1
ATOM 5907 C C . LEU B 1 269 ? -11.891 3.26 20.797 1 54.84 269 LEU B C 1
ATOM 5909 O O . LEU B 1 269 ? -10.898 2.826 21.375 1 54.84 269 LEU B O 1
ATOM 5913 N N . ILE B 1 270 ? -13.086 3.387 21.406 1 61.72 270 ILE B N 1
ATOM 5914 C CA . ILE B 1 270 ? -13.461 2.451 22.453 1 61.72 270 ILE B CA 1
ATOM 5915 C C . ILE B 1 270 ? -13.602 1.045 21.875 1 61.72 270 ILE B C 1
ATOM 5917 O O . ILE B 1 270 ? -13.812 0.882 20.672 1 61.72 270 ILE B O 1
ATOM 5921 N N . LYS B 1 271 ? -13.289 0.121 22.734 1 69.06 271 LYS B N 1
ATOM 5922 C CA . LYS B 1 271 ? -13.383 -1.293 22.375 1 69.06 271 LYS B CA 1
ATOM 5923 C C . LYS B 1 271 ? -14.664 -1.582 21.594 1 69.06 271 LYS B C 1
ATOM 5925 O O . LYS B 1 271 ? -14.633 -2.287 20.578 1 69.06 271 LYS B O 1
ATOM 5930 N N . SER B 1 272 ? -15.68 -0.946 22.047 1 73 272 SER B N 1
ATOM 5931 C CA . SER B 1 272 ? -16.969 -1.199 21.422 1 73 272 SER B CA 1
ATOM 5932 C C . SER B 1 272 ? -17.016 -0.682 19.984 1 73 272 SER B C 1
ATOM 5934 O O . SER B 1 272 ? -17.578 -1.326 19.109 1 73 272 SER B O 1
ATOM 5936 N N . THR B 1 273 ? -16.375 0.415 19.766 1 74.44 273 THR B N 1
ATOM 5937 C CA . THR B 1 273 ? -16.344 0.998 18.422 1 74.44 273 THR B CA 1
ATOM 5938 C C . THR B 1 273 ? -15.508 0.139 17.484 1 74.44 273 THR B C 1
ATOM 5940 O O . THR B 1 273 ? -15.906 -0.093 16.344 1 74.44 273 THR B O 1
ATOM 5943 N N . LEU B 1 274 ? -14.492 -0.383 18.016 1 76.38 274 LEU B N 1
ATOM 5944 C CA . LEU B 1 274 ? -13.617 -1.223 17.203 1 76.38 274 LEU B CA 1
ATOM 5945 C C . LEU B 1 274 ? -14.32 -2.51 16.797 1 76.38 274 LEU B C 1
ATOM 5947 O O . LEU B 1 274 ? -14.172 -2.975 15.664 1 76.38 274 LEU B O 1
ATOM 5951 N N . GLU B 1 275 ? -15.031 -2.939 17.719 1 81.69 275 GLU B N 1
ATOM 5952 C CA . GLU B 1 275 ? -15.781 -4.16 17.438 1 81.69 275 GLU B CA 1
ATOM 5953 C C . GLU B 1 275 ? -16.828 -3.93 16.344 1 81.69 275 GLU B C 1
ATOM 5955 O O . GLU B 1 275 ? -17 -4.762 15.453 1 81.69 275 GLU B O 1
ATOM 5960 N N . GLU B 1 276 ? -17.484 -2.818 16.484 1 81.81 276 GLU B N 1
ATOM 5961 C CA . GLU B 1 276 ? -18.516 -2.504 15.492 1 81.81 276 GLU B CA 1
ATOM 5962 C C . GLU B 1 276 ? -17.906 -2.291 14.109 1 81.81 276 GLU B C 1
ATOM 5964 O O . GLU B 1 276 ? -18.484 -2.717 13.109 1 81.81 276 GLU B O 1
ATOM 5969 N N . ILE B 1 277 ? -16.828 -1.716 14.078 1 80.44 277 ILE B N 1
ATOM 5970 C CA . ILE B 1 277 ? -16.156 -1.482 12.805 1 80.44 277 ILE B CA 1
ATOM 5971 C C . ILE B 1 277 ? -15.742 -2.816 12.188 1 80.44 277 ILE B C 1
ATOM 5973 O O . ILE B 1 277 ? -15.969 -3.061 11 1 80.44 277 ILE B O 1
ATOM 5977 N N . ALA B 1 278 ? -15.195 -3.619 13.031 1 83.62 278 ALA B N 1
ATOM 5978 C CA . ALA B 1 278 ? -14.734 -4.93 12.578 1 83.62 278 ALA B CA 1
ATOM 5979 C C . ALA B 1 278 ? -15.891 -5.738 11.992 1 83.62 278 ALA B C 1
ATOM 5981 O O . ALA B 1 278 ? -15.781 -6.27 10.883 1 83.62 278 ALA B O 1
ATOM 5982 N N . LEU B 1 279 ? -16.922 -5.723 12.703 1 87.06 279 LEU B N 1
ATOM 5983 C CA . LEU B 1 279 ? -18.078 -6.512 12.289 1 87.06 279 LEU B CA 1
ATOM 5984 C C . LEU B 1 279 ? -18.719 -5.922 11.039 1 87.06 279 LEU B C 1
ATOM 5986 O O . LEU B 1 279 ? -19.203 -6.656 10.172 1 87.06 279 LEU B O 1
ATOM 5990 N N . GLY B 1 280 ? -18.781 -4.641 10.984 1 86.69 280 GLY B N 1
ATOM 5991 C CA . GLY B 1 280 ? -19.297 -3.99 9.789 1 86.69 280 GLY B CA 1
ATOM 5992 C C . GLY B 1 280 ? -18.469 -4.27 8.547 1 86.69 280 GLY B C 1
ATOM 5993 O O . GLY B 1 280 ? -19.016 -4.539 7.477 1 86.69 280 GLY B O 1
ATOM 5994 N N . LEU B 1 281 ? -17.172 -4.242 8.695 1 83.31 281 LEU B N 1
ATOM 5995 C CA . LEU B 1 281 ? -16.266 -4.543 7.586 1 83.31 281 LEU B CA 1
ATOM 5996 C C . LEU B 1 281 ? -16.406 -5.992 7.145 1 83.31 281 LEU B C 1
ATOM 5998 O O . LEU B 1 281 ? -16.422 -6.285 5.945 1 83.31 281 LEU B O 1
ATOM 6002 N N . GLU B 1 282 ? -16.484 -6.793 8.141 1 83.81 282 GLU B N 1
ATOM 6003 C CA . GLU B 1 282 ? -16.688 -8.211 7.844 1 83.81 282 GLU B CA 1
ATOM 6004 C C . GLU B 1 282 ? -17.984 -8.422 7.078 1 83.81 282 GLU B C 1
ATOM 6006 O O . GLU B 1 282 ? -18.016 -9.156 6.086 1 83.81 282 GLU B O 1
ATOM 6011 N N . ALA B 1 283 ? -19.016 -7.773 7.57 1 84.44 283 ALA B N 1
ATOM 6012 C CA . ALA B 1 283 ? -20.344 -7.953 7 1 84.44 283 ALA B CA 1
ATOM 6013 C C . ALA B 1 283 ? -20.406 -7.391 5.582 1 84.44 283 ALA B C 1
ATOM 6015 O O . ALA B 1 283 ? -21.203 -7.844 4.762 1 84.44 283 ALA B O 1
ATOM 6016 N N . SER B 1 284 ? -19.625 -6.414 5.27 1 83.38 284 SER B N 1
ATOM 6017 C CA . SER B 1 284 ? -19.641 -5.793 3.949 1 83.38 284 SER B CA 1
ATOM 6018 C C . SER B 1 284 ? -19.156 -6.766 2.877 1 83.38 284 SER B C 1
ATOM 6020 O O . SER B 1 284 ? -19.422 -6.562 1.688 1 83.38 284 SER B O 1
ATOM 6022 N N . LYS B 1 285 ? -18.359 -7.719 3.26 1 76 285 LYS B N 1
ATOM 6023 C CA . LYS B 1 285 ? -17.812 -8.758 2.396 1 76 285 LYS B CA 1
ATOM 6024 C C . LYS B 1 285 ? -16.875 -8.156 1.347 1 76 285 LYS B C 1
ATOM 6026 O O . LYS B 1 285 ? -16.594 -8.781 0.323 1 76 285 LYS B O 1
ATOM 6031 N N . ARG B 1 286 ? -16.531 -6.941 1.56 1 76.5 286 ARG B N 1
ATOM 6032 C CA . ARG B 1 286 ? -15.555 -6.289 0.691 1 76.5 286 ARG B CA 1
ATOM 6033 C C . ARG B 1 286 ? -14.141 -6.398 1.267 1 76.5 286 ARG B C 1
ATOM 6035 O O . ARG B 1 286 ? -13.969 -6.402 2.486 1 76.5 286 ARG B O 1
ATOM 6042 N N . PRO B 1 287 ? -13.172 -6.52 0.373 1 76.38 287 PRO B N 1
ATOM 6043 C CA . PRO B 1 287 ? -11.805 -6.449 0.892 1 76.38 287 PRO B CA 1
ATOM 6044 C C . PRO B 1 287 ? -11.508 -5.121 1.585 1 76.38 287 PRO B C 1
ATOM 6046 O O . PRO B 1 287 ? -11.984 -4.07 1.145 1 76.38 287 PRO B O 1
ATOM 6049 N N . PHE B 1 288 ? -10.781 -5.238 2.686 1 80.06 288 PHE B N 1
ATOM 6050 C CA . PHE B 1 288 ? -10.523 -3.996 3.404 1 80.06 288 PHE B CA 1
ATOM 6051 C C . PHE B 1 288 ? -9.102 -3.977 3.961 1 80.06 288 PHE B C 1
ATOM 6053 O O . PHE B 1 288 ? -8.5 -5.031 4.18 1 80.06 288 PHE B O 1
ATOM 6060 N N . LEU B 1 289 ? -8.578 -2.852 3.98 1 77.69 289 LEU B N 1
ATOM 6061 C CA . LEU B 1 289 ? -7.363 -2.521 4.719 1 77.69 289 LEU B CA 1
ATOM 6062 C C . LEU B 1 289 ? -7.672 -1.585 5.883 1 77.69 289 LEU B C 1
ATOM 6064 O O . LEU B 1 289 ? -8.195 -0.487 5.68 1 77.69 289 LEU B O 1
ATOM 6068 N N . TRP B 1 290 ? -7.484 -2.072 7.066 1 79.5 290 TRP B N 1
ATOM 6069 C CA . TRP B 1 290 ? -7.836 -1.326 8.266 1 79.5 290 TRP B CA 1
ATOM 6070 C C . TRP B 1 290 ? -6.59 -0.963 9.07 1 79.5 290 TRP B C 1
ATOM 6072 O O . TRP B 1 290 ? -5.883 -1.845 9.562 1 79.5 290 TRP B O 1
ATOM 6082 N N . VAL B 1 291 ? -6.34 0.338 9.133 1 75.5 291 VAL B N 1
ATOM 6083 C CA . VAL B 1 291 ? -5.191 0.834 9.883 1 75.5 291 VAL B CA 1
ATOM 6084 C C . VAL B 1 291 ? -5.637 1.29 11.266 1 75.5 291 VAL B C 1
ATOM 6086 O O . VAL B 1 291 ? -6.492 2.172 11.398 1 75.5 291 VAL B O 1
ATOM 6089 N N . ILE B 1 292 ? -5.133 0.641 12.234 1 69.75 292 ILE B N 1
ATOM 6090 C CA . ILE B 1 292 ? -5.43 1.005 13.617 1 69.75 292 ILE B CA 1
ATOM 6091 C C . ILE B 1 292 ? -4.211 1.674 14.242 1 69.75 292 ILE B C 1
ATOM 6093 O O . ILE B 1 292 ? -3.146 1.06 14.359 1 69.75 292 ILE B O 1
ATOM 6097 N N . LYS B 1 293 ? -4.293 2.957 14.422 1 60.47 293 LYS B N 1
ATOM 6098 C CA . LYS B 1 293 ? -3.176 3.693 15.016 1 60.47 293 LYS B CA 1
ATOM 6099 C C . LYS B 1 293 ? -3 3.336 16.484 1 60.47 293 LYS B C 1
ATOM 6101 O O . LYS B 1 293 ? -3.98 3.211 17.219 1 60.47 293 LYS B O 1
ATOM 6106 N N . SER B 1 294 ? -1.821 2.586 16.812 1 50.88 294 SER B N 1
ATOM 6107 C CA . SER B 1 294 ? -1.531 2.264 18.203 1 50.88 294 SER B CA 1
ATOM 6108 C C . SER B 1 294 ? -1.08 3.498 18.984 1 50.88 294 SER B C 1
ATOM 6110 O O . SER B 1 294 ? -0.252 4.273 18.5 1 50.88 294 SER B O 1
ATOM 6112 N N . ASP B 1 295 ? -1.847 4.082 19.703 1 47.28 295 ASP B N 1
ATOM 6113 C CA . ASP B 1 295 ? -1.294 5.066 20.625 1 47.28 295 ASP B CA 1
ATOM 6114 C C . ASP B 1 295 ? -0.216 4.449 21.516 1 47.28 295 ASP B C 1
ATOM 6116 O O . ASP B 1 295 ? -0.177 3.229 21.688 1 47.28 295 ASP B O 1
ATOM 6120 N N . ASN B 1 296 ? 0.976 5.18 21.719 1 41.56 296 ASN B N 1
ATOM 6121 C CA . ASN B 1 296 ? 2.062 4.879 22.641 1 41.56 296 ASN B CA 1
ATOM 6122 C C . ASN B 1 296 ? 1.562 4.121 23.875 1 41.56 296 ASN B C 1
ATOM 6124 O O . ASN B 1 296 ? 2.26 4.035 24.875 1 41.56 296 ASN B O 1
ATOM 6128 N N . MET B 1 297 ? 0.355 4.164 24.266 1 38.16 297 MET B N 1
ATOM 6129 C CA . MET B 1 297 ? 0.322 3.568 25.594 1 38.16 297 MET B CA 1
ATOM 6130 C C . MET B 1 297 ? 0.673 2.086 25.547 1 38.16 297 MET B C 1
ATOM 6132 O O . MET B 1 297 ? 0.028 1.319 24.828 1 38.16 297 MET B O 1
ATOM 6136 N N . PRO B 1 298 ? 1.921 1.788 25.844 1 36.94 298 PRO B N 1
ATOM 6137 C CA . PRO B 1 298 ? 2.516 0.466 26.047 1 36.94 298 PRO B CA 1
ATOM 6138 C C . PRO B 1 298 ? 1.528 -0.542 26.625 1 36.94 298 PRO B C 1
ATOM 6140 O O . PRO B 1 298 ? 1.938 -1.539 27.234 1 36.94 298 PRO B O 1
ATOM 6143 N N . SER B 1 299 ? 0.347 -0.272 27.172 1 37 299 SER B N 1
ATOM 6144 C CA . SER B 1 299 ? -0.042 -1.331 28.094 1 37 299 SER B CA 1
ATOM 6145 C C . SER B 1 299 ? -0.082 -2.688 27.406 1 37 299 SER B C 1
ATOM 6147 O O . SER B 1 299 ? -0.366 -2.768 26.203 1 37 299 SER B O 1
ATOM 6149 N N . GLU B 1 300 ? 0.639 -3.627 27.984 1 37.31 300 GLU B N 1
ATOM 6150 C CA . GLU B 1 300 ? 0.761 -5.074 27.844 1 37.31 300 GLU B CA 1
ATOM 6151 C C . GLU B 1 300 ? -0.4 -5.652 27.031 1 37.31 300 GLU B C 1
ATOM 6153 O O . GLU B 1 300 ? -0.233 -6.637 26.312 1 37.31 300 GLU B O 1
ATOM 6158 N N . THR B 1 301 ? -1.605 -5.398 27.578 1 37.34 301 THR B N 1
ATOM 6159 C CA . THR B 1 301 ? -2.84 -6.113 27.266 1 37.34 301 THR B CA 1
ATOM 6160 C C . THR B 1 301 ? -3.426 -5.645 25.938 1 37.34 301 THR B C 1
ATOM 6162 O O . THR B 1 301 ? -4.57 -5.961 25.609 1 37.34 301 THR B O 1
ATOM 6165 N N . ASP B 1 302 ? -2.945 -4.688 25.344 1 42.56 302 ASP B N 1
ATOM 6166 C CA . ASP B 1 302 ? -3.75 -3.986 24.344 1 42.56 302 ASP B CA 1
ATOM 6167 C C . ASP B 1 302 ? -3.803 -4.766 23.031 1 42.56 302 ASP B C 1
ATOM 6169 O O . ASP B 1 302 ? -3.102 -4.43 22.078 1 42.56 302 ASP B O 1
ATOM 6173 N N . LYS B 1 303 ? -3.854 -5.938 23.203 1 47.38 303 LYS B N 1
ATOM 6174 C CA . LYS B 1 303 ? -4.301 -6.809 22.125 1 47.38 303 LYS B CA 1
ATOM 6175 C C . LYS B 1 303 ? -5.449 -6.172 21.344 1 47.38 303 LYS B C 1
ATOM 6177 O O . LYS B 1 303 ? -6.359 -5.586 21.938 1 47.38 303 LYS B O 1
ATOM 6182 N N . LEU B 1 304 ? -5.227 -5.738 20.172 1 54.56 304 LEU B N 1
ATOM 6183 C CA . LEU B 1 304 ? -6.332 -5.32 19.312 1 54.56 304 LEU B CA 1
ATOM 6184 C C . LEU B 1 304 ? -7.605 -6.082 19.672 1 54.56 304 LEU B C 1
ATOM 6186 O O . LEU B 1 304 ? -7.617 -7.312 19.672 1 54.56 304 LEU B O 1
ATOM 6190 N N . PHE B 1 305 ? -8.523 -5.477 20.484 1 61.28 305 PHE B N 1
ATOM 6191 C CA . PHE B 1 305 ? -9.789 -6.117 20.828 1 61.28 305 PHE B CA 1
ATOM 6192 C C . PHE B 1 305 ? -10.648 -6.309 19.578 1 61.28 305 PHE B C 1
ATOM 6194 O O . PHE B 1 305 ? -11.508 -5.473 19.281 1 61.28 305 PHE B O 1
ATOM 6201 N N . LEU B 1 306 ? -10.156 -7.109 18.781 1 73.88 306 LEU B N 1
ATOM 6202 C CA . LEU B 1 306 ? -11.008 -7.5 17.656 1 73.88 306 LEU B CA 1
ATOM 6203 C C . LEU B 1 306 ? -11.898 -8.68 18.047 1 73.88 306 LEU B C 1
ATOM 6205 O O . LEU B 1 306 ? -11.562 -9.453 18.938 1 73.88 306 LEU B O 1
ATOM 6209 N N . PRO B 1 307 ? -13.148 -8.609 17.516 1 79.81 307 PRO B N 1
ATOM 6210 C CA . PRO B 1 307 ? -14.016 -9.75 17.828 1 79.81 307 PRO B CA 1
ATOM 6211 C C . PRO B 1 307 ? -13.32 -11.094 17.625 1 79.81 307 PRO B C 1
ATOM 6213 O O . PRO B 1 307 ? -12.469 -11.219 16.734 1 79.81 307 PRO B O 1
ATOM 6216 N N . GLU B 1 308 ? -13.633 -11.961 18.422 1 77.69 308 GLU B N 1
ATOM 6217 C CA . GLU B 1 308 ? -13.031 -13.297 18.375 1 77.69 308 GLU B CA 1
ATOM 6218 C C . GLU B 1 308 ? -13.172 -13.906 16.969 1 77.69 308 GLU B C 1
ATOM 6220 O O . GLU B 1 308 ? -14.266 -13.906 16.391 1 77.69 308 GLU B O 1
ATOM 6225 N N . GLY B 1 309 ? -12.094 -14.43 16.422 1 74.06 309 GLY B N 1
ATOM 6226 C CA . GLY B 1 309 ? -12.102 -15.125 15.141 1 74.06 309 GLY B CA 1
ATOM 6227 C C . GLY B 1 309 ? -12.172 -14.195 13.945 1 74.06 309 GLY B C 1
ATOM 6228 O O . GLY B 1 309 ? -12.219 -14.641 12.797 1 74.06 309 GLY B O 1
ATOM 6229 N N . PHE B 1 310 ? -12.203 -12.938 14.219 1 81.56 310 PHE B N 1
ATOM 6230 C CA . PHE B 1 310 ? -12.367 -11.945 13.164 1 81.56 310 PHE B CA 1
ATOM 6231 C C . PHE B 1 310 ? -11.242 -12.055 12.141 1 81.56 310 PHE B C 1
ATOM 6233 O O . PHE B 1 310 ? -11.492 -12.109 10.938 1 81.56 310 PHE B O 1
ATOM 6240 N N . GLU B 1 311 ? -10.07 -12.141 12.641 1 70.94 311 GLU B N 1
ATOM 6241 C CA . GLU B 1 311 ? -8.914 -12.172 11.75 1 70.94 311 GLU B CA 1
ATOM 6242 C C . GLU B 1 311 ? -8.906 -13.445 10.906 1 70.94 311 GLU B C 1
ATOM 6244 O O . GLU B 1 311 ? -8.555 -13.414 9.727 1 70.94 311 GLU B O 1
ATOM 6249 N N . GLU B 1 312 ? -9.328 -14.445 11.5 1 65.62 312 GLU B N 1
ATOM 6250 C CA . GLU B 1 312 ? -9.383 -15.711 10.781 1 65.62 312 GLU B CA 1
ATOM 6251 C C . GLU B 1 312 ? -10.461 -15.695 9.703 1 65.62 312 GLU B C 1
ATOM 6253 O O . GLU B 1 312 ? -10.242 -16.156 8.578 1 65.62 312 GLU B O 1
ATOM 6258 N N . ARG B 1 313 ? -11.57 -15.133 10.102 1 70.88 313 ARG B N 1
ATOM 6259 C CA . ARG B 1 313 ? -12.711 -15.109 9.188 1 70.88 313 ARG B CA 1
ATOM 6260 C C . ARG B 1 313 ? -12.453 -14.156 8.023 1 70.88 313 ARG B C 1
ATOM 6262 O O . ARG B 1 313 ? -13.039 -14.305 6.953 1 70.88 313 ARG B O 1
ATOM 6269 N N . THR B 1 314 ? -11.492 -13.188 8.242 1 72 314 THR B N 1
ATOM 6270 C CA . THR B 1 314 ? -11.281 -12.18 7.215 1 72 314 THR B CA 1
ATOM 6271 C C . THR B 1 314 ? -9.898 -12.32 6.59 1 72 314 THR B C 1
ATOM 6273 O O . THR B 1 314 ? -9.453 -11.445 5.844 1 72 314 THR B O 1
ATOM 6276 N N . ARG B 1 315 ? -9.133 -13.219 6.945 1 59.69 315 ARG B N 1
ATOM 6277 C CA . ARG B 1 315 ? -7.746 -13.43 6.539 1 59.69 315 ARG B CA 1
ATOM 6278 C C . ARG B 1 315 ? -7.594 -13.305 5.027 1 59.69 315 ARG B C 1
ATOM 6280 O O . ARG B 1 315 ? -6.609 -12.75 4.539 1 59.69 315 ARG B O 1
ATOM 6287 N N . GLY B 1 316 ? -8.484 -13.617 4.191 1 54.38 316 GLY B N 1
ATOM 6288 C CA . GLY B 1 316 ? -8.359 -13.594 2.742 1 54.38 316 GLY B CA 1
ATOM 6289 C C . GLY B 1 316 ? -8.812 -12.273 2.129 1 54.38 316 GLY B C 1
ATOM 6290 O O . GLY B 1 316 ? -8.578 -12.031 0.943 1 54.38 316 GLY B O 1
ATOM 6291 N N . ARG B 1 317 ? -9.281 -11.406 2.967 1 66.12 317 ARG B N 1
ATOM 6292 C CA . ARG B 1 317 ? -9.828 -10.203 2.346 1 66.12 317 ARG B CA 1
ATOM 6293 C C . ARG B 1 317 ? -9.508 -8.969 3.18 1 66.12 317 ARG B C 1
ATOM 6295 O O . ARG B 1 317 ? -9.727 -7.84 2.732 1 66.12 317 ARG B O 1
ATOM 6302 N N . GLY B 1 318 ? -9.086 -9.195 4.371 1 70.5 318 GLY B N 1
ATOM 6303 C CA . GLY B 1 318 ? -8.844 -8.047 5.23 1 70.5 318 GLY B CA 1
ATOM 6304 C C . GLY B 1 318 ? -7.418 -7.973 5.734 1 70.5 318 GLY B C 1
ATOM 6305 O O . GLY B 1 318 ? -6.801 -9 6.027 1 70.5 318 GLY B O 1
ATOM 6306 N N . LEU B 1 319 ? -6.875 -6.797 5.688 1 69.5 319 LEU B N 1
ATOM 6307 C CA . LEU B 1 319 ? -5.574 -6.516 6.281 1 69.5 319 LEU B CA 1
ATOM 6308 C C . LEU B 1 319 ? -5.695 -5.48 7.395 1 69.5 319 LEU B C 1
ATOM 6310 O O . LEU B 1 319 ? -6.301 -4.426 7.203 1 69.5 319 LEU B O 1
ATOM 6314 N N . ILE B 1 320 ? -5.238 -5.914 8.531 1 71.88 320 ILE B N 1
ATOM 6315 C CA . ILE B 1 320 ? -5.234 -4.988 9.656 1 71.88 320 ILE B CA 1
ATOM 6316 C C . ILE B 1 320 ? -3.801 -4.559 9.961 1 71.88 320 ILE B C 1
ATOM 6318 O O . ILE B 1 320 ? -2.922 -5.398 10.172 1 71.88 320 ILE B O 1
ATOM 6322 N N . ILE B 1 321 ? -3.613 -3.293 9.828 1 66.5 321 ILE B N 1
ATOM 6323 C CA . ILE B 1 321 ? -2.307 -2.729 10.148 1 66.5 321 ILE B CA 1
ATOM 6324 C C . ILE B 1 321 ? -2.375 -2.006 11.492 1 66.5 321 ILE B C 1
ATOM 6326 O O . ILE B 1 321 ? -3.229 -1.139 11.695 1 66.5 321 ILE B O 1
ATOM 6330 N N . GLN B 1 322 ? -1.574 -2.484 12.359 1 62.81 322 GLN B N 1
ATOM 6331 C CA . GLN B 1 322 ? -1.481 -1.788 13.641 1 62.81 322 GLN B CA 1
ATOM 6332 C C . GLN B 1 322 ? -0.283 -0.844 13.664 1 62.81 322 GLN B C 1
ATOM 6334 O O . GLN B 1 322 ? 0.822 -1.225 13.273 1 62.81 322 GLN B O 1
ATOM 6339 N N . GLY B 1 323 ? -0.641 0.373 14.039 1 59.97 323 GLY B N 1
ATOM 6340 C CA . GLY B 1 323 ? 0.432 1.353 14.102 1 59.97 323 GLY B CA 1
ATOM 6341 C C . GLY B 1 323 ? 0.473 2.275 12.906 1 59.97 323 GLY B C 1
ATOM 6342 O O . GLY B 1 323 ? -0.57 2.719 12.414 1 59.97 323 GLY B O 1
ATOM 6343 N N . TRP B 1 324 ? 1.645 2.57 12.586 1 60.84 324 TRP B N 1
ATOM 6344 C CA . TRP B 1 324 ? 1.822 3.506 11.477 1 60.84 324 TRP B CA 1
ATOM 6345 C C . TRP B 1 324 ? 1.687 2.797 10.133 1 60.84 324 TRP B C 1
ATOM 6347 O O . TRP B 1 324 ? 2.168 1.673 9.969 1 60.84 324 TRP B O 1
ATOM 6357 N N . ALA B 1 325 ? 0.958 3.373 9.211 1 65.06 325 ALA B N 1
ATOM 6358 C CA . ALA B 1 325 ? 0.825 2.896 7.84 1 65.06 325 ALA B CA 1
ATOM 6359 C C . ALA B 1 325 ? 1.005 4.039 6.844 1 65.06 325 ALA B C 1
ATOM 6361 O O . ALA B 1 325 ? 0.587 5.168 7.102 1 65.06 325 ALA B O 1
ATOM 6362 N N . PRO B 1 326 ? 1.722 3.773 5.758 1 67.25 326 PRO B N 1
ATOM 6363 C CA . PRO B 1 326 ? 1.815 4.789 4.707 1 67.25 326 PRO B CA 1
ATOM 6364 C C . PRO B 1 326 ? 0.481 5.035 4.004 1 67.25 326 PRO B C 1
ATOM 6366 O O . PRO B 1 326 ? 0.259 4.535 2.898 1 67.25 326 PRO B O 1
ATOM 6369 N N . GLN B 1 327 ? -0.273 5.832 4.586 1 73.12 327 GLN B N 1
ATOM 6370 C CA . GLN B 1 327 ? -1.653 6.031 4.16 1 73.12 327 GLN B CA 1
ATOM 6371 C C . GLN B 1 327 ? -1.72 6.469 2.699 1 73.12 327 GLN B C 1
ATOM 6373 O O . GLN B 1 327 ? -2.484 5.91 1.911 1 73.12 327 GLN B O 1
ATOM 6378 N N . ALA B 1 328 ? -0.908 7.516 2.373 1 73.69 328 ALA B N 1
ATOM 6379 C CA . ALA B 1 328 ? -0.947 8.031 1.008 1 73.69 328 ALA B CA 1
ATOM 6380 C C . ALA B 1 328 ? -0.646 6.93 -0.004 1 73.69 328 ALA B C 1
ATOM 6382 O O . ALA B 1 328 ? -1.283 6.855 -1.058 1 73.69 328 ALA B O 1
ATOM 6383 N N . LEU B 1 329 ? 0.217 6.055 0.412 1 67.69 329 LEU B N 1
ATOM 6384 C CA . LEU B 1 329 ? 0.593 4.938 -0.451 1 67.69 329 LEU B CA 1
ATOM 6385 C C . LEU B 1 329 ? -0.559 3.951 -0.594 1 67.69 329 LEU B C 1
ATOM 6387 O O . LEU B 1 329 ? -0.859 3.496 -1.701 1 67.69 329 LEU B O 1
ATOM 6391 N N . ILE B 1 330 ? -1.161 3.662 0.452 1 73 330 ILE B N 1
ATOM 6392 C CA . ILE B 1 330 ? -2.27 2.715 0.477 1 73 330 ILE B CA 1
ATOM 6393 C C . ILE B 1 330 ? -3.426 3.252 -0.364 1 73 330 ILE B C 1
ATOM 6395 O O . ILE B 1 330 ? -3.984 2.531 -1.196 1 73 330 ILE B O 1
ATOM 6399 N N . LEU B 1 331 ? -3.697 4.539 -0.214 1 80.31 331 LEU B N 1
ATOM 6400 C CA . LEU B 1 331 ? -4.863 5.133 -0.854 1 80.31 331 LEU B CA 1
ATOM 6401 C C . LEU B 1 331 ? -4.656 5.262 -2.359 1 80.31 331 LEU B C 1
ATOM 6403 O O . LEU B 1 331 ? -5.617 5.227 -3.129 1 80.31 331 LEU B O 1
ATOM 6407 N N . SER B 1 332 ? -3.482 5.379 -2.809 1 73.5 332 SER B N 1
ATOM 6408 C CA . SER B 1 332 ? -3.197 5.613 -4.219 1 73.5 332 SER B CA 1
ATOM 6409 C C . SER B 1 332 ? -3.254 4.312 -5.016 1 73.5 332 SER B C 1
ATOM 6411 O O . SER B 1 332 ? -3.219 4.332 -6.25 1 73.5 332 SER B O 1
ATOM 6413 N N . HIS B 1 333 ? -3.416 3.258 -4.332 1 65.31 333 HIS B N 1
ATOM 6414 C CA . HIS B 1 333 ? -3.426 1.971 -5.02 1 65.31 333 HIS B CA 1
ATOM 6415 C C . HIS B 1 333 ? -4.699 1.791 -5.836 1 65.31 333 HIS B C 1
ATOM 6417 O O . HIS B 1 333 ? -5.793 2.104 -5.363 1 65.31 333 HIS B O 1
ATOM 6423 N N . PRO B 1 334 ? -4.543 1.3 -6.992 1 63.62 334 PRO B N 1
ATOM 6424 C CA . PRO B 1 334 ? -5.691 1.184 -7.895 1 63.62 334 PRO B CA 1
ATOM 6425 C C . PRO B 1 334 ? -6.773 0.249 -7.355 1 63.62 334 PRO B C 1
ATOM 6427 O O . PRO B 1 334 ? -7.938 0.36 -7.742 1 63.62 334 PRO B O 1
ATOM 6430 N N . SER B 1 335 ? -6.371 -0.649 -6.52 1 66.69 335 SER B N 1
ATOM 6431 C CA . SER B 1 335 ? -7.348 -1.597 -5.996 1 66.69 335 SER B CA 1
ATOM 6432 C C . SER B 1 335 ? -8.211 -0.957 -4.91 1 66.69 335 SER B C 1
ATOM 6434 O O . SER B 1 335 ? -9.242 -1.507 -4.527 1 66.69 335 SER B O 1
ATOM 6436 N N . VAL B 1 336 ? -7.723 0.156 -4.41 1 78.19 336 VAL B N 1
ATOM 6437 C CA . VAL B 1 336 ? -8.5 0.835 -3.381 1 78.19 336 VAL B CA 1
ATOM 6438 C C . VAL B 1 336 ? -9.633 1.63 -4.031 1 78.19 336 VAL B C 1
ATOM 6440 O O . VAL B 1 336 ? -9.391 2.471 -4.898 1 78.19 336 VAL B O 1
ATOM 6443 N N . GLY B 1 337 ? -10.789 1.273 -3.615 1 83.44 337 GLY B N 1
ATOM 6444 C CA . GLY B 1 337 ? -11.938 1.899 -4.246 1 83.44 337 GLY B CA 1
ATOM 6445 C C . GLY B 1 337 ? -12.664 2.869 -3.33 1 83.44 337 GLY B C 1
ATOM 6446 O O . GLY B 1 337 ? -13.555 3.602 -3.771 1 83.44 337 GLY B O 1
ATOM 6447 N N . GLY B 1 338 ? -12.32 2.902 -2.129 1 89.75 338 GLY B N 1
ATOM 6448 C CA . GLY B 1 338 ? -12.961 3.766 -1.147 1 89.75 338 GLY B CA 1
ATOM 6449 C C . GLY B 1 338 ? -12.102 4.004 0.083 1 89.75 338 GLY B C 1
ATOM 6450 O O . GLY B 1 338 ? -11.203 3.221 0.381 1 89.75 338 GLY B O 1
ATOM 6451 N N . PHE B 1 339 ? -12.383 5.066 0.793 1 91.5 339 PHE B N 1
ATOM 6452 C CA . PHE B 1 339 ? -11.594 5.473 1.949 1 91.5 339 PHE B CA 1
ATOM 6453 C C . PHE B 1 339 ? -12.5 5.891 3.104 1 91.5 339 PHE B C 1
ATOM 6455 O O . PHE B 1 339 ? -13.359 6.758 2.939 1 91.5 339 PHE B O 1
ATOM 6462 N N . VAL B 1 340 ? -12.344 5.215 4.207 1 87.69 340 VAL B N 1
ATOM 6463 C CA . VAL B 1 340 ? -13.031 5.625 5.426 1 87.69 340 VAL B CA 1
ATOM 6464 C C . VAL B 1 340 ? -12.125 6.539 6.25 1 87.69 340 VAL B C 1
ATOM 6466 O O . VAL B 1 340 ? -10.984 6.184 6.551 1 87.69 340 VAL B O 1
ATOM 6469 N N . THR B 1 341 ? -12.633 7.656 6.656 1 86.75 341 THR B N 1
ATOM 6470 C CA . THR B 1 341 ? -11.789 8.641 7.328 1 86.75 341 THR B CA 1
ATOM 6471 C C . THR B 1 341 ? -12.57 9.367 8.422 1 86.75 341 THR B C 1
ATOM 6473 O O . THR B 1 341 ? -13.789 9.523 8.312 1 86.75 341 THR B O 1
ATOM 6476 N N . HIS B 1 342 ? -11.867 9.844 9.367 1 81.88 342 HIS B N 1
ATOM 6477 C CA . HIS B 1 342 ? -12.438 10.695 10.406 1 81.88 342 HIS B CA 1
ATOM 6478 C C . HIS B 1 342 ? -12.43 12.164 9.984 1 81.88 342 HIS B C 1
ATOM 6480 O O . HIS B 1 342 ? -12.758 13.039 10.781 1 81.88 342 HIS B O 1
ATOM 6486 N N . CYS B 1 343 ? -11.984 12.406 8.844 1 86.12 343 CYS B N 1
ATOM 6487 C CA . CYS B 1 343 ? -12.156 13.695 8.188 1 86.12 343 CYS B CA 1
ATOM 6488 C C . CYS B 1 343 ? -11.109 14.695 8.664 1 86.12 343 CYS B C 1
ATOM 6490 O O . CYS B 1 343 ? -11.375 15.898 8.719 1 86.12 343 CYS B O 1
ATOM 6492 N N . GLY B 1 344 ? -10.008 14.188 9.148 1 85.81 344 GLY B N 1
ATOM 6493 C CA . GLY B 1 344 ? -8.867 15.094 9.242 1 85.81 344 GLY B CA 1
ATOM 6494 C C . GLY B 1 344 ? -8.406 15.617 7.891 1 85.81 344 GLY B C 1
ATOM 6495 O O . GLY B 1 344 ? -8.469 14.898 6.891 1 85.81 344 GLY B O 1
ATOM 6496 N N . TRP B 1 345 ? -7.957 16.734 7.902 1 88.38 345 TRP B N 1
ATOM 6497 C CA . TRP B 1 345 ? -7.668 17.344 6.609 1 88.38 345 TRP B CA 1
ATOM 6498 C C . TRP B 1 345 ? -6.559 16.578 5.891 1 88.38 345 TRP B C 1
ATOM 6500 O O . TRP B 1 345 ? -6.609 16.406 4.672 1 88.38 345 TRP B O 1
ATOM 6510 N N . ASN B 1 346 ? -5.508 16.203 6.602 1 86.06 346 ASN B N 1
ATOM 6511 C CA . ASN B 1 346 ? -4.438 15.461 5.953 1 86.06 346 ASN B CA 1
ATOM 6512 C C . ASN B 1 346 ? -4.969 14.203 5.266 1 86.06 346 ASN B C 1
ATOM 6514 O O . ASN B 1 346 ? -4.578 13.891 4.137 1 86.06 346 ASN B O 1
ATOM 6518 N N . SER B 1 347 ? -5.844 13.547 5.941 1 86.69 347 SER B N 1
ATOM 6519 C CA . SER B 1 347 ? -6.441 12.344 5.375 1 86.69 347 SER B CA 1
ATOM 6520 C C . SER B 1 347 ? -7.328 12.672 4.18 1 86.69 347 SER B C 1
ATOM 6522 O O . SER B 1 347 ? -7.324 11.945 3.182 1 86.69 347 SER B O 1
ATOM 6524 N N . LYS B 1 348 ? -8.031 13.766 4.277 1 89.81 348 LYS B N 1
ATOM 6525 C CA . LYS B 1 348 ? -8.969 14.141 3.221 1 89.81 348 LYS B CA 1
ATOM 6526 C C . LYS B 1 348 ? -8.227 14.508 1.938 1 89.81 348 LYS B C 1
ATOM 6528 O O . LYS B 1 348 ? -8.625 14.102 0.845 1 89.81 348 LYS B O 1
ATOM 6533 N N . ILE B 1 349 ? -7.191 15.273 2.164 1 91.5 349 ILE B N 1
ATOM 6534 C CA . ILE B 1 349 ? -6.469 15.727 0.98 1 91.5 349 ILE B CA 1
ATOM 6535 C C . ILE B 1 349 ? -5.766 14.547 0.317 1 91.5 349 ILE B C 1
ATOM 6537 O O . ILE B 1 349 ? -5.641 14.5 -0.909 1 91.5 349 ILE B O 1
ATOM 6541 N N . GLU B 1 350 ? -5.328 13.602 1.124 1 87.19 350 GLU B N 1
ATOM 6542 C CA . GLU B 1 350 ? -4.777 12.367 0.568 1 87.19 350 GLU B CA 1
ATOM 6543 C C . GLU B 1 350 ? -5.84 11.578 -0.192 1 87.19 350 GLU B C 1
ATOM 6545 O O . GLU B 1 350 ? -5.578 11.07 -1.284 1 87.19 350 GLU B O 1
ATOM 6550 N N . GLY B 1 351 ? -7.035 11.438 0.389 1 90.88 351 GLY B N 1
ATOM 6551 C CA . GLY B 1 351 ? -8.141 10.758 -0.267 1 90.88 351 GLY B CA 1
ATOM 6552 C C . GLY B 1 351 ? -8.555 11.414 -1.57 1 90.88 351 GLY B C 1
ATOM 6553 O O . GLY B 1 351 ? -8.758 10.734 -2.576 1 90.88 351 GLY B O 1
ATOM 6554 N N . VAL B 1 352 ? -8.625 12.742 -1.565 1 92.25 352 VAL B N 1
ATOM 6555 C CA . VAL B 1 352 ? -8.977 13.516 -2.748 1 92.25 352 VAL B CA 1
ATOM 6556 C C . VAL B 1 352 ? -7.926 13.312 -3.838 1 92.25 352 VAL B C 1
ATOM 6558 O O . VAL B 1 352 ? -8.266 13.102 -5.004 1 92.25 352 VAL B O 1
ATOM 6561 N N . SER B 1 353 ? -6.684 13.383 -3.426 1 90.06 353 SER B N 1
ATOM 6562 C CA . SER B 1 353 ? -5.582 13.266 -4.375 1 90.06 353 SER B CA 1
ATOM 6563 C C . SER B 1 353 ? -5.52 11.867 -4.98 1 90.06 353 SER B C 1
ATOM 6565 O O . SER B 1 353 ? -4.992 11.688 -6.078 1 90.06 353 SER B O 1
ATOM 6567 N N . ALA B 1 354 ? -6.027 10.922 -4.246 1 85.69 354 ALA B N 1
ATOM 6568 C CA . ALA B 1 354 ? -6.051 9.547 -4.727 1 85.69 354 ALA B CA 1
ATOM 6569 C C . ALA B 1 354 ? -7.293 9.281 -5.57 1 85.69 354 ALA B C 1
ATOM 6571 O O . ALA B 1 354 ? -7.41 8.219 -6.191 1 85.69 354 ALA B O 1
ATOM 6572 N N . GLY B 1 355 ? -8.203 10.227 -5.625 1 91.62 355 GLY B N 1
ATOM 6573 C CA . GLY B 1 355 ? -9.422 10.078 -6.402 1 91.62 355 GLY B CA 1
ATOM 6574 C C . GLY B 1 355 ? -10.398 9.094 -5.797 1 91.62 355 GLY B C 1
ATOM 6575 O O . GLY B 1 355 ? -11.062 8.344 -6.52 1 91.62 355 GLY B O 1
ATOM 6576 N N . LEU B 1 356 ? -10.508 9.047 -4.551 1 92.62 356 LEU B N 1
ATOM 6577 C CA . LEU B 1 356 ? -11.32 8.039 -3.881 1 92.62 356 LEU B CA 1
ATOM 6578 C C . LEU B 1 356 ? -12.586 8.664 -3.293 1 92.62 356 LEU B C 1
ATOM 6580 O O . LEU B 1 356 ? -12.531 9.742 -2.703 1 92.62 356 LEU B O 1
ATOM 6584 N N . PRO B 1 357 ? -13.734 8.039 -3.531 1 94.38 357 PRO B N 1
ATOM 6585 C CA . PRO B 1 357 ? -14.867 8.398 -2.67 1 94.38 357 PRO B CA 1
ATOM 6586 C C . PRO B 1 357 ? -14.617 8.055 -1.201 1 94.38 357 PRO B C 1
ATOM 6588 O O . PRO B 1 357 ? -13.82 7.168 -0.896 1 94.38 357 PRO B O 1
ATOM 6591 N N . MET B 1 358 ? -15.328 8.781 -0.29 1 94.25 358 MET B N 1
ATOM 6592 C CA . MET B 1 358 ? -14.961 8.648 1.116 1 94.25 358 MET B CA 1
ATOM 6593 C C . MET B 1 358 ? -16.188 8.406 1.98 1 94.25 358 MET B C 1
ATOM 6595 O O . MET B 1 358 ? -17.266 8.945 1.703 1 94.25 358 MET B O 1
ATOM 6599 N N . ILE B 1 359 ? -15.992 7.562 2.943 1 91.25 359 ILE B N 1
ATOM 6600 C CA . ILE B 1 359 ? -16.938 7.477 4.055 1 91.25 359 ILE B CA 1
ATOM 6601 C C . ILE B 1 359 ? -16.438 8.328 5.219 1 91.25 359 ILE B C 1
ATOM 6603 O O . ILE B 1 359 ? -15.305 8.172 5.672 1 91.25 359 ILE B O 1
ATOM 6607 N N . THR B 1 360 ? -17.297 9.234 5.633 1 88.88 360 THR B N 1
ATOM 6608 C CA . THR B 1 360 ? -16.875 10.203 6.641 1 88.88 360 THR B CA 1
ATOM 6609 C C . THR B 1 360 ? -17.406 9.82 8.016 1 88.88 360 THR B C 1
ATOM 6611 O O . THR B 1 360 ? -18.562 9.414 8.148 1 88.88 360 THR B O 1
ATOM 6614 N N . TRP B 1 361 ? -16.469 9.922 8.953 1 83.25 361 TRP B N 1
ATOM 6615 C CA . TRP B 1 361 ? -16.766 9.648 10.352 1 83.25 361 TRP B CA 1
ATOM 6616 C C . TRP B 1 361 ? -16.031 10.617 11.266 1 83.25 361 TRP B C 1
ATOM 6618 O O . TRP B 1 361 ? -15.117 10.227 11.992 1 83.25 361 TRP B O 1
ATOM 6628 N N . PRO B 1 362 ? -16.516 11.852 11.344 1 81.75 362 PRO B N 1
ATOM 6629 C CA . PRO B 1 362 ? -15.828 12.859 12.148 1 81.75 362 PRO B CA 1
ATOM 6630 C C . PRO B 1 362 ? -16.047 12.656 13.648 1 81.75 362 PRO B C 1
ATOM 6632 O O . PRO B 1 362 ? -17.047 12.078 14.062 1 81.75 362 PRO B O 1
ATOM 6635 N N . HIS B 1 363 ? -15.055 13.141 14.43 1 74.31 363 HIS B N 1
ATOM 6636 C CA . HIS B 1 363 ? -15.141 13.031 15.883 1 74.31 363 HIS B CA 1
ATOM 6637 C C . HIS B 1 363 ? -15.031 14.398 16.547 1 74.31 363 HIS B C 1
ATOM 6639 O O . HIS B 1 363 ? -15.656 14.648 17.578 1 74.31 363 HIS B O 1
ATOM 6645 N N . CYS B 1 364 ? -14.156 15.172 16.016 1 71.44 364 CYS B N 1
ATOM 6646 C CA . CYS B 1 364 ? -13.922 16.422 16.75 1 71.44 364 CYS B CA 1
ATOM 6647 C C . CYS B 1 364 ? -13.477 17.531 15.805 1 71.44 364 CYS B C 1
ATOM 6649 O O . CYS B 1 364 ? -13.219 17.281 14.625 1 71.44 364 CYS B O 1
ATOM 6651 N N . ALA B 1 365 ? -13.594 18.688 16.375 1 67.62 365 ALA B N 1
ATOM 6652 C CA . ALA B 1 365 ? -12.953 19.891 15.852 1 67.62 365 ALA B CA 1
ATOM 6653 C C . ALA B 1 365 ? -13.438 20.188 14.438 1 67.62 365 ALA B C 1
ATOM 6655 O O . ALA B 1 365 ? -14.641 20.312 14.195 1 67.62 365 ALA B O 1
ATOM 6656 N N . GLU B 1 366 ? -12.484 20.375 13.562 1 77.94 366 GLU B N 1
ATOM 6657 C CA . GLU B 1 366 ? -12.75 20.812 12.195 1 77.94 366 GLU B CA 1
ATOM 6658 C C . GLU B 1 366 ? -13.203 19.656 11.312 1 77.94 366 GLU B C 1
ATOM 6660 O O . GLU B 1 366 ? -13.594 19.859 10.156 1 77.94 366 GLU B O 1
ATOM 6665 N N . GLN B 1 367 ? -13.359 18.562 11.922 1 81.25 367 GLN B N 1
ATOM 6666 C CA . GLN B 1 367 ? -13.672 17.359 11.148 1 81.25 367 GLN B CA 1
ATOM 6667 C C . GLN B 1 367 ? -15.094 17.422 10.578 1 81.25 367 GLN B C 1
ATOM 6669 O O . GLN B 1 367 ? -15.344 16.969 9.469 1 81.25 367 GLN B O 1
ATOM 6674 N N . PHE B 1 368 ? -15.945 18.062 11.359 1 82.75 368 PHE B N 1
ATOM 6675 C CA . PHE B 1 368 ? -17.328 18.172 10.891 1 82.75 368 PHE B CA 1
ATOM 6676 C C . PHE B 1 368 ? -17.422 19.125 9.711 1 82.75 368 PHE B C 1
ATOM 6678 O O . PHE B 1 368 ? -18.234 18.938 8.805 1 82.75 368 PHE B O 1
ATOM 6685 N N . LEU B 1 369 ? -16.656 20.172 9.797 1 86.06 369 LEU B N 1
ATOM 6686 C CA . LEU B 1 369 ? -16.609 21.094 8.672 1 86.06 369 LEU B CA 1
ATOM 6687 C C . LEU B 1 369 ? -16.016 20.422 7.438 1 86.06 369 LEU B C 1
ATOM 6689 O O . LEU B 1 369 ? -16.5 20.641 6.324 1 86.06 369 LEU B O 1
ATOM 6693 N N . ASN B 1 370 ? -14.969 19.672 7.68 1 88.44 370 ASN B N 1
ATOM 6694 C CA . ASN B 1 370 ? -14.375 18.922 6.57 1 88.44 370 ASN B CA 1
ATOM 6695 C C . ASN B 1 370 ? -15.367 17.953 5.953 1 88.44 370 ASN B C 1
ATOM 6697 O O . ASN B 1 370 ? -15.359 17.734 4.742 1 88.44 370 ASN B O 1
ATOM 6701 N N . GLU B 1 371 ? -16.141 17.344 6.809 1 88.5 371 GLU B N 1
ATOM 6702 C CA . GLU B 1 371 ? -17.188 16.469 6.312 1 88.5 371 GLU B CA 1
ATOM 6703 C C . GLU B 1 371 ? -18.156 17.219 5.395 1 88.5 371 GLU B C 1
ATOM 6705 O O . GLU B 1 371 ? -18.547 16.719 4.344 1 88.5 371 GLU B O 1
ATOM 6710 N N . GLU B 1 372 ? -18.531 18.375 5.848 1 87.62 372 GLU B N 1
ATOM 6711 C CA . GLU B 1 372 ? -19.438 19.203 5.055 1 87.62 372 GLU B CA 1
ATOM 6712 C C . GLU B 1 372 ? -18.859 19.484 3.668 1 87.62 372 GLU B C 1
ATOM 6714 O O . GLU B 1 372 ? -19.578 19.453 2.67 1 87.62 372 GLU B O 1
ATOM 6719 N N . LEU B 1 373 ? -17.641 19.781 3.588 1 89.5 373 LEU B N 1
ATOM 6720 C CA . LEU B 1 373 ? -16.969 20.031 2.314 1 89.5 373 LEU B CA 1
ATOM 6721 C C . LEU B 1 373 ? -17.062 18.797 1.408 1 89.5 373 LEU B C 1
ATOM 6723 O O . LEU B 1 373 ? -17.453 18.922 0.243 1 89.5 373 LEU B O 1
ATOM 6727 N N . ILE B 1 374 ? -16.766 17.641 1.919 1 90.62 374 ILE B N 1
ATOM 6728 C CA . ILE B 1 374 ? -16.688 16.391 1.154 1 90.62 374 ILE B CA 1
ATOM 6729 C C . ILE B 1 374 ? -18.094 15.969 0.722 1 90.62 374 ILE B C 1
ATOM 6731 O O . ILE B 1 374 ? -18.281 15.5 -0.402 1 90.62 374 ILE B O 1
ATOM 6735 N N . MET B 1 375 ? -19.062 16.172 1.613 1 89.69 375 MET B N 1
ATOM 6736 C CA . MET B 1 375 ? -20.422 15.656 1.402 1 89.69 375 MET B CA 1
ATOM 6737 C C . MET B 1 375 ? -21.219 16.578 0.493 1 89.69 375 MET B C 1
ATOM 6739 O O . MET B 1 375 ? -21.859 16.125 -0.456 1 89.69 375 MET B O 1
ATOM 6743 N N . ASN B 1 376 ? -21.125 17.812 0.769 1 88.5 376 ASN B N 1
ATOM 6744 C CA . ASN B 1 376 ? -22.109 18.703 0.152 1 88.5 376 ASN B CA 1
ATOM 6745 C C . ASN B 1 376 ? -21.469 19.578 -0.919 1 88.5 376 ASN B C 1
ATOM 6747 O O . ASN B 1 376 ? -22.109 19.922 -1.909 1 88.5 376 ASN B O 1
ATOM 6751 N N . ALA B 1 377 ? -20.281 19.984 -0.664 1 88.88 377 ALA B N 1
ATOM 6752 C CA . ALA B 1 377 ? -19.625 20.844 -1.649 1 88.88 377 ALA B CA 1
ATOM 6753 C C . ALA B 1 377 ? -19.031 20.031 -2.789 1 88.88 377 ALA B C 1
ATOM 6755 O O . ALA B 1 377 ? -19.266 20.328 -3.963 1 88.88 377 ALA B O 1
ATOM 6756 N N . LEU B 1 378 ? -18.266 19 -2.443 1 91.81 378 LEU B N 1
ATOM 6757 C CA . LEU B 1 378 ? -17.578 18.203 -3.449 1 91.81 378 LEU B CA 1
ATOM 6758 C C . LEU B 1 378 ? -18.406 17 -3.857 1 91.81 378 LEU B C 1
ATOM 6760 O O . LEU B 1 378 ? -18.219 16.438 -4.941 1 91.81 378 LEU B O 1
ATOM 6764 N N . LYS B 1 379 ? -19.281 16.531 -2.977 1 93.44 379 LYS B N 1
ATOM 6765 C CA . LYS B 1 379 ? -20.234 15.438 -3.207 1 93.44 379 LYS B CA 1
ATOM 6766 C C . LYS B 1 379 ? -19.5 14.141 -3.568 1 93.44 379 LYS B C 1
ATOM 6768 O O . LYS B 1 379 ? -19.875 13.469 -4.527 1 93.44 379 LYS B O 1
ATOM 6773 N N . VAL B 1 380 ? -18.453 13.836 -2.871 1 94.12 380 VAL B N 1
ATOM 6774 C CA . VAL B 1 380 ? -17.703 12.609 -3.09 1 94.12 380 VAL B CA 1
ATOM 6775 C C . VAL B 1 380 ? -17.734 11.742 -1.831 1 94.12 380 VAL B C 1
ATOM 6777 O O . VAL B 1 380 ? -16.922 10.836 -1.672 1 94.12 380 VAL B O 1
ATOM 6780 N N . GLY B 1 381 ? -18.578 12.07 -0.917 1 93.31 381 GLY B N 1
ATOM 6781 C CA . GLY B 1 381 ? -18.578 11.359 0.347 1 93.31 381 GLY B CA 1
ATOM 6782 C C . GLY B 1 381 ? -19.922 10.781 0.718 1 93.31 381 GLY B C 1
ATOM 6783 O O . GLY B 1 381 ? -20.938 11.109 0.1 1 93.31 381 GLY B O 1
ATOM 6784 N N . LEU B 1 382 ? -19.922 9.797 1.633 1 91.31 382 LEU B N 1
ATOM 6785 C CA . LEU B 1 382 ? -21.062 9.234 2.336 1 91.31 382 LEU B CA 1
ATOM 6786 C C . LEU B 1 382 ? -20.875 9.328 3.846 1 91.31 382 LEU B C 1
ATOM 6788 O O . LEU B 1 382 ? -19.812 9 4.363 1 91.31 382 LEU B O 1
ATOM 6792 N N . ALA B 1 383 ? -21.828 9.867 4.535 1 87.38 383 ALA B N 1
ATOM 6793 C CA . ALA B 1 383 ? -21.703 10.039 5.98 1 87.38 383 ALA B CA 1
ATOM 6794 C C . ALA B 1 383 ? -22.25 8.82 6.723 1 87.38 383 ALA B C 1
ATOM 6796 O O . ALA B 1 383 ? -23.281 8.258 6.336 1 87.38 383 ALA B O 1
ATOM 6797 N N . VAL B 1 384 ? -21.484 8.266 7.797 1 78.5 384 VAL B N 1
ATOM 6798 C CA . VAL B 1 384 ? -21.969 7.164 8.617 1 78.5 384 VAL B CA 1
ATOM 6799 C C . VAL B 1 384 ? -22.719 7.715 9.836 1 78.5 384 VAL B C 1
ATOM 6801 O O . VAL B 1 384 ? -23.266 6.949 10.633 1 78.5 384 VAL B O 1
ATOM 6804 N N . GLY B 1 385 ? -23.219 8.836 9.875 1 63.72 385 GLY B N 1
ATOM 6805 C CA . GLY B 1 385 ? -24.281 9.367 10.703 1 63.72 385 GLY B CA 1
ATOM 6806 C C . GLY B 1 385 ? -23.828 9.719 12.109 1 63.72 385 GLY B C 1
ATOM 6807 O O . GLY B 1 385 ? -24.609 9.625 13.062 1 63.72 385 GLY B O 1
ATOM 6808 N N . VAL B 1 386 ? -22.547 9.953 12.414 1 61.94 386 VAL B N 1
ATOM 6809 C CA . VAL B 1 386 ? -22.281 10.352 13.789 1 61.94 386 VAL B CA 1
ATOM 6810 C C . VAL B 1 386 ? -22.609 11.836 13.977 1 61.94 386 VAL B C 1
ATOM 6812 O O . VAL B 1 386 ? -22.25 12.672 13.141 1 61.94 386 VAL B O 1
ATOM 6815 N N . GLN B 1 387 ? -23.562 12 14.922 1 60.72 387 GLN B N 1
ATOM 6816 C CA . GLN B 1 387 ? -24.062 13.359 15.094 1 60.72 387 GLN B CA 1
ATOM 6817 C C . GLN B 1 387 ? -23.422 14.031 16.312 1 60.72 387 GLN B C 1
ATOM 6819 O O . GLN B 1 387 ? -23.547 15.242 16.484 1 60.72 387 GLN B O 1
ATOM 6824 N N . SER B 1 388 ? -22.672 13.148 17.078 1 61.38 388 SER B N 1
ATOM 6825 C CA . SER B 1 388 ? -22.188 13.805 18.297 1 61.38 388 SER B CA 1
ATOM 6826 C C . SER B 1 388 ? -20.672 13.836 18.328 1 61.38 388 SER B C 1
ATOM 6828 O O . SER B 1 388 ? -20.016 12.961 17.766 1 61.38 388 SER B O 1
ATOM 6830 N N . ILE B 1 389 ? -20.141 14.898 18.906 1 62.28 389 ILE B N 1
ATOM 6831 C CA . ILE B 1 389 ? -18.703 15.125 19.031 1 62.28 389 ILE B CA 1
ATOM 6832 C C . ILE B 1 389 ? -18.125 14.195 20.094 1 62.28 389 ILE B C 1
ATOM 6834 O O . ILE B 1 389 ? -18.812 13.844 21.062 1 62.28 389 ILE B O 1
ATOM 6838 N N . THR B 1 390 ? -17.078 13.641 19.766 1 61.84 390 THR B N 1
ATOM 6839 C CA . THR B 1 390 ? -16.297 12.914 20.766 1 61.84 390 THR B CA 1
ATOM 6840 C C . THR B 1 390 ? -15.133 13.758 21.266 1 61.84 390 THR B C 1
ATOM 6842 O O . THR B 1 390 ? -14.375 14.312 20.453 1 61.84 390 THR B O 1
ATOM 6845 N N . ASN B 1 391 ? -15.344 14.141 22.531 1 58.12 391 ASN B N 1
ATOM 6846 C CA . ASN B 1 391 ? -14.234 14.891 23.125 1 58.12 391 ASN B CA 1
ATOM 6847 C C . ASN B 1 391 ? -13.242 13.961 23.812 1 58.12 391 ASN B C 1
ATOM 6849 O O . ASN B 1 391 ? -13.609 12.875 24.266 1 58.12 391 ASN B O 1
ATOM 6853 N N . ARG B 1 392 ? -12.039 14.328 23.75 1 57.34 392 ARG B N 1
ATOM 6854 C CA . ARG B 1 392 ? -10.961 13.555 24.359 1 57.34 392 ARG B CA 1
ATOM 6855 C C . ARG B 1 392 ? -11.25 13.234 25.812 1 57.34 392 ARG B C 1
ATOM 6857 O O . ARG B 1 392 ? -10.758 12.242 26.359 1 57.34 392 ARG B O 1
ATOM 6864 N N . THR B 1 393 ? -12.031 14.086 26.391 1 53.22 393 THR B N 1
ATOM 6865 C CA . THR B 1 393 ? -12.281 13.938 27.812 1 53.22 393 THR B CA 1
ATOM 6866 C C . THR B 1 393 ? -13.531 13.094 28.062 1 53.22 393 THR B C 1
ATOM 6868 O O . THR B 1 393 ? -13.883 12.812 29.219 1 53.22 393 THR B O 1
ATOM 6871 N N . MET B 1 394 ? -14.07 12.781 27 1 61.62 394 MET B N 1
ATOM 6872 C CA . MET B 1 394 ? -15.32 12.031 27.156 1 61.62 394 MET B CA 1
ATOM 6873 C C . MET B 1 394 ? -15.047 10.594 27.578 1 61.62 394 MET B C 1
ATOM 6875 O O . MET B 1 394 ? -14.062 9.992 27.125 1 61.62 394 MET B O 1
ATOM 6879 N N . LYS B 1 395 ? -15.883 10.219 28.469 1 59.75 395 LYS B N 1
ATOM 6880 C CA . LYS B 1 395 ? -15.805 8.82 28.891 1 59.75 395 LYS B CA 1
ATOM 6881 C C . LYS B 1 395 ? -16.375 7.891 27.828 1 59.75 395 LYS B C 1
ATOM 6883 O O . LYS B 1 395 ? -17.172 8.32 26.984 1 59.75 395 LYS B O 1
ATOM 6888 N N . ALA B 1 396 ? -15.93 6.695 27.812 1 61.06 396 ALA B N 1
ATOM 6889 C CA . ALA B 1 396 ? -16.266 5.668 26.828 1 61.06 396 ALA B CA 1
ATOM 6890 C C . ALA B 1 396 ? -17.781 5.578 26.625 1 61.06 396 ALA B C 1
ATOM 6892 O O . ALA B 1 396 ? -18.25 5.402 25.5 1 61.06 396 ALA B O 1
ATOM 6893 N N . HIS B 1 397 ? -18.453 5.789 27.75 1 59.72 397 HIS B N 1
ATOM 6894 C CA . HIS B 1 397 ? -19.891 5.59 27.672 1 59.72 397 HIS B CA 1
ATOM 6895 C C . HIS B 1 397 ? -20.578 6.781 27.016 1 59.72 397 HIS B C 1
ATOM 6897 O O . HIS B 1 397 ? -21.734 6.68 26.578 1 59.72 397 HIS B O 1
ATOM 6903 N N . GLU B 1 398 ? -19.859 7.859 26.875 1 61.38 398 GLU B N 1
ATOM 6904 C CA . GLU B 1 398 ? -20.438 9.078 26.312 1 61.38 398 GLU B CA 1
ATOM 6905 C C . GLU B 1 398 ? -20.219 9.156 24.812 1 61.38 398 GLU B C 1
ATOM 6907 O O . GLU B 1 398 ? -20.859 9.969 24.125 1 61.38 398 GLU B O 1
ATOM 6912 N N . ILE B 1 399 ? -19.484 8.242 24.406 1 63 399 ILE B N 1
ATOM 6913 C CA . ILE B 1 399 ? -19.094 8.312 23 1 63 399 ILE B CA 1
ATOM 6914 C C . ILE B 1 399 ? -20.109 7.566 22.141 1 63 399 ILE B C 1
ATOM 6916 O O . ILE B 1 399 ? -20.5 6.438 22.469 1 63 399 ILE B O 1
ATOM 6920 N N . SER B 1 400 ? -20.734 8.289 21.203 1 65.19 400 SER B N 1
ATOM 6921 C CA . SER B 1 400 ? -21.641 7.641 20.25 1 65.19 400 SER B CA 1
ATOM 6922 C C . SER B 1 400 ? -20.891 6.629 19.375 1 65.19 400 SER B C 1
ATOM 6924 O O . SER B 1 400 ? -19.859 6.949 18.797 1 65.19 400 SER B O 1
ATOM 6926 N N . VAL B 1 401 ? -21.375 5.348 19.547 1 69.38 401 VAL B N 1
ATOM 6927 C CA . VAL B 1 401 ? -20.734 4.258 18.812 1 69.38 401 VAL B CA 1
ATOM 6928 C C . VAL B 1 401 ? -21.484 4.02 17.5 1 69.38 401 VAL B C 1
ATOM 6930 O O . VAL B 1 401 ? -22.703 3.982 17.469 1 69.38 401 VAL B O 1
ATOM 6933 N N . VAL B 1 402 ? -20.766 4.051 16.438 1 74 402 VAL B N 1
ATOM 6934 C CA . VAL B 1 402 ? -21.344 3.697 15.141 1 74 402 VAL B CA 1
ATOM 6935 C C . VAL B 1 402 ? -21.641 2.201 15.094 1 74 402 VAL B C 1
ATOM 6937 O O . VAL B 1 402 ? -20.828 1.384 15.523 1 74 402 VAL B O 1
ATOM 6940 N N . LYS B 1 403 ? -22.812 1.933 14.609 1 81.88 403 LYS B N 1
ATOM 6941 C CA . LYS B 1 403 ? -23.25 0.539 14.57 1 81.88 403 LYS B CA 1
ATOM 6942 C C . LYS B 1 403 ? -22.734 -0.164 13.32 1 81.88 403 LYS B C 1
ATOM 6944 O O . LYS B 1 403 ? -22.547 0.472 12.281 1 81.88 403 LYS B O 1
ATOM 6949 N N . ARG B 1 404 ? -22.641 -1.433 13.508 1 85.88 404 ARG B N 1
ATOM 6950 C CA . ARG B 1 404 ? -22.109 -2.258 12.438 1 85.88 404 ARG B CA 1
ATOM 6951 C C . ARG B 1 404 ? -22.953 -2.137 11.172 1 85.88 404 ARG B C 1
ATOM 6953 O O . ARG B 1 404 ? -22.422 -2.109 10.062 1 85.88 404 ARG B O 1
ATOM 6960 N N . ASP B 1 405 ? -24.219 -2.027 11.305 1 88 405 ASP B N 1
ATOM 6961 C CA . ASP B 1 405 ? -25.109 -1.965 10.156 1 88 405 ASP B CA 1
ATOM 6962 C C . ASP B 1 405 ? -24.875 -0.689 9.352 1 88 405 ASP B C 1
ATOM 6964 O O . ASP B 1 405 ? -25 -0.695 8.125 1 88 405 ASP B O 1
ATOM 6968 N N . GLN B 1 406 ? -24.609 0.327 10.031 1 86.75 406 GLN B N 1
ATOM 6969 C CA . GLN B 1 406 ? -24.344 1.596 9.359 1 86.75 406 GLN B CA 1
ATOM 6970 C C . GLN B 1 406 ? -23.047 1.536 8.555 1 86.75 406 GLN B C 1
ATOM 6972 O O . GLN B 1 406 ? -22.984 2.037 7.43 1 86.75 406 GLN B O 1
ATOM 6977 N N . ILE B 1 407 ? -22.109 0.9 9.141 1 85.38 407 ILE B N 1
ATOM 6978 C CA . ILE B 1 407 ? -20.812 0.764 8.469 1 85.38 407 ILE B CA 1
ATOM 6979 C C . ILE B 1 407 ? -20.969 -0.124 7.238 1 85.38 407 ILE B C 1
ATOM 6981 O O . ILE B 1 407 ? -20.484 0.224 6.156 1 85.38 407 ILE B O 1
ATOM 6985 N N . GLU B 1 408 ? -21.625 -1.202 7.488 1 88.38 408 GLU B N 1
ATOM 6986 C CA . GLU B 1 408 ? -21.859 -2.123 6.379 1 88.38 408 GLU B CA 1
ATOM 6987 C C . GLU B 1 408 ? -22.594 -1.43 5.23 1 88.38 408 GLU B C 1
ATOM 6989 O O . GLU B 1 408 ? -22.188 -1.536 4.074 1 88.38 408 GLU B O 1
ATOM 6994 N N . ARG B 1 409 ? -23.594 -0.738 5.531 1 87.75 409 ARG B N 1
ATOM 6995 C CA . ARG B 1 409 ? -24.406 -0.059 4.523 1 87.75 409 ARG B CA 1
ATOM 6996 C C . ARG B 1 409 ? -23.578 0.989 3.779 1 87.75 409 ARG B C 1
ATOM 6998 O O . ARG B 1 409 ? -23.688 1.11 2.557 1 87.75 409 ARG B O 1
ATOM 7005 N N . ALA B 1 410 ? -22.828 1.733 4.512 1 88.94 410 ALA B N 1
ATOM 7006 C CA . ALA B 1 410 ? -22.016 2.789 3.912 1 88.94 410 ALA B CA 1
ATOM 7007 C C . ALA B 1 410 ? -20.984 2.207 2.947 1 88.94 410 ALA B C 1
ATOM 7009 O O . ALA B 1 410 ? -20.797 2.727 1.847 1 88.94 410 ALA B O 1
ATOM 7010 N N . VAL B 1 411 ? -20.391 1.112 3.328 1 88.06 411 VAL B N 1
ATOM 7011 C CA . VAL B 1 411 ? -19.359 0.49 2.512 1 88.06 411 VAL B CA 1
ATOM 7012 C C . VAL B 1 411 ? -19.969 -0.093 1.245 1 88.06 411 VAL B C 1
ATOM 7014 O O . VAL B 1 411 ? -19.453 0.11 0.143 1 88.06 411 VAL B O 1
ATOM 7017 N N . VAL B 1 412 ? -21.047 -0.744 1.429 1 87.06 412 VAL B N 1
ATOM 7018 C CA . VAL B 1 412 ? -21.719 -1.37 0.295 1 87.06 412 VAL B CA 1
ATOM 7019 C C . VAL B 1 412 ? -22.219 -0.296 -0.674 1 87.06 412 VAL B C 1
ATOM 7021 O O . VAL B 1 412 ? -22.094 -0.447 -1.892 1 87.06 412 VAL B O 1
ATOM 7024 N N . GLU B 1 413 ? -22.75 0.763 -0.119 1 89.88 413 GLU B N 1
ATOM 7025 C CA . GLU B 1 413 ? -23.25 1.854 -0.951 1 89.88 413 GLU B CA 1
ATOM 7026 C C . GLU B 1 413 ? -22.109 2.551 -1.691 1 89.88 413 GLU B C 1
ATOM 7028 O O . GLU B 1 413 ? -22.234 2.863 -2.877 1 89.88 413 GLU B O 1
ATOM 7033 N N . LEU B 1 414 ? -21.047 2.803 -1.008 1 90.94 414 LEU B N 1
ATOM 7034 C CA . LEU B 1 414 ? -19.922 3.523 -1.588 1 90.94 414 LEU B CA 1
ATOM 7035 C C . LEU B 1 414 ? -19.281 2.709 -2.701 1 90.94 414 LEU B C 1
ATOM 7037 O O . LEU B 1 414 ? -18.906 3.258 -3.742 1 90.94 414 LEU B O 1
ATOM 7041 N N . MET B 1 415 ? -19.172 1.416 -2.471 1 86 415 MET B N 1
ATOM 7042 C CA . MET B 1 415 ? -18.422 0.542 -3.373 1 86 415 MET B CA 1
ATOM 7043 C C . MET B 1 415 ? -19.344 -0.061 -4.43 1 86 415 MET B C 1
ATOM 7045 O O . MET B 1 415 ? -18.891 -0.796 -5.309 1 86 415 MET B O 1
ATOM 7049 N N . GLY B 1 416 ? -20.562 0.24 -4.277 1 81.81 416 GLY B N 1
ATOM 7050 C CA . GLY B 1 416 ? -21.531 -0.377 -5.16 1 81.81 416 GLY B CA 1
ATOM 7051 C C . GLY B 1 416 ? -21.547 0.221 -6.555 1 81.81 416 GLY B C 1
ATOM 7052 O O . GLY B 1 416 ? -20.703 1.06 -6.879 1 81.81 416 GLY B O 1
ATOM 7053 N N . ASP B 1 417 ? -22.438 -0.226 -7.422 1 79.12 417 ASP B N 1
ATOM 7054 C CA . ASP B 1 417 ? -22.516 0.179 -8.82 1 79.12 417 ASP B CA 1
ATOM 7055 C C . ASP B 1 417 ? -23.766 1.023 -9.086 1 79.12 417 ASP B C 1
ATOM 7057 O O . ASP B 1 417 ? -24.109 1.277 -10.242 1 79.12 417 ASP B O 1
ATOM 7061 N N . GLU B 1 418 ? -24.328 1.456 -8.023 1 83.75 418 GLU B N 1
ATOM 7062 C CA . GLU B 1 418 ? -25.5 2.324 -8.211 1 83.75 418 GLU B CA 1
ATOM 7063 C C . GLU B 1 418 ? -25.094 3.672 -8.797 1 83.75 418 GLU B C 1
ATOM 7065 O O . GLU B 1 418 ? -23.906 4.039 -8.766 1 83.75 418 GLU B O 1
ATOM 7070 N N . THR B 1 419 ? -26.031 4.359 -9.352 1 85.62 419 THR B N 1
ATOM 7071 C CA . THR B 1 419 ? -25.797 5.625 -10.039 1 85.62 419 THR B CA 1
ATOM 7072 C C . THR B 1 419 ? -25.109 6.621 -9.117 1 85.62 419 THR B C 1
ATOM 7074 O O . THR B 1 419 ? -24.156 7.301 -9.531 1 85.62 419 THR B O 1
ATOM 7077 N N . GLY B 1 420 ? -25.609 6.629 -7.926 1 89.5 420 GLY B N 1
ATOM 7078 C CA . GLY B 1 420 ? -24.984 7.535 -6.969 1 89.5 420 GLY B CA 1
ATOM 7079 C C . GLY B 1 420 ? -23.531 7.219 -6.711 1 89.5 420 GLY B C 1
ATOM 7080 O O . GLY B 1 420 ? -22.703 8.133 -6.605 1 89.5 420 GLY B O 1
ATOM 7081 N N . ALA B 1 421 ? -23.25 6.004 -6.637 1 89.81 421 ALA B N 1
ATOM 7082 C CA . ALA B 1 421 ? -21.875 5.562 -6.402 1 89.81 421 ALA B CA 1
ATOM 7083 C C . ALA B 1 421 ? -20.984 5.867 -7.605 1 89.81 421 ALA B C 1
ATOM 7085 O O . ALA B 1 421 ? -19.859 6.328 -7.449 1 89.81 421 ALA B O 1
ATOM 7086 N N . GLU B 1 422 ? -21.469 5.672 -8.734 1 89.5 422 GLU B N 1
ATOM 7087 C CA . GLU B 1 422 ? -20.719 5.941 -9.953 1 89.5 422 GLU B CA 1
ATOM 7088 C C . GLU B 1 422 ? -20.422 7.43 -10.102 1 89.5 422 GLU B C 1
ATOM 7090 O O . GLU B 1 422 ? -19.344 7.812 -10.531 1 89.5 422 GLU B O 1
ATOM 7095 N N . GLU B 1 423 ? -21.406 8.188 -9.781 1 92.88 423 GLU B N 1
ATOM 7096 C CA . GLU B 1 423 ? -21.219 9.641 -9.859 1 92.88 423 GLU B CA 1
ATOM 7097 C C . GLU B 1 423 ? -20.172 10.109 -8.859 1 92.88 423 GLU B C 1
ATOM 7099 O O . GLU B 1 423 ? -19.344 10.969 -9.188 1 92.88 423 GLU B O 1
ATOM 7104 N N . ARG B 1 424 ? -20.234 9.602 -7.688 1 93.81 424 ARG B N 1
ATOM 7105 C CA . ARG B 1 424 ? -19.25 9.961 -6.684 1 93.81 424 ARG B CA 1
ATOM 7106 C C . ARG B 1 424 ? -17.844 9.578 -7.141 1 93.81 424 ARG B C 1
ATOM 7108 O O . ARG B 1 424 ? -16.891 10.352 -6.977 1 93.81 424 ARG B O 1
ATOM 7115 N N . ARG B 1 425 ? -17.734 8.43 -7.746 1 91.44 425 ARG B N 1
ATOM 7116 C CA . ARG B 1 425 ? -16.453 7.953 -8.227 1 91.44 425 ARG B CA 1
ATOM 7117 C C . ARG B 1 425 ? -15.938 8.828 -9.367 1 91.44 425 ARG B C 1
ATOM 7119 O O . ARG B 1 425 ? -14.742 9.133 -9.43 1 91.44 425 ARG B O 1
ATOM 7126 N N . ALA B 1 426 ? -16.797 9.172 -10.18 1 91.56 426 ALA B N 1
ATOM 7127 C CA . ALA B 1 426 ? -16.422 10.023 -11.297 1 91.56 426 ALA B CA 1
ATOM 7128 C C . ALA B 1 426 ? -15.922 11.383 -10.805 1 91.56 426 ALA B C 1
ATOM 7130 O O . ALA B 1 426 ? -14.906 11.898 -11.289 1 91.56 426 ALA B O 1
ATOM 7131 N N . ARG B 1 427 ? -16.625 11.93 -9.883 1 93.62 427 ARG B N 1
ATOM 7132 C CA . ARG B 1 427 ? -16.219 13.211 -9.312 1 93.62 427 ARG B CA 1
ATOM 7133 C C . ARG B 1 427 ? -14.875 13.094 -8.602 1 93.62 427 ARG B C 1
ATOM 7135 O O . ARG B 1 427 ? -14.039 13.992 -8.688 1 93.62 427 ARG B O 1
ATOM 7142 N N . ALA B 1 428 ? -14.727 12.023 -7.855 1 93.75 428 ALA B N 1
ATOM 7143 C CA . ALA B 1 428 ? -13.469 11.789 -7.145 1 93.75 428 ALA B CA 1
ATOM 7144 C C . ALA B 1 428 ? -12.305 11.688 -8.117 1 93.75 428 ALA B C 1
ATOM 7146 O O . ALA B 1 428 ? -11.219 12.219 -7.863 1 93.75 428 ALA B O 1
ATOM 7147 N N . LYS B 1 429 ? -12.508 11.039 -9.18 1 90.25 429 LYS B N 1
ATOM 7148 C CA . LYS B 1 429 ? -11.477 10.914 -10.203 1 90.25 429 LYS B CA 1
ATOM 7149 C C . LYS B 1 429 ? -11.109 12.273 -10.781 1 90.25 429 LYS B C 1
ATOM 7151 O O . LYS B 1 429 ? -9.938 12.547 -11.047 1 90.25 429 LYS B O 1
ATOM 7156 N N . GLU B 1 430 ? -12.094 13.047 -10.961 1 90.75 430 GLU B N 1
ATOM 7157 C CA . GLU B 1 430 ? -11.844 14.398 -11.453 1 90.75 430 GLU B CA 1
ATOM 7158 C C . GLU B 1 430 ? -11 15.195 -10.461 1 90.75 430 GLU B C 1
ATOM 7160 O O . GLU B 1 430 ? -10.117 15.961 -10.859 1 90.75 430 GLU B O 1
ATOM 7165 N N . LEU B 1 431 ? -11.336 15.062 -9.234 1 92.94 431 LEU B N 1
ATOM 7166 C CA . LEU B 1 431 ? -10.586 15.773 -8.195 1 92.94 431 LEU B CA 1
ATOM 7167 C C . LEU B 1 431 ? -9.141 15.305 -8.164 1 92.94 431 LEU B C 1
ATOM 7169 O O . LEU B 1 431 ? -8.234 16.109 -7.91 1 92.94 431 LEU B O 1
ATOM 7173 N N . LYS B 1 432 ? -8.93 14.023 -8.359 1 90.88 432 LYS B N 1
ATOM 7174 C CA . LYS B 1 432 ? -7.57 13.484 -8.461 1 90.88 432 LYS B CA 1
ATOM 7175 C C . LYS B 1 432 ? -6.777 14.188 -9.555 1 90.88 432 LYS B C 1
ATOM 7177 O O . LYS B 1 432 ? -5.629 14.586 -9.344 1 90.88 432 LYS B O 1
ATOM 7182 N N . GLU B 1 433 ? -7.375 14.344 -10.648 1 87.25 433 GLU B N 1
ATOM 7183 C CA . GLU B 1 433 ? -6.723 15.008 -11.773 1 87.25 433 GLU B CA 1
ATOM 7184 C C . GLU B 1 433 ? -6.43 16.469 -11.445 1 87.25 433 GLU B C 1
ATOM 7186 O O . GLU B 1 433 ? -5.363 16.984 -11.789 1 87.25 433 GLU B O 1
ATOM 7191 N N . LYS B 1 434 ? -7.328 17.109 -10.797 1 89.94 434 LYS B N 1
ATOM 7192 C CA . LYS B 1 434 ? -7.137 18.5 -10.398 1 89.94 434 LYS B CA 1
ATOM 7193 C C . LYS B 1 434 ? -5.984 18.641 -9.414 1 89.94 434 LYS B C 1
ATOM 7195 O O . LYS B 1 434 ? -5.215 19.594 -9.477 1 89.94 434 LYS B O 1
ATOM 7200 N N . ALA B 1 435 ? -5.934 17.719 -8.469 1 90.31 435 ALA B N 1
ATOM 7201 C CA . ALA B 1 435 ? -4.863 17.734 -7.473 1 90.31 435 ALA B CA 1
ATOM 7202 C C . ALA B 1 435 ? -3.496 17.609 -8.141 1 90.31 435 ALA B C 1
ATOM 7204 O O . ALA B 1 435 ? -2.572 18.359 -7.824 1 90.31 435 ALA B O 1
ATOM 7205 N N . ARG B 1 436 ? -3.416 16.703 -9.047 1 83.25 436 ARG B N 1
ATOM 7206 C CA . ARG B 1 436 ? -2.168 16.5 -9.773 1 83.25 436 ARG B CA 1
ATOM 7207 C C . ARG B 1 436 ? -1.814 17.719 -10.609 1 83.25 436 ARG B C 1
ATOM 7209 O O . ARG B 1 436 ? -0.661 18.156 -10.633 1 83.25 436 ARG B O 1
ATOM 7216 N N . LYS B 1 437 ? -2.766 18.234 -11.203 1 84.69 437 LYS B N 1
ATOM 7217 C CA . LYS B 1 437 ? -2.559 19.422 -12.023 1 84.69 437 LYS B CA 1
ATOM 7218 C C . LYS B 1 437 ? -2.109 20.609 -11.164 1 84.69 437 LYS B C 1
ATOM 7220 O O . LYS B 1 437 ? -1.256 21.391 -11.578 1 84.69 437 LYS B O 1
ATOM 7225 N N . ALA B 1 438 ? -2.668 20.719 -10.039 1 88.19 438 ALA B N 1
ATOM 7226 C CA . ALA B 1 438 ? -2.336 21.828 -9.148 1 88.19 438 ALA B CA 1
ATOM 7227 C C . ALA B 1 438 ? -0.853 21.828 -8.789 1 88.19 438 ALA B C 1
ATOM 7229 O O . ALA B 1 438 ? -0.209 22.875 -8.758 1 88.19 438 ALA B O 1
ATOM 7230 N N . ILE B 1 439 ? -0.288 20.688 -8.57 1 82.31 439 ILE B N 1
ATOM 7231 C CA . ILE B 1 439 ? 1.086 20.562 -8.094 1 82.31 439 ILE B CA 1
ATOM 7232 C C . ILE B 1 439 ? 2.049 20.625 -9.281 1 82.31 439 ILE B C 1
ATOM 7234 O O . ILE B 1 439 ? 3.156 21.156 -9.164 1 82.31 439 ILE B O 1
ATOM 7238 N N . ASP B 1 440 ? 1.627 20.141 -10.406 1 80 440 ASP B N 1
ATOM 7239 C CA . ASP B 1 440 ? 2.535 20.016 -11.547 1 80 440 ASP B CA 1
ATOM 7240 C C . ASP B 1 440 ? 2.592 21.312 -12.336 1 80 440 ASP B C 1
ATOM 7242 O O . ASP B 1 440 ? 3.668 21.75 -12.758 1 80 440 ASP B O 1
ATOM 7246 N N . GLU B 1 441 ? 1.457 21.969 -12.547 1 83.19 441 GLU B N 1
ATOM 7247 C CA . GLU B 1 441 ? 1.442 23.141 -13.414 1 83.19 441 GLU B CA 1
ATOM 7248 C C . GLU B 1 441 ? 0.34 24.125 -13.008 1 83.19 441 GLU B C 1
ATOM 7250 O O . GLU B 1 441 ? 0.211 25.203 -13.586 1 83.19 441 GLU B O 1
ATOM 7255 N N . GLY B 1 442 ? -0.386 23.797 -12.031 1 83.88 442 GLY B N 1
ATOM 7256 C CA . GLY B 1 442 ? -1.544 24.594 -11.688 1 83.88 442 GLY B CA 1
ATOM 7257 C C . GLY B 1 442 ? -1.258 25.625 -10.609 1 83.88 442 GLY B C 1
ATOM 7258 O O . GLY B 1 442 ? -0.186 26.234 -10.586 1 83.88 442 GLY B O 1
ATOM 7259 N N . SER B 1 443 ? -2.279 25.844 -9.82 1 84.81 443 SER B N 1
ATOM 7260 C CA . SER B 1 443 ? -2.26 26.938 -8.852 1 84.81 443 SER B CA 1
ATOM 7261 C C . SER B 1 443 ? -1.145 26.75 -7.832 1 84.81 443 SER B C 1
ATOM 7263 O O . SER B 1 443 ? -0.402 27.703 -7.539 1 84.81 443 SER B O 1
ATOM 7265 N N . SER B 1 444 ? -1.071 25.547 -7.281 1 85.56 444 SER B N 1
ATOM 7266 C CA . SER B 1 444 ? -0.073 25.297 -6.246 1 85.56 444 SER B CA 1
ATOM 7267 C C . SER B 1 444 ? 1.341 25.469 -6.789 1 85.56 444 SER B C 1
ATOM 7269 O O . SER B 1 444 ? 2.193 26.062 -6.125 1 85.56 444 SER B O 1
ATOM 7271 N N . TYR B 1 445 ? 1.595 25 -7.949 1 79.75 445 TYR B N 1
ATOM 7272 C CA . TYR B 1 445 ? 2.885 25.156 -8.609 1 79.75 445 TYR B CA 1
ATOM 7273 C C . TYR B 1 445 ? 3.197 26.641 -8.828 1 79.75 445 TYR B C 1
ATOM 7275 O O . TYR B 1 445 ? 4.289 27.109 -8.492 1 79.75 445 TYR B O 1
ATOM 7283 N N . ASN B 1 446 ? 2.264 27.391 -9.336 1 80.5 446 ASN B N 1
ATOM 7284 C CA . ASN B 1 446 ? 2.439 28.812 -9.617 1 80.5 446 ASN B CA 1
ATOM 7285 C C . ASN B 1 446 ? 2.693 29.609 -8.336 1 80.5 446 ASN B C 1
ATOM 7287 O O . ASN B 1 446 ? 3.482 30.562 -8.344 1 80.5 446 ASN B O 1
ATOM 7291 N N . ASN B 1 447 ? 2.02 29.219 -7.324 1 83.62 447 ASN B N 1
ATOM 7292 C CA . ASN B 1 447 ? 2.164 29.938 -6.059 1 83.62 447 ASN B CA 1
ATOM 7293 C C . ASN B 1 447 ? 3.553 29.734 -5.457 1 83.62 447 ASN B C 1
ATOM 7295 O O . ASN B 1 447 ? 4.086 30.641 -4.801 1 83.62 447 ASN B O 1
ATOM 7299 N N . ILE B 1 448 ? 4.18 28.609 -5.766 1 78.19 448 ILE B N 1
ATOM 7300 C CA . ILE B 1 448 ? 5.484 28.312 -5.184 1 78.19 448 ILE B CA 1
ATOM 7301 C C . ILE B 1 448 ? 6.59 28.828 -6.105 1 78.19 448 ILE B C 1
ATOM 7303 O O . ILE B 1 448 ? 7.574 29.406 -5.641 1 78.19 448 ILE B O 1
ATOM 7307 N N . VAL B 1 449 ? 6.617 28.438 -7.398 1 69.75 449 VAL B N 1
ATOM 7308 C CA . VAL B 1 449 ? 7.707 28.656 -8.344 1 69.75 449 VAL B CA 1
ATOM 7309 C C . VAL B 1 449 ? 7.66 30.094 -8.859 1 69.75 449 VAL B C 1
ATOM 7311 O O . VAL B 1 449 ? 8.695 30.766 -8.953 1 69.75 449 VAL B O 1
ATOM 7314 N N . LEU B 1 450 ? 6.641 30.25 -9.656 1 56.53 450 LEU B N 1
ATOM 7315 C CA . LEU B 1 450 ? 6.66 31.484 -10.422 1 56.53 450 LEU B CA 1
ATOM 7316 C C . LEU B 1 450 ? 6.691 32.688 -9.484 1 56.53 450 LEU B C 1
ATOM 7318 O O . LEU B 1 450 ? 7.66 33.469 -9.484 1 56.53 450 LEU B O 1
ATOM 7322 N N . LYS B 1 451 ? 5.684 33.281 -9.555 1 52.56 451 LYS B N 1
ATOM 7323 C CA . LYS B 1 451 ? 5.516 34.719 -9.297 1 52.56 451 LYS B CA 1
ATOM 7324 C C . LYS B 1 451 ? 5.957 35.062 -7.887 1 52.56 451 LYS B C 1
ATOM 7326 O O . LYS B 1 451 ? 6.598 36.094 -7.672 1 52.56 451 LYS B O 1
ATOM 7331 N N . ASN B 1 452 ? 5.215 34.719 -6.582 1 51.88 452 ASN B N 1
ATOM 7332 C CA . ASN B 1 452 ? 4.652 35.625 -5.605 1 51.88 452 ASN B CA 1
ATOM 7333 C C . ASN B 1 452 ? 5.008 35.219 -4.18 1 51.88 452 ASN B C 1
ATOM 7335 O O . ASN B 1 452 ? 4.902 36.031 -3.254 1 51.88 452 ASN B O 1
ATOM 7339 N N . PHE B 1 453 ? 5.176 33.844 -4.039 1 57.75 453 PHE B N 1
ATOM 7340 C CA . PHE B 1 453 ? 5.426 33.594 -2.623 1 57.75 453 PHE B CA 1
ATOM 7341 C C . PHE B 1 453 ? 6.785 34.156 -2.209 1 57.75 453 PHE B C 1
ATOM 7343 O O . PHE B 1 453 ? 6.906 34.781 -1.165 1 57.75 453 PHE B O 1
ATOM 7350 N N . ARG B 1 454 ? 7.758 33.938 -3.094 1 55.75 454 ARG B N 1
ATOM 7351 C CA . ARG B 1 454 ? 9.102 34.469 -2.887 1 55.75 454 ARG B CA 1
ATOM 7352 C C . ARG B 1 454 ? 9.094 36 -2.922 1 55.75 454 ARG B C 1
ATOM 7354 O O . ARG B 1 454 ? 9.781 36.625 -2.125 1 55.75 454 ARG B O 1
ATOM 7361 N N . ARG B 1 455 ? 8.367 36.469 -3.91 1 54.28 455 ARG B N 1
ATOM 7362 C CA . ARG B 1 455 ? 8.344 37.938 -4.051 1 54.28 455 ARG B CA 1
ATOM 7363 C C . ARG B 1 455 ? 7.566 38.562 -2.912 1 54.28 455 ARG B C 1
ATOM 7365 O O . ARG B 1 455 ? 7.883 39.688 -2.494 1 54.28 455 ARG B O 1
ATOM 7372 N N . CYS B 1 456 ? 6.469 37.938 -2.605 1 51.06 456 CYS B N 1
ATOM 7373 C CA . CYS B 1 456 ? 5.652 38.5 -1.533 1 51.06 456 CYS B CA 1
ATOM 7374 C C . CYS B 1 456 ? 6.43 38.562 -0.225 1 51.06 456 CYS B C 1
ATOM 7376 O O . CYS B 1 456 ? 6.199 39.438 0.602 1 51.06 456 CYS B O 1
ATOM 7378 N N . ILE B 1 457 ? 7.32 37.625 -0.148 1 50.97 457 ILE B N 1
ATOM 7379 C CA . ILE B 1 457 ? 8.133 37.594 1.064 1 50.97 457 ILE B CA 1
ATOM 7380 C C . ILE B 1 457 ? 9.195 38.688 0.988 1 50.97 457 ILE B C 1
ATOM 7382 O O . ILE B 1 457 ? 9.539 39.312 2.002 1 50.97 457 ILE B O 1
ATOM 7386 N N . LEU B 1 458 ? 9.695 38.938 -0.223 1 47.03 458 LEU B N 1
ATOM 7387 C CA . LEU B 1 458 ? 10.812 39.875 -0.331 1 47.03 458 LEU B CA 1
ATOM 7388 C C . LEU B 1 458 ? 10.305 41.312 -0.414 1 47.03 458 LEU B C 1
ATOM 7390 O O . LEU B 1 458 ? 11.102 42.25 -0.409 1 47.03 458 LEU B O 1
ATOM 7394 N N . ARG B 1 459 ? 9.023 41.562 -0.623 1 44.53 459 ARG B N 1
ATOM 7395 C CA . ARG B 1 459 ? 8.727 42.969 -0.718 1 44.53 459 ARG B CA 1
ATOM 7396 C C . ARG B 1 459 ? 8.789 43.656 0.652 1 44.53 459 ARG B C 1
ATOM 7398 O O . ARG B 1 459 ? 8.172 43.156 1.609 1 44.53 459 ARG B O 1
ATOM 7405 N N . PRO B 1 460 ? 9.688 44.531 0.927 1 40.09 460 PRO B N 1
ATOM 7406 C CA . PRO B 1 460 ? 9.781 45.406 2.094 1 40.09 460 PRO B CA 1
ATOM 7407 C C . PRO B 1 460 ? 8.422 46 2.494 1 40.09 460 PRO B C 1
ATOM 7409 O O . PRO B 1 460 ? 7.625 46.344 1.629 1 40.09 460 PRO B O 1
ATOM 7412 N N . LEU B 1 461 ? 7.727 45.625 3.645 1 37.28 461 LEU B N 1
ATOM 7413 C CA . LEU B 1 461 ? 6.613 46.375 4.199 1 37.28 461 LEU B CA 1
ATOM 7414 C C . LEU B 1 461 ? 6.754 47.844 3.889 1 37.28 461 LEU B C 1
ATOM 7416 O O . LEU B 1 461 ? 7.766 48.469 4.238 1 37.28 461 LEU B O 1
ATOM 7420 N N . SER B 1 462 ? 6.242 48.438 2.998 1 34 462 SER B N 1
ATOM 7421 C CA . SER B 1 462 ? 6.234 49.906 2.885 1 34 462 SER B CA 1
ATOM 7422 C C . SER B 1 462 ? 5.816 50.562 4.199 1 34 462 SER B C 1
ATOM 7424 O O . SER B 1 462 ? 4.879 50.094 4.855 1 34 462 SER B O 1
ATOM 7426 N N . LYS B 1 463 ? 6.547 51.469 5.074 1 36.75 463 LYS B N 1
ATOM 7427 C CA . LYS B 1 463 ? 6.422 52.469 6.129 1 36.75 463 LYS B CA 1
ATOM 7428 C C . LYS B 1 463 ? 5.074 53.188 6.051 1 36.75 463 LYS B C 1
ATOM 7430 O O . LYS B 1 463 ? 4.754 54 6.906 1 36.75 463 LYS B O 1
ATOM 7435 N N . GLU B 1 464 ? 4.324 53.25 5.074 1 34.19 464 GLU B N 1
ATOM 7436 C CA . GLU B 1 464 ? 3.244 54.219 5.078 1 34.19 464 GLU B CA 1
ATOM 7437 C C . GLU B 1 464 ? 2.064 53.75 5.918 1 34.19 464 GLU B C 1
ATOM 7439 O O . GLU B 1 464 ? 1.239 54.531 6.355 1 34.19 464 GLU B O 1
ATOM 7444 N N . LYS B 1 465 ? 1.682 52.562 6.254 1 35.25 465 LYS B N 1
ATOM 7445 C CA . LYS B 1 465 ? 0.416 52.406 6.957 1 35.25 465 LYS B CA 1
ATOM 7446 C C . LYS B 1 465 ? 0.608 52.5 8.469 1 35.25 465 LYS B C 1
ATOM 7448 O O . LYS B 1 465 ? -0.344 52.344 9.234 1 35.25 465 LYS B O 1
ATOM 7453 N N . VAL B 1 466 ? 1.728 52.656 9.172 1 31.45 466 VAL B N 1
ATOM 7454 C CA . VAL B 1 466 ? 1.715 52.938 10.602 1 31.45 466 VAL B CA 1
ATOM 7455 C C . VAL B 1 466 ? 1.23 54.375 10.844 1 31.45 466 VAL B C 1
ATOM 7457 O O . VAL B 1 466 ? 0.821 54.719 11.961 1 31.45 466 VAL B O 1
ATOM 7460 N N . GLY B 1 467 ? 1.389 55.281 9.992 1 28.25 467 GLY B N 1
ATOM 7461 C CA . GLY B 1 467 ? 1.121 56.656 10.391 1 28.25 467 GLY B CA 1
ATOM 7462 C C . GLY B 1 467 ? -0.348 56.938 10.664 1 28.25 467 GLY B C 1
ATOM 7463 O O . GLY B 1 467 ? -0.687 57.781 11.492 1 28.25 467 GLY B O 1
ATOM 7464 N N . LYS B 1 468 ? -1.329 56.469 9.914 1 31.83 468 LYS B N 1
ATOM 7465 C CA . LYS B 1 468 ? -2.611 57.156 10.031 1 31.83 468 LYS B CA 1
ATOM 7466 C C . LYS B 1 468 ? -3.451 56.562 11.156 1 31.83 468 LYS B C 1
ATOM 7468 O O . LYS B 1 468 ? -4.586 56.969 11.383 1 31.83 468 LYS B O 1
ATOM 7473 N N . ILE B 1 469 ? -3.086 55.469 11.844 1 29.19 469 ILE B N 1
ATOM 7474 C CA . ILE B 1 469 ? -4.105 55.094 12.82 1 29.19 469 ILE B CA 1
ATOM 7475 C C . ILE B 1 469 ? -3.949 55.969 14.07 1 29.19 469 ILE B C 1
ATOM 7477 O O . ILE B 1 469 ? -4.695 55.812 15.039 1 29.19 469 ILE B O 1
ATOM 7481 N N . VAL B 1 470 ? -2.908 56.812 14.219 1 25.92 470 VAL B N 1
ATOM 7482 C CA . VAL B 1 470 ? -2.912 57.562 15.477 1 25.92 470 VAL B CA 1
ATOM 7483 C C . VAL B 1 470 ? -4.062 58.562 15.477 1 25.92 470 VAL B C 1
ATOM 7485 O O . VAL B 1 470 ? -4.57 58.938 16.531 1 25.92 470 VAL B O 1
ATOM 7488 N N . GLY B 1 471 ? -4.254 59.344 14.406 1 23.86 471 GLY B N 1
ATOM 7489 C CA . GLY B 1 471 ? -4.805 60.625 14.734 1 23.86 471 GLY B CA 1
ATOM 7490 C C . GLY B 1 471 ? -6.281 60.594 15.07 1 23.86 471 GLY B C 1
ATOM 7491 O O . GLY B 1 471 ? -6.902 61.625 15.297 1 23.86 471 GLY B O 1
ATOM 7492 N N . ARG B 1 472 ? -7.035 59.625 14.609 1 22.31 472 ARG B N 1
ATOM 7493 C CA . ARG B 1 472 ? -8.375 60.156 14.875 1 22.31 472 ARG B CA 1
ATOM 7494 C C . ARG B 1 472 ? -8.719 60.031 16.359 1 22.31 472 ARG B C 1
ATOM 7496 O O . ARG B 1 472 ? -8.906 58.938 16.875 1 22.31 472 ARG B O 1
ATOM 7503 N N . LYS B 1 473 ? -7.992 60.812 17.172 1 27.2 473 LYS B N 1
ATOM 7504 C CA . LYS B 1 473 ? -8.539 61.281 18.438 1 27.2 473 LYS B CA 1
ATOM 7505 C C . LYS B 1 473 ? -10.016 61.656 18.297 1 27.2 473 LYS B C 1
ATOM 7507 O O . LYS B 1 473 ? -10.375 62.562 17.562 1 27.2 473 LYS B O 1
ATOM 7512 N N . GLY B 1 474 ? -10.969 60.75 18.031 1 21.47 474 GLY B N 1
ATOM 7513 C CA . GLY B 1 474 ? -12.336 61.219 18.234 1 21.47 474 GLY B CA 1
ATOM 7514 C C . GLY B 1 474 ? -12.508 62 19.531 1 21.47 474 GLY B C 1
ATOM 7515 O O . GLY B 1 474 ? -11.797 61.75 20.5 1 21.47 474 GLY B O 1
ATOM 7516 N N . THR B 1 475 ? -12.922 63.281 19.484 1 23.53 475 THR B N 1
ATOM 7517 C CA . THR B 1 475 ? -13.469 64.25 20.406 1 23.53 475 THR B CA 1
ATOM 7518 C C . THR B 1 475 ? -14.531 63.625 21.312 1 23.53 475 THR B C 1
ATOM 7520 O O . THR B 1 475 ? -15.461 62.969 20.812 1 23.53 475 THR B O 1
ATOM 7523 N N . TRP B 1 476 ? -14.227 63.156 22.469 1 19.97 476 TRP B N 1
ATOM 7524 C CA . TRP B 1 476 ? -14.945 63.281 23.734 1 19.97 476 TRP B CA 1
ATOM 7525 C C . TRP B 1 476 ? -15.516 64.688 23.922 1 19.97 476 TRP B C 1
ATOM 7527 O O . TRP B 1 476 ? -14.891 65.5 24.547 1 19.97 476 TRP B O 1
ATOM 7537 N N . LYS B 1 477 ? -16.016 65.438 22.922 1 21.78 477 LYS B N 1
ATOM 7538 C CA . LYS B 1 477 ? -16.891 66.438 23.516 1 21.78 477 LYS B CA 1
ATOM 7539 C C . LYS B 1 477 ? -18 65.812 24.344 1 21.78 477 LYS B C 1
ATOM 7541 O O . LYS B 1 477 ? -18.266 66.188 25.469 1 21.78 477 LYS B O 1
ATOM 7546 N N . GLY B 1 478 ? -19.062 65.125 23.906 1 18.28 478 GLY B N 1
ATOM 7547 C CA . GLY B 1 478 ? -20.016 66 23.25 1 18.28 478 GLY B CA 1
ATOM 7548 C C . GLY B 1 478 ? -21.234 66.312 24.109 1 18.28 478 GLY B C 1
ATOM 7549 O O . GLY B 1 478 ? -21.578 67.438 24.312 1 18.28 478 GLY B O 1
ATOM 7550 N N . ASN B 1 479 ? -22.547 66.125 23.766 1 19.98 479 ASN B N 1
ATOM 7551 C CA . ASN B 1 479 ? -23.797 66.625 24.297 1 19.98 479 ASN B CA 1
ATOM 7552 C C . ASN B 1 479 ? -24.203 65.938 25.594 1 19.98 479 ASN B C 1
ATOM 7554 O O . ASN B 1 479 ? -24.062 64.75 25.719 1 19.98 479 ASN B O 1
ATOM 7558 N N . GLN B 1 480 ? -24.359 66.688 26.938 1 21.02 480 GLN B N 1
ATOM 7559 C CA . GLN B 1 480 ? -25.125 67 28.156 1 21.02 480 GLN B CA 1
ATOM 7560 C C . GLN B 1 480 ? -26.531 66.438 28.047 1 21.02 480 GLN B C 1
ATOM 7562 O O . GLN B 1 480 ? -27.219 66.25 29.062 1 21.02 480 GLN B O 1
ATOM 7567 N N . GLY B 1 481 ? -27.391 66.25 26.969 1 19.16 481 GLY B N 1
ATOM 7568 C CA . GLY B 1 481 ? -28.703 65.875 27.484 1 19.16 481 GLY B CA 1
ATOM 7569 C C . GLY B 1 481 ? -28.766 64.5 28.109 1 19.16 481 GLY B C 1
ATOM 7570 O O . GLY B 1 481 ? -27.984 63.625 27.75 1 19.16 481 GLY B O 1
#

Secondary structure (DSSP, 8-state):
--GGGSS---EEEEE--SSHHHHHHHHHHHHHHHHTT-EEEEEE-HHHHHHTHHHHHHHHHTT-SEEEEEPPP-GGGGTPPTT---GGG---HHHHHHHHHHHHTTHHHHHHHHHT-SS---EEEEETT-THHHHHHHHHT--EEEEESS-HHHHHHHHHHHHTTTTTT---TT-EEE-TT-SS--EEESTTS---S-STT-HHHHHHHHHHHHH-SEEEESS-TTT-HHHHHHHHHHHTS-EEE---GGGG-----EEEEEEEETTT--HHHHHHHHHHHHHHTS-EEEEEE--S---TT------TTHHHHHTTTEEEEES---HHHHHTSTTEEEEEE---HHHHHHHHHTT--EEE---STTHHHHHHIIIIIS--EEE----S---TT--GGGSPPPPHHHHHHHHHHHHS-SHHHHHHHHHHHHHHHHHHHHHHTSHHHHHHTSTHHHHHHHS---GGGGSTTS-----------/--GGGSSPPPEEEEE--SSHHHHHHHHHHHHHHHHTT-EEEEEE-HHHHHHTHHHHHHHHHTT-SEEEEEPPP-GGGGTPPTT---GGG---HHHHHHHHHHHHTTHHHHHHHHHT-SS---EEEEETT-THHHHHHHHHT--EEEEESS-HHHHHHHHHHHHTTTTTT---TT-EEE-TT-SS--EEESTTS---S-STT-HHHHHHHHHHHHH-SEEEESS-TTT-HHHHHHHHHHHTS-EEE---GGGG-----EEEEEEEEGGG--HHHHHHHHHHHHHHTS-EEEEEE--S---TT----PPTTHHHHHTTTEEEEES---HHHHHTSTTEEEEEE---HHHHHHHHHTT--EEE---STTHHHHHHIIIIIS--EEE----S---TT--GGGSPPPPHHHHHHHHHHHHS-SHHHHHHHHHHHHHHHHHHHHHHTSHHHIIIIISSHHHHHHS---GGGGGGGS-----------

Radius of gyration: 32.62 Å; Cα contacts (8 Å, |Δi|>4): 1708; chains: 2; bounding box: 58×133×74 Å

InterPro domains:
  IPR002213 UDP-glucuronosyl/UDP-glucosyltransferase [PF00201] (274-395)
  IPR002213 UDP-glucuronosyl/UDP-glucosyltransferase [cd03784] (10-436)
  IPR035595 UDP-glycosyltransferase family, conserved site [PS00375] (324-367)

Nearest PDB structures (foldseek):
  6lzy-assembly1_A  TM=5.301E-01  e=1.475E-40  Phytolacca americana
  6lzx-assembly1_A  TM=5.245E-01  e=3.678E-40  Phytolacca americana
  7c2x-assembly1_A  TM=4.865E-01  e=5.985E-34  Glycyrrhiza uralensis
  9j9c-assembly1_A  TM=4.470E-01  e=8.998E-25  Nicotiana benthamiana
  8j2z-assembly1_A  TM=4.269E-01  e=3.607E-25  Nicotiana tabacum

Foldseek 3Di:
DDPVVPPPAAEEEEAFQQEPLTVVQSLLVCQVSLVVGHAYEYEAAPLSCLLQVLSVVVCVVVVRRYHYHHDHQPLVVLPHDPSPQHPVVDDDLVSVLSNLVSLLVCLVVVLVVQVPDPDHHAEYEYELLNLSVLVSCVVSVHAYAYEDADDLQLVLQVLQCQVVVQCVPPPDQADWDFRPLDPDTDTDGNVRHDDQSPDPPCVVSSVSSNVSLLVHQEYEYQADCVVPVPSLVSSCVVSVHHYHHDPPSVVVVLALFEEEEEDDAVLQQDLLQLQQLLLLVLLLSTAYEYEYADDPPPDPPPPPSYPPCSCVSCVNRYHYHYHDDPLLVVLLRSNNAEYEDLQDPVNVLSNLLSLHQYEYRHADDCRVVSVCCSCPVLNLYDYLDDPDHHDSPDDPVPHDHRGSVSSSVRSCVCSDDDPSNVVSSVSSVVSNVVSVCCCPPRVVVCCPPPCPVVVVVPDDPPPPPVPPPPPPPPDPDPPPD/DDPVVVDPAAEEEEAFQQEPLTVVQSLLVCQVSLVVGHAYEYEAAPLSCLLQVLSVVVCVVVVRRYHYHHDHFPLVVLPHDPSPQHPVVDDDLSSVLSNLVSLLVCLVVVLVVQVPDPDHHAEYEYELLNLSVLVSCVVSVHAYAYEDADDLQLVLQVLQCQVVVQCVPPPDQADWDFRPLDPDTDTDGNVRHDDQSPDPPCVVSSVSSNVSLLVHQEYEYQADCVVPVPSLVSSCVVSVHHYHHDPPSVVVVLALFEEEEEDDAVLQQDLLQLQQLLLLVLLLSTAYEYEYADDPPPDPPPDPSYPPCSCVSCVNRYHYHYHDDPLLVVLLRSNNAEYEDLQDPVNVLSNLLSLHQYEHRHADDCRVVSVCCSCPVLNLYDYLDDPDHHDSPDDPVPDDHRGSVSSSVRSCVCSDDDPSNVVSSVSSVVSNVVSVCCCPPRVVVCCPPDDDPVPVVPDDPDPPPVPPVPPPPPDPDDDPD